Protein AF-R4YSG7-F1 (afdb_monomer_lite)

Secondary structure (DSSP, 8-state):
--EE-HHHHHHHHHHHHHT------EEEEE--TT--TTSPPPTT--PPPTTTEEEEEE--EEEEEETTEEEEEEEE-TTSPPEEEEEEEEEETTTTEEEEEEEEEEEEE---BTTBPPPPEEEEEEEE-TTHHHHHT--SBGGGG----HHHHHHHHHHHHHHHHHHH-SEEE-TTTT-EEEETTEEEEPPEEEEETTEEEEE-SPEEE---SSSEEEEEEEEEEEETTEEEEEEEEEEESS-----EEETTEEEEEEEEEEEEETTEEEE-S----S-------SEESSHHHHHHHHHT-GGGSTT-----SS-HHHHHHHT-PSS----TT-S--SSS-PPPTT-SB-BTBS-BEES-SSEEGGGGT--TT-S--HHHHHHHHHHHHHTT--EEE--S-B------GGGGGSSTTSSEEESS--BS-SSSTT-TTTT-PPBPTTPPP-PPPPPSS--EE-SSPPGGGEEEEEEEESGGGSTTSS-SSGGGSHHHHHHHHHHHH-TT-EEEEEE---TT--HHHHTS----SS--TT-TT---TTS-TTHHHHTT--SEEEEE--TTTGGG--HHHHHHHHHHHHHH--PEEEEEPPP---SS--STTS-HHHHSHHHHHHHHHHHHHHHHHHHHHT--EE-HHHHHHHHTS-EEEEEEEEEE-SS-EEETTEEE--GGG-BSEEEEEEEE-TTTTTSSS-EEEESSS-TTSEEEEEE-SSSEEEEEE-SS-TT-EEEEEE-S-PPPSS-EEEEEEEETTEEEEEE-TTTT-SS-EEEEE-----S-B--EEEETTSS---EEEEEEEEEEEEE---S--HHHHH--PPTT-SS-TTT-S-SSSS--HHHHIIIIIHHHHT----EE----TT----EEEE-TTS-EEEES-----TT--------SSS-TT---EE---SSS---EE---SS--------TTB-TTT--B-TT--------SPPP-

Foldseek 3Di:
DKDFAPQLVVQLVVLVVVVHADDFWKKWFFADPPDDQVDYDDSNDDDDDPVRTQDMDTFPDKAAQDQFKIKTKDKDDLQRAWDKGFKMFTDGPVVRDGGMIHGHPIDIWHHDDDPRGTDMDMDMDMDGDHRNCSRNVHHHHPVVPPDDCPVVVVVVVVVQLVVLCVQQNQKDFDDQAQAWAFDPNFIWGAFAWMQHSSRTDGGHGIHTDDQDDDWKWKKKWWKWDQDPVGIDTDIDIDIDPPDDDAWDDDPHMTIGIGTQFIDHDNVDTGGPDDYDPDDPPPPPPLAAQALLRNLVVCVVCCVVQDPDDFDAPDDPVVCVVQVHRPSLHPPQPCSDDDDAADDQQQASDDRHPRGHHYPDPAAELVSLNFDPPDQASAVSVLSSQSNCLSNVNAEYEDAAEGEHDQDDLVLLQTNLLSHAAEYNYWYLFQFFQRTSNPLHIHFYPPFAALFFDAFPLQAAEFLDFDDVQEAEEEEEEALLRAQPNFELHSCLGLPNLVVVLQCVQPVVGHYDYHYLYYYLAALVCLLAFRPDPDDDPSHVLCDDRRDHSCVSVLVVQHRAYEYEYQLNCFLVDAPVSVVSSVCVDVVRHSHAYEYEQAAAKAQHAFDDPDASVRNGPSNRLSSQQSRLLSVLVCVQQSGHYFYLHQSNCCQRSQFRQQDWDKDWDPQWDQDQNKTKGDSSQWFQKKKKWFKFFFCQQPDPFFKWKANFAQLQQIWTWHDDPQAIKIFGGQNNDLPRGPDIDDWNHHRDRGIFTWMWMDHRQKTWIGGCPPPPPDDTIDIHRGRGTGGIHMTIIAGRPDNHGRTDDIGMMHTDTRGHRHNRGLCQFANHADPPGQFHNPFTHRSIRRTGSRNSCSRNVSNSVVYRYHYNNDDDVPDDDWDWDQDPVRKTWTDDDDDDDPPDDDPDAPPPVDDPPADWDWDDDPDDDTDTDGPDPDDDDDGDDDPQADPVPRDGPPDDDDTDTGIDDDDD

pLDDT: mean 78.71, std 20.75, range [23.42, 98.5]

Organism: NCBI:txid698738

Radius of gyration: 39.84 Å; chains: 1; bounding box: 134×80×85 Å

InterPro domains:
  IPR022225 Phage tail fibre protein, N-terminal domain [PF12571] (3-155)
  IPR036514 SGNH hydrolase superfamily [G3DSA:3.40.50.1110] (457-668)

Sequence (968 aa):
MPVITRAGEVLITQQQQAGQPLIIDKMILANVMGLDSDVIPSRDQVMPAAEDIKIIKPITKDGLLNSNVVVYSTVFPSTDGTFDFNYMGLYSSAHDVIVAVAYVPQQTKIKTVGTDIGNVITKNFAIEFTAAADITGINISAESWQIDYTARLMSMDKNQRDMAKNIYGQSTFLNDAFKVKYAGDKYYLSAGKSILGGINYDLPADVEMVPGGLPQTVWIDAYQEASMVGLLSKFDVVFNDGTVIVDYIDGAVEHSLIRLGVINSSIDIIDGRGIVCSDLSLISSNVFNGVSEAVSFVTANPDRYKGGFTNSFYTKEECDELGISFPDGGCAAYIFGDDLGIHDSHSIFDAGRKQLKLNTNSLDVRQFGVNDGVIDNTERVLAAADYAYENKIRIVTVDKDVVINETNPSYLNNNRGNVIFVGNGKFSDVVTENSPLYRRQVIPVSAPSPNPKKDKNLDLSLKMNPDNGVIRVVFIGDSLSTSNANDLSTAGTKSVHFQQFIKECNPDCEFEFINRSIGGRRLIHINSTPSIPTIAAGYPWYTDPDRPWLDYVYDVNPHIVIIASGTNDASNLEPAHVTSVVDKIENNTSANIVFITNIGTVTSGLNDIVGSSHSTHSAKEGRDYAAGFYRSFANENGYPFIDLNRTFNMVVDGRDILATTVHASKTATLTNGFLTVDDSELCHEFSAEITVEAGAFTGAVSMAVSLSRVSTNQVLLISNSTGIVLKFKDGSGVNSIYKTVFTYIPVPVGEFKFECGVSGNEFFFKDISNGGRSGDVLTYPCRRFGGLFKPEIKYDQTVTGPVVSYDLNIGVPTPIMPQLTDYEFWGVVESGAYQDWAIGGNGINHPSSLGAAALYKSHYSQQVMRIKNDRTESEVYRYVRLNNDGTADICGRIVLTEGVTLVSLPFALINPERRANATCVSGGAYSVSVDSASSNNNSLALVGYDLATHNAAHGFPVVYNIIGAELV

Structure (mmCIF, N/CA/C/O backbone):
data_AF-R4YSG7-F1
#
_entry.id   AF-R4YSG7-F1
#
loop_
_atom_site.group_PDB
_atom_site.id
_atom_site.type_symbol
_atom_site.label_atom_id
_atom_site.label_alt_id
_atom_site.label_comp_id
_atom_site.label_asym_id
_atom_site.label_entity_id
_atom_site.label_seq_id
_atom_site.pdbx_PDB_ins_code
_atom_site.Cartn_x
_atom_site.Cartn_y
_atom_site.Cartn_z
_atom_site.occupancy
_atom_site.B_iso_or_equiv
_atom_site.auth_seq_id
_atom_site.auth_comp_id
_atom_site.auth_asym_id
_atom_site.auth_atom_id
_atom_site.pdbx_PDB_model_num
ATOM 1 N N . MET A 1 1 ? 16.746 -30.890 -36.910 1.00 60.03 1 MET A N 1
ATOM 2 C CA . MET A 1 1 ? 16.146 -30.266 -35.698 1.00 60.03 1 MET A CA 1
ATOM 3 C C . MET A 1 1 ? 16.240 -31.242 -34.530 1.00 60.03 1 MET A C 1
ATOM 5 O O . MET A 1 1 ? 16.244 -32.438 -34.810 1.00 60.03 1 MET A O 1
ATOM 9 N N . PRO A 1 2 ? 16.351 -30.780 -33.269 1.00 84.06 2 PRO A N 1
ATOM 10 C CA . PRO A 1 2 ? 16.314 -31.664 -32.105 1.00 84.06 2 PRO A CA 1
ATOM 11 C C . PRO A 1 2 ? 14.935 -32.319 -31.944 1.00 84.06 2 PRO A C 1
ATOM 13 O O . PRO A 1 2 ? 13.930 -31.783 -32.410 1.00 84.06 2 PRO A O 1
ATOM 16 N N . VAL A 1 3 ? 14.887 -33.461 -31.261 1.00 90.62 3 VAL A N 1
ATOM 17 C CA . VAL A 1 3 ? 13.644 -34.148 -30.892 1.00 90.62 3 VAL A CA 1
ATOM 18 C C . VAL A 1 3 ? 13.739 -34.698 -29.468 1.00 90.62 3 VAL A C 1
ATOM 20 O O . VAL A 1 3 ? 14.797 -35.185 -29.066 1.00 90.62 3 VAL A O 1
ATOM 23 N N . ILE A 1 4 ? 12.641 -34.645 -28.713 1.00 93.19 4 ILE A N 1
ATOM 24 C CA . ILE A 1 4 ? 12.508 -35.365 -27.438 1.00 93.19 4 ILE A CA 1
ATOM 25 C C . ILE A 1 4 ? 12.186 -36.830 -27.764 1.00 93.19 4 ILE A C 1
ATOM 27 O O . ILE A 1 4 ? 11.371 -37.115 -28.646 1.00 93.19 4 ILE A O 1
ATOM 31 N N . THR A 1 5 ? 12.864 -37.770 -27.109 1.00 95.62 5 THR A N 1
ATOM 32 C CA . THR A 1 5 ? 12.620 -39.202 -27.325 1.00 95.62 5 THR A CA 1
ATOM 33 C C . THR A 1 5 ? 11.336 -39.632 -26.618 1.00 95.62 5 THR A C 1
ATOM 35 O O . THR A 1 5 ? 10.919 -39.027 -25.630 1.00 95.62 5 THR A O 1
ATOM 38 N N . ARG A 1 6 ? 10.722 -40.732 -27.059 1.00 92.69 6 ARG A N 1
ATOM 39 C CA . ARG A 1 6 ? 9.551 -41.313 -26.386 1.00 92.69 6 ARG A CA 1
ATOM 40 C C . ARG A 1 6 ? 9.862 -41.724 -24.938 1.00 92.69 6 ARG A C 1
ATOM 42 O O . ARG A 1 6 ? 8.989 -41.633 -24.081 1.00 92.69 6 ARG A O 1
ATOM 49 N N . ALA A 1 7 ? 11.102 -42.127 -24.647 1.00 92.06 7 ALA A N 1
ATOM 50 C CA . ALA A 1 7 ? 11.560 -42.381 -23.280 1.00 92.06 7 ALA A CA 1
ATOM 51 C C . ALA A 1 7 ? 11.676 -41.078 -22.462 1.00 92.06 7 ALA A C 1
ATOM 53 O O . ALA A 1 7 ? 11.265 -41.043 -21.304 1.00 92.06 7 ALA A O 1
ATOM 54 N N . GLY A 1 8 ? 12.164 -39.997 -23.079 1.00 94.19 8 GLY A N 1
ATOM 55 C CA . GLY A 1 8 ? 12.208 -38.659 -22.491 1.00 94.19 8 GLY A CA 1
ATOM 56 C C . GLY A 1 8 ? 10.821 -38.107 -22.155 1.00 94.19 8 GLY A C 1
ATOM 57 O O . GLY A 1 8 ? 10.622 -37.612 -21.054 1.00 94.19 8 GLY A O 1
ATOM 58 N N . GLU A 1 9 ? 9.840 -38.255 -23.046 1.00 92.19 9 GLU A N 1
ATOM 59 C CA . GLU A 1 9 ? 8.445 -37.833 -22.815 1.00 92.19 9 GLU A CA 1
ATOM 60 C C . GLU A 1 9 ? 7.784 -38.592 -21.656 1.00 92.19 9 GLU A C 1
ATOM 62 O O . GLU A 1 9 ? 7.096 -37.992 -20.825 1.00 92.19 9 GLU A O 1
ATOM 67 N N . VAL A 1 10 ? 8.024 -39.905 -21.564 1.00 93.00 10 VAL A N 1
ATOM 68 C CA . VAL A 1 10 ? 7.565 -40.724 -20.432 1.00 93.00 10 VAL A CA 1
ATOM 69 C C . VAL A 1 10 ? 8.212 -40.251 -19.130 1.00 93.00 10 VAL A C 1
ATOM 71 O O . VAL A 1 10 ? 7.502 -40.088 -18.140 1.00 93.00 10 VAL A O 1
ATOM 74 N N . LEU A 1 11 ? 9.518 -39.963 -19.130 1.00 93.00 11 LEU A N 1
ATOM 75 C CA . LEU A 1 11 ? 10.219 -39.452 -17.951 1.00 93.00 11 LEU A CA 1
ATOM 76 C C . LEU A 1 11 ? 9.716 -38.060 -17.525 1.00 93.00 11 LEU A C 1
ATOM 78 O O . LEU A 1 11 ? 9.449 -37.853 -16.344 1.00 93.00 11 LEU A O 1
ATOM 82 N N . ILE A 1 12 ? 9.533 -37.129 -18.470 1.00 92.44 12 ILE A N 1
ATOM 83 C CA . ILE A 1 12 ? 8.946 -35.799 -18.218 1.00 92.44 12 ILE A CA 1
ATOM 84 C C . ILE A 1 12 ? 7.578 -35.956 -17.541 1.00 92.44 12 ILE A C 1
ATOM 86 O O . ILE A 1 12 ? 7.343 -35.377 -16.483 1.00 92.44 12 ILE A O 1
ATOM 90 N N . THR A 1 13 ? 6.712 -36.811 -18.098 1.00 89.25 13 THR A N 1
ATOM 91 C CA . THR A 1 13 ? 5.366 -37.072 -17.562 1.00 89.25 13 THR A CA 1
ATOM 92 C C . THR A 1 13 ? 5.413 -37.675 -16.152 1.00 89.25 13 THR A C 1
ATOM 94 O O . THR A 1 13 ? 4.649 -37.267 -15.278 1.00 89.25 13 THR A O 1
ATOM 97 N N . GLN A 1 14 ? 6.315 -38.633 -15.906 1.00 90.19 14 GLN A N 1
ATOM 98 C CA . GLN A 1 14 ? 6.486 -39.271 -14.595 1.00 90.19 14 GLN A CA 1
ATOM 99 C C . GLN A 1 14 ? 6.944 -38.270 -13.528 1.00 90.19 14 GLN A C 1
ATOM 101 O O . GLN A 1 14 ? 6.359 -38.227 -12.446 1.00 90.19 14 GLN A O 1
ATOM 106 N N . GLN A 1 15 ? 7.936 -37.433 -13.839 1.00 90.62 15 GLN A N 1
ATOM 107 C CA . GLN A 1 15 ? 8.450 -36.425 -12.909 1.00 90.62 15 GLN A CA 1
ATOM 108 C C . GLN A 1 15 ? 7.409 -35.324 -12.627 1.00 90.62 15 GLN A C 1
ATOM 110 O O . GLN A 1 15 ? 7.239 -34.936 -11.470 1.00 90.62 15 GLN A O 1
ATOM 115 N N . GLN A 1 16 ? 6.623 -34.916 -13.636 1.00 87.25 16 GLN A N 1
ATOM 116 C CA . GLN A 1 16 ? 5.470 -34.015 -13.477 1.00 87.25 16 GLN A CA 1
ATOM 117 C C . GLN A 1 16 ? 4.418 -34.587 -12.519 1.00 87.25 16 GLN A C 1
ATOM 119 O O . GLN A 1 16 ? 3.986 -33.895 -11.600 1.00 87.25 16 GLN A O 1
ATOM 124 N N . GLN A 1 17 ? 4.029 -35.856 -12.688 1.00 84.00 17 GLN A N 1
ATOM 125 C CA . GLN A 1 17 ? 3.053 -36.512 -11.805 1.00 84.00 17 GLN A CA 1
ATOM 126 C C . GLN A 1 17 ? 3.580 -36.720 -10.378 1.00 84.00 17 GLN A C 1
ATOM 128 O O . GLN A 1 17 ? 2.805 -36.671 -9.426 1.00 84.00 17 GLN A O 1
ATOM 133 N N . ALA A 1 18 ? 4.887 -36.944 -10.218 1.00 83.44 18 ALA A N 1
ATOM 134 C CA . ALA A 1 18 ? 5.530 -37.134 -8.920 1.00 83.44 18 ALA A CA 1
ATOM 135 C C . ALA A 1 18 ? 5.870 -35.818 -8.187 1.00 83.44 18 ALA A C 1
ATOM 137 O O . ALA A 1 18 ? 6.301 -35.862 -7.032 1.00 83.44 18 ALA A O 1
ATOM 138 N N . GLY A 1 19 ? 5.728 -34.660 -8.846 1.00 82.00 19 GLY A N 1
ATOM 139 C CA . GLY A 1 19 ? 6.181 -33.369 -8.319 1.00 82.00 19 GLY A CA 1
ATOM 140 C C . GLY A 1 19 ? 7.690 -33.329 -8.047 1.00 82.00 19 GLY A C 1
ATOM 141 O O . GLY A 1 19 ? 8.124 -32.682 -7.096 1.00 82.00 19 GLY A O 1
ATOM 142 N N . GLN A 1 20 ? 8.481 -34.077 -8.825 1.00 87.00 20 GLN A N 1
ATOM 143 C CA . GLN A 1 20 ? 9.934 -34.191 -8.673 1.00 87.00 20 GLN A CA 1
ATOM 144 C C . GLN A 1 20 ? 10.661 -33.470 -9.816 1.00 87.00 20 GLN A C 1
ATOM 146 O O . GLN A 1 20 ? 10.150 -33.445 -10.936 1.00 87.00 20 GLN A O 1
ATOM 151 N N . PRO A 1 21 ? 11.863 -32.916 -9.579 1.00 86.69 21 PRO A N 1
ATOM 152 C CA . PRO A 1 21 ? 12.602 -32.221 -10.622 1.00 86.69 21 PRO A CA 1
ATOM 153 C C . PRO A 1 21 ? 13.108 -33.181 -11.710 1.00 86.69 21 PRO A C 1
ATOM 155 O O . PRO A 1 21 ? 13.589 -34.284 -11.432 1.00 86.69 21 PRO A O 1
ATOM 158 N N . LEU A 1 22 ? 13.046 -32.747 -12.966 1.00 91.50 22 LEU A N 1
ATOM 159 C CA . LEU A 1 22 ? 13.626 -33.440 -14.111 1.00 91.50 22 LEU A CA 1
ATOM 160 C C . LEU A 1 22 ? 15.122 -33.126 -14.214 1.00 91.50 22 LEU A C 1
ATOM 162 O O . LEU A 1 22 ? 15.522 -32.057 -14.673 1.00 91.50 22 LEU A O 1
ATOM 166 N N . ILE A 1 23 ? 15.954 -34.086 -13.820 1.00 92.62 23 ILE A N 1
ATOM 167 C CA . ILE A 1 23 ? 17.412 -33.946 -13.861 1.00 92.62 23 ILE A CA 1
ATOM 168 C C . ILE A 1 23 ? 17.926 -34.315 -15.257 1.00 92.62 23 ILE A C 1
ATOM 170 O O . ILE A 1 23 ? 17.855 -35.478 -15.650 1.00 92.62 23 ILE A O 1
ATOM 174 N N . ILE A 1 24 ? 18.499 -33.355 -15.984 1.00 95.25 24 ILE A N 1
ATOM 175 C CA . ILE A 1 24 ? 19.258 -33.581 -17.226 1.00 95.25 24 ILE A CA 1
ATOM 176 C C . ILE A 1 24 ? 20.675 -33.063 -16.986 1.00 95.25 24 ILE A C 1
ATOM 178 O O . ILE A 1 24 ? 20.907 -31.859 -16.967 1.00 95.25 24 ILE A O 1
ATOM 182 N N . ASP A 1 25 ? 21.618 -33.973 -16.742 1.00 94.94 25 ASP A N 1
ATOM 183 C CA . ASP A 1 25 ? 22.930 -33.636 -16.177 1.00 94.94 25 ASP A CA 1
ATOM 184 C C . ASP A 1 25 ? 24.100 -33.825 -17.147 1.00 94.94 25 ASP A C 1
ATOM 186 O O . ASP A 1 25 ? 25.201 -33.359 -16.848 1.00 94.94 25 ASP A O 1
ATOM 190 N N . LYS A 1 26 ? 23.905 -34.491 -18.296 1.00 96.38 26 LYS A N 1
ATOM 191 C CA . LYS A 1 26 ? 24.993 -34.821 -19.235 1.00 96.38 26 LYS A CA 1
ATOM 192 C C . LYS A 1 26 ? 24.644 -34.574 -20.701 1.00 96.38 26 LYS A C 1
ATOM 194 O O . LYS A 1 26 ? 23.536 -34.852 -21.157 1.00 96.38 26 LYS A O 1
ATOM 199 N N . MET A 1 27 ? 25.661 -34.147 -21.449 1.00 96.62 27 MET A N 1
ATOM 200 C CA . MET A 1 27 ? 25.668 -34.079 -22.908 1.00 96.62 27 MET A CA 1
ATOM 201 C C . MET A 1 27 ? 26.593 -35.159 -23.486 1.00 96.62 27 MET A C 1
ATOM 203 O O . MET A 1 27 ? 27.713 -35.367 -23.008 1.00 96.62 27 MET A O 1
ATOM 207 N N . ILE A 1 28 ? 26.119 -35.835 -24.530 1.00 96.44 28 ILE A N 1
ATOM 208 C CA . ILE A 1 28 ? 26.810 -36.913 -25.246 1.00 96.44 28 ILE A CA 1
ATOM 209 C C . ILE A 1 28 ? 27.167 -36.420 -26.648 1.00 96.44 28 ILE A C 1
ATOM 211 O O . ILE A 1 28 ? 26.289 -35.921 -27.354 1.00 96.44 28 ILE A O 1
ATOM 215 N N . LEU A 1 29 ? 28.420 -36.620 -27.068 1.00 96.69 29 LEU A N 1
ATOM 216 C CA . LEU A 1 29 ? 28.835 -36.505 -28.469 1.00 96.69 29 LEU A CA 1
ATOM 217 C C . LEU A 1 29 ? 29.210 -37.890 -29.006 1.00 96.69 29 LEU A C 1
ATOM 219 O O . LEU A 1 29 ? 30.015 -38.605 -28.399 1.00 96.69 29 LEU A O 1
ATOM 223 N N . ALA A 1 30 ? 28.651 -38.251 -30.158 1.00 95.88 30 ALA A N 1
ATOM 224 C CA . ALA A 1 30 ? 28.930 -39.508 -30.848 1.00 95.88 30 ALA A CA 1
ATOM 225 C C . ALA A 1 30 ? 29.201 -39.277 -32.344 1.00 95.88 30 ALA A C 1
ATOM 227 O O . ALA A 1 30 ? 28.830 -38.242 -32.907 1.00 95.88 30 ALA A O 1
ATOM 228 N N . ASN A 1 31 ? 29.863 -40.242 -32.980 1.00 95.94 31 ASN A N 1
ATOM 229 C CA . ASN A 1 31 ? 30.063 -40.281 -34.427 1.00 95.94 31 ASN A CA 1
ATOM 230 C C . ASN A 1 31 ? 29.450 -41.564 -34.980 1.00 95.94 31 ASN A C 1
ATOM 232 O O . ASN A 1 31 ? 30.066 -42.621 -34.873 1.00 95.94 31 ASN A O 1
ATOM 236 N N . VAL A 1 32 ? 28.245 -41.456 -35.531 1.00 91.06 32 VAL A N 1
ATOM 237 C CA . VAL A 1 32 ? 27.503 -42.577 -36.114 1.00 91.06 32 VAL A CA 1
ATOM 238 C C . VAL A 1 32 ? 27.799 -42.623 -37.612 1.00 91.06 32 VAL A C 1
ATOM 240 O O . VAL A 1 32 ? 27.617 -41.633 -38.326 1.00 91.06 32 VAL A O 1
ATOM 243 N N . MET A 1 33 ? 28.283 -43.762 -38.107 1.00 89.50 33 MET A N 1
ATOM 244 C CA . MET A 1 33 ? 28.692 -43.897 -39.508 1.00 89.50 33 MET A CA 1
ATOM 245 C C . MET A 1 33 ? 27.499 -43.743 -40.464 1.00 89.50 33 MET A C 1
ATOM 247 O O . MET A 1 33 ? 26.489 -44.426 -40.321 1.00 89.50 33 MET A O 1
ATOM 251 N N . GLY A 1 34 ? 27.633 -42.871 -41.469 1.00 83.25 34 GLY A N 1
ATOM 252 C CA . GLY A 1 34 ? 26.595 -42.655 -42.485 1.00 83.25 34 GLY A CA 1
ATOM 253 C C . GLY A 1 34 ? 25.353 -41.903 -41.991 1.00 83.25 34 GLY A C 1
ATOM 254 O O . GLY A 1 34 ? 24.336 -41.917 -42.679 1.00 83.25 34 GLY A O 1
ATOM 255 N N . LEU A 1 35 ? 25.421 -41.261 -40.820 1.00 88.06 35 LEU A N 1
ATOM 256 C CA . LEU A 1 35 ? 24.339 -40.436 -40.288 1.00 88.06 35 LEU A CA 1
ATOM 257 C C . LEU A 1 35 ? 24.110 -39.193 -41.162 1.00 88.06 35 LEU A C 1
ATOM 259 O O . LEU A 1 35 ? 25.019 -38.384 -41.349 1.00 88.06 35 LEU A O 1
ATOM 263 N N . ASP A 1 36 ? 22.885 -39.036 -41.654 1.00 86.38 36 ASP A N 1
ATOM 264 C CA . ASP A 1 36 ? 22.444 -37.853 -42.391 1.00 86.38 36 ASP A CA 1
ATOM 265 C C . ASP A 1 36 ? 21.999 -36.755 -41.407 1.00 86.38 36 ASP A C 1
ATOM 267 O O . ASP A 1 36 ? 21.080 -36.957 -40.608 1.00 86.38 36 ASP A O 1
ATOM 271 N N . SER A 1 37 ? 22.663 -35.595 -41.443 1.00 86.00 37 SER A N 1
ATOM 272 C CA . SER A 1 37 ? 22.361 -34.461 -40.560 1.00 86.00 37 SER A CA 1
ATOM 273 C C . SER A 1 37 ? 21.094 -33.692 -40.939 1.00 86.00 37 SER A C 1
ATOM 275 O O . SER A 1 37 ? 20.574 -32.952 -40.102 1.00 86.00 37 SER A O 1
ATOM 277 N N . ASP A 1 38 ? 20.596 -33.860 -42.166 1.00 86.38 38 ASP A N 1
ATOM 278 C CA . ASP A 1 38 ? 19.398 -33.170 -42.656 1.00 86.38 38 ASP A CA 1
ATOM 279 C C . ASP A 1 38 ? 18.108 -33.934 -42.290 1.00 86.38 38 ASP A C 1
ATOM 281 O O . ASP A 1 38 ? 17.003 -33.385 -42.336 1.00 86.38 38 ASP A O 1
ATOM 285 N N . VAL A 1 39 ? 18.240 -35.187 -41.839 1.00 86.44 39 VAL A N 1
ATOM 286 C CA . VAL A 1 39 ? 17.139 -36.020 -41.341 1.00 86.44 39 VAL A CA 1
ATOM 287 C C . VAL A 1 39 ? 16.813 -35.685 -39.879 1.00 86.44 39 VAL A C 1
ATOM 289 O O . VAL A 1 39 ? 17.685 -35.541 -39.023 1.00 86.44 39 VAL A O 1
ATOM 292 N N . ILE A 1 40 ? 15.518 -35.587 -39.560 1.00 84.12 40 ILE A N 1
ATOM 293 C CA . ILE A 1 40 ? 15.045 -35.439 -38.175 1.00 84.12 40 ILE A CA 1
ATOM 294 C C . ILE A 1 40 ? 15.239 -36.781 -37.438 1.00 84.12 40 ILE A C 1
ATOM 296 O O . ILE A 1 40 ? 14.775 -37.802 -37.950 1.00 84.12 40 ILE A O 1
ATOM 300 N N . PRO A 1 41 ? 15.865 -36.815 -36.242 1.00 90.19 41 PRO A N 1
ATOM 301 C CA . PRO A 1 41 ? 16.042 -38.055 -35.488 1.00 90.19 41 PRO A CA 1
ATOM 302 C C . PRO A 1 41 ? 14.707 -38.753 -35.185 1.00 90.19 41 PRO A C 1
ATOM 304 O O . PRO A 1 41 ? 13.702 -38.104 -34.894 1.00 90.19 41 PRO A O 1
ATOM 307 N N . SER A 1 42 ? 14.685 -40.089 -35.210 1.00 88.75 42 SER A N 1
ATOM 308 C CA . SER A 1 42 ? 13.478 -40.847 -34.841 1.00 88.75 42 SER A CA 1
ATOM 309 C C . SER A 1 42 ? 13.194 -40.723 -33.342 1.00 88.75 42 SER A C 1
ATOM 311 O O . SER A 1 42 ? 14.094 -40.937 -32.536 1.00 88.75 42 SER A O 1
ATOM 313 N N . ARG A 1 43 ? 11.939 -40.468 -32.945 1.00 89.81 43 ARG A N 1
ATOM 314 C CA . ARG A 1 43 ? 11.529 -40.365 -31.525 1.00 89.81 43 ARG A CA 1
ATOM 315 C C . ARG A 1 43 ? 11.782 -41.635 -30.709 1.00 89.81 43 ARG A C 1
ATOM 317 O O . ARG A 1 43 ? 11.880 -41.549 -29.491 1.00 89.81 43 ARG A O 1
ATOM 324 N N . ASP A 1 44 ? 11.959 -42.779 -31.361 1.00 91.06 44 ASP A N 1
ATOM 325 C CA . ASP A 1 44 ? 12.364 -44.036 -30.725 1.00 91.06 44 ASP A CA 1
ATOM 326 C C . ASP A 1 44 ? 13.908 -44.197 -30.660 1.00 91.06 44 ASP A C 1
ATOM 328 O O . ASP A 1 44 ? 14.415 -45.318 -30.652 1.00 91.06 44 ASP A O 1
ATOM 332 N N . GLN A 1 45 ? 14.682 -43.092 -30.638 1.00 88.81 45 GLN A N 1
ATOM 333 C CA . GLN A 1 45 ? 16.131 -43.138 -30.375 1.00 88.81 45 GLN A CA 1
ATOM 334 C C . GLN A 1 45 ? 16.424 -43.830 -29.037 1.00 88.81 45 GLN A C 1
ATOM 336 O O . GLN A 1 45 ? 15.829 -43.514 -28.007 1.00 88.81 45 GLN A O 1
ATOM 341 N N . VAL A 1 46 ? 17.436 -44.693 -29.060 1.00 88.94 46 VAL A N 1
ATOM 342 C CA . VAL A 1 46 ? 18.100 -45.251 -27.877 1.00 88.94 46 VAL A CA 1
ATOM 343 C C . VAL A 1 46 ? 19.494 -44.637 -27.725 1.00 88.94 46 VAL A C 1
ATOM 345 O O . VAL A 1 46 ? 19.945 -43.877 -28.584 1.00 88.94 46 VAL A O 1
ATOM 348 N N . MET A 1 47 ? 20.187 -44.951 -26.630 1.00 90.12 47 MET A N 1
ATOM 349 C CA . MET A 1 47 ? 21.593 -44.581 -26.454 1.00 90.12 47 MET A CA 1
ATOM 350 C C . MET A 1 47 ? 22.435 -45.095 -27.645 1.00 90.12 47 MET A C 1
ATOM 352 O O . MET A 1 47 ? 22.263 -46.258 -28.021 1.00 90.12 47 MET A O 1
ATOM 356 N N . PRO A 1 48 ? 23.342 -44.287 -28.235 1.00 91.31 48 PRO A N 1
ATOM 357 C CA . PRO A 1 48 ? 24.241 -44.760 -29.287 1.00 91.31 48 PRO A CA 1
ATOM 358 C C . PRO A 1 48 ? 25.096 -45.946 -28.829 1.00 91.31 48 PRO A C 1
ATOM 360 O O . PRO A 1 48 ? 25.359 -46.107 -27.633 1.00 91.31 48 PRO A O 1
ATOM 363 N N . ALA A 1 49 ? 25.576 -46.752 -29.779 1.00 90.06 49 ALA A N 1
ATOM 364 C CA . ALA A 1 49 ? 26.485 -47.848 -29.471 1.00 90.06 49 ALA A CA 1
ATOM 365 C C . ALA A 1 49 ? 27.745 -47.322 -28.759 1.00 90.06 49 ALA A C 1
ATOM 367 O O . ALA A 1 49 ? 28.255 -46.244 -29.072 1.00 90.06 49 ALA A O 1
ATOM 368 N N . ALA A 1 50 ? 28.269 -48.091 -27.799 1.00 88.50 50 ALA A N 1
ATOM 369 C CA . ALA A 1 50 ? 29.383 -47.653 -26.951 1.00 88.50 50 ALA A CA 1
ATOM 370 C C . ALA A 1 50 ? 30.665 -47.305 -27.737 1.00 88.50 50 ALA A C 1
ATOM 372 O O . ALA A 1 50 ? 31.487 -46.529 -27.259 1.00 88.50 50 ALA A O 1
ATOM 373 N N . GLU A 1 51 ? 30.819 -47.856 -28.942 1.00 89.69 51 GLU A N 1
ATOM 374 C CA . GLU A 1 51 ? 31.912 -47.571 -29.879 1.00 89.69 51 GLU A CA 1
ATOM 375 C C . GLU A 1 51 ? 31.737 -46.254 -30.663 1.00 89.69 51 GLU A C 1
ATOM 377 O O . GLU A 1 51 ? 32.728 -45.616 -31.034 1.00 89.69 51 GLU A O 1
ATOM 382 N N . ASP A 1 52 ? 30.500 -45.787 -30.855 1.00 93.19 52 ASP A N 1
ATOM 383 C CA . ASP A 1 52 ? 30.184 -44.525 -31.535 1.00 93.19 52 ASP A CA 1
ATOM 384 C C . ASP A 1 52 ? 30.308 -43.319 -30.598 1.00 93.19 52 ASP A C 1
ATOM 386 O O . ASP A 1 52 ? 30.679 -42.229 -31.043 1.00 93.19 52 ASP A O 1
ATOM 390 N N . ILE A 1 53 ? 30.047 -43.504 -29.300 1.00 95.94 53 ILE A N 1
ATOM 391 C CA . ILE A 1 53 ? 30.189 -42.464 -28.272 1.00 95.94 53 ILE A CA 1
ATOM 392 C C . ILE A 1 53 ? 31.659 -42.045 -28.164 1.00 95.94 53 ILE A C 1
ATOM 394 O O . ILE A 1 53 ? 32.531 -42.855 -27.859 1.00 95.94 53 ILE A O 1
ATOM 398 N N . LYS A 1 54 ? 31.945 -40.757 -28.389 1.00 95.69 54 LYS A N 1
ATOM 399 C CA . LYS A 1 54 ? 33.312 -40.215 -28.312 1.00 95.69 54 LYS A CA 1
ATOM 400 C C . LYS A 1 54 ? 33.581 -39.514 -26.992 1.00 95.69 54 LYS A C 1
ATOM 402 O O . LYS A 1 54 ? 34.687 -39.615 -26.466 1.00 95.69 54 LYS A O 1
ATOM 407 N N . ILE A 1 55 ? 32.577 -38.839 -26.431 1.00 95.06 55 ILE A N 1
ATOM 408 C CA . ILE A 1 55 ? 32.679 -38.255 -25.094 1.00 95.06 55 ILE A CA 1
ATOM 409 C C . ILE A 1 55 ? 31.299 -38.056 -24.451 1.00 95.06 55 ILE A C 1
ATOM 411 O O . ILE A 1 55 ? 30.316 -37.757 -25.130 1.00 95.06 55 ILE A O 1
ATOM 415 N N . ILE A 1 56 ? 31.245 -38.188 -23.125 1.00 95.69 56 ILE A N 1
ATOM 416 C CA . ILE A 1 56 ? 30.109 -37.785 -22.288 1.00 95.69 56 ILE A CA 1
ATOM 417 C C . ILE A 1 56 ? 30.647 -36.791 -21.258 1.00 95.69 56 ILE A C 1
ATOM 419 O O . ILE A 1 56 ? 31.660 -37.061 -20.607 1.00 95.69 56 ILE A O 1
ATOM 423 N N . LYS A 1 57 ? 30.001 -35.634 -21.120 1.00 95.06 57 LYS A N 1
ATOM 424 C CA . LYS A 1 57 ? 30.408 -34.561 -20.199 1.00 95.06 57 LYS A CA 1
ATOM 425 C C . LYS A 1 57 ? 29.205 -34.034 -19.423 1.00 95.06 57 LYS A C 1
ATOM 427 O O . LYS A 1 57 ? 28.094 -34.091 -19.948 1.00 95.06 57 LYS A O 1
ATOM 432 N N . PRO A 1 58 ? 29.403 -33.522 -18.197 1.00 95.56 58 PRO A N 1
ATOM 433 C CA . PRO A 1 58 ? 28.335 -32.850 -17.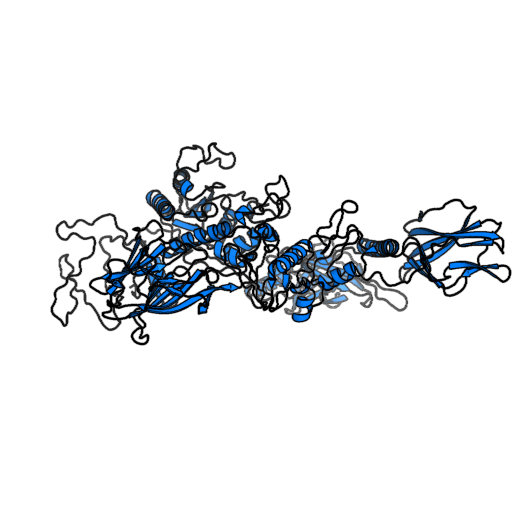477 1.00 95.56 58 PRO A CA 1
ATOM 434 C C . PRO A 1 58 ? 27.880 -31.586 -18.222 1.00 95.56 58 PRO A C 1
ATOM 436 O O . PRO A 1 58 ? 28.640 -30.988 -18.995 1.00 95.56 58 PRO A O 1
ATOM 439 N N . ILE A 1 59 ? 26.648 -31.159 -17.966 1.00 94.25 59 ILE A N 1
ATOM 440 C CA . ILE A 1 59 ? 26.214 -29.797 -18.275 1.00 94.25 59 ILE A CA 1
ATOM 441 C C . ILE A 1 59 ? 27.052 -28.819 -17.440 1.00 94.25 59 ILE A C 1
ATOM 443 O O . ILE A 1 59 ? 27.304 -29.043 -16.258 1.00 94.25 59 ILE A O 1
ATOM 447 N N . THR A 1 60 ? 27.538 -27.756 -18.080 1.00 88.69 60 THR A N 1
ATOM 448 C CA . THR A 1 60 ? 28.366 -26.710 -17.448 1.00 88.69 60 THR A CA 1
ATOM 449 C C . THR A 1 60 ? 27.582 -25.448 -17.100 1.00 88.69 60 THR A C 1
ATOM 451 O O . THR A 1 60 ? 27.957 -24.742 -16.168 1.00 88.69 60 THR A O 1
ATOM 454 N N . LYS A 1 61 ? 26.508 -25.169 -17.846 1.00 86.50 61 LYS A N 1
ATOM 455 C CA . LYS A 1 61 ? 25.509 -24.129 -17.583 1.00 86.50 61 LYS A CA 1
ATOM 456 C C . LYS A 1 61 ? 24.180 -24.536 -18.198 1.00 86.50 61 LYS A C 1
ATOM 458 O O . LYS A 1 61 ? 24.160 -25.217 -19.221 1.00 86.50 61 LYS A O 1
ATOM 463 N N . ASP A 1 62 ? 23.104 -24.012 -17.647 1.00 89.38 62 ASP A N 1
ATOM 464 C CA . ASP A 1 62 ? 21.770 -24.058 -18.223 1.00 89.38 62 ASP A CA 1
ATOM 465 C C . ASP A 1 62 ? 21.092 -22.680 -18.120 1.00 89.38 62 ASP A C 1
ATOM 467 O O . ASP A 1 62 ? 21.641 -21.733 -17.546 1.00 89.38 62 ASP A O 1
ATOM 471 N N . GLY A 1 63 ? 19.949 -22.528 -18.785 1.00 85.44 63 GLY A N 1
ATOM 472 C CA . GLY A 1 63 ? 19.139 -21.314 -18.749 1.00 85.44 63 GLY A CA 1
ATOM 473 C C . GLY A 1 63 ? 17.874 -21.437 -19.596 1.00 85.44 63 GLY A C 1
ATOM 474 O O . GLY A 1 63 ? 17.793 -22.283 -20.484 1.00 85.44 63 GLY A O 1
ATOM 475 N N . LEU A 1 64 ? 16.886 -20.586 -19.338 1.00 85.06 64 LEU A N 1
ATOM 476 C CA . LEU A 1 64 ? 15.614 -20.552 -20.061 1.00 85.06 64 LEU A CA 1
ATOM 477 C C . LEU A 1 64 ? 15.621 -19.504 -21.182 1.00 85.06 64 LEU A C 1
ATOM 479 O O . LEU A 1 64 ? 16.208 -18.433 -21.037 1.00 85.06 64 LEU A O 1
ATOM 483 N N . LEU A 1 65 ? 14.936 -19.800 -22.287 1.00 76.19 65 LEU A N 1
ATOM 484 C CA . LEU A 1 65 ? 14.558 -18.809 -23.307 1.00 76.19 65 LEU A CA 1
ATOM 485 C C . LEU A 1 65 ? 13.130 -18.293 -23.075 1.00 76.19 65 LEU A C 1
ATOM 487 O O . LEU A 1 65 ? 12.829 -17.142 -23.367 1.00 76.19 65 LEU A O 1
ATOM 491 N N . ASN A 1 66 ? 12.254 -19.142 -22.537 1.00 76.25 66 ASN A N 1
ATOM 492 C CA . ASN A 1 66 ? 10.938 -18.801 -21.994 1.00 76.25 66 ASN A CA 1
ATOM 493 C C . ASN A 1 66 ? 10.483 -19.939 -21.053 1.00 76.25 66 ASN A C 1
ATOM 495 O O . ASN A 1 66 ? 11.211 -20.915 -20.877 1.00 76.25 66 ASN A O 1
ATOM 499 N N . SER A 1 67 ? 9.288 -19.853 -20.463 1.00 81.06 67 SER A N 1
ATOM 500 C CA . SER A 1 67 ? 8.772 -20.848 -19.501 1.00 81.06 67 SER A CA 1
ATOM 501 C C . SER A 1 67 ? 8.677 -22.291 -20.029 1.00 81.06 67 SER A C 1
ATOM 503 O O . SER A 1 67 ? 8.692 -23.231 -19.232 1.00 81.06 67 SER A O 1
ATOM 505 N N . ASN A 1 68 ? 8.615 -22.483 -21.351 1.00 84.62 68 ASN A N 1
ATOM 506 C CA . ASN A 1 68 ? 8.522 -23.789 -22.009 1.00 84.62 68 ASN A CA 1
ATOM 507 C C . ASN A 1 68 ? 9.819 -24.218 -22.721 1.00 84.62 68 ASN A C 1
ATOM 509 O O . ASN A 1 68 ? 9.868 -25.320 -23.260 1.00 84.62 68 ASN A O 1
ATOM 513 N N . VAL A 1 69 ? 10.868 -23.384 -22.747 1.00 83.44 69 VAL A N 1
ATOM 514 C CA . VAL A 1 69 ? 12.105 -23.658 -23.501 1.00 83.44 69 VAL A CA 1
ATOM 515 C C . VAL A 1 69 ? 13.332 -23.484 -22.615 1.00 83.44 69 VAL A C 1
ATOM 517 O O . VAL A 1 69 ? 13.665 -22.365 -22.219 1.00 83.44 69 VAL A O 1
ATOM 520 N N . VAL A 1 70 ? 14.052 -24.582 -22.379 1.00 89.62 70 VAL A N 1
ATOM 521 C CA . VAL A 1 70 ? 15.312 -24.609 -21.617 1.00 89.62 70 VAL A CA 1
ATOM 522 C C . VAL A 1 70 ? 16.488 -25.010 -22.507 1.00 89.62 70 VAL A C 1
ATOM 524 O O . VAL A 1 70 ? 16.348 -25.784 -23.457 1.00 89.62 70 VAL A O 1
ATOM 527 N N . VAL A 1 71 ? 17.663 -24.461 -22.208 1.00 90.19 71 VAL A N 1
ATOM 528 C CA . VAL A 1 71 ? 18.904 -24.628 -22.967 1.00 90.19 71 VAL A CA 1
ATOM 529 C C . VAL A 1 71 ? 19.992 -25.151 -22.044 1.00 90.19 71 VAL A C 1
ATOM 531 O O . VAL A 1 71 ? 20.300 -24.535 -21.029 1.00 90.19 71 VAL A O 1
ATOM 534 N N . TYR A 1 72 ? 20.624 -26.250 -22.442 1.00 92.69 72 TYR A N 1
ATOM 535 C CA . TYR A 1 72 ? 21.752 -26.863 -21.748 1.00 92.69 72 TYR A CA 1
ATOM 536 C C . TYR A 1 72 ? 23.053 -26.593 -22.505 1.00 92.69 72 TYR A C 1
ATOM 538 O O . TYR A 1 72 ? 23.097 -26.726 -23.730 1.00 92.69 72 TYR A O 1
ATOM 546 N N . SER A 1 73 ? 24.121 -26.234 -21.793 1.00 91.94 73 SER A N 1
ATOM 547 C CA . SER A 1 73 ? 25.419 -25.869 -22.366 1.00 91.94 73 SER A CA 1
ATOM 548 C C . SER A 1 73 ? 26.575 -26.656 -21.751 1.00 91.94 73 SER A C 1
ATOM 550 O O . SER A 1 73 ? 26.736 -26.696 -20.527 1.00 91.94 73 SER A O 1
ATOM 552 N N . THR A 1 74 ? 27.431 -27.233 -22.595 1.00 93.69 74 THR A N 1
ATOM 553 C CA . THR A 1 74 ? 28.649 -27.950 -22.184 1.00 93.69 74 THR A CA 1
ATOM 554 C C . THR A 1 74 ? 29.882 -27.398 -22.898 1.00 93.69 74 THR A C 1
ATOM 556 O O . THR A 1 74 ? 29.922 -27.320 -24.129 1.00 93.69 74 THR A O 1
ATOM 559 N N . VAL A 1 75 ? 30.916 -27.067 -22.118 1.00 91.00 75 VAL A N 1
ATOM 560 C CA . VAL A 1 75 ? 32.258 -26.718 -22.609 1.00 91.00 75 VAL A CA 1
ATOM 561 C C . VAL A 1 75 ? 33.142 -27.967 -22.691 1.00 91.00 75 VAL A C 1
ATOM 563 O O . VAL A 1 75 ? 33.338 -28.674 -21.702 1.00 91.00 75 VAL A O 1
ATOM 566 N N . PHE A 1 76 ? 33.736 -28.197 -23.860 1.00 90.38 76 PHE A N 1
ATOM 567 C CA . PHE A 1 76 ? 34.710 -29.254 -24.131 1.00 90.38 76 PHE A CA 1
ATOM 568 C C . PHE A 1 76 ? 36.104 -28.617 -24.299 1.00 90.38 76 PHE A C 1
ATOM 570 O O . PHE A 1 76 ? 36.409 -28.093 -25.380 1.00 90.38 76 PHE A O 1
ATOM 577 N N . PRO A 1 77 ? 36.950 -28.591 -23.248 1.00 86.31 77 PRO A N 1
ATOM 578 C CA . PRO A 1 77 ? 38.257 -27.932 -23.275 1.00 86.31 77 PRO A CA 1
ATOM 579 C C . PRO A 1 77 ? 39.238 -28.534 -24.292 1.00 86.31 77 PRO A C 1
ATOM 581 O O . PRO A 1 77 ? 39.104 -29.668 -24.754 1.00 86.31 77 PRO A O 1
ATOM 584 N N . SER A 1 78 ? 40.307 -27.796 -24.594 1.00 83.56 78 SER A N 1
ATOM 585 C CA . SER A 1 78 ? 41.389 -28.228 -25.493 1.00 83.56 78 SER A CA 1
ATOM 586 C C . SER A 1 78 ? 42.184 -29.439 -24.977 1.00 83.56 78 SER A C 1
ATOM 588 O O . SER A 1 78 ? 42.925 -30.056 -25.735 1.00 83.56 78 SER A O 1
ATOM 590 N N . THR A 1 79 ? 41.989 -29.843 -23.719 1.00 83.75 79 THR A N 1
ATOM 591 C CA . THR A 1 79 ? 42.538 -31.074 -23.130 1.00 83.75 79 THR A CA 1
ATOM 592 C C . THR A 1 79 ? 41.747 -32.342 -23.477 1.00 83.75 79 THR A C 1
ATOM 594 O O . THR A 1 79 ? 42.313 -33.438 -23.401 1.00 83.75 79 THR A O 1
ATOM 597 N N . ASP A 1 80 ? 40.477 -32.215 -23.883 1.00 86.31 80 ASP A N 1
ATOM 598 C CA . ASP A 1 80 ? 39.657 -33.341 -24.343 1.00 86.31 80 ASP A CA 1
ATOM 599 C C . ASP A 1 80 ? 40.129 -33.849 -25.713 1.00 86.31 80 ASP A C 1
ATOM 601 O O . ASP A 1 80 ? 40.631 -33.076 -26.532 1.00 86.31 80 ASP A O 1
ATOM 605 N N . GLY A 1 81 ? 39.972 -35.161 -25.933 1.00 86.81 81 GLY A N 1
ATOM 606 C CA . GLY A 1 81 ? 40.549 -35.920 -27.048 1.00 86.81 81 GLY A CA 1
ATOM 607 C C . GLY A 1 81 ? 40.247 -35.392 -28.454 1.00 86.81 81 GLY A C 1
ATOM 608 O O . GLY A 1 81 ? 39.291 -34.654 -28.670 1.00 86.81 81 GLY A O 1
ATOM 609 N N . THR A 1 82 ? 41.065 -35.813 -29.421 1.00 92.44 82 THR A N 1
ATOM 610 C CA . THR A 1 82 ? 40.812 -35.562 -30.846 1.00 92.44 82 THR A CA 1
ATOM 611 C C . THR A 1 82 ? 39.815 -36.592 -31.370 1.00 92.44 82 THR A C 1
ATOM 613 O O . THR A 1 82 ? 40.089 -37.790 -31.291 1.00 92.44 82 THR A O 1
ATOM 616 N N . PHE A 1 83 ? 38.671 -36.144 -31.884 1.00 94.38 83 PHE A N 1
ATOM 617 C CA . PHE A 1 83 ? 37.630 -36.997 -32.464 1.00 94.38 83 PHE A CA 1
ATOM 618 C C . PHE A 1 83 ? 36.682 -36.189 -33.356 1.00 94.38 83 PHE A C 1
ATOM 620 O O . PHE A 1 83 ? 36.459 -35.001 -33.124 1.00 94.38 83 PHE A O 1
ATOM 627 N N . ASP A 1 84 ? 36.070 -36.858 -34.327 1.00 94.69 84 ASP A N 1
ATOM 628 C CA . ASP A 1 84 ? 34.910 -36.334 -35.050 1.00 94.69 84 ASP A CA 1
ATOM 629 C C . ASP A 1 84 ? 33.608 -36.691 -34.324 1.00 94.69 84 ASP A C 1
ATOM 631 O O . ASP A 1 84 ? 33.554 -37.696 -33.612 1.00 94.69 84 ASP A O 1
ATOM 635 N N . PHE A 1 85 ? 32.554 -35.898 -34.515 1.00 95.56 85 PHE A N 1
ATOM 636 C CA . PHE A 1 85 ? 31.193 -36.184 -34.054 1.00 95.56 85 PHE A CA 1
ATOM 637 C C . PHE A 1 85 ? 30.146 -35.607 -35.020 1.00 95.56 85 PHE A C 1
ATOM 639 O O . PHE A 1 85 ? 30.375 -34.577 -35.655 1.00 95.56 85 PHE A O 1
ATOM 646 N N . ASN A 1 86 ? 28.991 -36.266 -35.111 1.00 94.44 86 ASN A N 1
ATOM 647 C CA . ASN A 1 86 ? 27.822 -35.860 -35.910 1.00 94.44 86 ASN A CA 1
ATOM 648 C C . ASN A 1 86 ? 26.484 -36.049 -35.156 1.00 94.44 86 ASN A C 1
ATOM 650 O O . ASN A 1 86 ? 25.415 -35.706 -35.656 1.00 94.44 86 ASN A O 1
ATOM 654 N N . TYR A 1 87 ? 26.539 -36.552 -33.922 1.00 95.44 87 TYR A N 1
ATOM 655 C CA . TYR A 1 87 ? 25.393 -36.795 -33.053 1.00 95.44 87 TYR A CA 1
ATOM 656 C C . TYR A 1 87 ? 25.562 -36.039 -31.733 1.00 95.44 87 TYR A C 1
ATOM 658 O O . TYR A 1 87 ? 26.640 -36.061 -31.129 1.00 95.44 87 TYR A O 1
ATOM 666 N N . MET A 1 88 ? 24.479 -35.422 -31.258 1.00 95.81 88 MET A N 1
ATOM 667 C CA . MET A 1 88 ? 24.367 -34.792 -29.943 1.00 95.81 88 MET A CA 1
ATOM 668 C C . MET A 1 88 ? 23.166 -35.367 -29.182 1.00 95.81 88 MET A C 1
ATOM 670 O O . MET A 1 88 ? 22.076 -35.489 -29.740 1.00 95.81 88 MET A O 1
ATOM 674 N N . GLY A 1 89 ? 23.341 -35.675 -27.896 1.00 96.00 89 GLY A N 1
ATOM 675 C CA . GLY A 1 89 ? 22.264 -36.172 -27.034 1.00 96.00 89 GLY A CA 1
ATOM 676 C C . GLY A 1 89 ? 22.280 -35.564 -25.632 1.00 96.00 89 GLY A C 1
ATOM 677 O O . GLY A 1 89 ? 23.353 -35.337 -25.073 1.00 96.00 89 GLY A O 1
ATOM 678 N N . LEU A 1 90 ? 21.093 -35.333 -25.069 1.00 96.62 90 LEU A N 1
ATOM 679 C CA . LEU A 1 90 ? 20.879 -34.959 -23.668 1.00 96.62 90 LEU A CA 1
ATOM 680 C C . LEU A 1 90 ? 20.437 -36.177 -22.861 1.00 96.62 90 LEU A C 1
ATOM 682 O O . LEU A 1 90 ? 19.505 -36.878 -23.255 1.00 96.62 90 LEU A O 1
ATOM 686 N N . TYR A 1 91 ? 21.092 -36.412 -21.729 1.00 96.25 91 TYR A N 1
ATOM 687 C CA . TYR A 1 91 ? 20.927 -37.622 -20.930 1.00 96.25 91 TYR A CA 1
ATOM 688 C C . TYR A 1 91 ? 20.691 -37.306 -19.453 1.00 96.25 91 TYR A C 1
ATOM 690 O O . TYR A 1 91 ? 21.313 -36.406 -18.884 1.00 96.25 91 TYR A O 1
ATOM 698 N N . SER A 1 92 ? 19.792 -38.083 -18.851 1.00 95.19 92 SER A N 1
ATOM 699 C CA . SER A 1 92 ? 19.473 -38.064 -17.430 1.00 95.19 92 SER A CA 1
ATOM 700 C C . SER A 1 92 ? 20.141 -39.246 -16.735 1.00 95.19 92 SER A C 1
ATOM 702 O O . SER A 1 92 ? 19.693 -40.387 -16.863 1.00 95.19 92 SER A O 1
ATOM 704 N N . SER A 1 93 ? 21.202 -38.994 -15.969 1.00 93.06 93 SER A N 1
ATOM 705 C CA . SER A 1 93 ? 21.896 -40.064 -15.247 1.00 93.06 93 SER A CA 1
ATOM 706 C C . SER A 1 93 ? 21.195 -40.526 -13.975 1.00 93.06 93 SER A C 1
ATOM 708 O O . SER A 1 93 ? 21.483 -41.621 -13.502 1.00 93.06 93 SER A O 1
ATOM 710 N N . ALA A 1 94 ? 20.242 -39.741 -13.464 1.00 91.25 94 ALA A N 1
ATOM 711 C CA . ALA A 1 94 ? 19.377 -40.136 -12.355 1.00 91.25 94 ALA A CA 1
ATOM 712 C C . ALA A 1 94 ? 18.365 -41.230 -12.751 1.00 91.25 94 ALA A C 1
ATOM 714 O O . ALA A 1 94 ? 17.935 -41.996 -11.892 1.00 91.25 94 ALA A O 1
ATOM 715 N N . HIS A 1 95 ? 18.005 -41.309 -14.039 1.00 89.94 95 HIS A N 1
ATOM 716 C CA . HIS A 1 95 ? 16.955 -42.201 -14.543 1.00 89.94 95 HIS A CA 1
ATOM 717 C C . HIS A 1 95 ? 17.419 -43.183 -15.637 1.00 89.94 95 HIS A C 1
ATOM 719 O O . HIS A 1 95 ? 16.626 -44.028 -16.036 1.00 89.94 95 HIS A O 1
ATOM 725 N N . ASP A 1 96 ? 18.673 -43.094 -16.101 1.00 92.88 96 ASP A N 1
ATOM 726 C CA . ASP A 1 96 ? 19.237 -43.891 -17.211 1.00 92.88 96 ASP A CA 1
ATOM 727 C C . ASP A 1 96 ? 18.450 -43.723 -18.532 1.00 92.88 96 ASP A C 1
ATOM 729 O O . ASP A 1 96 ? 18.086 -44.677 -19.219 1.00 92.88 96 ASP A O 1
ATOM 733 N N . VAL A 1 97 ? 18.134 -42.465 -18.875 1.00 94.56 97 VAL A N 1
ATOM 734 C CA . VAL A 1 97 ? 17.299 -42.108 -20.039 1.00 94.56 97 VAL A CA 1
ATOM 735 C C . VAL A 1 97 ? 17.990 -41.081 -20.934 1.00 94.56 97 VAL A C 1
ATOM 737 O O . VAL A 1 97 ? 18.400 -40.007 -20.487 1.00 94.56 97 VAL A O 1
ATOM 740 N N . ILE A 1 98 ? 18.039 -41.373 -22.238 1.00 95.19 98 ILE A N 1
ATOM 741 C CA . ILE A 1 98 ? 18.319 -40.385 -23.287 1.00 95.19 98 ILE A CA 1
ATOM 742 C C . ILE A 1 98 ? 17.053 -39.547 -23.531 1.00 95.19 98 ILE A C 1
ATOM 744 O O . ILE A 1 98 ? 16.054 -40.042 -24.047 1.00 95.19 98 ILE A O 1
ATOM 748 N N . VAL A 1 99 ? 17.067 -38.278 -23.122 1.00 95.19 99 VAL A N 1
ATOM 749 C CA . VAL A 1 99 ? 15.870 -37.418 -23.101 1.00 95.19 99 VAL A CA 1
ATOM 750 C C . VAL A 1 99 ? 15.616 -36.774 -24.461 1.00 95.19 99 VAL A C 1
ATOM 752 O O . VAL A 1 99 ? 14.483 -36.771 -24.935 1.00 95.19 99 VAL A O 1
ATOM 755 N N . ALA A 1 100 ? 16.658 -36.257 -25.115 1.00 95.19 100 ALA A N 1
ATOM 756 C CA . ALA A 1 100 ? 16.542 -35.598 -26.414 1.00 95.19 100 ALA A CA 1
ATOM 757 C C . ALA A 1 100 ? 17.782 -35.816 -27.288 1.00 95.19 100 ALA A C 1
ATOM 759 O O . ALA A 1 100 ? 18.886 -36.020 -26.778 1.00 95.19 100 ALA A O 1
ATOM 760 N N . VAL A 1 101 ? 17.595 -35.768 -28.609 1.00 95.88 101 VAL A N 1
ATOM 761 C CA . VAL A 1 101 ? 18.629 -36.065 -29.613 1.00 95.88 101 VAL A CA 1
ATOM 762 C C . VAL A 1 101 ? 18.592 -35.062 -30.762 1.00 95.88 101 VAL A C 1
ATOM 764 O O . VAL A 1 101 ? 17.521 -34.639 -31.192 1.00 95.88 101 VAL A O 1
ATOM 767 N N . ALA A 1 102 ? 19.767 -34.695 -31.272 1.00 93.19 102 ALA A N 1
ATOM 768 C CA . ALA A 1 102 ? 19.947 -33.897 -32.476 1.00 93.19 102 ALA A CA 1
ATOM 769 C C . ALA A 1 102 ? 21.083 -34.472 -33.332 1.00 93.19 102 ALA A C 1
ATOM 771 O O . ALA A 1 102 ? 22.152 -34.807 -32.818 1.00 93.19 102 ALA A O 1
ATOM 772 N N . TYR A 1 103 ? 20.872 -34.543 -34.644 1.00 93.38 103 TYR A N 1
ATOM 773 C CA . TYR A 1 103 ? 21.948 -34.783 -35.606 1.00 93.38 103 TYR A CA 1
ATOM 774 C C . TYR A 1 103 ? 22.525 -33.434 -36.050 1.00 93.38 103 TYR A C 1
ATOM 776 O O . TYR A 1 103 ? 21.801 -32.438 -36.138 1.00 93.38 103 TYR A O 1
ATOM 784 N N . VAL A 1 104 ? 23.836 -33.389 -36.272 1.00 90.62 104 VAL A N 1
ATOM 785 C CA . VAL A 1 104 ? 24.581 -32.186 -36.661 1.00 90.62 104 VAL A CA 1
ATOM 786 C C . VAL A 1 104 ? 25.586 -32.527 -37.764 1.00 90.62 104 VAL A C 1
ATOM 788 O O . VAL A 1 104 ? 26.086 -33.652 -37.790 1.00 90.62 104 VAL A O 1
ATOM 791 N N . PRO A 1 105 ? 25.937 -31.580 -38.654 1.00 91.00 105 PRO A N 1
ATOM 792 C CA . PRO A 1 105 ? 27.015 -31.788 -39.618 1.00 91.00 105 PRO A CA 1
ATOM 793 C C . PRO A 1 105 ? 28.307 -32.218 -38.914 1.00 91.00 105 PRO A C 1
ATOM 795 O O . PRO A 1 105 ? 28.599 -31.724 -37.818 1.00 91.00 105 PRO A O 1
ATOM 798 N N . GLN A 1 106 ? 29.073 -33.122 -39.534 1.00 92.25 106 GLN A N 1
ATOM 799 C CA . GLN A 1 106 ? 30.289 -33.678 -38.934 1.00 92.25 106 GLN A CA 1
ATOM 800 C C . GLN A 1 106 ? 31.281 -32.568 -38.555 1.00 92.25 106 GLN A C 1
ATOM 802 O O . GLN A 1 106 ? 31.608 -31.699 -39.362 1.00 92.25 106 GLN A O 1
ATOM 807 N N . GLN A 1 107 ? 31.763 -32.613 -37.315 1.00 92.75 107 GLN A N 1
ATOM 808 C CA . GLN A 1 107 ? 32.658 -31.618 -36.728 1.00 92.75 107 GLN A CA 1
ATOM 809 C C . GLN A 1 107 ? 33.805 -32.288 -35.977 1.00 92.75 107 GLN A C 1
ATOM 811 O O . GLN A 1 107 ? 33.613 -33.318 -35.334 1.00 92.75 107 GLN A O 1
ATOM 816 N N . THR A 1 108 ? 34.978 -31.656 -36.004 1.00 91.62 108 THR A N 1
ATOM 817 C CA . THR A 1 108 ? 36.209 -32.185 -35.405 1.00 91.62 108 THR A CA 1
ATOM 818 C C . THR A 1 108 ? 36.573 -31.449 -34.113 1.00 91.62 108 THR A C 1
ATOM 820 O O . THR A 1 108 ? 36.776 -30.230 -34.089 1.00 91.62 108 THR A O 1
ATOM 823 N N . LYS A 1 109 ? 36.719 -32.204 -33.023 1.00 91.00 109 LYS A N 1
ATOM 824 C CA . LYS A 1 109 ? 37.422 -31.785 -31.807 1.00 91.00 109 LYS A CA 1
ATOM 825 C C . LYS A 1 109 ? 38.905 -32.125 -31.959 1.00 91.00 109 LYS A C 1
ATOM 827 O O . LYS A 1 109 ? 39.243 -33.216 -32.407 1.00 91.00 109 LYS A O 1
ATOM 832 N N . ILE A 1 110 ? 39.786 -31.211 -31.558 1.00 87.94 110 ILE A N 1
ATOM 833 C CA . ILE A 1 110 ? 41.246 -31.355 -31.593 1.00 87.94 110 ILE A CA 1
ATOM 834 C C . ILE A 1 110 ? 41.789 -31.156 -30.176 1.00 87.94 110 ILE A C 1
ATOM 836 O O . ILE A 1 110 ? 41.448 -30.181 -29.498 1.00 87.94 110 ILE A O 1
ATOM 840 N N . LYS A 1 111 ? 42.635 -32.083 -29.723 1.00 86.19 111 LYS A N 1
ATOM 841 C CA . LYS A 1 111 ? 43.346 -32.006 -28.443 1.00 86.19 111 LYS A CA 1
ATOM 842 C C . LYS A 1 111 ? 44.672 -31.253 -28.585 1.00 86.19 111 LYS A C 1
ATOM 844 O O . LYS A 1 111 ? 45.391 -31.474 -29.552 1.00 86.19 111 LYS A O 1
ATOM 849 N N . THR A 1 112 ? 45.036 -30.450 -27.586 1.00 78.56 112 THR A N 1
ATOM 850 C CA . THR A 1 112 ? 46.382 -29.870 -27.457 1.00 78.56 112 THR A CA 1
ATOM 851 C C . THR A 1 112 ? 47.435 -30.960 -27.247 1.00 78.56 112 THR A C 1
ATOM 853 O O . THR A 1 112 ? 47.314 -31.775 -26.325 1.00 78.56 112 THR A O 1
ATOM 856 N N . VAL A 1 113 ? 48.494 -30.950 -28.059 1.00 72.75 113 VAL A N 1
ATOM 857 C CA . VAL A 1 113 ? 49.631 -31.877 -27.954 1.00 72.75 113 VAL A CA 1
ATOM 858 C C . VAL A 1 113 ? 50.937 -31.093 -28.082 1.00 72.75 113 VAL A C 1
ATOM 860 O O . VAL A 1 113 ? 51.265 -30.577 -29.143 1.00 72.75 113 VAL A O 1
ATOM 863 N N . GLY A 1 114 ? 51.706 -31.006 -26.993 1.00 72.88 114 GLY A N 1
ATOM 864 C CA . GLY A 1 114 ? 52.960 -30.247 -26.982 1.00 72.88 114 GLY A CA 1
ATOM 865 C C . GLY A 1 114 ? 52.725 -28.757 -27.248 1.00 72.88 114 GLY A C 1
ATOM 866 O O . GLY A 1 114 ? 52.034 -28.099 -26.474 1.00 72.88 114 GLY A O 1
ATOM 867 N N . THR A 1 115 ? 53.312 -28.240 -28.328 1.00 66.50 115 THR A N 1
ATOM 868 C CA . THR A 1 115 ? 53.136 -26.857 -28.802 1.00 66.50 115 THR A CA 1
ATOM 869 C C . THR A 1 115 ? 51.904 -26.658 -29.685 1.00 66.50 115 THR A C 1
ATOM 871 O O . THR A 1 115 ? 51.510 -25.516 -29.910 1.00 66.50 115 THR A O 1
ATOM 874 N N . ASP A 1 116 ? 51.287 -27.736 -30.176 1.00 64.69 116 ASP A N 1
ATOM 875 C CA . ASP A 1 116 ? 50.151 -27.655 -31.091 1.00 64.69 116 ASP A CA 1
ATOM 876 C C . ASP A 1 116 ? 48.862 -27.470 -30.281 1.00 64.69 116 ASP A C 1
ATOM 878 O O . ASP A 1 116 ? 48.393 -28.382 -29.592 1.00 64.69 116 ASP A O 1
ATOM 882 N N . ILE A 1 117 ? 48.314 -26.253 -30.320 1.00 69.56 117 ILE A N 1
ATOM 883 C CA . ILE A 1 117 ? 47.151 -25.839 -29.525 1.00 69.56 117 ILE A CA 1
ATOM 884 C C . ILE A 1 117 ? 45.864 -26.409 -30.141 1.00 69.56 117 ILE A C 1
ATOM 886 O O . ILE A 1 117 ? 45.515 -26.105 -31.280 1.00 69.56 117 ILE A O 1
ATOM 890 N N . GLY A 1 118 ? 45.133 -27.216 -29.367 1.00 81.75 118 GLY A N 1
ATOM 891 C CA . GLY A 1 118 ? 43.824 -27.753 -29.741 1.00 81.75 118 GLY A CA 1
ATOM 892 C C . GLY A 1 118 ? 42.677 -26.768 -29.497 1.00 81.75 118 GLY A C 1
ATOM 893 O O . GLY A 1 118 ? 42.822 -25.776 -28.781 1.00 81.75 118 GLY A O 1
ATOM 894 N N . ASN A 1 119 ? 41.499 -27.060 -30.051 1.00 79.12 119 ASN A N 1
ATOM 895 C CA . ASN A 1 119 ? 40.327 -26.191 -29.925 1.00 79.12 119 ASN A CA 1
ATOM 896 C C . ASN A 1 119 ? 39.542 -26.431 -28.621 1.00 79.12 119 ASN A C 1
ATOM 898 O O . ASN A 1 119 ? 39.444 -27.551 -28.114 1.00 79.12 119 ASN A O 1
ATOM 902 N N . VAL A 1 120 ? 38.937 -25.362 -28.101 1.00 83.00 120 VAL A N 1
ATOM 903 C CA . VAL A 1 120 ? 37.830 -25.426 -27.136 1.00 83.00 120 VAL A CA 1
ATOM 904 C C . VAL A 1 120 ? 36.537 -25.308 -27.937 1.00 83.00 120 VAL A C 1
ATOM 906 O O . VAL A 1 120 ? 36.443 -24.438 -28.802 1.00 83.00 120 VAL A O 1
ATOM 909 N N . ILE A 1 121 ? 35.547 -26.159 -27.668 1.00 89.56 121 ILE A N 1
ATOM 910 C CA . ILE A 1 121 ? 34.210 -26.023 -28.265 1.00 89.56 121 ILE A CA 1
ATOM 911 C C . ILE A 1 121 ? 33.153 -25.968 -27.166 1.00 89.56 121 ILE A C 1
ATOM 913 O O . ILE A 1 121 ? 33.209 -26.731 -26.205 1.00 89.56 121 ILE A O 1
ATOM 917 N N . THR A 1 122 ? 32.170 -25.089 -27.331 1.00 88.88 122 THR A N 1
ATOM 918 C CA . THR A 1 122 ? 30.979 -25.021 -26.477 1.00 88.88 122 THR A CA 1
ATOM 919 C C . THR A 1 122 ? 29.787 -25.492 -27.292 1.00 88.88 122 THR A C 1
ATOM 921 O O . THR A 1 122 ? 29.640 -25.103 -28.454 1.00 88.88 122 THR A O 1
ATOM 924 N N . LYS A 1 123 ? 28.946 -26.353 -26.715 1.00 91.31 123 LYS A N 1
ATOM 925 C CA . LYS A 1 123 ? 27.725 -26.844 -27.359 1.00 91.31 123 LYS A CA 1
ATOM 926 C C . LYS A 1 123 ? 26.509 -26.516 -26.520 1.00 91.31 123 LYS A C 1
ATOM 928 O O . LYS A 1 123 ? 26.476 -26.838 -25.340 1.00 91.31 123 LYS A O 1
ATOM 933 N N . ASN A 1 124 ? 25.528 -25.906 -27.177 1.00 89.56 124 ASN A N 1
ATOM 934 C CA . ASN A 1 124 ? 24.225 -25.575 -26.624 1.00 89.56 124 ASN A CA 1
ATOM 935 C C . ASN A 1 124 ? 23.187 -26.530 -27.223 1.00 89.56 124 ASN A C 1
ATOM 937 O O . ASN A 1 124 ? 23.231 -26.811 -28.422 1.00 89.56 124 ASN A O 1
ATOM 941 N N . PHE A 1 125 ? 22.258 -27.009 -26.404 1.00 91.44 125 PHE A N 1
ATOM 942 C CA . PHE A 1 125 ? 21.161 -27.882 -26.807 1.00 91.44 125 PHE A CA 1
ATOM 943 C C . PHE A 1 125 ? 19.876 -27.362 -26.158 1.00 91.44 125 PHE A C 1
ATOM 945 O O . PHE A 1 125 ? 19.754 -27.375 -24.936 1.00 91.44 125 PHE A O 1
ATOM 952 N N . ALA A 1 126 ? 18.931 -26.892 -26.973 1.00 89.25 126 ALA A N 1
ATOM 953 C CA . ALA A 1 126 ? 17.621 -26.433 -26.517 1.00 89.25 126 ALA A CA 1
ATOM 954 C C . ALA A 1 126 ? 16.580 -27.558 -26.608 1.00 89.25 126 ALA A C 1
ATOM 956 O O . ALA A 1 126 ? 16.579 -28.317 -27.582 1.00 89.25 126 ALA A O 1
ATOM 957 N N . ILE A 1 127 ? 15.687 -27.639 -25.621 1.00 89.81 127 ILE A N 1
ATOM 958 C CA . ILE A 1 127 ? 14.486 -28.482 -25.651 1.00 89.81 127 ILE A CA 1
ATOM 959 C C . ILE A 1 127 ? 13.257 -27.659 -25.263 1.00 89.81 127 ILE A C 1
ATOM 961 O O . ILE A 1 127 ? 13.337 -26.769 -24.416 1.00 89.81 127 ILE A O 1
ATOM 965 N N . GLU A 1 128 ? 12.128 -27.970 -25.896 1.00 87.94 128 GLU A N 1
ATOM 966 C CA . GLU A 1 128 ? 10.847 -27.292 -25.704 1.00 87.94 128 GLU A CA 1
ATOM 967 C C . GLU A 1 128 ? 9.780 -28.295 -25.269 1.00 87.94 128 GLU A C 1
ATOM 969 O O . GLU A 1 128 ? 9.567 -29.301 -25.949 1.00 87.94 128 GLU A O 1
ATOM 974 N N . PHE A 1 129 ? 9.117 -28.023 -24.146 1.00 85.25 129 PHE A N 1
ATOM 975 C CA . PHE A 1 129 ? 7.939 -28.748 -23.672 1.00 85.25 129 PHE A CA 1
ATOM 976 C C . PHE A 1 129 ? 7.208 -27.938 -22.582 1.00 85.25 129 PHE A C 1
ATOM 978 O O . PHE A 1 129 ? 7.761 -27.013 -21.989 1.00 85.25 129 PHE A O 1
ATOM 985 N N . THR A 1 130 ? 5.944 -28.268 -22.310 1.00 81.69 130 THR A N 1
ATOM 986 C CA . THR A 1 130 ? 5.096 -27.513 -21.371 1.00 81.69 130 THR A CA 1
ATOM 987 C C . THR A 1 130 ? 5.669 -27.481 -19.950 1.00 81.69 130 THR A C 1
ATOM 989 O O . THR A 1 130 ? 5.971 -28.534 -19.386 1.00 81.69 130 THR A O 1
ATOM 992 N N . ALA A 1 131 ? 5.748 -26.281 -19.360 1.00 81.56 131 ALA A N 1
ATOM 993 C CA . ALA A 1 131 ? 6.251 -26.030 -18.003 1.00 81.56 131 ALA A CA 1
ATOM 994 C C . ALA A 1 131 ? 7.694 -26.533 -17.772 1.00 81.56 131 ALA A C 1
ATOM 996 O O . ALA A 1 131 ? 8.032 -27.076 -16.716 1.00 81.56 131 ALA A O 1
ATOM 997 N N . ALA A 1 132 ? 8.560 -26.360 -18.778 1.00 83.75 132 ALA A N 1
ATOM 998 C CA . ALA A 1 132 ? 9.957 -26.780 -18.714 1.00 83.75 132 ALA A CA 1
ATOM 999 C C . ALA A 1 132 ? 10.745 -26.103 -17.584 1.00 83.75 132 ALA A C 1
ATOM 1001 O O . ALA A 1 132 ? 11.505 -26.784 -16.894 1.00 83.75 132 ALA A O 1
ATOM 1002 N N . ALA A 1 133 ? 10.549 -24.799 -17.361 1.00 84.56 133 ALA A N 1
ATOM 1003 C CA . ALA A 1 133 ? 11.212 -24.077 -16.272 1.00 84.56 133 ALA A CA 1
ATOM 1004 C C . ALA A 1 133 ? 10.840 -24.660 -14.894 1.00 84.56 133 ALA A C 1
ATOM 1006 O O . ALA A 1 133 ? 11.727 -24.955 -14.093 1.00 84.56 133 ALA A O 1
ATOM 1007 N N . ASP A 1 134 ? 9.550 -24.932 -14.666 1.00 84.31 134 ASP A N 1
ATOM 1008 C CA . ASP A 1 134 ? 9.041 -25.442 -13.388 1.00 84.31 134 ASP A CA 1
ATOM 1009 C C . ASP A 1 134 ? 9.522 -26.870 -13.094 1.00 84.31 134 ASP A C 1
ATOM 1011 O O . ASP A 1 134 ? 9.984 -27.146 -11.987 1.00 84.31 134 ASP A O 1
ATOM 1015 N N . ILE A 1 135 ? 9.468 -27.786 -14.077 1.00 87.06 135 ILE A N 1
ATOM 1016 C CA . ILE A 1 135 ? 9.896 -29.178 -13.846 1.00 87.06 135 ILE A CA 1
ATOM 1017 C C . ILE A 1 135 ? 11.420 -29.302 -13.711 1.00 87.06 135 ILE A C 1
ATOM 1019 O O . ILE A 1 135 ? 11.898 -30.195 -13.022 1.00 87.06 135 ILE A O 1
ATOM 1023 N N . THR A 1 136 ? 12.208 -28.461 -14.388 1.00 85.25 136 THR A N 1
ATOM 1024 C CA . THR A 1 136 ? 13.682 -28.547 -14.338 1.00 85.25 136 THR A CA 1
ATOM 1025 C C . THR A 1 136 ? 14.290 -27.689 -13.229 1.00 85.25 136 THR A C 1
ATOM 1027 O O . THR A 1 136 ? 15.436 -27.916 -12.848 1.00 85.25 136 THR A O 1
ATOM 1030 N N . GLY A 1 137 ? 13.541 -26.714 -12.702 1.00 83.69 137 GLY A N 1
ATOM 1031 C CA . GLY A 1 137 ? 14.022 -25.723 -11.736 1.00 83.69 137 GLY A CA 1
ATOM 1032 C C . GLY A 1 137 ? 14.910 -24.625 -12.343 1.00 83.69 137 GLY A C 1
ATOM 1033 O O . GLY A 1 137 ? 15.559 -23.888 -11.598 1.00 83.69 137 GLY A O 1
ATOM 1034 N N . ILE A 1 138 ? 14.971 -24.511 -13.675 1.00 85.44 138 ILE A N 1
ATOM 1035 C CA . ILE A 1 138 ? 15.871 -23.593 -14.390 1.00 85.44 138 ILE A CA 1
ATOM 1036 C C . ILE A 1 138 ? 15.185 -22.233 -14.575 1.00 85.44 138 ILE A C 1
ATOM 1038 O O . ILE A 1 138 ? 14.386 -22.046 -15.490 1.00 85.44 138 ILE A O 1
ATOM 1042 N N . ASN A 1 139 ? 15.545 -21.267 -13.722 1.00 82.06 139 ASN A N 1
ATOM 1043 C CA . ASN A 1 139 ? 14.895 -19.947 -13.627 1.00 82.06 139 ASN A CA 1
ATOM 1044 C C . ASN A 1 139 ? 15.771 -18.751 -14.075 1.00 82.06 139 ASN A C 1
ATOM 1046 O O . ASN A 1 139 ? 15.409 -17.598 -13.851 1.00 82.06 139 ASN A O 1
ATOM 1050 N N . ILE A 1 140 ? 16.928 -18.996 -14.702 1.00 76.69 140 ILE A N 1
ATOM 1051 C CA . ILE A 1 140 ? 17.868 -17.951 -15.156 1.00 76.69 140 ILE A CA 1
ATOM 1052 C C . ILE A 1 140 ? 17.764 -17.779 -16.679 1.00 76.69 140 ILE A C 1
ATOM 1054 O O . ILE A 1 140 ? 17.854 -18.765 -17.406 1.00 76.69 140 ILE A O 1
ATOM 1058 N N . SER A 1 141 ? 17.618 -16.544 -17.184 1.00 73.81 141 SER A N 1
ATOM 1059 C CA . SER A 1 141 ? 17.577 -16.276 -18.638 1.00 73.81 141 SER A CA 1
ATOM 1060 C C . SER A 1 141 ? 18.894 -16.648 -19.333 1.00 73.81 141 SER A C 1
ATOM 1062 O O . SER A 1 141 ? 19.982 -16.237 -18.910 1.00 73.81 141 SER A O 1
ATOM 1064 N N . ALA A 1 142 ? 18.786 -17.376 -20.447 1.00 61.66 142 ALA A N 1
ATOM 1065 C CA . ALA A 1 142 ? 19.905 -17.778 -21.296 1.00 61.66 142 ALA A CA 1
ATOM 1066 C C . ALA A 1 142 ? 20.606 -16.595 -22.000 1.00 61.66 142 ALA A C 1
ATOM 1068 O O . ALA A 1 142 ? 21.757 -16.718 -22.419 1.00 61.66 142 ALA A O 1
ATOM 1069 N N . GLU A 1 143 ? 19.954 -15.432 -22.092 1.00 58.47 143 GLU A N 1
ATOM 1070 C CA . GLU A 1 143 ? 20.514 -14.215 -22.701 1.00 58.47 143 GLU A CA 1
ATOM 1071 C C . GLU A 1 143 ? 21.702 -13.655 -21.901 1.00 58.47 143 GLU A C 1
ATOM 1073 O O . GLU A 1 143 ? 22.621 -13.058 -22.462 1.00 58.47 143 GLU A O 1
ATOM 1078 N N . SER A 1 144 ? 21.730 -13.909 -20.586 1.00 44.97 144 SER A N 1
ATOM 1079 C CA . SER A 1 144 ? 22.726 -13.368 -19.648 1.00 44.97 144 SER A CA 1
ATOM 1080 C C . SER A 1 144 ? 24.180 -13.792 -19.919 1.00 44.97 144 SER A C 1
ATOM 1082 O O . SER A 1 144 ? 25.102 -13.204 -19.353 1.00 44.97 144 SER A O 1
ATOM 1084 N N . TRP A 1 145 ? 24.408 -14.796 -20.775 1.00 58.12 145 TRP A N 1
ATOM 1085 C CA . TRP A 1 145 ? 25.734 -15.350 -21.078 1.00 58.12 145 TRP A CA 1
ATOM 1086 C C . TRP A 1 145 ? 26.070 -15.462 -22.577 1.00 58.12 145 TRP A C 1
ATOM 1088 O O . TRP A 1 145 ? 27.078 -16.082 -22.914 1.00 58.12 145 TRP A O 1
ATOM 1098 N N . GLN A 1 146 ? 25.292 -14.831 -23.468 1.00 43.97 146 GLN A N 1
ATOM 1099 C CA . GLN A 1 146 ? 25.602 -14.732 -24.910 1.00 43.97 146 GLN A CA 1
ATOM 1100 C C . GLN A 1 146 ? 26.249 -13.397 -25.335 1.00 43.97 146 GLN A C 1
ATOM 1102 O O . GLN A 1 146 ? 26.416 -13.141 -26.525 1.00 43.97 146 GLN A O 1
ATOM 1107 N N . ILE A 1 147 ? 26.619 -12.533 -24.387 1.00 42.56 147 ILE A N 1
ATOM 1108 C CA . ILE A 1 147 ? 27.162 -11.201 -24.687 1.00 42.56 147 ILE A CA 1
ATOM 1109 C C . ILE A 1 147 ? 28.567 -11.306 -25.304 1.00 42.56 147 ILE A C 1
ATOM 1111 O O . ILE A 1 147 ? 29.489 -11.836 -24.683 1.00 42.56 147 ILE A O 1
ATOM 1115 N N . ASP A 1 148 ? 28.749 -10.723 -26.493 1.00 46.78 148 ASP A N 1
ATOM 1116 C CA . ASP A 1 148 ? 30.075 -10.410 -27.030 1.00 46.78 148 ASP A CA 1
ATOM 1117 C C . ASP A 1 148 ? 30.694 -9.263 -26.217 1.00 46.78 148 ASP A C 1
ATOM 1119 O O . ASP A 1 148 ? 30.275 -8.105 -26.288 1.00 46.78 148 ASP A O 1
ATOM 1123 N N . TYR A 1 149 ? 31.700 -9.595 -25.410 1.00 48.53 149 TYR A N 1
ATOM 1124 C CA . TYR A 1 149 ? 32.383 -8.630 -24.557 1.00 48.53 149 TYR A CA 1
ATOM 1125 C C . TYR A 1 149 ? 33.462 -7.814 -25.284 1.00 48.53 149 TYR A C 1
ATOM 1127 O O . TYR A 1 149 ? 34.016 -6.911 -24.664 1.00 48.53 149 TYR A O 1
ATOM 1135 N N . THR A 1 150 ? 33.753 -8.058 -26.567 1.00 53.78 150 THR A N 1
ATOM 1136 C CA . THR A 1 150 ? 34.849 -7.391 -27.300 1.00 53.78 150 THR A CA 1
ATOM 1137 C C . THR A 1 150 ? 34.700 -5.870 -27.282 1.00 53.78 150 THR A C 1
ATOM 1139 O O . THR A 1 150 ? 35.599 -5.160 -26.830 1.00 53.78 150 THR A O 1
ATOM 1142 N N . ALA A 1 151 ? 33.525 -5.363 -27.668 1.00 51.56 151 ALA A N 1
ATOM 1143 C CA . ALA A 1 151 ? 33.234 -3.930 -27.636 1.00 51.56 151 ALA A CA 1
ATOM 1144 C C . ALA A 1 151 ? 33.260 -3.356 -26.205 1.00 51.56 151 ALA A C 1
ATOM 1146 O O . ALA A 1 151 ? 33.685 -2.218 -26.002 1.00 51.56 151 ALA A O 1
ATOM 1147 N N . ARG A 1 152 ? 32.859 -4.143 -25.194 1.00 58.44 152 ARG A N 1
ATOM 1148 C CA . ARG A 1 152 ? 32.875 -3.723 -23.783 1.00 58.44 152 ARG A CA 1
ATOM 1149 C C . ARG A 1 152 ? 34.297 -3.637 -23.228 1.00 58.44 152 ARG A C 1
ATOM 1151 O O . ARG A 1 152 ? 34.585 -2.687 -22.513 1.00 58.44 152 ARG A O 1
ATOM 1158 N N . LEU A 1 153 ? 35.173 -4.579 -23.573 1.00 63.47 153 LEU A N 1
ATOM 1159 C CA . LEU A 1 153 ? 36.582 -4.580 -23.173 1.00 63.47 153 LEU A CA 1
ATOM 1160 C C . LEU A 1 153 ? 37.336 -3.420 -23.836 1.00 63.47 153 LEU A C 1
ATOM 1162 O O . LEU A 1 153 ? 37.945 -2.626 -23.131 1.00 63.47 153 LEU A O 1
ATOM 1166 N N . MET A 1 154 ? 37.170 -3.221 -25.149 1.00 62.09 154 MET A N 1
ATOM 1167 C CA . MET A 1 154 ? 37.719 -2.048 -25.848 1.00 62.09 154 MET A CA 1
ATOM 1168 C C . MET A 1 154 ? 37.208 -0.721 -25.261 1.00 62.09 154 MET A C 1
ATOM 1170 O O . MET A 1 154 ? 37.979 0.224 -25.102 1.00 62.09 154 MET A O 1
ATOM 1174 N N . SER A 1 155 ? 35.925 -0.650 -24.883 1.00 62.72 155 SER A N 1
ATOM 1175 C CA . SER A 1 155 ? 35.369 0.529 -24.201 1.00 62.72 155 SER A CA 1
ATOM 1176 C C . SER A 1 155 ? 35.939 0.708 -22.789 1.00 62.72 155 SER A C 1
ATOM 1178 O O . SER A 1 155 ? 36.126 1.839 -22.357 1.00 62.72 155 SER A O 1
ATOM 1180 N N . MET A 1 156 ? 36.230 -0.373 -22.057 1.00 70.62 156 MET A N 1
ATOM 1181 C CA . MET A 1 156 ? 36.864 -0.303 -20.736 1.00 70.62 156 MET A CA 1
ATOM 1182 C C . MET A 1 156 ? 38.306 0.203 -20.834 1.00 70.62 156 MET A C 1
ATOM 1184 O O . MET A 1 156 ? 38.660 1.111 -20.085 1.00 70.62 156 MET A O 1
ATOM 1188 N N . ASP A 1 157 ? 39.096 -0.306 -21.780 1.00 72.06 157 ASP A N 1
ATOM 1189 C CA . ASP A 1 157 ? 40.477 0.140 -22.005 1.00 72.06 157 ASP A CA 1
ATOM 1190 C C . ASP A 1 157 ? 40.519 1.612 -22.448 1.00 72.06 157 ASP A C 1
ATOM 1192 O O . ASP A 1 157 ? 41.286 2.409 -21.897 1.00 72.06 157 ASP A O 1
ATOM 1196 N N . LYS A 1 158 ? 39.630 2.021 -23.370 1.00 71.19 158 LYS A N 1
ATOM 1197 C CA . LYS A 1 158 ? 39.511 3.434 -23.760 1.00 71.19 158 LYS A CA 1
ATOM 1198 C C . LYS A 1 158 ? 39.065 4.317 -22.593 1.00 71.19 158 LYS A C 1
ATOM 1200 O O . LYS A 1 158 ? 39.698 5.339 -22.347 1.00 71.19 158 LYS A O 1
ATOM 1205 N N . ASN A 1 159 ? 38.052 3.910 -21.827 1.00 76.06 159 ASN A N 1
ATOM 1206 C CA . ASN A 1 159 ? 37.612 4.660 -20.650 1.00 76.06 159 ASN A CA 1
ATOM 1207 C C . ASN A 1 159 ? 38.725 4.780 -19.596 1.00 76.06 159 ASN A C 1
ATOM 1209 O O . ASN A 1 159 ? 38.827 5.822 -18.958 1.00 76.06 159 ASN A O 1
ATOM 1213 N N . GLN A 1 160 ? 39.587 3.770 -19.425 1.00 78.19 160 GLN A N 1
ATOM 1214 C CA . GLN A 1 160 ? 40.758 3.867 -18.545 1.00 78.19 160 GLN A CA 1
ATOM 1215 C C . GLN A 1 160 ? 41.792 4.876 -19.065 1.00 78.19 160 GLN A C 1
ATOM 1217 O O . GLN A 1 160 ? 42.257 5.709 -18.285 1.00 78.19 160 GLN A O 1
ATOM 1222 N N . ARG A 1 161 ? 42.119 4.856 -20.366 1.00 80.31 161 ARG A N 1
ATOM 1223 C CA . ARG A 1 161 ? 43.047 5.825 -20.982 1.00 80.31 161 ARG A CA 1
ATOM 1224 C C . ARG A 1 161 ? 42.501 7.254 -20.926 1.00 80.31 161 ARG A C 1
ATOM 1226 O O . ARG A 1 161 ? 43.230 8.168 -20.545 1.00 80.31 161 ARG A O 1
ATOM 1233 N N . ASP A 1 162 ? 41.225 7.447 -21.244 1.00 75.19 162 ASP A N 1
ATOM 1234 C CA . ASP A 1 162 ? 40.570 8.758 -21.219 1.00 75.19 162 ASP A CA 1
ATOM 1235 C C . ASP A 1 162 ? 40.403 9.266 -19.772 1.00 75.19 162 ASP A C 1
ATOM 1237 O O . ASP A 1 162 ? 40.633 10.443 -19.497 1.00 75.19 162 ASP A O 1
ATOM 1241 N N . MET A 1 163 ? 40.120 8.384 -18.803 1.00 73.81 163 MET A N 1
ATOM 1242 C CA . MET A 1 163 ? 40.148 8.720 -17.374 1.00 73.81 163 MET A CA 1
ATOM 1243 C C . MET A 1 163 ? 41.557 9.126 -16.915 1.00 73.81 163 MET A C 1
ATOM 1245 O O . MET A 1 163 ? 41.699 10.111 -16.194 1.00 73.81 163 MET A O 1
ATOM 1249 N N . ALA A 1 164 ? 42.610 8.441 -17.372 1.00 72.50 164 ALA A N 1
ATOM 1250 C CA . ALA A 1 164 ? 43.989 8.832 -17.086 1.00 72.50 164 ALA A CA 1
ATOM 1251 C C . ALA A 1 164 ? 44.356 10.190 -17.719 1.00 72.50 164 ALA A C 1
ATOM 1253 O O . ALA A 1 164 ? 44.967 11.014 -17.039 1.00 72.50 164 ALA A O 1
ATOM 1254 N N . LYS A 1 165 ? 43.928 10.476 -18.962 1.00 71.06 165 LYS A N 1
ATOM 1255 C CA . LYS A 1 165 ? 44.048 11.813 -19.586 1.00 71.06 165 LYS A CA 1
ATOM 1256 C C . LYS A 1 165 ? 43.318 12.890 -18.769 1.00 71.06 165 LYS A C 1
ATOM 1258 O O . LYS A 1 165 ? 43.860 13.971 -18.560 1.00 71.06 165 LYS A O 1
ATOM 1263 N N . ASN A 1 166 ? 42.119 12.595 -18.263 1.00 64.25 166 ASN A N 1
ATOM 1264 C CA . ASN A 1 166 ? 41.330 13.535 -17.459 1.00 64.25 166 ASN A CA 1
ATOM 1265 C C . ASN A 1 166 ? 41.935 13.805 -16.067 1.00 64.25 166 ASN A C 1
ATOM 1267 O O . ASN A 1 166 ? 41.819 14.921 -15.566 1.00 64.25 166 ASN A O 1
ATOM 1271 N N . ILE A 1 167 ? 42.585 12.813 -15.446 1.00 62.09 167 ILE A N 1
ATOM 1272 C CA . ILE A 1 167 ? 43.210 12.946 -14.117 1.00 62.09 167 ILE A CA 1
ATOM 1273 C C . ILE A 1 167 ? 44.598 13.603 -14.199 1.00 62.09 167 ILE A C 1
ATOM 1275 O O . ILE A 1 167 ? 44.916 14.461 -13.378 1.00 62.09 167 ILE A O 1
ATOM 1279 N N . TYR A 1 168 ? 45.428 13.210 -15.171 1.00 64.50 168 TYR A N 1
ATOM 1280 C CA . TYR A 1 168 ? 46.848 13.593 -15.253 1.00 64.50 168 TYR A CA 1
ATOM 1281 C C . TYR A 1 168 ? 47.171 14.591 -16.380 1.00 64.50 168 TYR A C 1
ATOM 1283 O O . TYR A 1 168 ? 48.338 14.936 -16.590 1.00 64.50 168 TYR A O 1
ATOM 1291 N N . GLY A 1 169 ? 46.156 15.055 -17.113 1.00 67.88 169 GLY A N 1
ATOM 1292 C CA . GLY A 1 169 ? 46.320 15.884 -18.304 1.00 67.88 169 GLY A CA 1
ATOM 1293 C C . GLY A 1 169 ? 46.958 15.131 -19.478 1.00 67.88 169 GLY A C 1
ATOM 1294 O O . GLY A 1 169 ? 47.152 13.915 -19.452 1.00 67.88 169 GLY A O 1
ATOM 1295 N N . GLN A 1 170 ? 47.323 15.874 -20.528 1.00 72.88 170 GLN A N 1
ATOM 1296 C CA . GLN A 1 170 ? 47.940 15.302 -21.735 1.00 72.88 170 GLN A CA 1
ATOM 1297 C C . GLN A 1 170 ? 49.338 14.708 -21.463 1.00 72.88 170 GLN A C 1
ATOM 1299 O O . GLN A 1 170 ? 49.762 13.773 -22.147 1.00 72.88 170 GLN A O 1
ATOM 1304 N N . SER A 1 171 ? 50.050 15.222 -20.453 1.00 80.69 171 SER A N 1
ATOM 1305 C CA . SER A 1 171 ? 51.348 14.700 -20.016 1.00 80.69 171 SER A CA 1
ATOM 1306 C C . SER A 1 171 ? 51.666 15.069 -18.566 1.00 80.69 171 SER A C 1
ATOM 1308 O O . SER A 1 171 ? 51.610 16.248 -18.217 1.00 80.69 171 SER A O 1
ATOM 1310 N N . THR A 1 172 ? 52.105 14.098 -17.766 1.00 81.06 172 THR A N 1
ATOM 1311 C CA . THR A 1 172 ? 52.671 14.297 -16.421 1.00 81.06 172 THR A CA 1
ATOM 1312 C C . THR A 1 172 ? 54.042 13.624 -16.332 1.00 81.06 172 THR A C 1
ATOM 1314 O O . THR A 1 172 ? 54.198 12.467 -16.720 1.00 81.06 172 THR A O 1
ATOM 1317 N N . PHE A 1 173 ? 55.038 14.330 -15.789 1.00 82.75 173 PHE A N 1
ATOM 1318 C CA . PHE A 1 173 ? 56.417 13.852 -15.640 1.00 82.75 173 PHE A CA 1
ATOM 1319 C C . PHE A 1 173 ? 56.829 13.852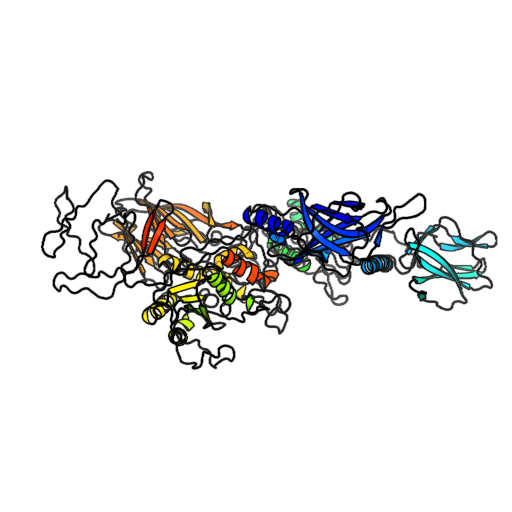 -14.168 1.00 82.75 173 PHE A C 1
ATOM 1321 O O . PHE A 1 173 ? 56.679 14.868 -13.489 1.00 82.75 173 PHE A O 1
ATOM 1328 N N . LEU A 1 174 ? 57.382 12.742 -13.672 1.00 77.25 174 LEU A N 1
ATOM 1329 C CA . LEU A 1 174 ? 57.914 12.681 -12.313 1.00 77.25 174 LEU A CA 1
ATOM 1330 C C . LEU A 1 174 ? 59.355 13.214 -12.290 1.00 77.25 174 LEU A C 1
ATOM 1332 O O . LEU A 1 174 ? 60.268 12.580 -12.819 1.00 77.25 174 LEU A O 1
ATOM 1336 N N . ASN A 1 175 ? 59.574 14.359 -11.640 1.00 81.94 175 ASN A N 1
ATOM 1337 C CA . ASN A 1 175 ? 60.875 15.037 -11.574 1.00 81.94 175 ASN A CA 1
ATOM 1338 C C . ASN A 1 175 ? 61.455 15.318 -12.987 1.00 81.94 175 ASN A C 1
ATOM 1340 O O . ASN A 1 175 ? 60.781 15.842 -13.878 1.00 81.94 175 ASN A O 1
ATOM 1344 N N . ASP A 1 176 ? 62.716 14.951 -13.218 1.00 87.44 176 ASP A N 1
ATOM 1345 C CA . ASP A 1 176 ? 63.405 15.114 -14.501 1.00 87.44 176 ASP A CA 1
ATOM 1346 C C . ASP A 1 176 ? 63.103 13.989 -15.520 1.00 87.44 176 ASP A C 1
ATOM 1348 O O . ASP A 1 176 ? 63.759 13.922 -16.555 1.00 87.44 176 ASP A O 1
ATOM 1352 N N . ALA A 1 177 ? 62.094 13.135 -15.297 1.00 85.75 177 ALA A N 1
ATOM 1353 C CA . ALA A 1 177 ? 61.696 12.103 -16.262 1.00 85.75 177 ALA A CA 1
ATOM 1354 C C . ALA A 1 177 ? 61.384 12.688 -17.655 1.00 85.75 177 ALA A C 1
ATOM 1356 O O . ALA A 1 177 ? 60.687 13.701 -17.777 1.00 85.75 177 ALA A O 1
ATOM 1357 N N . PHE A 1 178 ? 61.903 12.046 -18.708 1.00 91.00 178 PHE A N 1
ATOM 1358 C CA . PHE A 1 178 ? 61.809 12.468 -20.116 1.00 91.00 178 PHE A CA 1
ATOM 1359 C C . PHE A 1 178 ? 62.350 13.886 -20.401 1.00 91.00 178 PHE A C 1
ATOM 1361 O O . PHE A 1 178 ? 62.094 14.458 -21.459 1.00 91.00 178 PHE A O 1
ATOM 1368 N N . LYS A 1 179 ? 63.145 14.471 -19.496 1.00 91.56 179 LYS A N 1
ATOM 1369 C CA . LYS A 1 179 ? 63.805 15.759 -19.731 1.00 91.56 179 LYS A CA 1
ATOM 1370 C C . LYS A 1 179 ? 64.918 15.630 -20.762 1.00 91.56 179 LYS A C 1
ATOM 1372 O O . LYS A 1 179 ? 65.803 14.780 -20.615 1.00 91.56 179 LYS A O 1
ATOM 1377 N N . VAL A 1 180 ? 64.894 16.521 -21.748 1.00 92.50 180 VAL A N 1
ATOM 1378 C CA . VAL A 1 180 ? 65.945 16.692 -22.757 1.00 92.50 180 VAL A CA 1
ATOM 1379 C C . VAL A 1 180 ? 67.214 17.239 -22.093 1.00 92.50 180 VAL A C 1
ATOM 1381 O O . VAL A 1 180 ? 67.174 18.284 -21.446 1.00 92.50 180 VAL A O 1
ATOM 1384 N N . LYS A 1 181 ? 68.350 16.554 -22.260 1.00 91.38 181 LYS A N 1
ATOM 1385 C CA . LYS A 1 181 ? 69.672 16.995 -21.774 1.00 91.38 181 LYS A CA 1
ATOM 1386 C C . LYS A 1 181 ? 70.777 16.724 -22.794 1.00 91.38 181 LYS A C 1
ATOM 1388 O O . LYS A 1 181 ? 70.639 15.833 -23.628 1.00 91.38 181 LYS A O 1
ATOM 1393 N N . TYR A 1 182 ? 71.885 17.457 -22.695 1.00 91.75 182 TYR A N 1
ATOM 1394 C CA . TYR A 1 182 ? 73.117 17.213 -23.454 1.00 91.75 182 TYR A CA 1
ATOM 1395 C C . TYR A 1 182 ? 74.233 16.755 -22.510 1.00 91.75 182 TYR A C 1
ATOM 1397 O O . TYR A 1 182 ? 74.472 17.385 -21.479 1.00 91.75 182 TYR A O 1
ATOM 1405 N N . ALA A 1 183 ? 74.906 15.654 -22.842 1.00 88.56 183 ALA A N 1
ATOM 1406 C CA . ALA A 1 183 ? 76.017 15.097 -22.072 1.00 88.56 183 ALA A CA 1
ATOM 1407 C C . ALA A 1 183 ? 76.927 14.258 -22.983 1.00 88.56 183 ALA A C 1
ATOM 1409 O O . ALA A 1 183 ? 76.435 13.561 -23.863 1.00 88.56 183 ALA A O 1
ATOM 1410 N N . GLY A 1 184 ? 78.250 14.291 -22.780 1.00 85.06 184 GLY A N 1
ATOM 1411 C CA . GLY A 1 184 ? 79.185 13.433 -23.534 1.00 85.06 184 GLY A CA 1
ATOM 1412 C C . GLY A 1 184 ? 79.039 13.531 -25.061 1.00 85.06 184 GLY A C 1
ATOM 1413 O O . GLY A 1 184 ? 79.011 12.508 -25.739 1.00 85.06 184 GLY A O 1
ATOM 1414 N N . ASP A 1 185 ? 78.872 14.755 -25.565 1.00 88.06 185 ASP A N 1
ATOM 1415 C CA . ASP A 1 185 ? 78.627 15.105 -26.971 1.00 88.06 185 ASP A CA 1
ATOM 1416 C C . ASP A 1 185 ? 77.382 14.493 -27.641 1.00 88.06 185 ASP A C 1
ATOM 1418 O O . ASP A 1 185 ? 77.298 14.386 -28.866 1.00 88.06 185 ASP A O 1
ATOM 1422 N N . LYS A 1 186 ? 76.377 14.130 -26.835 1.00 90.94 186 LYS A N 1
ATOM 1423 C CA . LYS A 1 186 ? 75.113 13.525 -27.273 1.00 90.94 186 LYS A CA 1
ATOM 1424 C C . LYS A 1 186 ? 73.909 14.120 -26.540 1.00 90.94 186 LYS A C 1
ATOM 1426 O O . LYS A 1 186 ? 74.035 14.632 -25.426 1.00 90.94 186 LYS A O 1
ATOM 1431 N N . TYR A 1 187 ? 72.731 14.023 -27.155 1.00 92.38 187 TYR A N 1
ATOM 1432 C CA . TYR A 1 187 ? 71.456 14.391 -26.534 1.00 92.38 187 TYR A CA 1
ATOM 1433 C C . TYR A 1 187 ? 70.756 13.153 -25.969 1.00 92.38 187 TYR A C 1
ATOM 1435 O O . TYR A 1 187 ? 70.794 12.087 -26.582 1.00 92.38 187 TYR A O 1
ATOM 1443 N N . TYR A 1 188 ? 70.089 13.309 -24.826 1.00 93.94 188 TYR A N 1
ATOM 1444 C CA . TYR A 1 188 ? 69.348 12.239 -24.160 1.00 93.94 188 TYR A CA 1
ATOM 1445 C C . TYR A 1 188 ? 67.984 12.703 -23.652 1.00 93.94 188 TYR A C 1
ATOM 1447 O O . TYR A 1 188 ? 67.832 13.849 -23.218 1.00 93.94 188 TYR A O 1
ATOM 1455 N N . LEU A 1 189 ? 67.028 11.778 -23.624 1.00 94.06 189 LEU A N 1
ATOM 1456 C CA . LEU A 1 189 ? 65.865 11.831 -22.744 1.00 94.06 189 LEU A CA 1
ATOM 1457 C C . LEU A 1 189 ? 66.224 11.177 -21.412 1.00 94.06 189 LEU A C 1
ATOM 1459 O O . LEU A 1 189 ? 66.767 10.074 -21.383 1.00 94.06 189 LEU A O 1
ATOM 1463 N N . SER A 1 190 ? 65.934 11.864 -20.313 1.00 93.81 190 SER A N 1
ATOM 1464 C CA . SER A 1 190 ? 66.294 11.388 -18.977 1.00 93.81 190 SER A CA 1
ATOM 1465 C C . SER A 1 190 ? 65.380 10.265 -18.476 1.00 93.81 190 SER A C 1
ATOM 1467 O O . SER A 1 190 ? 64.161 10.338 -18.643 1.00 93.81 190 SER A O 1
ATOM 1469 N N . ALA A 1 191 ? 65.965 9.262 -17.818 1.00 91.25 191 ALA A N 1
ATOM 1470 C CA . ALA A 1 191 ? 65.250 8.157 -17.174 1.00 91.25 191 ALA A CA 1
ATOM 1471 C C . ALA A 1 191 ? 64.182 8.630 -16.164 1.00 91.25 191 ALA A C 1
ATOM 1473 O O . ALA A 1 191 ? 64.319 9.686 -15.541 1.00 91.25 191 ALA A O 1
ATOM 1474 N N . GLY A 1 192 ? 63.145 7.816 -15.950 1.00 86.75 192 GLY A N 1
ATOM 1475 C CA . GLY A 1 192 ? 62.104 8.052 -14.947 1.00 86.75 192 GLY A CA 1
ATOM 1476 C C . GLY A 1 192 ? 60.688 7.719 -15.419 1.00 86.75 192 GLY A C 1
ATOM 1477 O O . GLY A 1 192 ? 60.477 7.206 -16.516 1.00 86.75 192 GLY A O 1
ATOM 1478 N N . LYS A 1 193 ? 59.703 8.021 -14.564 1.00 86.56 193 LYS A N 1
ATOM 1479 C CA . LYS A 1 193 ? 58.288 7.683 -14.785 1.00 86.56 193 LYS A CA 1
ATOM 1480 C C . LYS A 1 193 ? 57.494 8.859 -15.340 1.00 86.56 193 LYS A C 1
ATOM 1482 O O . LYS A 1 193 ? 57.683 10.000 -14.909 1.00 86.56 193 LYS A O 1
ATOM 1487 N N . SER A 1 194 ? 56.578 8.580 -16.256 1.00 87.44 194 SER A N 1
ATOM 1488 C CA . SER A 1 194 ? 55.679 9.574 -16.843 1.00 87.44 194 SER A CA 1
ATOM 1489 C C . SER A 1 194 ? 54.333 8.958 -17.221 1.00 87.44 194 SER A C 1
ATOM 1491 O O . SER A 1 194 ? 54.200 7.747 -17.387 1.00 87.44 194 SER A O 1
ATOM 1493 N N . ILE A 1 195 ? 53.322 9.811 -17.363 1.00 87.69 195 ILE A N 1
ATOM 1494 C CA . ILE A 1 195 ? 52.050 9.468 -17.997 1.00 87.69 195 ILE A CA 1
ATOM 1495 C C . ILE A 1 195 ? 51.936 10.357 -19.230 1.00 87.69 195 ILE A C 1
ATOM 1497 O O . ILE A 1 195 ? 51.927 11.579 -19.098 1.00 87.69 195 ILE A O 1
ATOM 1501 N N . LEU A 1 196 ? 51.885 9.757 -20.418 1.00 87.94 196 LEU A N 1
ATOM 1502 C CA . LEU A 1 196 ? 51.865 10.452 -21.708 1.00 87.94 196 LEU A CA 1
ATOM 1503 C C . LEU A 1 196 ? 50.622 10.001 -22.476 1.00 87.94 196 LEU A C 1
ATOM 1505 O O . LEU A 1 196 ? 50.440 8.805 -22.700 1.00 87.94 196 LEU A O 1
ATOM 1509 N N . GLY A 1 197 ? 49.728 10.928 -22.830 1.00 81.62 197 GLY A N 1
ATOM 1510 C CA . GLY A 1 197 ? 48.501 10.595 -23.562 1.00 81.62 197 GLY A CA 1
ATOM 1511 C C . GLY A 1 197 ? 47.604 9.571 -22.849 1.00 81.62 197 GLY A C 1
ATOM 1512 O O . GLY A 1 197 ? 46.971 8.750 -23.514 1.00 81.62 197 GLY A O 1
ATOM 1513 N N . GLY A 1 198 ? 47.582 9.579 -21.511 1.00 82.75 198 GLY A N 1
ATOM 1514 C CA . GLY A 1 198 ? 46.844 8.617 -20.678 1.00 82.75 198 GLY A CA 1
ATOM 1515 C C . GLY A 1 198 ? 47.518 7.251 -20.492 1.00 82.75 198 GLY A C 1
ATOM 1516 O O . GLY A 1 198 ? 46.946 6.382 -19.841 1.00 82.75 198 GLY A O 1
ATOM 1517 N N . ILE A 1 199 ? 48.722 7.045 -21.035 1.00 88.81 199 ILE A N 1
ATOM 1518 C CA . ILE A 1 199 ? 49.471 5.784 -20.953 1.00 88.81 199 ILE A CA 1
ATOM 1519 C C . ILE A 1 199 ? 50.636 5.948 -19.967 1.00 88.81 199 ILE A C 1
ATOM 1521 O O . ILE A 1 199 ? 51.351 6.947 -20.008 1.00 88.81 199 ILE A O 1
ATOM 1525 N N . ASN A 1 200 ? 50.834 4.969 -19.081 1.00 87.94 200 ASN A N 1
ATOM 1526 C CA . ASN A 1 200 ? 51.928 4.955 -18.106 1.00 87.94 200 ASN A CA 1
ATOM 1527 C C . ASN A 1 200 ? 53.231 4.420 -18.733 1.00 87.94 200 ASN A C 1
ATOM 1529 O O . ASN A 1 200 ? 53.221 3.352 -19.352 1.00 87.94 200 ASN A O 1
ATOM 1533 N N . TYR A 1 201 ? 54.339 5.130 -18.516 1.00 89.38 201 TYR A N 1
ATOM 1534 C CA . TYR A 1 201 ? 55.687 4.767 -18.953 1.00 89.38 201 TYR A CA 1
ATOM 1535 C C . TYR A 1 201 ? 56.665 4.785 -17.775 1.00 89.38 201 TYR A C 1
ATOM 1537 O O . TYR A 1 201 ? 56.683 5.709 -16.962 1.00 89.38 201 TYR A O 1
ATOM 1545 N N . ASP A 1 202 ? 57.532 3.777 -17.726 1.00 89.94 202 ASP A N 1
ATOM 1546 C CA . ASP A 1 202 ? 58.639 3.674 -16.777 1.00 89.94 202 ASP A CA 1
ATOM 1547 C C . ASP A 1 202 ? 59.925 3.494 -17.585 1.00 89.94 202 ASP A C 1
ATOM 1549 O O . ASP A 1 202 ? 60.160 2.426 -18.151 1.00 89.94 202 ASP A O 1
ATOM 1553 N N . LEU A 1 203 ? 60.705 4.568 -17.733 1.00 90.44 203 LEU A N 1
ATOM 1554 C CA . LEU A 1 203 ? 61.910 4.575 -18.554 1.00 90.44 203 LEU A CA 1
ATOM 1555 C C . LEU A 1 203 ? 63.136 4.256 -17.676 1.00 90.44 203 LEU A C 1
ATOM 1557 O O . LEU A 1 203 ? 63.556 5.119 -16.901 1.00 90.44 203 LEU A O 1
ATOM 1561 N N . PRO A 1 204 ? 63.737 3.052 -17.773 1.00 86.12 204 PRO A N 1
ATOM 1562 C CA . PRO A 1 204 ? 64.705 2.572 -16.782 1.00 86.12 204 PRO A CA 1
ATOM 1563 C C . PRO A 1 204 ? 66.117 3.161 -16.935 1.00 86.12 204 PRO A C 1
ATOM 1565 O O . PRO A 1 204 ? 66.936 3.017 -16.029 1.00 86.12 204 PRO A O 1
ATOM 1568 N N . ALA A 1 205 ? 66.426 3.786 -18.073 1.00 92.00 205 ALA A N 1
ATOM 1569 C CA . ALA A 1 205 ? 67.727 4.374 -18.383 1.00 92.00 205 ALA A CA 1
ATOM 1570 C C . ALA A 1 205 ? 67.571 5.544 -19.367 1.00 92.00 205 ALA A C 1
ATOM 1572 O O . ALA A 1 205 ? 66.561 5.641 -20.062 1.00 92.00 205 ALA A O 1
ATOM 1573 N N . ASP A 1 206 ? 68.572 6.424 -19.427 1.00 92.62 206 ASP A N 1
ATOM 1574 C CA . ASP A 1 206 ? 68.586 7.544 -20.371 1.00 92.62 206 ASP A CA 1
ATOM 1575 C C . ASP A 1 206 ? 68.583 7.037 -21.827 1.00 92.62 206 ASP A C 1
ATOM 1577 O O . ASP A 1 206 ? 69.374 6.161 -22.183 1.00 92.62 206 ASP A O 1
ATOM 1581 N N . VAL A 1 207 ? 67.731 7.611 -22.681 1.00 92.56 207 VAL A N 1
ATOM 1582 C CA . VAL A 1 207 ? 67.629 7.246 -24.106 1.00 92.56 207 VAL A CA 1
ATOM 1583 C C . VAL A 1 207 ? 68.362 8.271 -24.955 1.00 92.56 207 VAL A C 1
ATOM 1585 O O . VAL A 1 207 ? 68.010 9.448 -24.942 1.00 92.56 207 VAL A O 1
ATOM 1588 N N . GLU A 1 208 ? 69.378 7.827 -25.695 1.00 93.25 208 GLU A N 1
ATOM 1589 C CA . GLU A 1 208 ? 70.098 8.652 -26.670 1.00 93.25 208 GLU A CA 1
ATOM 1590 C C . GLU A 1 208 ? 69.186 9.045 -27.840 1.00 93.25 208 GLU A C 1
ATOM 1592 O O . GLU A 1 208 ? 68.417 8.226 -28.342 1.00 93.25 208 GLU A O 1
ATOM 1597 N N . MET A 1 209 ? 69.299 10.289 -28.306 1.00 92.44 209 MET A N 1
ATOM 1598 C CA . MET A 1 209 ? 68.531 10.798 -29.441 1.00 92.44 209 MET A CA 1
ATOM 1599 C C . MET A 1 209 ? 69.363 11.717 -30.343 1.00 92.44 209 MET A C 1
ATOM 1601 O O . MET A 1 209 ? 70.316 12.363 -29.902 1.00 92.44 209 MET A O 1
ATOM 1605 N N . VAL A 1 210 ? 68.986 11.792 -31.622 1.00 91.06 210 VAL A N 1
ATOM 1606 C CA . VAL A 1 210 ? 69.751 12.490 -32.666 1.00 91.06 210 VAL A CA 1
ATOM 1607 C C . VAL A 1 210 ? 68.848 13.512 -33.376 1.00 91.06 210 VAL A C 1
ATOM 1609 O O . VAL A 1 210 ? 68.196 13.158 -34.355 1.00 91.06 210 VAL A O 1
ATOM 1612 N N . PRO A 1 211 ? 68.795 14.781 -32.918 1.00 84.12 211 PRO A N 1
ATOM 1613 C CA . PRO A 1 211 ? 67.886 15.792 -33.475 1.00 84.12 211 PRO A CA 1
ATOM 1614 C C . PRO A 1 211 ? 68.249 16.261 -34.896 1.00 84.12 211 PRO A C 1
ATOM 1616 O O . PRO A 1 211 ? 67.423 16.853 -35.579 1.00 84.12 211 PRO A O 1
ATOM 1619 N N . GLY A 1 212 ? 69.479 16.031 -35.366 1.00 83.88 212 GLY A N 1
ATOM 1620 C CA . GLY A 1 212 ? 69.932 16.528 -36.668 1.00 83.88 212 G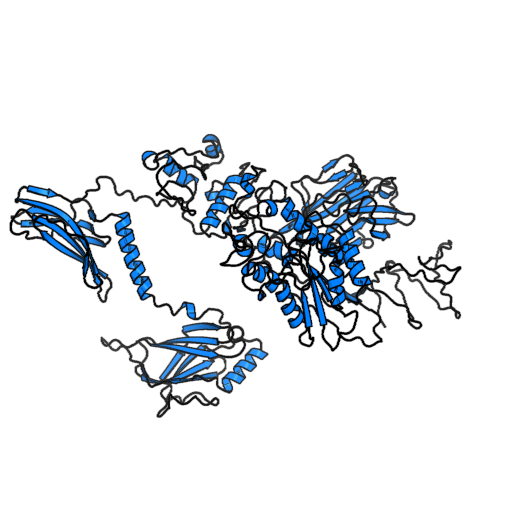LY A CA 1
ATOM 1621 C C . GLY A 1 212 ? 70.287 18.021 -36.647 1.00 83.88 212 GLY A C 1
ATOM 1622 O O . GLY A 1 212 ? 71.017 18.477 -35.767 1.00 83.88 212 GLY A O 1
ATOM 1623 N N . GLY A 1 213 ? 69.838 18.774 -37.657 1.00 84.56 213 GLY A N 1
ATOM 1624 C CA . GLY A 1 213 ? 70.170 20.194 -37.824 1.00 84.56 213 GLY A CA 1
ATOM 1625 C C . GLY A 1 213 ? 69.336 21.104 -36.920 1.00 84.56 213 GLY A C 1
ATOM 1626 O O . GLY A 1 213 ? 68.121 21.167 -37.075 1.00 84.56 213 GLY A O 1
ATOM 1627 N N . LEU A 1 214 ? 69.991 21.816 -36.001 1.00 87.50 214 LEU A N 1
ATOM 1628 C CA . LEU A 1 214 ? 69.353 22.696 -35.013 1.00 87.50 214 LEU A CA 1
ATOM 1629 C C . LEU A 1 214 ? 68.979 24.076 -35.604 1.00 87.50 214 LEU A C 1
ATOM 1631 O O . LEU A 1 214 ? 69.684 24.547 -36.503 1.00 87.50 214 LEU A O 1
ATOM 1635 N N . PRO A 1 215 ? 67.937 24.762 -35.088 1.00 89.81 215 PRO A N 1
ATOM 1636 C CA . PRO A 1 215 ? 67.094 24.383 -33.947 1.00 89.81 215 PRO A CA 1
ATOM 1637 C C . PRO A 1 215 ? 66.052 23.303 -34.283 1.00 89.81 215 PRO A C 1
ATOM 1639 O O . PRO A 1 215 ? 65.602 23.203 -35.421 1.00 89.81 215 PRO A O 1
ATOM 1642 N N . GLN A 1 216 ? 65.653 22.511 -33.284 1.00 91.81 216 GLN A N 1
ATOM 1643 C CA . GLN A 1 216 ? 64.609 21.479 -33.408 1.00 91.81 216 GLN A CA 1
ATOM 1644 C C . GLN A 1 216 ? 63.702 21.459 -32.177 1.00 91.81 216 GLN A C 1
ATOM 1646 O O . GLN A 1 216 ? 64.179 21.542 -31.044 1.00 91.81 216 GLN A O 1
ATOM 1651 N N . THR A 1 217 ? 62.398 21.290 -32.387 1.00 89.81 217 THR A N 1
ATOM 1652 C CA . THR A 1 217 ? 61.438 20.994 -31.314 1.00 89.81 217 THR A CA 1
ATOM 1653 C C . THR A 1 217 ? 61.343 19.485 -31.123 1.00 89.81 217 THR A C 1
ATOM 1655 O O . THR A 1 217 ? 61.237 18.740 -32.095 1.00 89.81 217 THR A O 1
ATOM 1658 N N . VAL A 1 218 ? 61.389 19.041 -29.866 1.00 92.12 218 VAL A N 1
ATOM 1659 C CA . VAL A 1 218 ? 61.337 17.628 -29.477 1.00 92.12 218 VAL A CA 1
ATOM 1660 C C . VAL A 1 218 ? 59.926 17.275 -29.024 1.00 92.12 218 VAL A C 1
ATOM 1662 O O . VAL A 1 218 ? 59.361 17.946 -28.153 1.00 92.12 218 VAL A O 1
ATOM 1665 N N . TRP A 1 219 ? 59.387 16.200 -29.584 1.00 91.12 219 TRP A N 1
ATOM 1666 C CA . TRP A 1 219 ? 58.083 15.633 -29.266 1.00 91.12 219 TRP A CA 1
ATOM 1667 C C . TRP A 1 219 ? 58.208 14.139 -28.952 1.00 91.12 219 TRP A C 1
ATOM 1669 O O . TRP A 1 219 ? 59.149 13.477 -29.391 1.00 91.12 219 TRP A O 1
ATOM 1679 N N . ILE A 1 220 ? 57.236 13.611 -28.214 1.00 92.56 220 ILE A N 1
ATOM 1680 C CA . ILE A 1 220 ? 56.998 12.177 -28.053 1.00 92.56 220 ILE A CA 1
ATOM 1681 C C . ILE A 1 220 ? 55.673 11.832 -28.715 1.00 92.56 220 ILE A C 1
ATOM 1683 O O . ILE A 1 220 ? 54.662 12.460 -28.408 1.00 92.56 220 ILE A O 1
ATOM 1687 N N . ASP A 1 221 ? 55.690 10.822 -29.574 1.00 92.94 221 ASP A N 1
ATOM 1688 C CA . ASP A 1 221 ? 54.502 10.104 -30.022 1.00 92.94 221 ASP A CA 1
ATOM 1689 C C . ASP A 1 221 ? 54.276 8.922 -29.068 1.00 92.94 221 ASP A C 1
ATOM 1691 O O . ASP A 1 221 ? 55.162 8.085 -28.918 1.00 92.94 221 ASP A O 1
ATOM 1695 N N . ALA A 1 222 ? 53.148 8.897 -28.354 1.00 91.62 222 ALA A N 1
ATOM 1696 C CA . ALA A 1 222 ? 52.825 7.912 -27.321 1.00 91.62 222 ALA A CA 1
ATOM 1697 C C . ALA A 1 222 ? 51.578 7.094 -27.694 1.00 91.62 222 ALA A C 1
ATOM 1699 O O . ALA A 1 222 ? 50.489 7.650 -27.885 1.00 91.62 222 ALA A O 1
ATOM 1700 N N . TYR A 1 223 ? 51.721 5.766 -27.733 1.00 91.06 223 TYR A N 1
ATOM 1701 C CA . TYR A 1 223 ? 50.710 4.850 -28.263 1.00 91.06 223 TYR A CA 1
ATOM 1702 C C . TYR A 1 223 ? 50.768 3.447 -27.621 1.00 91.06 223 TYR A C 1
ATOM 1704 O O . TYR A 1 223 ? 51.628 3.142 -26.792 1.00 91.06 223 TYR A O 1
ATOM 1712 N N . GLN A 1 224 ? 49.808 2.583 -27.962 1.00 87.50 224 GLN A N 1
ATOM 1713 C CA . GLN A 1 224 ? 49.744 1.193 -27.490 1.00 87.50 224 GLN A CA 1
ATOM 1714 C C . GLN A 1 224 ? 49.490 0.233 -28.653 1.00 87.50 224 GLN A C 1
ATOM 1716 O O . GLN A 1 224 ? 48.565 0.436 -29.434 1.00 87.50 224 GLN A O 1
ATOM 1721 N N . GLU A 1 225 ? 50.270 -0.844 -28.731 1.00 83.19 225 GLU A N 1
ATOM 1722 C CA . GLU A 1 225 ? 50.086 -1.917 -29.716 1.00 83.19 225 GLU A CA 1
ATOM 1723 C C . GLU A 1 225 ? 49.553 -3.198 -29.064 1.00 83.19 225 GLU A C 1
ATOM 1725 O O . GLU A 1 225 ? 49.918 -3.541 -27.937 1.00 83.19 225 GLU A O 1
ATOM 1730 N N . ALA A 1 226 ? 48.725 -3.948 -29.793 1.00 70.19 226 ALA A N 1
ATOM 1731 C CA . ALA A 1 226 ? 48.226 -5.247 -29.351 1.00 70.19 226 ALA A CA 1
ATOM 1732 C C . ALA A 1 226 ? 49.259 -6.368 -29.565 1.00 70.19 226 ALA A C 1
ATOM 1734 O O . ALA A 1 226 ? 49.874 -6.485 -30.624 1.00 70.19 226 ALA A O 1
ATOM 1735 N N . SER A 1 227 ? 49.400 -7.241 -28.569 1.00 66.56 227 SER A N 1
ATOM 1736 C CA . SER A 1 227 ? 50.264 -8.423 -28.583 1.00 66.56 227 SER A CA 1
ATOM 1737 C C . SER A 1 227 ? 49.532 -9.636 -27.995 1.00 66.56 227 SER A C 1
ATOM 1739 O O . SER A 1 227 ? 48.535 -9.497 -27.289 1.00 66.56 227 SER A O 1
ATOM 1741 N N . MET A 1 228 ? 50.053 -10.848 -28.222 1.00 44.84 228 MET A N 1
ATOM 1742 C CA . MET A 1 228 ? 49.500 -12.096 -27.659 1.00 44.84 228 MET A CA 1
ATOM 1743 C C . MET A 1 228 ? 49.524 -12.154 -26.117 1.00 44.84 228 MET A C 1
ATOM 1745 O O . MET A 1 228 ? 48.951 -13.071 -25.534 1.00 44.84 228 MET A O 1
ATOM 1749 N N . VAL A 1 229 ? 50.185 -11.195 -25.462 1.00 55.50 229 VAL A N 1
ATOM 1750 C CA . VAL A 1 229 ? 50.252 -11.038 -23.998 1.00 55.50 229 VAL A CA 1
ATOM 1751 C C . VAL A 1 229 ? 49.459 -9.831 -23.466 1.00 55.50 229 VAL A C 1
ATOM 1753 O O . VAL A 1 229 ? 49.497 -9.576 -22.266 1.00 55.50 229 VAL A O 1
ATOM 1756 N N . GLY A 1 230 ? 48.746 -9.093 -24.327 1.00 63.97 230 GLY A N 1
ATOM 1757 C CA . GLY A 1 230 ? 48.000 -7.875 -23.978 1.00 63.97 230 GLY A CA 1
ATOM 1758 C C . GLY A 1 230 ? 48.467 -6.633 -24.747 1.00 63.97 230 GLY A C 1
ATOM 1759 O O . GLY A 1 230 ? 49.176 -6.744 -25.748 1.00 63.97 230 GLY A O 1
ATOM 1760 N N . LEU A 1 231 ? 48.064 -5.446 -24.285 1.00 73.44 231 LEU A N 1
ATOM 1761 C CA . LEU A 1 231 ? 48.517 -4.161 -24.831 1.00 73.44 231 LEU A CA 1
ATOM 1762 C C . LEU A 1 231 ? 49.930 -3.818 -24.334 1.00 73.44 231 LEU A C 1
ATOM 1764 O O . LEU A 1 231 ? 50.226 -3.943 -23.145 1.00 73.44 231 LEU A O 1
ATOM 1768 N N . LEU A 1 232 ? 50.789 -3.345 -25.236 1.00 82.19 232 LEU A N 1
ATOM 1769 C CA . LEU A 1 232 ? 52.148 -2.887 -24.944 1.00 82.19 232 LEU A CA 1
ATOM 1770 C C . LEU A 1 232 ? 52.260 -1.379 -25.188 1.00 82.19 232 LEU A C 1
ATOM 1772 O O . LEU A 1 232 ? 52.044 -0.917 -26.307 1.00 82.19 232 LEU A O 1
ATOM 1776 N N . SER A 1 233 ? 52.629 -0.624 -24.151 1.00 87.44 233 SER A N 1
ATOM 1777 C CA . SER A 1 233 ? 52.930 0.810 -24.247 1.00 87.44 233 SER A CA 1
ATOM 1778 C C . SER A 1 233 ? 54.218 1.045 -25.037 1.00 87.44 233 SER A C 1
ATOM 1780 O O . SER A 1 233 ? 55.258 0.466 -24.711 1.00 87.44 233 SER A O 1
ATOM 1782 N N . LYS A 1 234 ? 54.166 1.921 -26.041 1.00 89.19 234 LYS A N 1
ATOM 1783 C CA . LYS A 1 234 ? 55.298 2.298 -26.895 1.00 89.19 234 LYS A CA 1
ATOM 1784 C C . LYS A 1 234 ? 55.347 3.803 -27.101 1.00 89.19 234 LYS A C 1
ATOM 1786 O O . LYS A 1 234 ? 54.320 4.474 -27.079 1.00 89.19 234 LYS A O 1
ATOM 1791 N N . PHE A 1 235 ? 56.548 4.322 -27.319 1.00 92.69 235 PHE A N 1
ATOM 1792 C CA . PHE A 1 235 ? 56.719 5.712 -27.698 1.00 92.69 235 PHE A CA 1
ATOM 1793 C C . PHE A 1 235 ? 57.860 5.880 -28.698 1.00 92.69 235 PHE A C 1
ATOM 1795 O O . PHE A 1 235 ? 58.851 5.153 -28.626 1.00 92.69 235 PHE A O 1
ATOM 1802 N N . ASP A 1 236 ? 57.736 6.885 -29.558 1.00 92.62 236 ASP A N 1
ATOM 1803 C CA . ASP A 1 236 ? 58.766 7.311 -30.503 1.00 92.62 236 ASP A CA 1
ATOM 1804 C C . ASP A 1 236 ? 59.133 8.784 -30.282 1.00 92.62 236 ASP A C 1
ATOM 1806 O O . ASP A 1 236 ? 58.317 9.597 -29.840 1.00 92.62 236 ASP A O 1
ATOM 1810 N N . VAL A 1 237 ? 60.387 9.141 -30.576 1.00 92.38 237 VAL A N 1
ATOM 1811 C CA . VAL A 1 237 ? 60.887 10.520 -30.453 1.00 92.38 237 VAL A CA 1
ATOM 1812 C C . VAL A 1 237 ? 60.804 11.207 -31.810 1.00 92.38 237 VAL A C 1
ATOM 1814 O O . VAL A 1 237 ? 61.461 10.792 -32.764 1.00 92.38 237 VAL A O 1
ATOM 1817 N N . VAL A 1 238 ? 60.024 12.283 -31.886 1.00 92.12 238 VAL A N 1
ATOM 1818 C CA . VAL A 1 238 ? 59.761 13.028 -33.122 1.00 92.12 238 VAL A CA 1
ATOM 1819 C C . VAL A 1 238 ? 60.415 14.408 -33.042 1.00 92.12 238 VAL A C 1
ATOM 1821 O O . VAL A 1 238 ? 60.284 15.118 -32.044 1.00 92.12 238 VAL A O 1
ATOM 1824 N N . PHE A 1 239 ? 61.110 14.806 -34.108 1.00 91.44 239 PHE A N 1
ATOM 1825 C CA . PHE A 1 239 ? 61.744 16.121 -34.240 1.00 91.44 239 PHE A CA 1
ATOM 1826 C C . PHE A 1 239 ? 61.105 16.912 -35.378 1.00 91.44 239 PHE A C 1
ATOM 1828 O O . PHE A 1 239 ? 60.825 16.347 -36.437 1.00 91.44 239 PHE A O 1
ATOM 1835 N N . ASN A 1 240 ? 60.889 18.213 -35.175 1.00 89.31 240 ASN A N 1
ATOM 1836 C CA . ASN A 1 240 ? 60.467 19.106 -36.250 1.00 89.31 240 ASN A CA 1
ATOM 1837 C C . ASN A 1 240 ? 60.950 20.558 -36.085 1.00 89.31 240 ASN A C 1
ATOM 1839 O O . ASN A 1 240 ? 61.471 20.974 -35.048 1.00 89.31 240 ASN A O 1
ATOM 1843 N N . ASP A 1 241 ? 60.708 21.349 -37.128 1.00 82.12 241 ASP A N 1
ATOM 1844 C CA . ASP A 1 241 ? 61.085 22.760 -37.280 1.00 82.12 241 ASP A CA 1
ATOM 1845 C C . ASP A 1 241 ? 60.330 23.753 -36.369 1.00 82.12 241 ASP A C 1
ATOM 1847 O O . ASP A 1 241 ? 60.472 24.965 -36.521 1.00 82.12 241 ASP A O 1
ATOM 1851 N N . GLY A 1 242 ? 59.537 23.262 -35.410 1.00 73.56 242 GLY A N 1
ATOM 1852 C CA . GLY A 1 242 ? 58.677 24.082 -34.553 1.00 73.56 242 GLY A CA 1
ATOM 1853 C C . GLY A 1 242 ? 57.227 24.198 -35.022 1.00 73.56 242 GLY A C 1
ATOM 1854 O O . GLY A 1 242 ? 56.425 24.823 -34.326 1.00 73.56 242 GLY A O 1
ATOM 1855 N N . THR A 1 243 ? 56.856 23.563 -36.137 1.00 78.38 243 THR A N 1
ATOM 1856 C CA . THR A 1 243 ? 55.449 23.364 -36.511 1.00 78.38 243 THR A CA 1
ATOM 1857 C C . THR A 1 243 ? 54.688 22.630 -35.393 1.00 78.38 243 THR A C 1
ATOM 1859 O O . THR A 1 243 ? 55.197 21.686 -34.787 1.00 78.38 243 THR A O 1
ATOM 1862 N N . VAL A 1 244 ? 53.452 23.040 -35.097 1.00 73.62 244 VAL A N 1
ATOM 1863 C CA . VAL A 1 244 ? 52.601 22.324 -34.131 1.00 73.62 244 VAL A CA 1
ATOM 1864 C C . VAL A 1 244 ? 52.043 21.065 -34.790 1.00 73.62 244 VAL A C 1
ATOM 1866 O O . VAL A 1 244 ? 51.384 21.150 -35.825 1.00 73.62 244 VAL A O 1
ATOM 1869 N N . ILE A 1 245 ? 52.293 19.911 -34.174 1.00 82.12 245 ILE A N 1
ATOM 1870 C CA . ILE A 1 245 ? 51.685 18.622 -34.527 1.00 82.12 245 ILE A CA 1
ATOM 1871 C C . ILE A 1 245 ? 50.626 18.243 -33.486 1.00 82.12 245 ILE A C 1
ATOM 1873 O O . ILE A 1 245 ? 50.633 18.765 -32.371 1.00 82.12 245 ILE A O 1
ATOM 1877 N N . VAL A 1 246 ? 49.686 17.382 -33.874 1.00 80.81 246 VAL A N 1
ATOM 1878 C CA . VAL A 1 246 ? 48.496 17.024 -33.085 1.00 80.81 246 VAL A CA 1
ATOM 1879 C C . VAL A 1 246 ? 48.315 15.509 -33.018 1.00 80.81 246 VAL A C 1
ATOM 1881 O O . VAL A 1 246 ? 48.827 14.791 -33.876 1.00 80.81 246 VAL A O 1
ATOM 1884 N N . ASP A 1 247 ? 47.575 15.047 -32.008 1.00 86.44 247 ASP A N 1
ATOM 1885 C CA . ASP A 1 247 ? 47.123 13.659 -31.856 1.00 86.44 247 ASP A CA 1
ATOM 1886 C C . ASP A 1 247 ? 46.466 13.136 -33.151 1.00 86.44 247 ASP A C 1
ATOM 1888 O O . ASP A 1 247 ? 45.705 13.852 -33.811 1.00 86.44 247 ASP A O 1
ATOM 1892 N N . TYR A 1 248 ? 46.755 11.883 -33.511 1.00 89.94 248 TYR A N 1
ATOM 1893 C CA . TYR A 1 248 ? 46.245 11.233 -34.723 1.00 89.94 248 TYR A CA 1
ATOM 1894 C C . TYR A 1 248 ? 45.869 9.765 -34.470 1.00 89.94 248 TYR A C 1
ATOM 1896 O O . TYR A 1 248 ? 46.090 9.217 -33.391 1.00 89.94 248 TYR A O 1
ATOM 1904 N N . ILE A 1 249 ? 45.247 9.129 -35.463 1.00 85.31 249 ILE A N 1
ATOM 1905 C CA . ILE A 1 249 ? 44.902 7.704 -35.435 1.00 85.31 249 ILE A CA 1
ATOM 1906 C C . ILE A 1 249 ? 45.572 7.044 -36.638 1.00 85.31 249 ILE A C 1
ATOM 1908 O O . ILE A 1 249 ? 45.369 7.505 -37.763 1.00 85.31 249 ILE A O 1
ATOM 1912 N N . ASP A 1 250 ? 46.326 5.970 -36.405 1.00 84.19 250 ASP A N 1
ATOM 1913 C CA . ASP A 1 250 ? 46.808 5.077 -37.462 1.00 84.19 250 ASP A CA 1
ATOM 1914 C C . ASP A 1 250 ? 46.148 3.701 -37.313 1.00 84.19 250 ASP A C 1
ATOM 1916 O O . ASP A 1 250 ? 46.189 3.064 -36.257 1.00 84.19 250 ASP A O 1
ATOM 1920 N N . GLY A 1 251 ? 45.444 3.268 -38.359 1.00 81.69 251 GLY A N 1
ATOM 1921 C CA . GLY A 1 251 ? 44.557 2.106 -38.316 1.00 81.69 251 GLY A CA 1
ATOM 1922 C C . GLY A 1 251 ? 43.510 2.199 -37.195 1.00 81.69 251 GLY A C 1
ATOM 1923 O O . GLY A 1 251 ? 42.507 2.896 -37.327 1.00 81.69 251 GLY A O 1
ATOM 1924 N N . ALA A 1 252 ? 43.738 1.454 -36.110 1.00 71.12 252 ALA A N 1
ATOM 1925 C CA . ALA A 1 252 ? 42.900 1.426 -34.906 1.00 71.12 252 ALA A CA 1
ATOM 1926 C C . ALA A 1 252 ? 43.649 1.880 -33.632 1.00 71.12 252 ALA A C 1
ATOM 1928 O O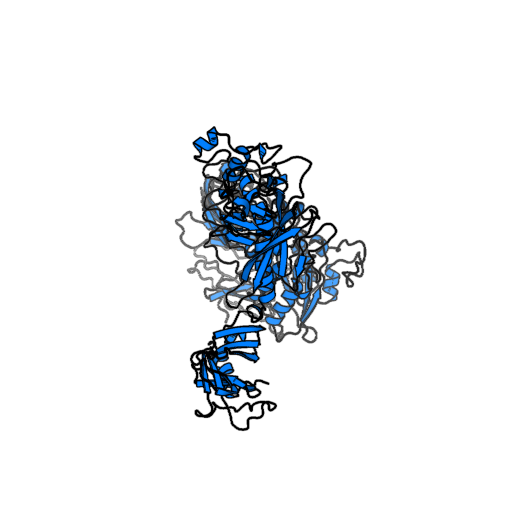 . ALA A 1 252 ? 43.130 1.724 -32.528 1.00 71.12 252 ALA A O 1
ATOM 1929 N N . VAL A 1 253 ? 44.868 2.412 -33.770 1.00 82.25 253 VAL A N 1
ATOM 1930 C CA . VAL A 1 253 ? 45.713 2.870 -32.661 1.00 82.25 253 VAL A CA 1
ATOM 1931 C C . VAL A 1 253 ? 45.636 4.393 -32.555 1.00 82.25 253 VAL A C 1
ATOM 1933 O O . VAL A 1 253 ? 45.829 5.110 -33.533 1.00 82.25 253 VAL A O 1
ATOM 1936 N N . GLU A 1 254 ? 45.345 4.894 -31.354 1.00 85.44 254 GLU A N 1
ATOM 1937 C CA . GLU A 1 254 ? 45.307 6.327 -31.037 1.00 85.44 254 GLU A CA 1
ATOM 1938 C C . GLU A 1 254 ? 46.696 6.794 -30.558 1.00 85.44 254 GLU A C 1
ATOM 1940 O O . GLU A 1 254 ? 47.177 6.347 -29.509 1.00 85.44 254 GLU A O 1
ATOM 1945 N N . HIS A 1 255 ? 47.312 7.703 -31.312 1.00 91.25 255 HIS A N 1
ATOM 1946 C CA . HIS A 1 255 ? 48.632 8.290 -31.076 1.00 91.25 255 HIS A CA 1
ATOM 1947 C C . HIS A 1 255 ? 48.495 9.682 -30.448 1.00 91.25 255 HIS A C 1
ATOM 1949 O O . HIS A 1 255 ? 47.814 10.553 -30.996 1.00 91.25 255 HIS A O 1
ATOM 1955 N N . SER A 1 256 ? 49.140 9.905 -29.299 1.00 88.50 256 SER A N 1
ATOM 1956 C CA . SER A 1 256 ? 49.138 11.205 -28.616 1.00 88.50 256 SER A CA 1
ATOM 1957 C C . SER A 1 256 ? 50.497 11.889 -28.690 1.00 88.50 256 SER A C 1
ATOM 1959 O O . SER A 1 256 ? 51.513 11.266 -28.387 1.00 88.50 256 SER A O 1
ATOM 1961 N N . LEU A 1 257 ? 50.513 13.178 -29.049 1.00 88.31 257 LEU A N 1
ATOM 1962 C CA . LEU A 1 257 ? 51.737 13.940 -29.315 1.00 88.31 257 LEU A CA 1
ATOM 1963 C C . LEU A 1 257 ? 52.035 14.916 -28.173 1.00 88.31 257 LEU A C 1
ATOM 1965 O O . LEU A 1 257 ? 51.319 15.891 -27.945 1.00 88.31 257 LEU A O 1
ATOM 1969 N N . ILE A 1 258 ? 53.129 14.665 -27.452 1.00 87.94 258 ILE A N 1
ATOM 1970 C CA . ILE A 1 258 ? 53.541 15.434 -26.275 1.00 87.94 258 ILE A CA 1
ATOM 1971 C C . ILE A 1 258 ? 54.796 16.243 -26.611 1.00 87.94 258 ILE A C 1
ATOM 1973 O O . ILE A 1 258 ? 55.852 15.679 -26.886 1.00 87.94 258 ILE A O 1
ATOM 1977 N N . ARG A 1 259 ? 54.720 17.575 -26.532 1.00 86.81 259 ARG A N 1
ATOM 1978 C CA . ARG A 1 259 ? 55.885 18.457 -26.704 1.00 86.81 259 ARG A CA 1
ATOM 1979 C C . ARG A 1 259 ? 56.777 18.423 -25.462 1.00 86.81 259 ARG A C 1
ATOM 1981 O O . ARG A 1 259 ? 56.311 18.723 -24.366 1.00 86.81 259 ARG A O 1
ATOM 1988 N N . LEU A 1 260 ? 58.066 18.130 -25.636 1.00 87.19 260 LEU A N 1
ATOM 1989 C CA . LEU A 1 260 ? 59.048 18.116 -24.545 1.00 87.19 260 LEU A CA 1
ATOM 1990 C C . LEU A 1 260 ? 59.871 19.402 -24.440 1.00 87.19 260 LEU A C 1
ATOM 1992 O O . LEU A 1 260 ? 60.275 19.767 -23.342 1.00 87.19 260 LEU A O 1
ATOM 1996 N N . GLY A 1 261 ? 60.149 20.092 -25.548 1.00 87.00 261 GLY A N 1
ATOM 1997 C CA . GLY A 1 261 ? 61.015 21.275 -25.520 1.00 87.00 261 GLY A CA 1
ATOM 1998 C C . GLY A 1 261 ? 61.606 21.651 -26.871 1.00 87.00 261 GLY A C 1
ATOM 1999 O O . GLY A 1 261 ? 61.198 21.122 -27.902 1.00 87.00 261 GLY A O 1
ATOM 2000 N N . VAL A 1 262 ? 62.570 22.572 -26.860 1.00 89.88 262 VAL A N 1
ATOM 2001 C CA . VAL A 1 262 ? 63.311 23.022 -28.051 1.00 89.88 262 VAL A CA 1
ATOM 2002 C C . VAL A 1 262 ? 64.807 22.949 -27.779 1.00 89.88 262 VAL A C 1
ATOM 2004 O O . VAL A 1 262 ? 65.282 23.444 -26.760 1.00 89.88 262 VAL A O 1
ATOM 2007 N N . ILE A 1 263 ? 65.556 22.358 -28.704 1.00 91.06 263 ILE A N 1
ATOM 2008 C CA . ILE A 1 263 ? 67.017 22.360 -28.706 1.00 91.06 263 ILE A CA 1
ATOM 2009 C C . ILE A 1 263 ? 67.464 23.453 -29.678 1.00 91.06 263 ILE A C 1
ATOM 2011 O O . ILE A 1 263 ? 67.342 23.284 -30.892 1.00 91.06 263 ILE A O 1
ATOM 2015 N N . ASN A 1 264 ? 67.992 24.560 -29.155 1.00 88.25 264 ASN A N 1
ATOM 2016 C CA . ASN A 1 264 ? 68.596 25.620 -29.968 1.00 88.25 264 ASN A CA 1
ATOM 2017 C C . ASN A 1 264 ? 70.093 25.357 -30.185 1.00 88.25 264 ASN A C 1
ATOM 2019 O O . ASN A 1 264 ? 70.619 25.575 -31.274 1.00 88.25 264 ASN A O 1
ATOM 2023 N N . SER A 1 265 ? 70.787 24.871 -29.150 1.00 88.06 265 SER A N 1
ATOM 2024 C CA . SER A 1 265 ? 72.193 24.452 -29.202 1.00 88.06 265 SER A CA 1
ATOM 2025 C C . SER A 1 265 ? 72.521 23.472 -28.066 1.00 88.06 265 SER A C 1
ATOM 2027 O O . SER A 1 265 ? 71.698 23.241 -27.184 1.00 88.06 265 SER A O 1
ATOM 2029 N N . SER A 1 266 ? 73.746 22.941 -28.025 1.00 85.44 266 SER A N 1
ATOM 2030 C CA . SER A 1 266 ? 74.209 22.061 -26.936 1.00 85.44 266 SER A CA 1
ATOM 2031 C C . SER A 1 266 ? 74.276 22.736 -25.558 1.00 85.44 266 SER A C 1
ATOM 2033 O O . SER A 1 266 ? 74.354 22.042 -24.546 1.00 85.44 266 SER A O 1
ATOM 2035 N N . ILE A 1 267 ? 74.231 24.073 -25.513 1.00 83.88 267 ILE A N 1
ATOM 2036 C CA . ILE A 1 267 ? 74.208 24.883 -24.284 1.00 83.88 267 ILE A CA 1
ATOM 2037 C C . ILE A 1 267 ? 72.874 25.617 -24.065 1.00 83.88 267 ILE A C 1
ATOM 2039 O O . ILE A 1 267 ? 72.722 26.296 -23.054 1.00 83.88 267 ILE A O 1
ATOM 2043 N N . ASP A 1 268 ? 71.926 25.497 -24.999 1.00 86.19 268 ASP A N 1
ATOM 2044 C CA . ASP A 1 268 ? 70.616 26.154 -24.949 1.00 86.19 268 ASP A CA 1
ATOM 2045 C C . ASP A 1 268 ? 69.518 25.155 -25.336 1.00 86.19 268 ASP A C 1
ATOM 2047 O O . ASP A 1 268 ? 69.218 24.928 -26.515 1.00 86.19 268 ASP A O 1
ATOM 2051 N N . ILE A 1 269 ? 68.968 24.522 -24.301 1.00 91.12 269 ILE A N 1
ATOM 2052 C CA . ILE A 1 269 ? 67.862 23.572 -24.359 1.00 91.12 269 ILE A CA 1
ATOM 2053 C C . ILE A 1 269 ? 66.734 24.160 -23.516 1.00 91.12 269 ILE A C 1
ATOM 2055 O O . ILE A 1 269 ? 66.849 24.271 -22.294 1.00 91.12 269 ILE A O 1
ATOM 2059 N N . ILE A 1 270 ? 65.637 24.515 -24.173 1.00 87.19 270 ILE A N 1
ATOM 2060 C CA . ILE A 1 270 ? 64.438 25.049 -23.536 1.00 87.19 270 ILE A CA 1
ATOM 2061 C C . ILE A 1 270 ? 63.535 23.871 -23.170 1.00 87.19 270 ILE A C 1
ATOM 2063 O O . ILE A 1 270 ? 62.955 23.233 -24.052 1.00 87.19 270 ILE A O 1
ATOM 2067 N N . ASP A 1 271 ? 63.401 23.594 -21.873 1.00 84.44 271 ASP A N 1
ATOM 2068 C CA . ASP A 1 271 ? 62.423 22.633 -21.353 1.00 84.44 271 ASP A CA 1
ATOM 2069 C C . ASP A 1 271 ? 61.005 23.171 -21.607 1.00 84.44 271 ASP A C 1
ATOM 2071 O O . ASP A 1 271 ? 60.658 24.281 -21.200 1.00 84.44 271 ASP A O 1
ATOM 2075 N N . GLY A 1 272 ? 60.210 22.407 -22.352 1.00 72.44 272 GLY A N 1
ATOM 2076 C CA . GLY A 1 272 ? 58.835 22.734 -22.726 1.00 72.44 272 GLY A CA 1
ATOM 2077 C C . GLY A 1 272 ? 57.795 21.874 -22.014 1.00 72.44 272 GLY A C 1
ATOM 2078 O O . GLY A 1 272 ? 56.608 22.027 -22.306 1.00 72.44 272 GLY A O 1
ATOM 2079 N N . ARG A 1 273 ? 58.217 20.977 -21.111 1.00 81.31 273 ARG A N 1
ATOM 2080 C CA . ARG A 1 273 ? 57.320 20.143 -20.305 1.00 81.31 273 ARG A CA 1
ATOM 2081 C C . ARG A 1 273 ? 56.530 21.023 -19.331 1.00 81.31 273 ARG A C 1
ATOM 2083 O O . ARG A 1 273 ? 57.094 21.886 -18.660 1.00 81.31 273 ARG A O 1
ATOM 2090 N N . GLY A 1 274 ? 55.230 20.769 -19.194 1.00 56.44 274 GLY A N 1
ATOM 2091 C CA . GLY A 1 274 ? 54.437 21.347 -18.109 1.00 56.44 274 GLY A CA 1
ATOM 2092 C C . GLY A 1 274 ? 54.830 20.711 -16.775 1.00 56.44 274 GLY A C 1
ATOM 2093 O O . GLY A 1 274 ? 54.540 19.538 -16.552 1.00 56.44 274 GLY A O 1
ATOM 2094 N N . ILE A 1 275 ? 55.505 21.458 -15.896 1.00 51.38 275 ILE A N 1
ATOM 2095 C CA . ILE A 1 275 ? 55.945 20.949 -14.588 1.00 51.38 275 ILE A CA 1
ATOM 2096 C C . ILE A 1 275 ? 54.880 21.242 -13.525 1.00 51.38 275 ILE A C 1
ATOM 2098 O O . ILE A 1 275 ? 54.582 22.401 -13.235 1.00 51.38 275 ILE A O 1
ATOM 2102 N N . VAL A 1 276 ? 54.360 20.193 -12.883 1.00 44.75 276 VAL A N 1
ATOM 2103 C CA . VAL A 1 276 ? 53.544 20.317 -11.666 1.00 44.75 276 VAL A CA 1
ATOM 2104 C C . VAL A 1 276 ? 54.477 20.418 -10.455 1.00 44.75 276 VAL A C 1
ATOM 2106 O O . VAL A 1 276 ? 54.892 19.414 -9.885 1.00 44.75 276 VAL A O 1
ATOM 2109 N N . CYS A 1 277 ? 54.826 21.646 -10.064 1.00 41.41 277 CYS A N 1
ATOM 2110 C CA . CYS A 1 277 ? 55.580 21.938 -8.837 1.00 41.41 277 CYS A CA 1
ATOM 2111 C C . CYS A 1 277 ? 54.643 22.197 -7.644 1.00 41.41 277 CYS A C 1
ATOM 2113 O O . CYS A 1 277 ? 54.546 23.313 -7.141 1.00 41.41 277 CYS A O 1
ATOM 2115 N N . SER A 1 278 ? 53.931 21.164 -7.207 1.00 37.12 278 SER A N 1
ATOM 2116 C CA . SER A 1 278 ? 53.371 21.027 -5.852 1.00 37.12 278 SER A CA 1
ATOM 2117 C C . SER A 1 278 ? 52.996 19.559 -5.647 1.00 37.12 278 SER A C 1
ATOM 2119 O O . SER A 1 278 ? 52.803 18.841 -6.628 1.00 37.12 278 SER A O 1
ATOM 2121 N N . ASP A 1 279 ? 52.997 19.094 -4.398 1.00 37.22 279 ASP A N 1
ATOM 2122 C CA . ASP A 1 279 ? 53.007 17.665 -4.082 1.00 37.22 279 ASP A CA 1
ATOM 2123 C C . ASP A 1 279 ? 51.894 16.860 -4.766 1.00 37.22 279 ASP A C 1
ATOM 2125 O O . ASP A 1 279 ? 50.730 17.263 -4.794 1.00 37.22 279 ASP A O 1
ATOM 2129 N N . LEU A 1 280 ? 52.237 15.636 -5.183 1.00 36.12 280 LEU A N 1
ATOM 2130 C CA . LEU A 1 280 ? 51.272 14.558 -5.413 1.00 36.12 280 LEU A CA 1
ATOM 2131 C C . LEU A 1 280 ? 50.693 14.070 -4.069 1.00 36.12 280 LEU A C 1
ATOM 2133 O O . LEU A 1 280 ? 50.724 12.881 -3.749 1.00 36.12 280 LEU A O 1
ATOM 2137 N N . SER A 1 281 ? 50.086 14.977 -3.296 1.00 36.41 281 SER A N 1
ATOM 2138 C CA . SER A 1 281 ? 48.899 14.563 -2.563 1.00 36.41 281 SER A CA 1
ATOM 2139 C C . SER A 1 281 ? 47.915 14.102 -3.628 1.00 36.41 281 SER A C 1
ATOM 2141 O O . SER A 1 281 ? 47.533 14.901 -4.490 1.00 36.41 281 SER A O 1
ATOM 2143 N N . LEU A 1 282 ? 47.520 12.826 -3.582 1.00 35.25 282 LEU A N 1
ATOM 2144 C CA . LEU A 1 282 ? 46.290 12.384 -4.228 1.00 35.25 282 LEU A CA 1
ATOM 2145 C C . LEU A 1 282 ? 45.241 13.474 -4.003 1.00 35.25 282 LEU A C 1
ATOM 2147 O O . LEU A 1 282 ? 45.077 13.935 -2.868 1.00 35.25 282 LEU A O 1
ATOM 2151 N N . ILE A 1 283 ? 44.527 13.871 -5.059 1.00 40.91 283 ILE A N 1
ATOM 2152 C CA . ILE A 1 283 ? 43.203 14.444 -4.844 1.00 40.91 283 ILE A CA 1
ATOM 2153 C C . ILE A 1 283 ? 42.467 13.323 -4.121 1.00 40.91 283 ILE A C 1
ATOM 2155 O O . ILE A 1 283 ? 42.119 12.317 -4.740 1.00 40.91 283 ILE A O 1
ATOM 2159 N N . SER A 1 284 ? 42.359 13.448 -2.795 1.00 43.50 284 SER A N 1
ATOM 2160 C CA . SER A 1 284 ? 41.523 12.586 -1.978 1.00 43.50 284 SER A CA 1
ATOM 2161 C C . SER A 1 284 ? 40.196 12.547 -2.701 1.00 43.50 284 SER A C 1
ATOM 2163 O O . SER A 1 284 ? 39.654 13.613 -3.007 1.00 43.50 284 SER A O 1
ATOM 2165 N N . SER A 1 285 ? 39.748 11.343 -3.058 1.00 51.97 285 SER A N 1
ATOM 2166 C CA . SER A 1 285 ? 38.474 11.149 -3.734 1.00 51.97 285 SER A CA 1
ATOM 2167 C C . SER A 1 285 ? 37.444 12.063 -3.080 1.00 51.97 285 SER A C 1
ATOM 2169 O O . SER A 1 285 ? 37.375 12.089 -1.851 1.00 51.97 285 SER A O 1
ATOM 2171 N N . ASN A 1 286 ? 36.670 12.815 -3.870 1.00 62.44 286 ASN A N 1
ATOM 2172 C CA . ASN A 1 286 ? 35.550 13.622 -3.368 1.00 62.44 286 ASN A CA 1
ATOM 2173 C C . ASN A 1 286 ? 34.399 12.696 -2.911 1.00 62.44 286 ASN A C 1
ATOM 2175 O O . ASN A 1 286 ? 33.260 12.798 -3.357 1.00 62.44 286 ASN A O 1
ATOM 2179 N N . VAL A 1 287 ? 34.741 11.701 -2.109 1.00 66.25 287 VAL A N 1
ATOM 2180 C CA . VAL A 1 287 ? 33.987 10.513 -1.776 1.00 66.25 287 VAL A CA 1
ATOM 2181 C C . VAL A 1 287 ? 34.334 10.249 -0.316 1.00 66.25 287 VAL A C 1
ATOM 2183 O O . VAL A 1 287 ? 35.457 9.856 -0.005 1.00 66.25 287 VAL A O 1
ATOM 2186 N N . PHE A 1 288 ? 33.393 10.562 0.566 1.00 72.62 288 PHE A N 1
ATOM 2187 C CA . PHE A 1 288 ? 33.584 10.625 2.017 1.00 72.62 288 PHE A CA 1
ATOM 2188 C C . PHE A 1 288 ? 32.754 9.537 2.698 1.00 72.62 288 PHE A C 1
ATOM 2190 O O . PHE A 1 288 ? 31.857 8.972 2.082 1.00 72.62 288 PHE A O 1
ATOM 2197 N N . ASN A 1 289 ? 33.005 9.226 3.965 1.00 75.38 289 ASN A N 1
ATOM 2198 C CA . ASN A 1 289 ? 32.216 8.231 4.700 1.00 75.38 289 ASN A CA 1
ATOM 2199 C C . ASN A 1 289 ? 30.984 8.853 5.381 1.00 75.38 289 ASN A C 1
ATOM 2201 O O . ASN A 1 289 ? 30.050 8.128 5.729 1.00 75.38 289 ASN A O 1
ATOM 2205 N N . GLY A 1 290 ? 30.966 10.184 5.530 1.00 72.94 290 GLY A N 1
ATOM 2206 C CA . GLY A 1 290 ? 29.869 10.969 6.098 1.00 72.94 290 GLY A CA 1
ATOM 2207 C C . GLY A 1 290 ? 29.864 12.427 5.619 1.00 72.94 290 GLY A C 1
ATOM 2208 O O . GLY A 1 290 ? 30.890 12.965 5.200 1.00 72.94 290 GLY A O 1
ATOM 2209 N N . VAL A 1 291 ? 28.708 13.079 5.739 1.00 71.94 291 VAL A N 1
ATOM 2210 C CA . VAL A 1 291 ? 28.479 14.513 5.499 1.00 71.94 291 VAL A CA 1
ATOM 2211 C C . VAL A 1 291 ? 29.438 15.354 6.352 1.00 71.94 291 VAL A C 1
ATOM 2213 O O . VAL A 1 291 ? 30.088 16.247 5.822 1.00 71.94 291 VAL A O 1
ATOM 2216 N N . SER A 1 292 ? 29.623 15.027 7.635 1.00 72.75 292 SER A N 1
ATOM 2217 C CA . SER A 1 292 ? 30.527 15.750 8.550 1.00 72.75 292 SER A CA 1
ATOM 2218 C C . SER A 1 292 ? 31.997 15.724 8.089 1.00 72.75 292 SER A C 1
ATOM 2220 O O . SER A 1 292 ? 32.716 16.716 8.219 1.00 72.75 292 SER A O 1
ATOM 2222 N N . GLU A 1 293 ? 32.449 14.611 7.496 1.00 74.56 293 GLU A N 1
ATOM 2223 C CA . GLU A 1 293 ? 33.797 14.469 6.919 1.00 74.56 293 GLU A CA 1
ATOM 2224 C C . GLU A 1 293 ? 33.954 15.353 5.670 1.00 74.56 293 GLU A C 1
ATOM 2226 O O . GLU A 1 293 ? 34.938 16.084 5.538 1.00 74.56 293 GLU A O 1
ATOM 2231 N N . ALA A 1 294 ? 32.945 15.349 4.794 1.00 73.19 294 ALA A N 1
ATOM 2232 C CA . ALA A 1 294 ? 32.903 16.180 3.594 1.00 73.19 294 ALA A CA 1
ATOM 2233 C C . ALA A 1 294 ? 32.870 17.684 3.919 1.00 73.19 294 ALA A C 1
ATOM 2235 O O . ALA A 1 294 ? 33.645 18.450 3.342 1.00 73.19 294 ALA A O 1
ATOM 2236 N N . VAL A 1 295 ? 32.035 18.116 4.876 1.00 70.94 295 VAL A N 1
ATOM 2237 C CA . VAL A 1 295 ? 31.998 19.522 5.312 1.00 70.94 295 VAL A CA 1
ATOM 2238 C C . VAL A 1 295 ? 33.334 19.912 5.939 1.00 70.94 295 VAL A C 1
ATOM 2240 O O . VAL A 1 295 ? 33.912 20.909 5.517 1.00 70.94 295 VAL A O 1
ATOM 2243 N N . SER A 1 296 ? 33.888 19.101 6.848 1.00 72.06 296 SER A N 1
ATOM 2244 C CA . SER A 1 296 ? 35.216 19.345 7.437 1.00 72.06 296 SER A CA 1
ATOM 2245 C C . SER A 1 296 ? 36.298 19.544 6.367 1.00 72.06 296 SER A C 1
ATOM 2247 O O . SER A 1 296 ? 37.130 20.447 6.479 1.00 72.06 296 SER A O 1
ATOM 2249 N N . PHE A 1 297 ? 36.267 18.744 5.295 1.00 73.12 297 PHE A N 1
ATOM 2250 C CA . PHE A 1 297 ? 37.174 18.889 4.159 1.00 73.12 297 PHE A CA 1
ATOM 2251 C C . PHE A 1 297 ? 36.965 20.205 3.395 1.00 73.12 297 PHE A C 1
ATOM 2253 O O . PHE A 1 297 ? 37.949 20.883 3.094 1.00 73.12 297 PHE A O 1
ATOM 2260 N N . VAL A 1 298 ? 35.721 20.606 3.108 1.00 69.38 298 VAL A N 1
ATOM 2261 C CA . VAL A 1 298 ? 35.426 21.881 2.427 1.00 69.38 298 VAL A CA 1
ATOM 2262 C C . VAL A 1 298 ? 35.822 23.081 3.290 1.00 69.38 298 VAL A C 1
ATOM 2264 O O . VAL A 1 298 ? 36.537 23.959 2.806 1.00 69.38 298 VAL A O 1
ATOM 2267 N N . THR A 1 299 ? 35.437 23.102 4.570 1.00 69.50 299 THR A N 1
ATOM 2268 C CA . THR A 1 299 ? 35.764 24.180 5.520 1.00 69.50 299 THR A CA 1
ATOM 2269 C C . THR A 1 299 ? 37.278 24.346 5.695 1.00 69.50 299 THR A C 1
ATOM 2271 O O . THR A 1 299 ? 37.762 25.469 5.812 1.00 69.50 299 THR A O 1
ATOM 2274 N N . ALA A 1 300 ? 38.046 23.251 5.657 1.00 70.44 300 ALA A N 1
ATOM 2275 C CA . ALA A 1 300 ? 39.510 23.284 5.699 1.00 70.44 300 ALA A CA 1
ATOM 2276 C C . ALA A 1 300 ? 40.174 23.707 4.369 1.00 70.44 300 ALA A C 1
ATOM 2278 O O . ALA A 1 300 ? 41.377 23.960 4.341 1.00 70.44 300 ALA A O 1
ATOM 2279 N N . ASN A 1 301 ? 39.421 23.784 3.265 1.00 68.38 301 ASN A N 1
ATOM 2280 C CA . ASN A 1 301 ? 39.926 24.083 1.922 1.00 68.38 301 ASN A CA 1
ATOM 2281 C C . ASN A 1 301 ? 39.135 25.217 1.216 1.00 68.38 301 ASN A C 1
ATOM 2283 O O . ASN A 1 301 ? 38.736 25.043 0.058 1.00 68.38 301 ASN A O 1
ATOM 2287 N N . PRO A 1 302 ? 38.928 26.397 1.837 1.00 64.62 302 PRO A N 1
ATOM 2288 C CA . PRO A 1 302 ? 38.044 27.440 1.301 1.00 64.62 302 PRO A CA 1
ATOM 2289 C C . PRO A 1 302 ? 38.480 27.954 -0.084 1.00 64.62 302 PRO A C 1
ATOM 2291 O O . PRO A 1 302 ? 37.646 28.196 -0.954 1.00 64.62 302 PRO A O 1
ATOM 2294 N N . ASP A 1 303 ? 39.787 28.020 -0.356 1.00 62.28 303 ASP A N 1
ATOM 2295 C CA . ASP A 1 303 ? 40.316 28.426 -1.668 1.00 62.28 303 ASP A CA 1
ATOM 2296 C C . ASP A 1 303 ? 39.966 27.445 -2.804 1.00 62.28 303 ASP A C 1
ATOM 2298 O O . ASP A 1 303 ? 39.973 27.821 -3.981 1.00 62.28 303 ASP A O 1
ATOM 2302 N N . ARG A 1 304 ? 39.647 26.181 -2.477 1.00 62.44 304 ARG A N 1
ATOM 2303 C CA . ARG A 1 304 ? 39.237 25.157 -3.454 1.00 62.44 304 ARG A CA 1
ATOM 2304 C C . ARG A 1 304 ? 37.751 25.253 -3.825 1.00 62.44 304 ARG A C 1
ATOM 2306 O O . ARG A 1 304 ? 37.395 24.715 -4.881 1.00 62.44 304 ARG A O 1
ATOM 2313 N N . TYR A 1 305 ? 36.947 25.935 -3.002 1.00 63.00 305 TYR A N 1
ATOM 2314 C CA . TYR A 1 305 ? 35.481 26.020 -3.040 1.00 63.00 305 TYR A CA 1
ATOM 2315 C C . TYR A 1 305 ? 35.025 27.474 -2.798 1.00 63.00 305 TYR A C 1
ATOM 2317 O O . TYR A 1 305 ? 34.522 27.837 -1.733 1.00 63.00 305 TYR A O 1
ATOM 2325 N N . LYS A 1 306 ? 35.271 28.346 -3.786 1.00 50.72 306 LYS A N 1
ATOM 2326 C CA . LYS A 1 306 ? 35.026 29.792 -3.661 1.00 50.72 306 LYS A CA 1
ATOM 2327 C C . LYS A 1 306 ? 33.548 30.116 -3.417 1.00 50.72 306 LYS A C 1
ATOM 2329 O O . LYS A 1 306 ? 32.673 29.527 -4.034 1.00 50.72 306 LYS A O 1
ATOM 2334 N N . GLY A 1 307 ? 33.311 31.094 -2.542 1.00 52.03 307 GLY A N 1
ATOM 2335 C CA . GLY A 1 307 ? 31.982 31.483 -2.050 1.00 52.03 307 GLY A CA 1
ATOM 2336 C C . GLY A 1 307 ? 31.611 30.846 -0.703 1.00 52.03 307 GLY A C 1
ATOM 2337 O O . GLY A 1 307 ? 30.759 31.386 -0.010 1.00 52.03 307 GLY A O 1
ATOM 2338 N N . GLY A 1 308 ? 32.293 29.758 -0.321 1.00 52.97 308 GLY A N 1
ATOM 2339 C CA . GLY A 1 308 ? 31.985 28.873 0.808 1.00 52.97 308 GLY A CA 1
ATOM 2340 C C . GLY A 1 308 ? 31.561 29.502 2.144 1.00 52.97 308 GLY A C 1
ATOM 2341 O O . GLY A 1 308 ? 32.343 30.178 2.809 1.00 52.97 308 GLY A O 1
ATOM 2342 N N . PHE A 1 309 ? 30.372 29.103 2.599 1.00 52.16 309 PHE A N 1
ATOM 2343 C CA . PHE A 1 309 ? 29.932 29.099 3.994 1.00 52.16 309 PHE A CA 1
ATOM 2344 C C . PHE A 1 309 ? 29.356 27.722 4.331 1.00 52.16 309 PHE A C 1
ATOM 2346 O O . PHE A 1 309 ? 28.532 27.194 3.593 1.00 52.16 309 PHE A O 1
ATOM 2353 N N . THR A 1 310 ? 29.772 27.145 5.453 1.00 53.97 310 THR A N 1
ATOM 2354 C CA . THR A 1 310 ? 29.295 25.841 5.924 1.00 53.97 310 THR A CA 1
ATOM 2355 C C . THR A 1 310 ? 28.696 26.002 7.312 1.00 53.97 310 THR A C 1
ATOM 2357 O O . THR A 1 310 ? 29.432 26.220 8.276 1.00 53.97 310 THR A O 1
ATOM 2360 N N . ASN A 1 311 ? 27.377 25.880 7.420 1.00 56.47 311 ASN A N 1
ATOM 2361 C CA . ASN A 1 311 ? 26.703 25.739 8.702 1.00 56.47 311 ASN A CA 1
ATOM 2362 C C . ASN A 1 311 ? 26.805 24.291 9.191 1.00 56.47 311 ASN A C 1
ATOM 2364 O O . ASN A 1 311 ? 26.714 23.332 8.426 1.00 56.47 311 ASN A O 1
ATOM 2368 N N . SER A 1 312 ? 26.984 24.163 10.496 1.00 66.12 312 SER A N 1
ATOM 2369 C CA . SER A 1 312 ? 26.769 22.940 11.257 1.00 66.12 312 SER A CA 1
ATOM 2370 C C . SER A 1 312 ? 25.340 23.014 11.809 1.00 66.12 312 SER A C 1
ATOM 2372 O O . SER A 1 312 ? 24.897 24.106 12.168 1.00 66.12 312 SER A O 1
ATOM 2374 N N . PHE A 1 313 ? 24.600 21.906 11.847 1.00 68.81 313 PHE A N 1
ATOM 2375 C CA . PHE A 1 313 ? 23.290 21.865 12.504 1.00 68.81 313 PHE A CA 1
ATOM 2376 C C . PHE A 1 313 ? 23.452 21.995 14.029 1.00 68.81 313 PHE A C 1
ATOM 2378 O O . PHE A 1 313 ? 22.577 22.544 14.689 1.00 68.81 313 PHE A O 1
ATOM 2385 N N . TYR A 1 314 ? 24.569 21.500 14.576 1.00 71.88 314 TYR A N 1
ATOM 2386 C CA . TYR A 1 314 ? 24.972 21.712 15.969 1.00 71.88 314 TYR A CA 1
ATOM 2387 C C . TYR A 1 314 ? 26.068 22.768 16.089 1.00 71.88 314 TYR A C 1
ATOM 2389 O O . TYR A 1 314 ? 26.952 22.868 15.235 1.00 71.88 314 TYR A O 1
ATOM 2397 N N . THR A 1 315 ? 26.088 23.485 17.205 1.00 77.44 315 THR A N 1
ATOM 2398 C CA . THR A 1 315 ? 27.253 24.254 17.660 1.00 77.44 315 THR A CA 1
ATOM 2399 C C . THR A 1 315 ? 28.466 23.349 17.918 1.00 77.44 315 THR A C 1
ATOM 2401 O O . THR A 1 315 ? 28.379 22.115 17.934 1.00 77.44 315 THR A O 1
ATOM 2404 N N . LYS A 1 316 ? 29.640 23.964 18.106 1.00 80.69 316 LYS A N 1
ATOM 2405 C CA . LYS A 1 316 ? 30.872 23.225 18.406 1.00 80.69 316 LYS A CA 1
ATOM 2406 C C . LYS A 1 316 ? 30.772 22.534 19.768 1.00 80.69 316 LYS A C 1
ATOM 2408 O O . LYS A 1 316 ? 31.173 21.382 19.898 1.00 80.69 316 LYS A O 1
ATOM 2413 N N . GLU A 1 317 ? 30.184 23.229 20.731 1.00 82.50 317 GLU A N 1
ATOM 2414 C CA . GLU A 1 317 ? 29.916 22.776 22.088 1.00 82.50 317 GLU A CA 1
ATOM 2415 C C . GLU A 1 317 ? 28.984 21.553 22.099 1.00 82.50 317 GLU A C 1
ATOM 2417 O O . GLU A 1 317 ? 29.337 20.528 22.674 1.00 82.50 317 GLU A O 1
ATOM 2422 N N . GLU A 1 318 ? 27.855 21.605 21.383 1.00 77.75 318 GLU A N 1
ATOM 2423 C CA . GLU A 1 318 ? 26.926 20.467 21.253 1.00 77.75 318 GLU A CA 1
ATOM 2424 C C . GLU A 1 318 ? 27.580 19.251 20.575 1.00 77.75 318 GLU A C 1
ATOM 2426 O O . GLU A 1 318 ? 27.353 18.115 20.990 1.00 77.75 318 GLU A O 1
ATOM 2431 N N . CYS A 1 319 ? 28.435 19.458 19.565 1.00 76.25 319 CYS A N 1
ATOM 2432 C CA . CYS A 1 319 ? 29.200 18.359 18.964 1.00 76.25 319 CYS A CA 1
ATOM 2433 C C . CYS A 1 319 ? 30.161 17.699 19.962 1.00 76.25 319 CYS A C 1
ATOM 2435 O O . CYS A 1 319 ? 30.295 16.474 19.965 1.00 76.25 319 CYS A O 1
ATOM 2437 N N . ASP A 1 320 ? 30.821 18.500 20.803 1.00 83.31 320 ASP A N 1
ATOM 2438 C CA . ASP A 1 320 ? 31.757 18.010 21.815 1.00 83.31 320 ASP A CA 1
ATOM 2439 C C . ASP A 1 320 ? 31.030 17.276 22.960 1.00 83.31 320 ASP A C 1
ATOM 2441 O O . ASP A 1 320 ? 31.539 16.267 23.448 1.00 83.31 320 ASP A O 1
ATOM 2445 N N . GLU A 1 321 ? 29.817 17.704 23.332 1.00 83.19 321 GLU A N 1
ATOM 2446 C CA . GLU A 1 321 ? 28.942 16.983 24.273 1.00 83.19 321 GLU A CA 1
ATOM 2447 C C . GLU A 1 321 ? 28.415 15.656 23.696 1.00 83.19 321 GLU A C 1
ATOM 2449 O O . GLU A 1 321 ? 28.397 14.640 24.394 1.00 83.19 321 GLU A O 1
ATOM 2454 N N . LEU A 1 322 ? 28.031 15.636 22.414 1.00 73.94 322 LEU A N 1
ATOM 2455 C CA . LEU A 1 322 ? 27.527 14.447 21.710 1.00 73.94 322 LEU A CA 1
ATOM 2456 C C . LEU A 1 322 ? 28.635 13.487 21.232 1.00 73.94 322 LEU A C 1
ATOM 2458 O O . LEU A 1 322 ? 28.331 12.397 20.740 1.00 73.94 322 LEU A O 1
ATOM 2462 N N . GLY A 1 323 ? 29.911 13.869 21.356 1.00 76.00 323 GLY A N 1
ATOM 2463 C CA . GLY A 1 323 ? 31.062 13.065 20.932 1.00 76.00 323 GLY A CA 1
ATOM 2464 C C . GLY A 1 323 ? 31.208 12.912 19.411 1.00 76.00 323 GLY A C 1
ATOM 2465 O O . GLY A 1 323 ? 31.752 11.909 18.947 1.00 76.00 323 GLY A O 1
ATOM 2466 N N . ILE A 1 324 ? 30.717 13.881 18.634 1.00 72.06 324 ILE A N 1
ATOM 2467 C CA . ILE A 1 324 ? 30.698 13.871 17.162 1.00 72.06 324 ILE A CA 1
ATOM 2468 C C . ILE A 1 324 ? 31.624 14.941 16.569 1.00 72.06 324 ILE A C 1
ATOM 2470 O O . ILE A 1 324 ? 32.000 15.917 17.217 1.00 72.06 324 ILE A O 1
ATOM 2474 N N . SER A 1 325 ? 32.034 14.758 15.313 1.00 72.25 325 SER A N 1
ATOM 2475 C CA . SER A 1 325 ? 32.922 15.706 14.635 1.00 72.25 325 SER A CA 1
ATOM 2476 C C . SER A 1 325 ? 32.167 16.955 14.178 1.00 72.25 325 SER A C 1
ATOM 2478 O O . SER A 1 325 ? 31.310 16.874 13.305 1.00 72.25 325 SER A O 1
ATOM 2480 N N . PHE A 1 326 ? 32.531 18.114 14.730 1.00 71.75 326 PHE A N 1
ATOM 2481 C CA . PHE A 1 326 ? 32.117 19.419 14.208 1.00 71.75 326 PHE A CA 1
ATOM 2482 C C . PHE A 1 326 ? 32.934 19.791 12.954 1.00 71.75 326 PHE A C 1
ATOM 2484 O O . PHE A 1 326 ? 34.163 19.668 13.008 1.00 71.75 326 PHE A O 1
ATOM 2491 N N . PRO A 1 327 ? 32.318 20.357 11.899 1.00 69.25 327 PRO A N 1
ATOM 2492 C CA . PRO A 1 327 ? 30.876 20.583 11.720 1.00 69.25 327 PRO A CA 1
ATOM 2493 C C . PRO A 1 327 ? 30.110 19.286 11.402 1.00 69.25 327 PRO A C 1
ATOM 2495 O O . PRO A 1 327 ? 30.560 18.486 10.584 1.00 69.25 327 PRO A O 1
ATOM 2498 N N . ASP A 1 328 ? 28.933 19.091 12.009 1.00 67.69 328 ASP A N 1
ATOM 2499 C CA . ASP A 1 328 ? 28.198 17.812 11.948 1.00 67.69 328 ASP A CA 1
ATOM 2500 C C . ASP A 1 328 ? 27.537 17.530 10.589 1.00 67.69 328 ASP A C 1
ATOM 2502 O O . ASP A 1 328 ? 27.253 16.372 10.283 1.00 67.69 328 ASP A O 1
ATOM 2506 N N . GLY A 1 329 ? 27.342 18.557 9.756 1.00 65.38 329 GLY A N 1
ATOM 2507 C CA . GLY A 1 329 ? 26.863 18.399 8.379 1.00 65.38 329 GLY A CA 1
ATOM 2508 C C . GLY A 1 329 ? 25.713 19.303 7.923 1.00 65.38 329 GLY A C 1
ATOM 2509 O O . GLY A 1 329 ? 25.106 19.004 6.899 1.00 65.38 329 GLY A O 1
ATOM 2510 N N . GLY A 1 330 ? 25.404 20.385 8.643 1.00 58.12 330 GLY A N 1
ATOM 2511 C CA . GLY A 1 330 ? 24.240 21.274 8.440 1.00 58.12 330 GLY A CA 1
ATOM 2512 C C . GLY A 1 330 ? 24.108 22.077 7.143 1.00 58.12 330 GLY A C 1
ATOM 2513 O O . GLY A 1 330 ? 23.668 23.224 7.198 1.00 58.12 330 GLY A O 1
ATOM 2514 N N . CYS A 1 331 ? 24.476 21.525 5.982 1.00 52.94 331 CYS A N 1
ATOM 2515 C CA . CYS A 1 331 ? 24.453 22.210 4.683 1.00 52.94 331 CYS A CA 1
ATOM 2516 C C . CYS A 1 331 ? 24.123 21.302 3.484 1.00 52.94 331 CYS A C 1
ATOM 2518 O O . CYS A 1 331 ? 24.798 21.363 2.459 1.00 52.94 331 CYS A O 1
ATOM 2520 N N . ALA A 1 332 ? 23.022 20.548 3.541 1.00 45.78 332 ALA A N 1
ATOM 2521 C CA . ALA A 1 332 ? 22.468 19.876 2.354 1.00 45.78 332 ALA A CA 1
ATOM 2522 C C . ALA A 1 332 ? 21.957 20.848 1.251 1.00 45.78 332 ALA A C 1
ATOM 2524 O O . ALA A 1 332 ? 21.453 20.397 0.231 1.00 45.78 332 ALA A O 1
ATOM 2525 N N . ALA A 1 333 ? 22.056 22.175 1.446 1.00 47.88 333 ALA A N 1
ATOM 2526 C CA . ALA A 1 333 ? 21.426 23.188 0.588 1.00 47.88 333 ALA A CA 1
ATOM 2527 C C . ALA A 1 333 ? 22.322 24.368 0.126 1.00 47.88 333 ALA A C 1
ATOM 2529 O O . ALA A 1 333 ? 21.803 25.264 -0.536 1.00 47.88 333 ALA A O 1
ATOM 2530 N N . TYR A 1 334 ? 23.627 24.431 0.453 1.00 43.94 334 TYR A N 1
ATOM 2531 C CA . TYR A 1 334 ? 24.466 25.616 0.139 1.00 43.94 334 TYR A CA 1
ATOM 2532 C C . TYR A 1 334 ? 25.986 25.338 -0.024 1.00 43.94 334 TYR A C 1
ATOM 2534 O O . TYR A 1 334 ? 26.682 25.432 0.983 1.00 43.94 334 TYR A O 1
ATOM 2542 N N . ILE A 1 335 ? 26.543 25.113 -1.244 1.00 44.06 335 ILE A N 1
ATOM 2543 C CA . ILE A 1 335 ? 27.994 25.352 -1.535 1.00 44.06 335 ILE A CA 1
ATOM 2544 C C . ILE A 1 335 ? 28.406 25.792 -3.001 1.00 44.06 335 ILE A C 1
ATOM 2546 O O . ILE A 1 335 ? 29.463 25.394 -3.483 1.00 44.06 335 ILE A O 1
ATOM 2550 N N . PHE A 1 336 ? 27.714 26.599 -3.829 1.00 40.22 336 PHE A N 1
ATOM 2551 C CA . PHE A 1 336 ? 27.560 28.077 -3.760 1.00 40.22 336 PHE A CA 1
ATOM 2552 C C . PHE A 1 336 ? 27.395 28.725 -5.164 1.00 40.22 336 PHE A C 1
ATOM 2554 O O . PHE A 1 336 ? 27.921 28.210 -6.145 1.00 40.22 336 PHE A O 1
ATOM 2561 N N . GLY A 1 337 ? 26.823 29.943 -5.209 1.00 36.94 337 GLY A N 1
ATOM 2562 C CA . GLY A 1 337 ? 27.389 31.082 -5.970 1.00 36.94 337 GLY A CA 1
ATOM 2563 C C . GLY A 1 337 ? 27.366 31.077 -7.511 1.00 36.94 337 GLY A C 1
ATOM 2564 O O . GLY A 1 337 ? 28.391 30.854 -8.151 1.00 36.94 337 GLY A O 1
ATOM 2565 N N . ASP A 1 338 ? 26.200 31.397 -8.076 1.00 37.88 338 ASP A N 1
ATOM 2566 C CA . ASP A 1 338 ? 25.947 32.246 -9.263 1.00 37.88 338 ASP A CA 1
ATOM 2567 C C . ASP A 1 338 ? 26.745 32.159 -10.600 1.00 37.88 338 ASP A C 1
ATOM 2569 O O . ASP A 1 338 ? 26.334 32.875 -11.511 1.00 37.88 338 ASP A O 1
ATOM 2573 N N . ASP A 1 339 ? 27.758 31.294 -10.836 1.00 43.84 339 ASP A N 1
ATOM 2574 C CA . ASP A 1 339 ? 28.440 31.303 -12.168 1.00 43.84 339 ASP A CA 1
ATOM 2575 C C . ASP A 1 339 ? 29.067 30.008 -12.777 1.00 43.84 339 ASP A C 1
ATOM 2577 O O . ASP A 1 339 ? 29.537 30.073 -13.912 1.00 43.84 339 ASP A O 1
ATOM 2581 N N . LEU A 1 340 ? 29.128 28.816 -12.138 1.00 44.31 340 LEU A N 1
ATOM 2582 C CA . LEU A 1 340 ? 29.861 27.655 -12.736 1.00 44.31 340 LEU A CA 1
ATOM 2583 C C . LEU A 1 340 ? 29.307 26.218 -12.503 1.00 44.31 340 LEU A C 1
ATOM 2585 O O . LEU A 1 340 ? 30.031 25.339 -12.020 1.00 44.31 340 LEU A O 1
ATOM 2589 N N . GLY A 1 341 ? 28.103 25.893 -12.991 1.00 44.66 341 GLY A N 1
ATOM 2590 C CA . GLY A 1 341 ? 27.696 24.483 -13.163 1.00 44.66 341 GLY A CA 1
ATOM 2591 C C . GLY A 1 341 ? 26.212 24.230 -13.443 1.00 44.66 341 GLY A C 1
ATOM 2592 O O . GLY A 1 341 ? 25.364 25.032 -13.078 1.00 44.66 341 GLY A O 1
ATOM 2593 N N . ILE A 1 342 ? 25.908 23.091 -14.079 1.00 43.81 342 ILE A N 1
ATOM 2594 C CA . ILE A 1 342 ? 24.580 22.459 -14.016 1.00 43.81 342 ILE A CA 1
ATOM 2595 C C . ILE A 1 342 ? 24.656 21.425 -12.889 1.00 43.81 342 ILE A C 1
ATOM 2597 O O . ILE A 1 342 ? 25.582 20.612 -12.885 1.00 43.81 342 ILE A O 1
ATOM 2601 N N . HIS A 1 343 ? 23.700 21.464 -11.963 1.00 48.81 343 HIS A N 1
ATOM 2602 C CA . HIS A 1 343 ? 23.547 20.494 -10.879 1.00 48.81 343 HIS A CA 1
ATOM 2603 C C . HIS A 1 343 ? 23.419 19.065 -11.439 1.00 48.81 343 HIS A C 1
ATOM 2605 O O . HIS A 1 343 ? 22.561 18.827 -12.291 1.00 48.81 343 HIS A O 1
ATOM 2611 N N . ASP A 1 344 ? 24.224 18.108 -10.958 1.00 48.38 344 ASP A N 1
ATOM 2612 C CA . ASP A 1 344 ? 23.897 16.684 -11.111 1.00 48.38 344 ASP A CA 1
ATOM 2613 C C . ASP A 1 344 ? 23.134 16.227 -9.864 1.00 48.38 344 ASP A C 1
ATOM 2615 O O . ASP A 1 344 ? 23.580 16.417 -8.737 1.00 48.38 344 ASP A O 1
ATOM 2619 N N . SER A 1 345 ? 21.940 15.670 -10.054 1.00 51.38 345 SER A N 1
ATOM 2620 C CA . SER A 1 345 ? 21.064 15.189 -8.974 1.00 51.38 345 SER A CA 1
ATOM 2621 C C . SER A 1 345 ? 21.541 13.836 -8.435 1.00 51.38 345 SER A C 1
ATOM 2623 O O . SER A 1 345 ? 20.802 12.854 -8.484 1.00 51.38 345 SER A O 1
ATOM 2625 N N . HIS A 1 346 ? 22.827 13.764 -8.071 1.00 54.03 346 HIS A N 1
ATOM 2626 C CA . HIS A 1 346 ? 23.547 12.568 -7.613 1.00 54.03 346 HIS A CA 1
ATOM 2627 C C . HIS A 1 346 ? 24.672 12.901 -6.607 1.00 54.03 346 HIS A C 1
ATOM 2629 O O . HIS A 1 346 ? 25.563 12.080 -6.365 1.00 54.03 346 HIS A O 1
ATOM 2635 N N . SER A 1 347 ? 24.679 14.110 -6.045 1.00 55.16 347 SER A N 1
ATOM 2636 C CA . SER A 1 347 ? 25.758 14.644 -5.206 1.00 55.16 347 SER A CA 1
ATOM 2637 C C . SER A 1 347 ? 25.202 15.167 -3.885 1.00 55.16 347 SER A C 1
ATOM 2639 O O . SER A 1 347 ? 24.095 15.679 -3.831 1.00 55.16 347 SER A O 1
ATOM 2641 N N . ILE A 1 348 ? 25.971 15.041 -2.805 1.00 55.28 348 ILE A N 1
ATOM 2642 C CA . ILE A 1 348 ? 25.525 15.419 -1.444 1.00 55.28 348 ILE A CA 1
ATOM 2643 C C . ILE A 1 348 ? 25.693 16.917 -1.203 1.00 55.28 348 ILE A C 1
ATOM 2645 O O . ILE A 1 348 ? 25.038 17.511 -0.353 1.00 55.28 348 ILE A O 1
ATOM 2649 N N . PHE A 1 349 ? 26.595 17.517 -1.971 1.00 58.50 349 PHE A N 1
ATOM 2650 C CA . PHE A 1 349 ? 26.861 18.937 -1.977 1.00 58.50 349 PHE A CA 1
ATOM 2651 C C . PHE A 1 349 ? 27.064 19.368 -3.426 1.00 58.50 349 PHE A C 1
ATOM 2653 O O . PHE A 1 349 ? 27.918 18.805 -4.125 1.00 58.50 349 PHE A O 1
ATOM 2660 N N . ASP A 1 350 ? 26.316 20.380 -3.857 1.00 49.38 350 ASP A N 1
ATOM 2661 C CA . ASP A 1 350 ? 26.692 21.158 -5.031 1.00 49.38 350 ASP A CA 1
ATOM 2662 C C . ASP A 1 350 ? 27.934 21.985 -4.679 1.00 49.38 350 ASP A C 1
ATOM 2664 O O . ASP A 1 350 ? 27.948 22.711 -3.688 1.00 49.38 350 ASP A O 1
ATOM 2668 N N . ALA A 1 351 ? 28.977 21.837 -5.488 1.00 45.81 351 ALA A N 1
ATOM 2669 C CA . ALA A 1 351 ? 30.215 22.606 -5.438 1.00 45.81 351 ALA A CA 1
ATOM 2670 C C . ALA A 1 351 ? 30.676 22.938 -6.874 1.00 45.81 351 ALA A C 1
ATOM 2672 O O . ALA A 1 351 ? 31.862 22.854 -7.229 1.00 45.81 351 ALA A O 1
ATOM 2673 N N . GLY A 1 352 ? 29.702 23.237 -7.742 1.00 46.97 352 GLY A N 1
ATOM 2674 C CA . GLY A 1 352 ? 29.872 23.397 -9.180 1.00 46.97 352 GLY A CA 1
ATOM 2675 C C . GLY A 1 352 ? 30.404 22.115 -9.820 1.00 46.97 352 GLY A C 1
ATOM 2676 O O . GLY A 1 352 ? 29.969 21.004 -9.526 1.00 46.97 352 GLY A O 1
ATOM 2677 N N . ARG A 1 353 ? 31.434 22.236 -10.665 1.00 43.44 353 ARG A N 1
ATOM 2678 C CA . ARG A 1 353 ? 32.077 21.083 -11.336 1.00 43.44 353 ARG A CA 1
ATOM 2679 C C . ARG A 1 353 ? 32.808 20.094 -10.399 1.00 43.44 353 ARG A C 1
ATOM 2681 O O . ARG A 1 353 ? 33.447 19.172 -10.901 1.00 43.44 353 ARG A O 1
ATOM 2688 N N . LYS A 1 354 ? 32.785 20.279 -9.072 1.00 51.12 354 LYS A N 1
ATOM 2689 C CA . LYS A 1 354 ? 33.500 19.448 -8.082 1.00 51.12 354 LYS A CA 1
ATOM 2690 C C . LYS A 1 354 ? 32.543 18.760 -7.107 1.00 51.12 354 LYS A C 1
ATOM 2692 O O . LYS A 1 354 ? 32.552 19.040 -5.915 1.00 51.12 354 LYS A O 1
ATOM 2697 N N . GLN A 1 355 ? 31.770 17.819 -7.623 1.00 58.19 355 GLN A N 1
ATOM 2698 C CA . GLN A 1 355 ? 30.824 16.997 -6.866 1.00 58.19 355 GLN A CA 1
ATOM 2699 C C . GLN A 1 355 ? 31.469 16.283 -5.671 1.00 58.19 355 GLN A C 1
ATOM 2701 O O . GLN A 1 355 ? 32.588 15.780 -5.803 1.00 58.19 355 GLN A O 1
ATOM 2706 N N . LEU A 1 356 ? 30.744 16.198 -4.550 1.00 61.94 356 LEU A N 1
ATOM 2707 C CA . LEU A 1 356 ? 31.090 15.403 -3.367 1.00 61.94 356 LEU A CA 1
ATOM 2708 C C . LEU A 1 356 ? 30.037 14.292 -3.161 1.00 61.94 356 LEU A C 1
ATOM 2710 O O . LEU A 1 356 ? 28.836 14.567 -3.192 1.00 61.94 356 LEU A O 1
ATOM 2714 N N . LYS A 1 357 ? 30.472 13.043 -2.956 1.00 66.12 357 LYS A N 1
ATOM 2715 C CA . LYS A 1 357 ? 29.615 11.839 -2.874 1.00 66.12 357 LYS A CA 1
ATOM 2716 C C . LYS A 1 357 ? 29.929 11.020 -1.610 1.00 66.12 357 LYS A C 1
ATOM 2718 O O . LYS A 1 357 ? 30.941 11.265 -0.953 1.00 66.12 357 LYS A O 1
ATOM 2723 N N . LEU A 1 358 ? 29.079 10.058 -1.245 1.00 71.62 358 LEU A N 1
ATOM 2724 C CA . LEU A 1 358 ? 29.384 9.099 -0.171 1.00 71.62 358 LEU A CA 1
ATOM 2725 C C . LEU A 1 358 ? 30.102 7.865 -0.729 1.00 71.62 358 LEU A C 1
ATOM 2727 O O . LEU A 1 358 ? 29.805 7.392 -1.823 1.00 71.62 358 LEU A O 1
ATOM 2731 N N . ASN A 1 359 ? 31.024 7.310 0.055 1.00 71.94 359 ASN A N 1
ATOM 2732 C CA . ASN A 1 359 ? 31.758 6.084 -0.244 1.00 71.94 359 ASN A CA 1
ATOM 2733 C C . ASN A 1 359 ? 30.931 4.847 0.125 1.00 71.94 359 ASN A C 1
ATOM 2735 O O . ASN A 1 359 ? 31.323 4.073 0.998 1.00 71.94 359 ASN A O 1
ATOM 2739 N N . THR A 1 360 ? 29.740 4.685 -0.457 1.00 68.69 360 THR A N 1
ATOM 2740 C CA . THR A 1 360 ? 28.885 3.554 -0.089 1.00 68.69 360 THR A CA 1
ATOM 2741 C C . THR A 1 360 ? 27.946 3.075 -1.189 1.00 68.69 360 THR A C 1
ATOM 2743 O O . THR A 1 360 ? 27.393 3.860 -1.951 1.00 68.69 360 THR A O 1
ATOM 2746 N N . ASN A 1 361 ? 27.717 1.759 -1.194 1.00 64.44 361 ASN A N 1
ATOM 2747 C CA . ASN A 1 361 ? 26.633 1.098 -1.926 1.00 64.44 361 ASN A CA 1
ATOM 2748 C C . ASN A 1 361 ? 25.398 0.846 -1.028 1.00 64.44 361 ASN A C 1
ATOM 2750 O O . ASN A 1 361 ? 24.397 0.304 -1.489 1.00 64.44 361 ASN A O 1
ATOM 2754 N N . SER A 1 362 ? 25.479 1.190 0.262 1.00 73.62 362 SER A N 1
ATOM 2755 C CA . SER A 1 362 ? 24.437 0.994 1.278 1.00 73.62 362 SER A CA 1
ATOM 2756 C C . SER A 1 362 ? 24.393 2.203 2.212 1.00 73.62 362 SER A C 1
ATOM 2758 O O . SER A 1 362 ? 25.352 2.447 2.948 1.00 73.62 362 SER A O 1
ATOM 2760 N N . LEU A 1 363 ? 23.311 2.976 2.170 1.00 86.50 363 LEU A N 1
ATOM 2761 C CA . LEU A 1 363 ? 23.228 4.231 2.912 1.00 86.50 363 LEU A CA 1
ATOM 2762 C C . LEU A 1 363 ? 22.837 3.999 4.373 1.00 86.50 363 LEU A C 1
ATOM 2764 O O . LEU A 1 363 ? 22.012 3.137 4.660 1.00 86.50 363 LEU A O 1
ATOM 2768 N N . ASP A 1 364 ? 23.376 4.801 5.283 1.00 90.06 364 ASP A N 1
ATOM 2769 C CA . ASP A 1 364 ? 22.994 4.825 6.695 1.00 90.06 364 ASP A CA 1
ATOM 2770 C C . ASP A 1 364 ? 22.733 6.266 7.147 1.00 90.06 364 ASP A C 1
ATOM 2772 O O . ASP A 1 364 ? 23.504 7.171 6.824 1.00 90.06 364 ASP A O 1
ATOM 2776 N N . VAL A 1 365 ? 21.663 6.502 7.912 1.00 87.06 365 VAL A N 1
ATOM 2777 C CA . VAL A 1 365 ? 21.299 7.866 8.342 1.00 87.06 365 VAL A CA 1
ATOM 2778 C C . VAL A 1 365 ? 22.376 8.549 9.194 1.00 87.06 365 VAL A C 1
ATOM 2780 O O . VAL A 1 365 ? 22.490 9.775 9.164 1.00 87.06 365 VAL A O 1
ATOM 2783 N N . ARG A 1 366 ? 23.231 7.788 9.895 1.00 84.62 366 ARG A N 1
ATOM 2784 C CA . ARG A 1 366 ? 24.376 8.327 10.656 1.00 84.62 366 ARG A CA 1
ATOM 2785 C C . ARG A 1 366 ? 25.369 9.063 9.761 1.00 84.62 366 ARG A C 1
ATOM 2787 O O . ARG A 1 366 ? 26.036 9.986 10.218 1.00 84.62 366 ARG A O 1
ATOM 2794 N N . GLN A 1 367 ? 25.434 8.709 8.477 1.00 80.38 367 GLN A N 1
ATOM 2795 C CA . GLN A 1 367 ? 26.268 9.407 7.499 1.00 80.38 367 GLN A CA 1
ATOM 2796 C C . GLN A 1 367 ? 25.806 10.855 7.286 1.00 80.38 367 GLN A C 1
ATOM 2798 O O . GLN A 1 367 ? 26.625 11.680 6.901 1.00 80.38 367 GLN A O 1
ATOM 2803 N N . PHE A 1 368 ? 24.549 11.184 7.603 1.00 79.12 368 PHE A N 1
ATOM 2804 C CA . PHE A 1 368 ? 23.961 12.529 7.547 1.00 79.12 368 PHE A CA 1
ATOM 2805 C C . PHE A 1 368 ? 23.942 13.225 8.919 1.00 79.12 368 PHE A C 1
ATOM 2807 O O . PHE A 1 368 ? 23.213 14.193 9.116 1.00 79.12 368 PHE A O 1
ATOM 2814 N N . GLY A 1 369 ? 24.724 12.729 9.885 1.00 73.50 369 GLY A N 1
ATOM 2815 C CA . GLY A 1 369 ? 24.806 13.289 11.236 1.00 73.50 369 GLY A CA 1
ATOM 2816 C C . GLY A 1 369 ? 23.660 12.881 12.167 1.00 73.50 369 GLY A C 1
ATOM 2817 O O . GLY A 1 369 ? 23.535 13.457 13.247 1.00 73.50 369 GLY A O 1
ATOM 2818 N N . VAL A 1 370 ? 22.810 11.915 11.781 1.00 80.25 370 VAL A N 1
ATOM 2819 C CA . VAL A 1 370 ? 21.772 11.388 12.686 1.00 80.25 370 VAL A CA 1
ATOM 2820 C C . VAL A 1 370 ? 22.431 10.684 13.864 1.00 80.25 370 VAL A C 1
ATOM 2822 O O . VAL A 1 370 ? 23.231 9.765 13.673 1.00 80.25 370 VAL A O 1
ATOM 2825 N N . ASN A 1 371 ? 22.080 11.098 15.081 1.00 75.75 371 ASN A N 1
ATOM 2826 C CA . ASN A 1 371 ? 22.663 10.555 16.303 1.00 75.75 371 ASN A CA 1
ATOM 2827 C C . ASN A 1 371 ? 21.612 10.315 17.399 1.00 75.75 371 ASN A C 1
ATOM 2829 O O . ASN A 1 371 ? 20.508 10.858 17.389 1.00 75.75 371 ASN A O 1
ATOM 2833 N N . ASP A 1 372 ? 21.999 9.462 18.339 1.00 72.25 372 ASP A N 1
ATOM 2834 C CA . ASP A 1 372 ? 21.257 9.087 19.540 1.00 72.25 372 ASP A CA 1
ATOM 2835 C C . ASP A 1 372 ? 21.207 10.249 20.548 1.00 72.25 372 ASP A C 1
ATOM 2837 O O . ASP A 1 372 ? 22.117 11.076 20.588 1.00 72.25 372 ASP A O 1
ATOM 2841 N N . GLY A 1 373 ? 20.154 10.321 21.365 1.00 66.56 373 GLY A N 1
ATOM 2842 C CA . GLY A 1 373 ? 19.955 11.392 22.358 1.00 66.56 373 GLY A CA 1
ATOM 2843 C C . GLY A 1 373 ? 19.654 12.793 21.794 1.00 66.56 373 GLY A C 1
ATOM 2844 O O . GLY A 1 373 ? 19.376 13.713 22.560 1.00 66.56 373 GLY A O 1
ATOM 2845 N N . VAL A 1 374 ? 19.672 12.961 20.472 1.00 72.69 374 VAL A N 1
ATOM 2846 C CA . VAL A 1 374 ? 19.339 14.207 19.771 1.00 72.69 374 VAL A CA 1
ATOM 2847 C C . VAL A 1 374 ? 17.826 14.427 19.753 1.00 72.69 374 VAL A C 1
ATOM 2849 O O . VAL A 1 374 ? 17.071 13.522 19.402 1.00 72.69 374 VAL A O 1
ATOM 2852 N N . ILE A 1 375 ? 17.393 15.653 20.062 1.00 76.44 375 ILE A N 1
ATOM 2853 C CA . ILE A 1 375 ? 15.968 16.018 20.140 1.00 76.44 375 ILE A CA 1
ATOM 2854 C C . ILE A 1 375 ? 15.279 16.213 18.782 1.00 76.44 375 ILE A C 1
ATOM 2856 O O . ILE A 1 375 ? 14.059 16.144 18.737 1.00 76.44 375 ILE A O 1
ATOM 2860 N N . ASP A 1 376 ? 16.018 16.456 17.694 1.00 79.88 376 ASP A N 1
ATOM 2861 C CA . ASP A 1 376 ? 15.474 16.530 16.332 1.00 79.88 376 ASP A CA 1
ATOM 2862 C C . ASP A 1 376 ? 16.495 16.073 15.279 1.00 79.88 376 ASP A C 1
ATOM 2864 O O . ASP A 1 376 ? 17.552 16.683 15.093 1.00 79.88 376 ASP A O 1
ATOM 2868 N N . ASN A 1 377 ? 16.174 14.995 14.569 1.00 83.38 377 ASN A N 1
ATOM 2869 C CA . ASN A 1 377 ? 16.971 14.467 13.462 1.00 83.38 377 ASN A CA 1
ATOM 2870 C C . ASN A 1 377 ? 16.278 14.613 12.099 1.00 83.38 377 ASN A C 1
ATOM 2872 O O . ASN A 1 377 ? 16.787 14.093 11.106 1.00 83.38 377 ASN A O 1
ATOM 2876 N N . THR A 1 378 ? 15.129 15.287 12.032 1.00 82.69 378 THR A N 1
ATOM 2877 C CA . THR A 1 378 ? 14.211 15.212 10.890 1.00 82.69 378 THR A CA 1
ATOM 2878 C C . THR A 1 378 ? 14.888 15.519 9.556 1.00 82.69 378 THR A C 1
ATOM 2880 O O . THR A 1 378 ? 14.930 14.662 8.675 1.00 82.69 378 THR A O 1
ATOM 2883 N N . GLU A 1 379 ? 15.463 16.715 9.414 1.00 79.25 379 GLU A N 1
ATOM 2884 C CA . GLU A 1 379 ? 16.073 17.184 8.159 1.00 79.25 379 GLU A CA 1
ATOM 2885 C C . GLU A 1 379 ? 17.179 16.244 7.660 1.00 79.25 379 GLU A C 1
ATOM 2887 O O . GLU A 1 379 ? 17.319 16.021 6.460 1.00 79.25 379 GLU A O 1
ATOM 2892 N N . ARG A 1 380 ? 17.915 15.619 8.586 1.00 81.12 380 ARG A N 1
ATOM 2893 C CA . ARG A 1 380 ? 19.000 14.676 8.288 1.00 81.12 380 ARG A CA 1
ATOM 2894 C C . ARG A 1 380 ? 18.482 13.351 7.727 1.00 81.12 380 ARG A C 1
ATOM 2896 O O . ARG A 1 380 ? 19.065 12.816 6.787 1.00 81.12 380 ARG A O 1
ATOM 2903 N N . VAL A 1 381 ? 17.377 12.827 8.271 1.00 85.62 381 VAL A N 1
ATOM 2904 C CA . VAL A 1 381 ? 16.730 11.609 7.745 1.00 85.62 381 VAL A CA 1
ATOM 2905 C C . VAL A 1 381 ? 16.134 11.865 6.361 1.00 85.62 381 VAL A C 1
ATOM 2907 O O . VAL A 1 381 ? 16.220 11.001 5.489 1.00 85.62 381 VAL A O 1
ATOM 2910 N N . LEU A 1 382 ? 15.567 13.054 6.136 1.00 82.12 382 LEU A N 1
ATOM 2911 C CA . LEU A 1 382 ? 15.024 13.426 4.830 1.00 82.12 382 LEU A CA 1
ATOM 2912 C C . LEU A 1 382 ? 16.126 13.605 3.783 1.00 82.12 382 LEU A C 1
ATOM 2914 O O . LEU A 1 382 ? 16.032 12.999 2.720 1.00 82.12 382 LEU A O 1
ATOM 2918 N N . ALA A 1 383 ? 17.218 14.298 4.120 1.00 79.25 383 ALA A N 1
ATOM 2919 C CA . ALA A 1 383 ? 18.388 14.414 3.250 1.00 79.25 383 ALA A CA 1
ATOM 2920 C C . ALA A 1 383 ? 18.985 13.041 2.880 1.00 79.25 383 ALA A C 1
ATOM 2922 O O . ALA A 1 383 ? 19.384 12.825 1.734 1.00 79.25 383 ALA A O 1
ATOM 2923 N N . ALA A 1 384 ? 18.988 12.080 3.815 1.00 82.38 384 ALA A N 1
ATOM 2924 C CA . ALA A 1 384 ? 19.383 10.703 3.525 1.00 82.38 384 ALA A CA 1
ATOM 2925 C C . ALA A 1 384 ? 18.431 10.016 2.524 1.00 82.38 384 ALA A C 1
ATOM 2927 O O . ALA A 1 384 ? 18.891 9.316 1.623 1.00 82.38 384 ALA A O 1
ATOM 2928 N N . ALA A 1 385 ? 17.116 10.224 2.648 1.00 84.00 385 ALA A N 1
ATOM 2929 C CA . ALA A 1 385 ? 16.123 9.677 1.721 1.00 84.00 385 ALA A CA 1
ATOM 2930 C C . ALA A 1 385 ? 16.217 10.296 0.314 1.00 84.00 385 ALA A C 1
ATOM 2932 O O . ALA A 1 385 ? 16.140 9.574 -0.682 1.00 84.00 385 ALA A O 1
ATOM 2933 N N . ASP A 1 386 ? 16.425 11.611 0.233 1.00 80.75 386 ASP A N 1
ATOM 2934 C CA . ASP A 1 386 ? 16.598 12.343 -1.023 1.00 80.75 386 ASP A CA 1
ATOM 2935 C C . ASP A 1 386 ? 17.862 11.875 -1.758 1.00 80.75 386 ASP A C 1
ATOM 2937 O O . ASP A 1 386 ? 17.776 11.419 -2.902 1.00 80.75 386 ASP A O 1
ATOM 2941 N N . TYR A 1 387 ? 19.010 11.838 -1.070 1.00 79.31 387 TYR A N 1
ATOM 2942 C CA . TYR A 1 387 ? 20.260 11.333 -1.645 1.00 79.31 387 TYR A CA 1
ATOM 2943 C C . TYR A 1 387 ? 20.164 9.865 -2.093 1.00 79.31 387 TYR A C 1
ATOM 2945 O O . TYR A 1 387 ? 20.680 9.496 -3.153 1.00 79.31 387 TYR A O 1
ATOM 2953 N N . ALA A 1 388 ? 19.493 9.015 -1.308 1.00 82.88 388 ALA A N 1
ATOM 2954 C CA . ALA A 1 388 ? 19.276 7.614 -1.653 1.00 82.88 388 ALA A CA 1
ATOM 2955 C C . ALA A 1 388 ? 18.464 7.458 -2.949 1.00 82.88 388 ALA A C 1
ATOM 2957 O O . ALA A 1 388 ? 18.894 6.735 -3.851 1.00 82.88 388 ALA A O 1
ATOM 2958 N N . TYR A 1 389 ? 17.340 8.167 -3.085 1.00 82.06 389 TYR A N 1
ATOM 2959 C CA . TYR A 1 389 ? 16.518 8.140 -4.299 1.00 82.06 389 TYR A CA 1
ATOM 2960 C C . TYR A 1 389 ? 17.277 8.641 -5.540 1.00 82.06 389 TYR A C 1
ATOM 2962 O O . TYR A 1 389 ? 17.228 8.017 -6.611 1.00 82.06 389 TYR A O 1
ATOM 2970 N N . GLU A 1 390 ? 18.021 9.736 -5.385 1.00 78.06 390 GLU A N 1
ATOM 2971 C CA . GLU A 1 390 ? 18.896 10.295 -6.415 1.00 78.06 390 GLU A CA 1
ATOM 2972 C C . GLU A 1 390 ? 19.950 9.286 -6.896 1.00 78.06 390 GLU A C 1
ATOM 2974 O O . GLU A 1 390 ? 20.159 9.123 -8.100 1.00 78.06 390 GLU A O 1
ATOM 2979 N N . ASN A 1 391 ? 20.554 8.534 -5.973 1.00 77.38 391 ASN A N 1
ATOM 2980 C CA . ASN A 1 391 ? 21.610 7.555 -6.259 1.00 77.38 391 ASN A CA 1
ATOM 2981 C C . ASN A 1 391 ? 21.082 6.125 -6.484 1.00 77.38 391 ASN A C 1
ATOM 2983 O O . ASN A 1 391 ? 21.865 5.180 -6.556 1.00 77.38 391 ASN A O 1
ATOM 2987 N N . LYS A 1 392 ? 19.759 5.955 -6.624 1.00 83.00 392 LYS A N 1
ATOM 2988 C CA . LYS A 1 392 ? 19.077 4.660 -6.841 1.00 83.00 392 LYS A CA 1
ATOM 2989 C C . LYS A 1 392 ? 19.333 3.620 -5.739 1.00 83.00 392 LYS A C 1
ATOM 2991 O O . LYS A 1 392 ? 19.220 2.414 -5.963 1.00 83.00 392 LYS A O 1
ATOM 2996 N N . ILE A 1 393 ? 19.608 4.089 -4.525 1.00 85.75 393 ILE A N 1
ATOM 2997 C CA . ILE A 1 393 ? 19.722 3.277 -3.316 1.00 85.75 393 ILE A CA 1
ATOM 2998 C C . ILE A 1 393 ? 18.313 3.078 -2.741 1.00 85.75 393 ILE A C 1
ATOM 3000 O O . ILE A 1 393 ? 17.675 4.022 -2.289 1.00 85.75 393 ILE A O 1
ATOM 3004 N N . ARG A 1 394 ? 17.811 1.836 -2.741 1.00 89.75 394 ARG A N 1
ATOM 3005 C CA . ARG A 1 394 ? 16.454 1.523 -2.241 1.00 89.75 394 ARG A CA 1
ATOM 3006 C C . ARG A 1 394 ? 16.358 1.425 -0.717 1.00 89.75 394 ARG A C 1
ATOM 3008 O O . ARG A 1 394 ? 15.260 1.553 -0.187 1.00 89.75 394 ARG A O 1
ATOM 3015 N N . ILE A 1 395 ? 17.463 1.138 -0.026 1.00 92.75 395 ILE A N 1
ATOM 3016 C CA . ILE A 1 395 ? 17.484 0.847 1.416 1.00 92.75 395 ILE A CA 1
ATOM 3017 C C . ILE A 1 395 ? 18.349 1.875 2.143 1.00 92.75 395 ILE A C 1
ATOM 3019 O O . ILE A 1 395 ? 19.506 2.080 1.775 1.00 92.75 395 ILE A O 1
ATOM 3023 N N . VAL A 1 396 ? 17.792 2.465 3.200 1.00 93.50 396 VAL A N 1
ATOM 3024 C CA . VAL A 1 396 ? 18.496 3.373 4.112 1.00 93.50 396 VAL A CA 1
ATOM 3025 C C . VAL A 1 396 ? 18.492 2.760 5.511 1.00 93.50 396 VAL A C 1
ATOM 3027 O O . VAL A 1 396 ? 17.433 2.498 6.083 1.00 93.50 396 VAL A O 1
ATOM 3030 N N . THR A 1 397 ? 19.675 2.510 6.064 1.00 95.12 397 THR A N 1
ATOM 3031 C CA . THR A 1 397 ? 19.843 1.859 7.366 1.00 95.12 397 THR A CA 1
ATOM 3032 C C . THR A 1 397 ? 19.547 2.823 8.516 1.00 95.12 397 THR A C 1
ATOM 3034 O O . THR A 1 397 ? 20.043 3.953 8.532 1.00 95.12 397 THR A O 1
ATOM 3037 N N . VAL A 1 398 ? 18.758 2.361 9.492 1.00 95.00 398 VAL A N 1
ATOM 3038 C CA . VAL A 1 398 ? 18.407 3.071 10.733 1.00 95.00 398 VAL A CA 1
ATOM 3039 C C . VAL A 1 398 ? 18.516 2.105 11.921 1.00 95.00 398 VAL A C 1
ATOM 3041 O O . VAL A 1 398 ? 17.565 1.421 12.296 1.00 95.00 398 VAL A O 1
ATOM 3044 N N . ASP A 1 399 ? 19.705 2.020 12.518 1.00 91.44 399 ASP A N 1
ATOM 3045 C CA . ASP A 1 399 ? 20.013 1.061 13.596 1.00 91.44 399 ASP A CA 1
ATOM 3046 C C . ASP A 1 399 ? 19.619 1.512 15.012 1.00 91.44 399 ASP A C 1
ATOM 3048 O O . ASP A 1 399 ? 19.693 0.715 15.948 1.00 91.44 399 ASP A O 1
ATOM 3052 N N . LYS A 1 400 ? 19.235 2.779 15.191 1.00 90.19 400 LYS A N 1
ATOM 3053 C CA . LYS A 1 400 ? 18.924 3.385 16.492 1.00 90.19 400 LYS A CA 1
ATOM 3054 C C . LYS A 1 400 ? 17.587 4.110 16.475 1.00 90.19 400 LYS A C 1
ATOM 3056 O O . LYS A 1 400 ? 17.097 4.480 15.414 1.00 90.19 400 LYS A O 1
ATOM 3061 N N . ASP A 1 401 ? 17.012 4.320 17.654 1.00 91.88 401 ASP A N 1
ATOM 3062 C CA . ASP A 1 401 ? 15.869 5.215 17.821 1.00 91.88 401 ASP A CA 1
ATOM 3063 C C . ASP A 1 401 ? 16.238 6.634 17.356 1.00 91.88 401 ASP A C 1
ATOM 3065 O O . ASP A 1 401 ? 17.302 7.150 17.697 1.00 91.88 401 ASP A O 1
ATOM 3069 N N . VAL A 1 402 ? 15.358 7.257 16.575 1.00 90.75 402 VAL A N 1
ATOM 3070 C CA . VAL A 1 402 ? 15.554 8.583 15.987 1.00 90.75 402 VAL A CA 1
ATOM 3071 C C . VAL A 1 402 ? 14.366 9.465 16.352 1.00 90.75 402 VAL A C 1
ATOM 3073 O O . VAL A 1 402 ? 13.224 9.153 16.007 1.00 90.75 402 VAL A O 1
ATOM 3076 N N . VAL A 1 403 ? 14.635 10.582 17.031 1.00 90.38 403 VAL A N 1
ATOM 3077 C CA . VAL A 1 403 ? 13.602 11.582 17.325 1.00 90.38 403 VAL A CA 1
ATOM 3078 C C . VAL A 1 403 ? 13.311 12.409 16.072 1.00 90.38 403 VAL A C 1
ATOM 3080 O O . VAL A 1 403 ? 14.215 12.996 15.473 1.00 90.38 403 VAL A O 1
ATOM 3083 N N . ILE A 1 404 ? 12.041 12.413 15.686 1.00 87.25 404 ILE A N 1
ATOM 3084 C CA . ILE A 1 404 ? 11.424 13.177 14.604 1.00 87.25 404 ILE A CA 1
ATOM 3085 C C . ILE A 1 404 ? 10.445 14.154 15.250 1.00 87.25 404 ILE A C 1
ATOM 3087 O O . ILE A 1 404 ? 9.655 13.734 16.099 1.00 87.25 404 ILE A O 1
ATOM 3091 N N . ASN A 1 405 ? 10.471 15.415 14.822 1.00 80.50 405 ASN A N 1
ATOM 3092 C CA . ASN A 1 405 ? 9.543 16.443 15.289 1.00 80.50 405 ASN A CA 1
ATOM 3093 C C . ASN A 1 405 ? 8.721 17.025 14.138 1.00 80.50 405 ASN A C 1
ATOM 3095 O O . ASN A 1 405 ? 9.117 17.002 12.966 1.00 80.50 405 ASN A O 1
ATOM 3099 N N . GLU A 1 406 ? 7.588 17.622 14.504 1.00 67.69 406 GLU A N 1
ATOM 3100 C CA . GLU A 1 406 ? 6.796 18.452 13.604 1.00 67.69 406 GLU A CA 1
ATOM 3101 C C . GLU A 1 406 ? 7.635 19.620 13.075 1.00 67.69 406 GLU A C 1
ATOM 3103 O O . GLU A 1 406 ? 8.134 20.459 13.826 1.00 67.69 406 GLU A O 1
ATOM 3108 N N . THR A 1 407 ? 7.790 19.669 11.758 1.00 63.75 407 THR A N 1
ATOM 3109 C CA . THR A 1 407 ? 8.651 20.628 11.061 1.00 63.75 407 THR A CA 1
ATOM 3110 C C . THR A 1 407 ? 7.991 21.088 9.759 1.00 63.75 407 THR A C 1
ATOM 3112 O O . THR A 1 407 ? 6.913 20.632 9.381 1.00 63.75 407 THR A O 1
ATOM 3115 N N . ASN A 1 408 ? 8.606 22.082 9.116 1.00 63.88 408 ASN A N 1
ATOM 3116 C CA . ASN A 1 408 ? 8.047 22.888 8.029 1.00 63.88 408 ASN A CA 1
ATOM 3117 C C . ASN A 1 408 ? 7.282 22.067 6.956 1.00 63.88 408 ASN A C 1
ATOM 3119 O O . ASN A 1 408 ? 7.863 21.139 6.393 1.00 63.88 408 ASN A O 1
ATOM 3123 N N . PRO A 1 409 ? 6.039 22.443 6.573 1.00 62.72 409 PRO A N 1
ATOM 3124 C CA . PRO A 1 409 ? 5.286 21.793 5.493 1.00 62.72 409 PRO A CA 1
ATOM 3125 C C . PRO A 1 409 ? 6.037 21.628 4.161 1.00 62.72 409 PRO A C 1
ATOM 3127 O O . PRO A 1 409 ? 5.705 20.727 3.391 1.00 62.72 409 PRO A O 1
ATOM 3130 N N . SER A 1 410 ? 7.069 22.439 3.887 1.00 60.53 410 SER A N 1
ATOM 3131 C CA . SER A 1 410 ? 7.970 22.239 2.739 1.00 60.53 410 SER A CA 1
ATOM 3132 C C . SER A 1 410 ? 8.630 20.857 2.716 1.00 60.53 410 SER A C 1
ATOM 3134 O O . SER A 1 410 ? 8.922 20.333 1.643 1.00 60.53 410 SER A O 1
ATOM 3136 N N . TYR A 1 411 ? 8.843 20.244 3.882 1.00 67.00 411 TYR A N 1
ATOM 3137 C CA . TYR A 1 411 ? 9.476 18.937 4.015 1.00 67.00 411 TYR A CA 1
ATOM 3138 C C . TYR A 1 411 ? 8.590 17.788 3.536 1.00 67.00 411 TYR A C 1
ATOM 3140 O O . TYR A 1 411 ? 9.117 16.715 3.278 1.00 67.00 411 TYR A O 1
ATOM 3148 N N . LEU A 1 412 ? 7.286 17.982 3.305 1.00 60.88 412 LEU A N 1
ATOM 3149 C CA . LEU A 1 412 ? 6.417 16.935 2.744 1.00 60.88 412 LEU A CA 1
ATOM 3150 C C . LEU A 1 412 ? 6.751 16.570 1.282 1.00 60.88 412 LEU A C 1
ATOM 3152 O O . LEU A 1 412 ? 6.359 15.488 0.831 1.00 60.88 412 LEU A O 1
ATOM 3156 N N . ASN A 1 413 ? 7.518 17.417 0.583 1.00 64.25 413 ASN A N 1
ATOM 3157 C CA . ASN A 1 413 ? 8.014 17.207 -0.785 1.00 64.25 413 ASN A CA 1
ATOM 3158 C C . ASN A 1 413 ? 9.312 16.364 -0.860 1.00 64.25 413 ASN A C 1
ATOM 3160 O O . ASN A 1 413 ? 9.946 16.312 -1.908 1.00 64.25 413 ASN A O 1
ATOM 3164 N N . ASN A 1 414 ? 9.714 15.719 0.241 1.00 71.06 414 ASN A N 1
ATOM 3165 C CA . ASN A 1 414 ? 10.862 14.805 0.309 1.00 71.06 414 ASN A CA 1
ATOM 3166 C C . ASN A 1 414 ? 10.619 13.457 -0.407 1.00 71.06 414 ASN A C 1
ATOM 3168 O O . ASN A 1 414 ? 9.480 13.097 -0.715 1.00 71.06 414 ASN A O 1
ATOM 3172 N N . ASN A 1 415 ? 11.666 12.638 -0.533 1.00 81.25 415 ASN A N 1
ATOM 3173 C CA . ASN A 1 415 ? 11.650 11.294 -1.123 1.00 81.25 415 ASN A CA 1
ATOM 3174 C C . ASN A 1 415 ? 11.464 10.128 -0.123 1.00 81.25 415 ASN A C 1
ATOM 3176 O O . ASN A 1 415 ? 11.797 8.988 -0.448 1.00 81.25 415 ASN A O 1
ATOM 3180 N N . ARG A 1 416 ? 10.884 10.343 1.070 1.00 85.44 416 ARG A N 1
ATOM 3181 C CA . ARG A 1 416 ? 10.631 9.278 2.076 1.00 85.44 416 ARG A CA 1
ATOM 3182 C C . ARG A 1 416 ? 9.838 8.075 1.556 1.00 85.44 416 ARG A C 1
ATOM 3184 O O . ARG A 1 416 ? 9.942 6.987 2.109 1.00 85.44 416 ARG A O 1
ATOM 3191 N N . GLY A 1 417 ? 8.999 8.280 0.541 1.00 88.38 417 GLY A N 1
ATOM 3192 C CA . GLY A 1 417 ? 8.237 7.230 -0.127 1.00 88.38 417 GLY A CA 1
ATOM 3193 C C . GLY A 1 417 ? 9.048 6.422 -1.136 1.00 88.38 417 GLY A C 1
ATOM 3194 O O . GLY A 1 417 ? 8.668 5.302 -1.469 1.00 88.38 417 GLY A O 1
ATOM 3195 N N . ASN A 1 418 ? 10.174 6.965 -1.599 1.00 88.44 418 ASN A N 1
ATOM 3196 C CA . ASN A 1 418 ? 11.022 6.382 -2.635 1.00 88.44 418 ASN A CA 1
ATOM 3197 C C . ASN A 1 418 ? 12.166 5.520 -2.075 1.00 88.44 418 ASN A C 1
ATOM 3199 O O . ASN A 1 418 ? 12.975 4.999 -2.843 1.00 88.44 418 ASN A O 1
ATOM 3203 N N . VAL A 1 419 ? 12.207 5.339 -0.751 1.00 91.19 419 VAL A N 1
ATOM 3204 C CA . VAL A 1 419 ? 13.198 4.546 -0.015 1.00 91.19 419 VAL A CA 1
ATOM 3205 C C . VAL A 1 419 ? 12.523 3.648 1.020 1.00 91.19 419 VAL A C 1
ATOM 3207 O O . VAL A 1 419 ? 11.394 3.892 1.445 1.00 91.19 419 VAL A O 1
ATOM 3210 N N . ILE A 1 420 ? 13.233 2.609 1.453 1.00 94.50 420 ILE A N 1
ATOM 3211 C CA . ILE A 1 420 ? 12.825 1.708 2.530 1.00 94.50 420 ILE A CA 1
ATOM 3212 C C . ILE A 1 420 ? 13.806 1.891 3.690 1.00 94.50 420 ILE A C 1
ATOM 3214 O O . ILE A 1 420 ? 14.987 1.556 3.574 1.00 94.50 420 ILE A O 1
ATOM 3218 N N . PHE A 1 421 ? 13.323 2.413 4.816 1.00 96.00 421 PHE A N 1
ATOM 3219 C CA . PHE A 1 421 ? 14.110 2.487 6.046 1.00 96.00 421 PHE A CA 1
ATOM 3220 C C . PHE A 1 421 ? 14.160 1.105 6.700 1.00 96.00 421 PHE A C 1
ATOM 3222 O O . PHE A 1 421 ? 13.112 0.518 6.966 1.00 96.00 421 PHE A O 1
ATOM 3229 N N . VAL A 1 422 ? 15.356 0.576 6.959 1.00 96.62 422 VAL A N 1
ATOM 3230 C CA . VAL A 1 422 ? 15.550 -0.781 7.504 1.00 96.62 422 VAL A CA 1
ATOM 3231 C C . VAL A 1 422 ? 16.526 -0.747 8.675 1.00 96.62 422 VAL A C 1
ATOM 3233 O O . VAL A 1 422 ? 17.535 -0.055 8.613 1.00 96.62 422 VAL A O 1
ATOM 3236 N N . GLY A 1 423 ? 16.271 -1.505 9.739 1.00 95.06 423 GLY A N 1
ATOM 3237 C CA . GLY A 1 423 ? 17.217 -1.634 10.851 1.00 95.06 423 GLY A CA 1
ATOM 3238 C C . GLY A 1 423 ? 16.559 -1.999 12.174 1.00 95.06 423 GLY A C 1
ATOM 3239 O O . GLY A 1 423 ? 15.441 -2.507 12.204 1.00 95.06 423 GLY A O 1
ATOM 3240 N N . ASN A 1 424 ? 17.280 -1.765 13.271 1.00 92.00 424 ASN A N 1
ATOM 3241 C CA . ASN A 1 424 ? 16.810 -2.038 14.638 1.00 92.00 424 ASN A CA 1
ATOM 3242 C C . ASN A 1 424 ? 16.225 -0.804 15.349 1.00 92.00 424 ASN A C 1
ATOM 3244 O O . ASN A 1 424 ? 15.737 -0.920 16.472 1.00 92.00 424 ASN A O 1
ATOM 3248 N N . GLY A 1 425 ? 16.307 0.368 14.718 1.00 92.69 425 GLY A N 1
ATOM 3249 C CA . GLY A 1 425 ? 15.778 1.620 15.237 1.00 92.69 425 GLY A CA 1
ATOM 3250 C C . GLY A 1 425 ? 14.275 1.794 15.044 1.00 92.69 425 GLY A C 1
ATOM 3251 O O . GLY A 1 425 ? 13.590 0.947 14.473 1.00 92.69 425 GLY A O 1
ATOM 3252 N N . LYS A 1 426 ? 13.767 2.951 15.472 1.00 92.12 426 LYS A N 1
ATOM 3253 C CA . LYS A 1 426 ? 12.421 3.445 15.148 1.00 92.12 426 LYS A CA 1
ATOM 3254 C C . LYS A 1 426 ? 12.417 4.966 15.065 1.00 92.12 426 LYS A C 1
ATOM 3256 O O . LYS A 1 426 ? 13.232 5.621 15.708 1.00 92.12 426 LYS A O 1
ATOM 3261 N N . PHE A 1 427 ? 11.462 5.523 14.337 1.00 92.38 427 PHE A N 1
ATOM 3262 C CA . PHE A 1 427 ? 11.160 6.951 14.393 1.00 92.38 427 PHE A CA 1
ATOM 3263 C C . PHE A 1 427 ? 10.195 7.225 15.554 1.00 92.38 427 PHE A C 1
ATOM 3265 O O . PHE A 1 427 ? 9.300 6.414 15.797 1.00 92.38 427 PHE A O 1
ATOM 3272 N N . SER A 1 428 ? 10.376 8.331 16.281 1.00 89.69 428 SER A N 1
ATOM 3273 C CA . SER A 1 428 ? 9.504 8.682 17.418 1.00 89.69 428 SER A CA 1
ATOM 3274 C C . SER A 1 428 ? 8.071 9.021 17.012 1.00 89.69 428 SER A C 1
ATOM 3276 O O . SER A 1 428 ? 7.163 8.801 17.806 1.00 89.69 428 SER A O 1
ATOM 3278 N N . ASP A 1 429 ? 7.871 9.527 15.794 1.00 88.50 429 ASP A N 1
ATOM 3279 C CA . ASP A 1 429 ? 6.559 9.874 15.257 1.00 88.50 429 ASP A CA 1
ATOM 3280 C C . ASP A 1 429 ? 6.447 9.510 13.770 1.00 88.50 429 ASP A C 1
ATOM 3282 O O . ASP A 1 429 ? 7.187 10.010 12.921 1.00 88.50 429 ASP A O 1
ATOM 3286 N N . VAL A 1 430 ? 5.475 8.648 13.465 1.00 88.12 430 VAL A N 1
ATOM 3287 C CA . VAL A 1 430 ? 5.060 8.248 12.109 1.00 88.12 430 VAL A CA 1
ATOM 3288 C C . VAL A 1 430 ? 3.534 8.271 11.947 1.00 88.12 430 VAL A C 1
ATOM 3290 O O . VAL A 1 430 ? 3.009 7.689 10.991 1.00 88.12 430 VAL A O 1
ATOM 3293 N N . VAL A 1 431 ? 2.811 8.896 12.885 1.00 88.88 431 VAL A N 1
ATOM 3294 C CA . VAL A 1 431 ? 1.344 8.792 13.011 1.00 88.88 431 VAL A CA 1
ATOM 3295 C C . VAL A 1 431 ? 0.624 10.136 13.060 1.00 88.88 431 VAL A C 1
ATOM 3297 O O . VAL A 1 431 ? -0.521 10.187 12.608 1.00 88.88 431 VAL A O 1
ATOM 3300 N N . THR A 1 432 ? 1.259 11.209 13.545 1.00 87.19 432 THR A N 1
ATOM 3301 C CA . THR A 1 432 ? 0.613 12.531 13.632 1.00 87.19 432 THR A CA 1
ATOM 3302 C C . THR A 1 432 ? 0.317 13.123 12.248 1.00 87.19 432 THR A C 1
ATOM 3304 O O . THR A 1 432 ? 0.856 12.691 11.222 1.00 87.19 432 THR A O 1
ATOM 3307 N N . GLU A 1 433 ? -0.551 14.140 12.208 1.00 81.56 433 GLU A N 1
ATOM 3308 C CA . GLU A 1 433 ? -0.925 14.825 10.963 1.00 81.56 433 GLU A CA 1
ATOM 3309 C C . GLU A 1 433 ? 0.248 15.571 10.309 1.00 81.56 433 GLU A C 1
ATOM 3311 O O . GLU A 1 433 ? 0.364 15.585 9.081 1.00 81.56 433 GLU A O 1
ATOM 3316 N N . ASN A 1 434 ? 1.143 16.126 11.129 1.00 77.19 434 ASN A N 1
ATOM 3317 C CA . ASN A 1 434 ? 2.298 16.903 10.687 1.00 77.19 434 ASN A CA 1
ATOM 3318 C C . ASN A 1 434 ? 3.593 16.079 10.606 1.00 77.19 434 ASN A C 1
ATOM 3320 O O . ASN A 1 434 ? 4.627 16.641 10.239 1.00 77.19 434 ASN A O 1
ATOM 3324 N N . SER A 1 435 ? 3.574 14.775 10.929 1.00 84.69 435 SER A N 1
ATOM 3325 C CA . SER A 1 435 ? 4.796 13.967 10.908 1.00 84.69 435 SER A CA 1
ATOM 3326 C C . SER A 1 435 ? 5.410 13.942 9.499 1.00 84.69 435 SER A C 1
ATOM 3328 O O . SER A 1 435 ? 4.800 13.436 8.547 1.00 84.69 435 SER A O 1
ATOM 3330 N N . PRO A 1 436 ? 6.661 14.405 9.341 1.00 80.88 436 PRO A N 1
ATOM 3331 C CA . PRO A 1 436 ? 7.370 14.373 8.068 1.00 80.88 436 PRO A CA 1
ATOM 3332 C C . PRO A 1 436 ? 7.744 12.945 7.652 1.00 80.88 436 PRO A C 1
ATOM 3334 O O . PRO A 1 436 ? 8.066 12.732 6.485 1.00 80.88 436 PRO A O 1
ATOM 3337 N N . LEU A 1 437 ? 7.659 11.970 8.568 1.00 87.69 437 LEU A N 1
ATOM 3338 C CA . LEU A 1 437 ? 7.768 10.529 8.313 1.00 87.69 437 LEU A CA 1
ATOM 3339 C C . LEU A 1 437 ? 6.442 9.787 8.542 1.00 87.69 437 LEU A C 1
ATOM 3341 O O . LEU A 1 437 ? 6.436 8.567 8.725 1.00 87.69 437 LEU A O 1
ATOM 3345 N N . TYR A 1 438 ? 5.306 10.495 8.476 1.00 88.12 438 TYR A N 1
ATOM 3346 C CA . TYR A 1 438 ? 3.984 9.880 8.540 1.00 88.12 438 TYR A CA 1
ATOM 3347 C C . TYR A 1 438 ? 3.914 8.676 7.589 1.00 88.12 438 TYR A C 1
ATOM 3349 O O . TYR A 1 438 ? 4.225 8.786 6.394 1.00 88.12 438 TYR A O 1
ATOM 3357 N N . ARG A 1 439 ? 3.510 7.519 8.138 1.00 88.31 439 ARG A N 1
ATOM 3358 C CA . ARG A 1 439 ? 3.352 6.241 7.422 1.00 88.31 439 ARG A CA 1
ATOM 3359 C C . ARG A 1 439 ? 4.655 5.646 6.853 1.00 88.31 439 ARG A C 1
ATOM 3361 O O . ARG A 1 439 ? 4.602 4.776 5.987 1.00 88.31 439 ARG A O 1
ATOM 3368 N N . ARG A 1 440 ? 5.822 6.065 7.359 1.00 91.56 440 ARG A N 1
ATOM 3369 C CA . ARG A 1 440 ? 7.141 5.492 7.036 1.00 91.56 440 ARG A CA 1
ATOM 3370 C C . ARG A 1 440 ? 7.915 5.125 8.304 1.00 91.56 440 ARG A C 1
ATOM 3372 O O . ARG A 1 440 ? 8.759 5.881 8.762 1.00 91.56 440 ARG A O 1
ATOM 3379 N N . GLN A 1 441 ? 7.641 3.944 8.856 1.00 93.06 441 GLN A N 1
ATOM 3380 C CA . GLN A 1 441 ? 8.429 3.355 9.946 1.00 93.06 441 GLN A CA 1
ATOM 3381 C C . GLN A 1 441 ? 9.765 2.753 9.471 1.00 93.06 441 GLN A C 1
ATOM 3383 O O . GLN A 1 441 ? 9.920 2.385 8.306 1.00 93.06 441 GLN A O 1
ATOM 3388 N N . VAL A 1 442 ? 10.708 2.591 10.405 1.00 96.00 442 VAL A N 1
ATOM 3389 C CA . VAL A 1 442 ? 11.867 1.702 10.230 1.00 96.00 442 VAL A CA 1
ATOM 3390 C C . VAL A 1 442 ? 11.371 0.257 10.242 1.00 96.00 442 VAL A C 1
ATOM 3392 O O . VAL A 1 442 ? 10.649 -0.154 11.152 1.00 96.00 442 VAL A O 1
ATOM 3395 N N . ILE A 1 443 ? 11.744 -0.515 9.227 1.00 96.94 443 ILE A N 1
ATOM 3396 C CA . ILE A 1 443 ? 11.347 -1.911 9.074 1.00 96.94 443 ILE A CA 1
ATOM 3397 C C . ILE A 1 443 ? 12.434 -2.823 9.666 1.00 96.94 443 ILE A C 1
ATOM 3399 O O . ILE A 1 443 ? 13.588 -2.753 9.234 1.00 96.94 443 ILE A O 1
ATOM 3403 N N . PRO A 1 444 ? 12.107 -3.725 10.610 1.00 95.00 444 PRO A N 1
ATOM 3404 C CA . PRO A 1 444 ? 13.054 -4.727 11.083 1.00 95.00 444 PRO A CA 1
ATOM 3405 C C . PRO A 1 444 ? 13.567 -5.611 9.942 1.00 95.00 444 PRO A C 1
ATOM 3407 O O . PRO A 1 444 ? 12.790 -6.064 9.104 1.00 95.00 444 PRO A O 1
ATOM 3410 N N . VAL A 1 445 ? 14.858 -5.955 9.951 1.00 91.31 445 VAL A N 1
ATOM 3411 C CA . VAL A 1 445 ? 15.454 -6.905 8.981 1.00 91.31 445 VAL A CA 1
ATOM 3412 C C . VAL A 1 445 ? 14.793 -8.293 8.994 1.00 91.31 445 VAL A C 1
ATOM 3414 O O . VAL A 1 445 ? 14.912 -9.047 8.034 1.00 91.31 445 VAL A O 1
ATOM 3417 N N . SER A 1 446 ? 14.095 -8.629 10.081 1.00 93.38 446 SER A N 1
ATOM 3418 C CA . SER A 1 446 ? 13.317 -9.856 10.272 1.00 93.38 446 SER A CA 1
ATOM 3419 C C . SER A 1 446 ? 11.846 -9.745 9.846 1.00 93.38 446 SER A C 1
ATOM 3421 O O . SER A 1 446 ? 11.110 -10.724 9.981 1.00 93.38 446 SER A O 1
ATOM 3423 N N . ALA A 1 447 ? 11.391 -8.582 9.363 1.00 94.81 447 ALA A N 1
ATOM 3424 C CA . ALA A 1 447 ? 10.012 -8.393 8.927 1.00 94.81 447 ALA A CA 1
ATOM 3425 C C . ALA A 1 447 ? 9.684 -9.314 7.732 1.00 94.81 447 ALA A C 1
ATOM 3427 O O . ALA A 1 447 ? 10.489 -9.436 6.804 1.00 94.81 447 ALA A O 1
ATOM 3428 N N . PRO A 1 448 ? 8.510 -9.969 7.722 1.00 95.06 448 PRO A N 1
ATOM 3429 C CA . PRO A 1 448 ? 8.144 -10.892 6.656 1.00 95.06 448 PRO A CA 1
ATOM 3430 C C . PRO A 1 448 ? 7.862 -10.150 5.343 1.00 95.06 448 PRO A C 1
ATOM 3432 O O . PRO A 1 448 ? 7.491 -8.976 5.338 1.00 95.06 448 PRO A O 1
ATOM 3435 N N . SER A 1 449 ? 7.978 -10.863 4.222 1.00 92.75 449 SER A N 1
ATOM 3436 C CA . SER A 1 449 ? 7.574 -10.377 2.897 1.00 92.75 449 SER A CA 1
ATOM 3437 C C . SER A 1 449 ? 6.061 -10.084 2.824 1.00 92.75 449 SER A C 1
ATOM 3439 O O . SER A 1 449 ? 5.283 -10.689 3.576 1.00 92.75 449 SER A O 1
ATOM 3441 N N . PRO A 1 450 ? 5.603 -9.209 1.905 1.00 92.12 450 PRO A N 1
ATOM 3442 C CA . PRO A 1 450 ? 4.227 -8.719 1.862 1.00 92.12 450 PRO A CA 1
ATOM 3443 C C . PRO A 1 450 ? 3.289 -9.700 1.146 1.00 92.12 450 PRO A C 1
ATOM 3445 O O . PRO A 1 450 ? 2.637 -9.369 0.161 1.00 92.12 450 PRO A O 1
ATOM 3448 N N . ASN A 1 451 ? 3.211 -10.928 1.660 1.00 88.75 451 ASN A N 1
ATOM 3449 C CA . ASN A 1 451 ? 2.356 -11.978 1.113 1.00 88.75 451 ASN A CA 1
ATOM 3450 C C . ASN A 1 451 ? 0.872 -11.606 1.302 1.00 88.75 451 ASN A C 1
ATOM 3452 O O . ASN A 1 451 ? 0.443 -11.463 2.459 1.00 88.75 451 ASN A O 1
ATOM 3456 N N . PRO A 1 452 ? 0.077 -11.482 0.218 1.00 87.69 452 PRO A N 1
ATOM 3457 C CA . PRO A 1 452 ? -1.344 -11.171 0.310 1.00 87.69 452 PRO A CA 1
ATOM 3458 C C . PRO A 1 452 ? -2.091 -12.179 1.185 1.00 87.69 452 PRO A C 1
ATOM 3460 O O . PRO A 1 452 ? -1.799 -13.377 1.184 1.00 87.69 452 PRO A O 1
ATOM 3463 N N . LYS A 1 453 ? -3.061 -11.693 1.961 1.00 89.62 453 LYS A N 1
ATOM 3464 C CA . LYS A 1 453 ? -3.887 -12.544 2.824 1.00 89.62 453 LYS A CA 1
ATOM 3465 C C . LYS A 1 453 ? -5.097 -13.057 2.049 1.00 89.62 453 LYS A C 1
ATOM 3467 O O . LYS A 1 453 ? -5.614 -12.357 1.184 1.00 89.62 453 LYS A O 1
ATOM 3472 N N . LYS A 1 454 ? -5.572 -14.252 2.403 1.00 88.94 454 LYS A N 1
ATOM 3473 C CA . LYS A 1 454 ? -6.839 -14.776 1.884 1.00 88.94 454 LYS A CA 1
ATOM 3474 C C . LYS A 1 454 ? -8.007 -13.968 2.433 1.00 88.94 454 LYS A C 1
ATOM 3476 O O . LYS A 1 454 ? -8.125 -13.820 3.653 1.00 88.94 454 LYS A O 1
ATOM 3481 N N . ASP A 1 455 ? -8.856 -13.485 1.541 1.00 88.25 455 ASP A N 1
ATOM 3482 C CA . ASP A 1 455 ? -10.100 -12.822 1.899 1.00 88.25 455 ASP A CA 1
ATOM 3483 C C . ASP A 1 455 ? -11.161 -13.846 2.320 1.00 88.25 455 ASP A C 1
ATOM 3485 O O . ASP A 1 455 ? -11.081 -15.042 2.023 1.00 88.25 455 ASP A O 1
ATOM 3489 N N . LYS A 1 456 ? -12.157 -13.377 3.074 1.00 72.00 456 LYS A N 1
ATOM 3490 C CA . LYS A 1 456 ? -13.239 -14.213 3.606 1.00 72.00 456 LYS A CA 1
ATOM 3491 C C . LYS A 1 456 ? -14.497 -14.061 2.749 1.00 72.00 456 LYS A C 1
ATOM 3493 O O . LYS A 1 456 ? -14.729 -13.016 2.152 1.00 72.00 456 LYS A O 1
ATOM 3498 N N . ASN A 1 457 ? -15.343 -15.091 2.765 1.00 74.06 457 ASN A N 1
ATOM 3499 C CA . ASN A 1 457 ? -16.681 -15.086 2.161 1.00 74.06 457 ASN A CA 1
ATOM 3500 C C . ASN A 1 457 ? -16.704 -14.817 0.636 1.00 74.06 457 ASN A C 1
ATOM 3502 O O . ASN A 1 457 ? -17.664 -14.233 0.147 1.00 74.06 457 ASN A O 1
ATOM 3506 N N . LEU A 1 458 ? -15.671 -15.220 -0.118 1.00 81.88 458 LEU A N 1
ATOM 3507 C CA . LEU A 1 458 ? -15.621 -14.995 -1.572 1.00 81.88 458 LEU A CA 1
ATOM 3508 C C . LEU A 1 458 ? -16.566 -15.896 -2.385 1.00 81.88 458 LEU A C 1
ATOM 3510 O O . LEU A 1 458 ? -17.096 -15.445 -3.398 1.00 81.88 458 LEU A O 1
ATOM 3514 N N . ASP A 1 459 ? -16.776 -17.147 -1.963 1.00 83.19 459 ASP A N 1
ATOM 3515 C CA . ASP A 1 459 ? -17.602 -18.114 -2.698 1.00 83.19 459 ASP A CA 1
ATOM 3516 C C . ASP A 1 459 ? -19.079 -17.657 -2.776 1.00 83.19 459 ASP A C 1
ATOM 3518 O O . ASP A 1 459 ? -19.690 -17.235 -1.789 1.00 83.19 459 ASP A O 1
ATOM 3522 N N . LEU A 1 460 ? -19.666 -17.755 -3.971 1.00 83.88 460 LEU A N 1
ATOM 3523 C CA . LEU A 1 460 ? -20.997 -17.258 -4.315 1.00 83.88 460 LEU A CA 1
ATOM 3524 C C . LEU A 1 460 ? -21.952 -18.373 -4.745 1.00 83.88 460 LEU A C 1
ATOM 3526 O O . LEU A 1 460 ? -21.579 -19.330 -5.415 1.00 83.88 460 LEU A O 1
ATOM 3530 N N . SER A 1 461 ? -23.236 -18.182 -4.446 1.00 81.62 461 SER A N 1
ATOM 3531 C CA . SER A 1 461 ? -24.347 -18.861 -5.120 1.00 81.62 461 SER A CA 1
ATOM 3532 C C . SER A 1 461 ? -25.182 -17.806 -5.833 1.00 81.62 461 SER A C 1
ATOM 3534 O O . SER A 1 461 ? -25.570 -16.813 -5.206 1.00 81.62 461 SER A O 1
ATOM 3536 N N . LEU A 1 462 ? -25.425 -17.982 -7.134 1.00 84.94 462 LEU A N 1
ATOM 3537 C CA . LEU A 1 462 ? -26.156 -16.990 -7.921 1.00 84.94 462 LEU A CA 1
ATOM 3538 C C . LEU A 1 462 ? -27.619 -16.898 -7.462 1.00 84.94 462 LEU A C 1
ATOM 3540 O O . LEU A 1 462 ? -28.313 -17.906 -7.320 1.00 84.94 462 LEU A O 1
ATOM 3544 N N . LYS A 1 463 ? -28.119 -15.675 -7.247 1.00 83.00 463 LYS A N 1
ATOM 3545 C CA . LYS A 1 463 ? -29.531 -15.456 -6.869 1.00 83.00 463 LYS A CA 1
ATOM 3546 C C . LYS A 1 463 ? -30.513 -15.705 -8.033 1.00 83.00 463 LYS A C 1
ATOM 3548 O O . LYS A 1 463 ? -31.712 -15.853 -7.779 1.00 83.00 463 LYS A O 1
ATOM 3553 N N . MET A 1 464 ? -30.028 -15.775 -9.278 1.00 83.31 464 MET A N 1
ATOM 3554 C CA . MET A 1 464 ? -30.779 -16.139 -10.490 1.00 83.31 464 MET A CA 1
ATOM 3555 C C . MET A 1 464 ? -29.914 -16.951 -11.470 1.00 83.31 464 MET A C 1
ATOM 3557 O O . MET A 1 464 ? -28.690 -16.837 -11.446 1.00 83.31 464 MET A O 1
ATOM 3561 N N . ASN A 1 465 ? -30.549 -17.756 -12.327 1.00 83.25 465 ASN A N 1
ATOM 3562 C CA . ASN A 1 465 ? -29.850 -18.593 -13.308 1.00 83.25 465 ASN A CA 1
ATOM 3563 C C . ASN A 1 465 ? -29.249 -17.752 -14.455 1.00 83.25 465 ASN A C 1
ATOM 3565 O O . ASN A 1 465 ? -29.894 -16.790 -14.872 1.00 83.25 465 ASN A O 1
ATOM 3569 N N . PRO A 1 466 ? -28.080 -18.134 -15.008 1.00 85.50 466 PRO A N 1
ATOM 3570 C CA . PRO A 1 466 ? -27.475 -17.444 -16.146 1.00 85.50 466 PRO A CA 1
ATOM 3571 C C . PRO A 1 466 ? -28.305 -17.511 -17.437 1.00 85.50 466 PRO A C 1
ATOM 3573 O O . PRO A 1 466 ? -28.635 -18.601 -17.914 1.00 85.50 466 PRO A O 1
ATOM 3576 N N . ASP A 1 467 ? -28.563 -16.358 -18.062 1.00 77.62 467 ASP A N 1
ATOM 3577 C CA . ASP A 1 467 ? -29.164 -16.281 -19.403 1.00 77.62 467 ASP A CA 1
ATOM 3578 C C . ASP A 1 467 ? -28.294 -17.047 -20.418 1.00 77.62 467 ASP A C 1
ATOM 3580 O O . ASP A 1 467 ? -27.129 -16.713 -20.632 1.00 77.62 467 ASP A O 1
ATOM 3584 N N . ASN A 1 468 ? -28.851 -18.087 -21.051 1.00 83.12 468 ASN A N 1
ATOM 3585 C CA . ASN A 1 468 ? -28.139 -18.985 -21.978 1.00 83.12 468 ASN A CA 1
ATOM 3586 C C . ASN A 1 468 ? -26.823 -19.583 -21.420 1.00 83.12 468 ASN A C 1
ATOM 3588 O O . ASN A 1 468 ? -25.953 -19.969 -22.198 1.00 83.12 468 ASN A O 1
ATOM 3592 N N . GLY A 1 469 ? -26.663 -19.664 -20.093 1.00 84.50 469 GLY A N 1
ATOM 3593 C CA . GLY A 1 469 ? -25.432 -20.140 -19.450 1.00 84.50 469 GLY A CA 1
ATOM 3594 C C . GLY A 1 469 ? -24.346 -19.074 -19.227 1.00 84.50 469 GLY A C 1
ATOM 3595 O O . GLY A 1 469 ? -23.300 -19.409 -18.679 1.00 84.50 469 GLY A O 1
ATOM 3596 N N . VAL A 1 470 ? -24.572 -17.805 -19.599 1.00 93.69 470 VAL A N 1
ATOM 3597 C CA . VAL A 1 470 ? -23.555 -16.738 -19.530 1.00 93.69 470 VAL A CA 1
ATOM 3598 C C . VAL A 1 470 ? -23.707 -15.874 -18.274 1.00 93.69 470 VAL A C 1
ATOM 3600 O O . VAL A 1 470 ? -24.705 -15.176 -18.075 1.00 93.69 470 VAL A O 1
ATOM 3603 N N . ILE A 1 471 ? -22.675 -15.859 -17.429 1.00 95.44 471 ILE A N 1
ATOM 3604 C CA . ILE A 1 471 ? -22.631 -15.074 -16.193 1.00 95.44 471 ILE A CA 1
ATOM 3605 C C . ILE A 1 471 ? -22.175 -13.640 -16.504 1.00 95.44 471 ILE A C 1
ATOM 3607 O O . ILE A 1 471 ? -20.984 -13.342 -16.597 1.00 95.44 471 ILE A O 1
ATOM 3611 N N . ARG A 1 472 ? -23.138 -12.721 -16.630 1.00 97.12 472 ARG A N 1
ATOM 3612 C CA . ARG A 1 472 ? -22.884 -11.265 -16.660 1.00 97.12 472 ARG A CA 1
ATOM 3613 C C . ARG A 1 472 ? -22.363 -10.728 -15.325 1.00 97.12 472 ARG A C 1
ATOM 3615 O O . ARG A 1 472 ? -23.080 -10.782 -14.319 1.00 97.12 472 ARG A O 1
ATOM 3622 N N . VAL A 1 473 ? -21.172 -10.134 -15.354 1.00 97.94 473 VAL A N 1
ATOM 3623 C CA . VAL A 1 473 ? -20.505 -9.469 -14.225 1.00 97.94 473 VAL A CA 1
ATOM 3624 C C . VAL A 1 473 ? -20.281 -7.993 -14.564 1.00 97.94 473 VAL A C 1
ATOM 3626 O O . VAL A 1 473 ? -19.596 -7.669 -15.538 1.00 97.94 473 VAL A O 1
ATOM 3629 N N . VAL A 1 474 ? -20.842 -7.086 -13.759 1.00 98.19 474 VAL A N 1
ATOM 3630 C CA . VAL A 1 474 ? -20.754 -5.632 -13.976 1.00 98.19 474 VAL A CA 1
ATOM 3631 C C . VAL A 1 474 ? -19.804 -4.979 -12.980 1.00 98.19 474 VAL A C 1
ATOM 3633 O O . VAL A 1 474 ? -19.980 -5.108 -11.773 1.00 98.19 474 VAL A O 1
ATOM 3636 N N . PHE A 1 475 ? -18.838 -4.212 -13.481 1.00 97.44 475 PHE A N 1
ATOM 3637 C CA . PHE A 1 475 ? -17.976 -3.350 -12.669 1.00 97.44 475 PHE A CA 1
ATOM 3638 C C . PHE A 1 475 ? -18.559 -1.943 -12.555 1.00 97.44 475 PHE A C 1
ATOM 3640 O O . PHE A 1 475 ? -18.756 -1.290 -13.578 1.00 97.44 475 PHE A O 1
ATOM 3647 N N . ILE A 1 476 ? -18.761 -1.446 -11.333 1.00 96.62 476 ILE A N 1
ATOM 3648 C CA . ILE A 1 476 ? -19.066 -0.036 -11.067 1.00 96.62 476 ILE A CA 1
ATOM 3649 C C . ILE A 1 476 ? -18.082 0.550 -10.049 1.00 96.62 476 ILE A C 1
ATOM 3651 O O . ILE A 1 476 ? -17.738 -0.067 -9.040 1.00 96.62 476 ILE A O 1
ATOM 3655 N N . GLY A 1 477 ? -17.585 1.753 -10.329 1.00 94.75 477 GLY A N 1
ATOM 3656 C CA . GLY A 1 477 ? -16.468 2.309 -9.582 1.00 94.75 477 GLY A CA 1
ATOM 3657 C C . GLY A 1 477 ? -15.867 3.568 -10.189 1.00 94.75 477 GLY A C 1
ATOM 3658 O O . GLY A 1 477 ? -16.423 4.164 -11.114 1.00 94.75 477 GLY A O 1
ATOM 3659 N N . ASP A 1 478 ? -14.717 3.955 -9.641 1.00 92.69 478 ASP A N 1
ATOM 3660 C CA . ASP A 1 478 ? -13.962 5.142 -10.045 1.00 92.69 478 ASP A CA 1
ATOM 3661 C C . ASP A 1 478 ? -12.943 4.868 -11.178 1.00 92.69 478 ASP A C 1
ATOM 3663 O O . ASP A 1 478 ? -13.039 3.869 -11.896 1.00 92.69 478 ASP A O 1
ATOM 3667 N N . SER A 1 479 ? -11.968 5.767 -11.378 1.00 92.19 479 SER A N 1
ATOM 3668 C CA . SER A 1 479 ? -10.966 5.658 -12.448 1.00 92.19 479 SER A CA 1
ATOM 3669 C C . SER A 1 479 ? -10.109 4.394 -12.349 1.00 92.19 479 SER A C 1
ATOM 3671 O O . SER A 1 479 ? -9.816 3.810 -13.391 1.00 92.19 479 SER A O 1
ATOM 3673 N N . LEU A 1 480 ? -9.802 3.905 -11.141 1.00 92.56 480 LEU A N 1
ATOM 3674 C CA . LEU A 1 480 ? -9.070 2.645 -10.934 1.00 92.56 480 LEU A CA 1
ATOM 3675 C C . LEU A 1 480 ? -9.854 1.402 -11.362 1.00 92.56 480 LEU A C 1
ATOM 3677 O O . LEU A 1 480 ? -9.296 0.309 -11.433 1.00 92.56 480 LEU A O 1
ATOM 3681 N N . SER A 1 481 ? -11.160 1.542 -11.573 1.00 92.94 481 SER A N 1
ATOM 3682 C CA . SER A 1 481 ? -12.049 0.461 -11.999 1.00 92.94 481 SER A CA 1
ATOM 3683 C C . SER A 1 481 ? -12.349 0.516 -13.501 1.00 92.94 481 SER A C 1
ATOM 3685 O O . SER A 1 481 ? -13.022 -0.375 -14.011 1.00 92.94 481 SER A O 1
ATOM 3687 N N . THR A 1 482 ? -11.839 1.521 -14.226 1.00 90.00 482 THR A N 1
ATOM 3688 C CA . THR A 1 482 ? -11.922 1.607 -15.697 1.00 90.00 482 THR A CA 1
ATOM 3689 C C . THR A 1 482 ? -10.885 0.704 -16.380 1.00 90.00 482 THR A C 1
ATOM 3691 O O . THR A 1 482 ? -9.947 0.226 -15.746 1.00 90.00 482 THR A O 1
ATOM 3694 N N . SER A 1 483 ? -11.035 0.472 -17.688 1.00 80.81 483 SER A N 1
ATOM 3695 C CA . SER A 1 483 ? -10.092 -0.332 -18.486 1.00 80.81 483 SER A CA 1
ATOM 3696 C C . SER A 1 483 ? -8.786 0.388 -18.843 1.00 80.81 483 SER A C 1
ATOM 3698 O O . SER A 1 483 ? -7.861 -0.261 -19.321 1.00 80.81 483 SER A O 1
ATOM 3700 N N . ASN A 1 484 ? -8.711 1.710 -18.646 1.00 75.38 484 ASN A N 1
ATOM 3701 C CA . ASN A 1 484 ? -7.624 2.572 -19.129 1.00 75.38 484 ASN A CA 1
ATOM 3702 C C . ASN A 1 484 ? -7.048 3.427 -17.977 1.00 75.38 484 ASN A C 1
ATOM 3704 O O . ASN A 1 484 ? -6.883 4.638 -18.114 1.00 75.38 484 ASN A O 1
ATOM 3708 N N . ALA A 1 485 ? -6.800 2.814 -16.816 1.00 79.38 485 ALA A N 1
ATOM 3709 C CA . ALA A 1 485 ? -6.350 3.483 -15.588 1.00 79.38 485 ALA A CA 1
ATOM 3710 C C . ALA A 1 485 ? -4.843 3.839 -15.604 1.00 79.38 485 ALA A C 1
ATOM 3712 O O . ALA A 1 485 ? -4.099 3.410 -14.730 1.00 79.38 485 ALA A O 1
ATOM 3713 N N . ASN A 1 486 ? -4.400 4.561 -16.641 1.00 82.69 486 ASN A N 1
ATOM 3714 C CA . ASN A 1 486 ? -3.013 5.004 -16.878 1.00 82.69 486 ASN A CA 1
ATOM 3715 C C . ASN A 1 486 ? -1.928 3.903 -16.879 1.00 82.69 486 ASN A C 1
ATOM 3717 O O . ASN A 1 486 ? -0.736 4.192 -16.802 1.00 82.69 486 ASN A O 1
ATOM 3721 N N . ASP A 1 487 ? -2.339 2.649 -17.037 1.00 76.62 487 ASP A N 1
ATOM 3722 C CA . ASP A 1 487 ? -1.473 1.494 -17.273 1.00 76.62 487 ASP A CA 1
ATOM 3723 C C . ASP A 1 487 ? -0.918 1.512 -18.715 1.00 76.62 487 ASP A C 1
ATOM 3725 O O . ASP A 1 487 ? -1.584 1.991 -19.640 1.00 76.62 487 ASP A O 1
ATOM 3729 N N . LEU A 1 488 ? 0.281 0.958 -18.930 1.00 82.44 488 LEU A N 1
ATOM 3730 C CA . LEU A 1 488 ? 0.850 0.769 -20.272 1.00 82.44 488 LEU A CA 1
ATOM 3731 C C . LEU A 1 488 ? 0.069 -0.276 -21.081 1.00 82.44 488 LEU A C 1
ATOM 3733 O O . LEU A 1 488 ? 0.117 -0.276 -22.312 1.00 82.44 488 LEU A O 1
ATOM 3737 N N . SER A 1 489 ? -0.653 -1.170 -20.400 1.00 83.12 489 SER A N 1
ATOM 3738 C CA . SER A 1 489 ? -1.519 -2.168 -21.018 1.00 83.12 489 SER A CA 1
ATOM 3739 C C . SER A 1 489 ? -2.840 -2.283 -20.271 1.00 83.12 489 SER A C 1
ATOM 3741 O O . SER A 1 489 ? -2.878 -2.435 -19.054 1.00 83.12 489 SER A O 1
ATOM 3743 N N . THR A 1 490 ? -3.954 -2.333 -21.004 1.00 82.25 490 THR A N 1
ATOM 3744 C CA . THR A 1 490 ? -5.279 -2.577 -20.405 1.00 82.25 490 THR A CA 1
ATOM 3745 C C . THR A 1 490 ? -5.331 -3.897 -19.617 1.00 82.25 490 THR A C 1
ATOM 3747 O O . THR A 1 490 ? -6.120 -4.024 -18.677 1.00 82.25 490 THR A O 1
ATOM 3750 N N . ALA A 1 491 ? -4.451 -4.851 -19.952 1.00 84.88 491 ALA A N 1
ATOM 3751 C CA . ALA A 1 491 ? -4.317 -6.146 -19.294 1.00 84.88 491 ALA A CA 1
ATOM 3752 C C . ALA A 1 491 ? -3.788 -6.087 -17.848 1.00 84.88 491 ALA A C 1
ATOM 3754 O O . ALA A 1 491 ? -4.039 -7.034 -17.105 1.00 84.88 491 ALA A O 1
ATOM 3755 N N . GLY A 1 492 ? -3.087 -5.018 -17.447 1.00 84.62 492 GLY A N 1
ATOM 3756 C CA . GLY A 1 492 ? -2.629 -4.823 -16.064 1.00 84.62 492 GLY A CA 1
ATOM 3757 C C . GLY A 1 492 ? -3.683 -4.190 -15.145 1.00 84.62 492 GLY A C 1
ATOM 3758 O O . GLY A 1 492 ? -3.570 -4.241 -13.918 1.00 84.62 492 GLY A O 1
ATOM 3759 N N . THR A 1 493 ? -4.775 -3.649 -15.704 1.00 89.75 493 THR A N 1
ATOM 3760 C CA . THR A 1 493 ? -5.791 -2.972 -14.889 1.00 89.75 493 THR A CA 1
ATOM 3761 C C . THR A 1 493 ? -6.509 -3.918 -13.923 1.00 89.75 493 THR A C 1
ATOM 3763 O O . THR A 1 493 ? -6.827 -5.066 -14.246 1.00 89.75 493 THR A O 1
ATOM 3766 N N . LYS A 1 494 ? -6.874 -3.384 -12.748 1.00 93.88 494 LYS A N 1
ATOM 3767 C CA . LYS A 1 494 ? -7.654 -4.064 -11.695 1.00 93.88 494 LYS A CA 1
ATOM 3768 C C . LYS A 1 494 ? -8.836 -4.864 -12.246 1.00 93.88 494 LYS A C 1
ATOM 3770 O O . LYS A 1 494 ? -9.060 -6.005 -11.848 1.00 93.88 494 LYS A O 1
ATOM 3775 N N . SER A 1 495 ? -9.589 -4.260 -13.171 1.00 92.88 495 SER A N 1
ATOM 3776 C CA . SER A 1 495 ? -10.774 -4.889 -13.753 1.00 92.88 495 SER A CA 1
ATOM 3777 C C . SER A 1 495 ? -10.432 -6.104 -14.618 1.00 92.88 495 SER A C 1
ATOM 3779 O O . SER A 1 495 ? -11.173 -7.076 -14.570 1.00 92.88 495 SER A O 1
ATOM 3781 N N . VAL A 1 496 ? -9.319 -6.105 -15.362 1.00 92.12 496 VAL A N 1
ATOM 3782 C CA . VAL A 1 496 ? -8.918 -7.242 -16.211 1.00 92.12 496 VAL A CA 1
ATOM 3783 C C . VAL A 1 496 ? -8.248 -8.348 -15.394 1.00 92.12 496 VAL A C 1
ATOM 3785 O O . VAL A 1 496 ? -8.531 -9.523 -15.623 1.00 92.12 496 VAL A O 1
ATOM 3788 N N . HIS A 1 497 ? -7.461 -8.009 -14.371 1.00 93.12 497 HIS A N 1
ATOM 3789 C CA . HIS A 1 497 ? -6.929 -9.018 -13.452 1.00 93.12 497 HIS A CA 1
ATOM 3790 C C . HIS A 1 497 ? -8.030 -9.748 -12.662 1.00 93.12 497 HIS A C 1
ATOM 3792 O O . HIS A 1 497 ? -7.951 -10.964 -12.501 1.00 93.12 497 HIS A O 1
ATOM 3798 N N . PHE A 1 498 ? -9.110 -9.066 -12.261 1.00 95.31 498 PHE A N 1
ATOM 3799 C CA . PHE A 1 498 ? -10.280 -9.747 -11.688 1.00 95.31 498 PHE A CA 1
ATOM 3800 C C . PHE A 1 498 ? -10.972 -10.685 -12.698 1.00 95.31 498 PHE A C 1
ATOM 3802 O O . PHE A 1 498 ? -11.436 -11.759 -12.321 1.00 95.31 498 PHE A O 1
ATOM 3809 N N . GLN A 1 499 ? -11.042 -10.308 -13.982 1.00 95.31 499 GLN A N 1
ATOM 3810 C CA . GLN A 1 499 ? -11.632 -11.154 -15.033 1.00 95.31 499 GLN A CA 1
ATOM 3811 C C . GLN A 1 499 ? -10.852 -12.451 -15.247 1.00 95.31 499 GLN A C 1
ATOM 3813 O O . GLN A 1 499 ? -11.463 -13.493 -15.476 1.00 95.31 499 GLN A O 1
ATOM 3818 N N . GLN A 1 500 ? -9.519 -12.385 -15.180 1.00 93.88 500 GLN A N 1
ATOM 3819 C CA . GLN A 1 500 ? -8.640 -13.556 -15.217 1.00 93.88 500 GLN A CA 1
ATOM 3820 C C . GLN A 1 500 ? -8.904 -14.442 -13.994 1.00 93.88 500 GLN A C 1
ATOM 3822 O O . GLN A 1 500 ? -9.324 -15.584 -14.144 1.00 93.88 500 GLN A O 1
ATOM 3827 N N . PHE A 1 501 ? -8.806 -13.862 -12.797 1.00 94.44 501 PHE A N 1
ATOM 3828 C CA . PHE A 1 501 ? -9.040 -14.528 -11.515 1.00 94.44 501 PHE A CA 1
ATOM 3829 C C . PHE A 1 501 ? -10.365 -15.304 -11.432 1.00 94.44 501 PHE A C 1
ATOM 3831 O O . PHE A 1 501 ? -10.376 -16.486 -11.084 1.00 94.44 501 PHE A O 1
ATOM 3838 N N . ILE A 1 502 ? -11.493 -14.664 -11.755 1.00 94.69 502 ILE A N 1
ATOM 3839 C CA . ILE A 1 502 ? -12.808 -15.305 -11.618 1.00 94.69 502 ILE A CA 1
ATOM 3840 C C . ILE A 1 502 ? -13.027 -16.406 -12.670 1.00 94.69 502 ILE A C 1
ATOM 3842 O O . ILE A 1 502 ? -13.719 -17.382 -12.383 1.00 94.69 502 ILE A O 1
ATOM 3846 N N . LYS A 1 503 ? -12.390 -16.298 -13.847 1.00 95.12 503 LYS A N 1
ATOM 3847 C CA . LYS A 1 503 ? -12.348 -17.359 -14.867 1.00 95.12 503 LYS A CA 1
ATOM 3848 C C . LYS A 1 503 ? -11.469 -18.531 -14.438 1.00 95.12 503 LYS A C 1
ATOM 3850 O O . LYS A 1 503 ? -11.897 -19.673 -14.539 1.00 95.12 503 LYS A O 1
ATOM 3855 N N . GLU A 1 504 ? -10.278 -18.259 -13.909 1.00 91.12 504 GLU A N 1
ATOM 3856 C CA . GLU A 1 504 ? -9.353 -19.275 -13.386 1.00 91.12 504 GLU A CA 1
ATOM 3857 C C . GLU A 1 504 ? -9.978 -20.078 -12.232 1.00 91.12 504 GLU A C 1
ATOM 3859 O O . GLU A 1 504 ? -9.786 -21.289 -12.147 1.00 91.12 504 GLU A O 1
ATOM 3864 N N . CYS A 1 505 ? -10.792 -19.435 -11.387 1.00 86.69 505 CYS A N 1
ATOM 3865 C CA . CYS A 1 505 ? -11.542 -20.114 -10.326 1.00 86.69 505 CYS A CA 1
ATOM 3866 C C . CYS A 1 505 ? -12.759 -20.920 -10.819 1.00 86.69 505 CYS A C 1
ATOM 3868 O O . CYS A 1 505 ? -13.240 -21.778 -10.079 1.00 86.69 505 CYS A O 1
ATOM 3870 N N . ASN A 1 506 ? -13.283 -20.633 -12.017 1.00 88.81 506 ASN A N 1
ATOM 3871 C CA . ASN A 1 506 ? -14.529 -21.205 -12.546 1.00 88.81 506 ASN A CA 1
ATOM 3872 C C . ASN A 1 506 ? -14.391 -21.529 -14.051 1.00 88.81 506 ASN A C 1
ATOM 3874 O O . ASN A 1 506 ? -15.082 -20.917 -14.869 1.00 88.81 506 ASN A O 1
ATOM 3878 N N . PRO A 1 507 ? -13.510 -22.471 -14.440 1.00 86.25 507 PRO A N 1
ATOM 3879 C CA . PRO A 1 507 ? -13.200 -22.744 -15.847 1.00 86.25 507 PRO A CA 1
ATOM 3880 C C . PRO A 1 507 ? -14.394 -23.285 -16.651 1.00 86.25 507 PRO A C 1
ATOM 3882 O O . PRO A 1 507 ? -14.424 -23.128 -17.868 1.00 86.25 507 PRO A O 1
ATOM 3885 N N . ASP A 1 508 ? -15.384 -23.881 -15.980 1.00 86.31 508 ASP A N 1
ATOM 3886 C CA . ASP A 1 508 ? -16.610 -24.415 -16.590 1.00 86.31 508 ASP A CA 1
ATOM 3887 C C . ASP A 1 508 ? -17.726 -23.358 -16.757 1.00 86.31 508 ASP A C 1
ATOM 3889 O O . ASP A 1 508 ? -18.840 -23.685 -17.169 1.00 86.31 508 ASP A O 1
ATOM 3893 N N . CYS A 1 509 ? -17.467 -22.092 -16.403 1.00 88.69 509 CYS A N 1
ATOM 3894 C CA . CYS A 1 509 ? -18.427 -20.991 -16.510 1.00 88.69 509 CYS A CA 1
ATOM 3895 C C . CYS A 1 509 ? -18.083 -20.036 -17.660 1.00 88.69 509 CYS A C 1
ATOM 3897 O O . CYS A 1 509 ? -16.973 -19.510 -17.742 1.00 88.69 509 CYS A O 1
ATOM 3899 N N . GLU A 1 510 ? -19.077 -19.720 -18.490 1.00 94.31 510 GLU A N 1
ATOM 3900 C CA . GLU A 1 510 ? -18.984 -18.636 -19.471 1.00 94.31 510 GLU A CA 1
ATOM 3901 C C . GLU A 1 510 ? -19.302 -17.282 -18.822 1.00 94.31 510 GLU A C 1
ATOM 3903 O O . GLU A 1 510 ? -20.236 -17.162 -18.026 1.00 94.31 510 GLU A O 1
ATOM 3908 N N . PHE A 1 511 ? -18.542 -16.242 -19.176 1.00 96.44 511 PHE A N 1
ATOM 3909 C CA . PHE A 1 511 ? -18.631 -14.918 -18.549 1.00 96.44 511 PHE A CA 1
ATOM 3910 C C . PHE A 1 511 ? -18.706 -13.782 -19.570 1.00 96.44 511 PHE A C 1
ATOM 3912 O O . PHE A 1 511 ? -17.860 -13.675 -20.461 1.00 96.44 511 PHE A O 1
ATOM 3919 N N . GLU A 1 512 ? -19.635 -12.854 -19.342 1.00 97.44 512 GLU A N 1
ATOM 3920 C CA . GLU A 1 512 ? -19.671 -11.548 -20.004 1.00 97.44 512 GLU A CA 1
ATOM 3921 C C . GLU A 1 512 ? -19.285 -10.461 -18.989 1.00 97.44 512 GLU A C 1
ATOM 3923 O O . GLU A 1 512 ? -19.925 -10.304 -17.947 1.00 97.44 512 GLU A O 1
ATOM 3928 N N . PHE A 1 513 ? -18.238 -9.691 -19.293 1.00 97.25 513 PHE A N 1
ATOM 3929 C CA . PHE A 1 513 ? -17.738 -8.632 -18.417 1.00 97.25 513 PHE A CA 1
ATOM 3930 C C . PHE A 1 513 ? -18.104 -7.253 -18.947 1.00 97.25 513 PHE A C 1
ATOM 3932 O O . PHE A 1 513 ? -17.710 -6.869 -20.047 1.00 97.25 513 PHE A O 1
ATOM 3939 N N . ILE A 1 514 ? -18.823 -6.483 -18.133 1.00 97.06 514 ILE A N 1
ATOM 3940 C CA . ILE A 1 514 ? -19.371 -5.187 -18.528 1.00 97.06 514 ILE A CA 1
ATOM 3941 C C . ILE A 1 514 ? -18.823 -4.118 -17.587 1.00 97.06 514 ILE A C 1
ATOM 3943 O O . ILE A 1 514 ? -19.108 -4.110 -16.391 1.00 97.06 514 ILE A O 1
ATOM 3947 N N . ASN A 1 515 ? -18.038 -3.180 -18.117 1.00 95.00 515 ASN A N 1
ATOM 3948 C CA . ASN A 1 515 ? -17.509 -2.084 -17.314 1.00 95.00 515 ASN A CA 1
ATOM 3949 C C . ASN A 1 515 ? -18.432 -0.856 -17.383 1.00 95.00 515 ASN A C 1
ATOM 3951 O O . ASN A 1 515 ? -18.659 -0.280 -18.449 1.00 95.00 515 ASN A O 1
ATOM 3955 N N . ARG A 1 516 ? -18.968 -0.470 -16.223 1.00 95.38 516 ARG A N 1
ATOM 3956 C CA . ARG A 1 516 ? -19.794 0.717 -15.973 1.00 95.38 516 ARG A CA 1
ATOM 3957 C C . ARG A 1 516 ? -19.086 1.712 -15.044 1.00 95.38 516 ARG A C 1
ATOM 3959 O O . ARG A 1 516 ? -19.741 2.565 -14.459 1.00 95.38 516 ARG A O 1
ATOM 3966 N N . SER A 1 517 ? -17.765 1.626 -14.889 1.00 94.38 517 SER A N 1
ATOM 3967 C CA . SER A 1 517 ? -16.978 2.533 -14.037 1.00 94.38 517 SER A CA 1
ATOM 3968 C C . SER A 1 517 ? -16.698 3.868 -14.738 1.00 94.38 517 SER A C 1
ATOM 3970 O O . SER A 1 517 ? -16.503 3.898 -15.953 1.00 94.38 517 SER A O 1
ATOM 3972 N N . ILE A 1 518 ? -16.657 4.973 -13.983 1.00 92.69 518 ILE A N 1
ATOM 3973 C CA . ILE A 1 518 ? -16.428 6.329 -14.513 1.00 92.69 518 ILE A CA 1
ATOM 3974 C C . ILE A 1 518 ? -15.353 7.037 -13.679 1.00 92.69 518 ILE A C 1
ATOM 3976 O O . ILE A 1 518 ? -15.422 7.117 -12.452 1.00 92.69 518 ILE A O 1
ATOM 3980 N N . GLY A 1 519 ? -14.364 7.613 -14.362 1.00 90.75 519 GLY A N 1
ATOM 3981 C CA . GLY A 1 519 ? -13.230 8.298 -13.750 1.00 90.75 519 GLY A CA 1
ATOM 3982 C C . GLY A 1 519 ? -13.580 9.522 -12.895 1.00 90.75 519 GLY A C 1
ATOM 3983 O O . GLY A 1 519 ? -14.475 10.315 -13.208 1.00 90.75 519 GLY A O 1
ATOM 3984 N N . GLY A 1 520 ? -12.846 9.683 -11.789 1.00 89.50 520 GLY A N 1
ATOM 3985 C CA . GLY A 1 520 ? -12.981 10.825 -10.874 1.00 89.50 520 GLY A CA 1
ATOM 3986 C C . GLY A 1 520 ? -14.337 10.925 -10.165 1.00 89.50 520 GLY A C 1
ATOM 3987 O O . GLY A 1 520 ? -14.685 11.994 -9.666 1.00 89.50 520 GLY A O 1
ATOM 3988 N N . ARG A 1 521 ? -15.148 9.858 -10.162 1.00 92.19 521 ARG A N 1
ATOM 3989 C CA . ARG A 1 521 ? -16.448 9.834 -9.481 1.00 92.19 521 ARG A CA 1
ATOM 3990 C C . ARG A 1 521 ? -16.351 9.240 -8.073 1.00 92.19 521 ARG A C 1
ATOM 3992 O O . ARG A 1 521 ? -15.392 8.544 -7.745 1.00 92.19 521 ARG A O 1
ATOM 3999 N N . ARG A 1 522 ? -17.378 9.536 -7.276 1.00 94.81 522 ARG A N 1
ATOM 4000 C CA . ARG A 1 522 ? -17.593 9.142 -5.878 1.00 94.81 522 ARG A CA 1
ATOM 4001 C C . ARG A 1 522 ? -18.844 8.272 -5.770 1.00 94.81 522 ARG A C 1
ATOM 4003 O O . ARG A 1 522 ? -19.693 8.320 -6.665 1.00 94.81 522 ARG A O 1
ATOM 4010 N N . LEU A 1 523 ? -19.025 7.582 -4.651 1.00 95.50 523 LEU A N 1
ATOM 4011 C CA . LEU A 1 523 ? -20.215 6.784 -4.363 1.00 95.50 523 LEU A CA 1
ATOM 4012 C C . LEU A 1 523 ? -21.514 7.607 -4.386 1.00 95.50 523 LEU A C 1
ATOM 4014 O O . LEU A 1 523 ? -22.530 7.111 -4.865 1.00 95.50 523 LEU A O 1
ATOM 4018 N N . ILE A 1 524 ? -21.492 8.879 -3.967 1.00 95.06 524 ILE A N 1
ATOM 4019 C CA . ILE A 1 524 ? -22.657 9.778 -4.102 1.00 95.06 524 ILE A CA 1
ATOM 4020 C C . ILE A 1 524 ? -23.131 9.910 -5.562 1.00 95.06 524 ILE A C 1
ATOM 4022 O O . ILE A 1 524 ? -24.334 9.964 -5.815 1.00 95.06 524 ILE A O 1
ATOM 4026 N N . HIS A 1 525 ? -22.211 9.892 -6.532 1.00 95.12 525 HIS A N 1
ATOM 4027 C CA . HIS A 1 525 ? -22.548 9.948 -7.958 1.00 95.12 525 HIS A CA 1
ATOM 4028 C C . HIS A 1 525 ? -23.081 8.596 -8.463 1.00 95.12 525 HIS A C 1
ATOM 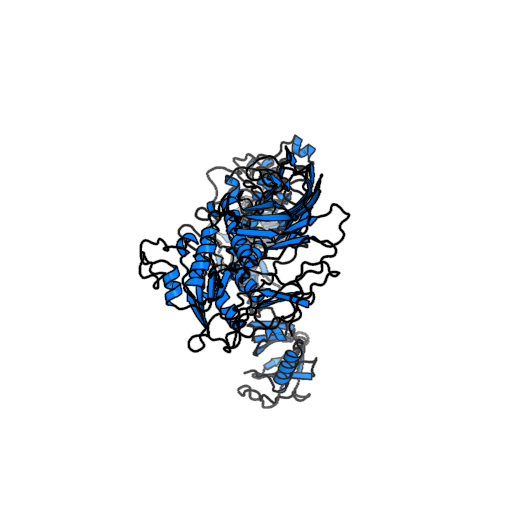4030 O O . HIS A 1 525 ? -23.992 8.580 -9.283 1.00 95.12 525 HIS A O 1
ATOM 4036 N N . ILE A 1 526 ? -22.574 7.464 -7.947 1.00 96.12 526 ILE A N 1
ATOM 4037 C CA . ILE A 1 526 ? -23.157 6.126 -8.193 1.00 96.12 526 ILE A CA 1
ATOM 4038 C C . ILE A 1 526 ? -24.601 6.085 -7.673 1.00 96.12 526 ILE A C 1
ATOM 4040 O O . ILE A 1 526 ? -25.499 5.595 -8.348 1.00 96.12 526 ILE A O 1
ATOM 4044 N N . ASN A 1 527 ? -24.843 6.662 -6.495 1.00 96.19 527 ASN A N 1
ATOM 4045 C CA . ASN A 1 527 ? -26.161 6.734 -5.869 1.00 96.19 527 ASN A CA 1
ATOM 4046 C C . ASN A 1 527 ? -27.141 7.706 -6.570 1.00 96.19 527 ASN A C 1
ATOM 4048 O O . ASN A 1 527 ? -28.310 7.789 -6.183 1.00 96.19 527 ASN A O 1
ATOM 4052 N N . SER A 1 528 ? -26.680 8.461 -7.570 1.00 95.50 528 SER A N 1
ATOM 4053 C CA . SER A 1 528 ? -27.447 9.491 -8.276 1.00 95.50 528 SER A CA 1
ATOM 4054 C C . SER A 1 528 ? -27.025 9.554 -9.753 1.00 95.50 528 SER A C 1
ATOM 4056 O O . SER A 1 528 ? -26.995 8.517 -10.418 1.00 95.50 528 SER A O 1
ATOM 4058 N N . THR A 1 529 ? -26.727 10.738 -10.289 1.00 92.25 529 THR A N 1
ATOM 4059 C CA . THR A 1 529 ? -26.178 10.914 -11.637 1.00 92.25 529 THR A CA 1
ATOM 4060 C C . THR A 1 529 ? -24.649 11.055 -11.581 1.00 92.25 529 THR A C 1
ATOM 4062 O O . THR A 1 529 ? -24.108 11.703 -10.676 1.00 92.25 529 THR A O 1
ATOM 4065 N N . PRO A 1 530 ? -23.906 10.535 -12.578 1.00 88.44 530 PRO A N 1
ATOM 4066 C CA . PRO A 1 530 ? -22.454 10.699 -12.677 1.00 88.44 530 PRO A CA 1
ATOM 4067 C C . PRO A 1 530 ? -21.938 12.144 -12.644 1.00 88.44 530 PRO A C 1
ATOM 4069 O O . PRO A 1 530 ? -20.756 12.350 -12.365 1.00 88.44 530 PRO A O 1
ATOM 4072 N N . SER A 1 531 ? -22.784 13.148 -12.908 1.00 82.12 531 SER A N 1
ATOM 4073 C CA . SER A 1 531 ? -22.415 14.573 -12.897 1.00 82.12 531 SER A CA 1
ATOM 4074 C C . SER A 1 531 ? -21.247 14.894 -13.847 1.00 82.12 531 SER A C 1
ATOM 4076 O O . SER A 1 531 ? -20.261 15.539 -13.475 1.00 82.12 531 SER A O 1
ATOM 4078 N N . ILE A 1 532 ? -21.338 14.387 -15.080 1.00 81.69 532 ILE A N 1
ATOM 4079 C CA . ILE A 1 532 ? -20.459 14.725 -16.211 1.00 81.69 532 ILE A CA 1
ATOM 4080 C C . ILE A 1 532 ? -21.291 15.491 -17.252 1.00 81.69 532 ILE A C 1
ATOM 4082 O O . ILE A 1 532 ? -22.289 14.948 -17.719 1.00 81.69 532 ILE A O 1
ATOM 4086 N N . PRO A 1 533 ? -20.918 16.736 -17.615 1.00 62.59 533 PRO A N 1
ATOM 4087 C CA . PRO A 1 533 ? -21.776 17.641 -18.393 1.00 62.59 533 PRO A CA 1
ATOM 4088 C C . PRO A 1 533 ? -21.872 17.297 -19.887 1.00 62.59 533 PRO A C 1
ATOM 4090 O O . PRO A 1 533 ? -22.648 17.912 -20.612 1.00 62.59 533 PRO A O 1
ATOM 4093 N N . THR A 1 534 ? -21.074 16.343 -20.366 1.00 69.38 534 THR A N 1
ATOM 4094 C CA . THR A 1 534 ? -21.108 15.840 -21.740 1.00 69.38 534 THR A CA 1
ATOM 4095 C C . THR A 1 534 ? -20.933 14.326 -21.747 1.00 69.38 534 THR A C 1
ATOM 4097 O O . THR A 1 534 ? -20.252 13.757 -20.889 1.00 69.38 534 THR A O 1
ATOM 4100 N N . ILE A 1 535 ? -21.523 13.674 -22.752 1.00 68.69 535 ILE A N 1
ATOM 4101 C CA . ILE A 1 535 ? -21.246 12.274 -23.086 1.00 68.69 535 ILE A CA 1
ATOM 4102 C C . ILE A 1 535 ? -19.775 12.197 -23.506 1.00 68.69 535 ILE A C 1
ATOM 4104 O O . ILE A 1 535 ? -19.402 12.615 -24.603 1.00 68.69 535 ILE A O 1
ATOM 4108 N N . ALA A 1 536 ? -18.915 11.735 -22.602 1.00 66.69 536 ALA A N 1
ATOM 4109 C CA . ALA A 1 536 ? -17.488 11.651 -22.868 1.00 66.69 536 ALA A CA 1
ATOM 4110 C C . ALA A 1 536 ? -17.187 10.442 -23.762 1.00 66.69 536 ALA A C 1
ATOM 4112 O O . ALA A 1 536 ? -17.668 9.339 -23.507 1.00 66.69 536 ALA A O 1
ATOM 4113 N N . ALA A 1 537 ? -16.312 10.622 -24.755 1.00 63.94 537 ALA A N 1
ATOM 4114 C CA . ALA A 1 537 ? -15.932 9.572 -25.706 1.00 63.94 537 ALA A CA 1
ATOM 4115 C C . ALA A 1 537 ? -15.351 8.294 -25.051 1.00 63.94 537 ALA A C 1
ATOM 4117 O O . ALA A 1 537 ? -15.343 7.240 -25.677 1.00 63.94 537 ALA A O 1
ATOM 4118 N N . GLY A 1 538 ? -14.898 8.372 -23.792 1.00 76.00 538 GLY A N 1
ATOM 4119 C CA . GLY A 1 538 ? -14.439 7.222 -23.002 1.00 76.00 538 GLY A CA 1
ATOM 4120 C C . GLY A 1 538 ? -15.544 6.365 -22.363 1.00 76.00 538 GLY A C 1
ATOM 4121 O O . GLY A 1 538 ? -15.241 5.275 -21.886 1.00 76.00 538 GLY A O 1
ATOM 4122 N N . TYR A 1 539 ? -16.808 6.809 -22.356 1.00 87.31 539 TYR A N 1
ATOM 4123 C CA . TYR A 1 539 ? -17.942 6.073 -21.770 1.00 87.31 539 TYR A CA 1
ATOM 4124 C C . TYR A 1 539 ? -19.105 5.961 -22.776 1.00 87.31 539 TYR A C 1
ATOM 4126 O O . TYR A 1 539 ? -20.181 6.501 -22.531 1.00 87.31 539 TYR A O 1
ATOM 4134 N N . PRO A 1 540 ? -18.934 5.259 -23.915 1.00 87.25 540 PRO A N 1
ATOM 4135 C CA . PRO A 1 540 ? -19.930 5.219 -24.997 1.00 87.25 540 PRO A CA 1
ATOM 4136 C C . PRO A 1 540 ? -21.282 4.599 -24.601 1.00 87.25 540 PRO A C 1
ATOM 4138 O O . PRO A 1 540 ? -22.258 4.738 -25.330 1.00 87.25 540 PRO A O 1
ATOM 4141 N N . TRP A 1 541 ? -21.351 3.918 -23.455 1.00 90.62 541 TRP A N 1
ATOM 4142 C CA . TRP A 1 541 ? -22.584 3.378 -22.879 1.00 90.62 541 TRP A CA 1
ATOM 4143 C C . TRP A 1 541 ? -23.394 4.404 -22.068 1.00 90.62 541 TRP A C 1
ATOM 4145 O O . TRP A 1 541 ? -24.553 4.139 -21.766 1.00 90.62 541 TRP A O 1
ATOM 4155 N N . TYR A 1 542 ? -22.805 5.545 -21.695 1.00 90.62 542 TYR A N 1
ATOM 4156 C CA . TYR A 1 542 ? -23.460 6.605 -20.926 1.00 90.62 542 TYR A CA 1
ATOM 4157 C C . TYR A 1 542 ? -24.065 7.634 -21.889 1.00 90.62 542 TYR A C 1
ATOM 4159 O O . TYR A 1 542 ? -23.411 8.593 -22.290 1.00 90.62 542 TYR A O 1
ATOM 4167 N N . THR A 1 543 ? -25.299 7.384 -22.324 1.00 90.50 543 THR A N 1
ATOM 4168 C CA . THR A 1 543 ? -25.933 8.069 -23.467 1.00 90.50 543 THR A CA 1
ATOM 4169 C C . THR A 1 543 ? -26.817 9.263 -23.103 1.00 90.50 543 THR A C 1
ATOM 4171 O O . THR A 1 543 ? -27.252 9.988 -23.991 1.00 90.50 543 THR A O 1
ATOM 4174 N N . ASP A 1 544 ? -27.107 9.452 -21.821 1.00 90.44 544 ASP A N 1
ATOM 4175 C CA . ASP A 1 544 ? -27.975 10.492 -21.264 1.00 90.44 544 ASP A CA 1
ATOM 4176 C C . ASP A 1 544 ? -27.328 11.025 -19.967 1.00 90.44 544 ASP A C 1
ATOM 4178 O O . ASP A 1 544 ? -27.124 10.234 -19.036 1.00 90.44 544 ASP A O 1
ATOM 4182 N N . PRO A 1 545 ? -26.961 12.325 -19.902 1.00 86.88 545 PRO A N 1
ATOM 4183 C CA . PRO A 1 545 ? -26.273 12.915 -18.758 1.00 86.88 545 PRO A CA 1
ATOM 4184 C C . PRO A 1 545 ? -27.154 13.101 -17.512 1.00 86.88 545 PRO A C 1
ATOM 4186 O O . PRO A 1 545 ? -26.594 13.247 -16.422 1.00 86.88 545 PRO A O 1
ATOM 4189 N N . ASP A 1 546 ? -28.482 13.086 -17.658 1.00 89.56 546 ASP A N 1
ATOM 4190 C CA . ASP A 1 546 ? -29.444 13.273 -16.565 1.00 89.56 546 ASP A CA 1
ATOM 4191 C C . ASP A 1 546 ? -29.943 11.933 -15.990 1.00 89.56 546 ASP A C 1
ATOM 4193 O O . ASP A 1 546 ? -30.561 11.890 -14.922 1.00 89.56 546 ASP A O 1
ATOM 4197 N N . ARG A 1 547 ? -29.646 10.814 -16.665 1.00 92.50 547 ARG A N 1
ATOM 4198 C CA . ARG A 1 547 ? -30.046 9.470 -16.235 1.00 92.50 547 ARG A CA 1
ATOM 4199 C C . ARG A 1 547 ? -29.200 8.966 -15.048 1.00 92.50 547 ARG A C 1
ATOM 4201 O O . ARG A 1 547 ? -27.967 9.031 -15.109 1.00 92.50 547 ARG A O 1
ATOM 4208 N N . PRO A 1 548 ? -29.820 8.410 -13.985 1.00 95.38 548 PRO A N 1
ATOM 4209 C CA . PRO A 1 548 ? -29.100 7.804 -12.867 1.00 95.38 548 PRO A CA 1
ATOM 4210 C C . PRO A 1 548 ? -28.099 6.730 -13.306 1.00 95.38 548 PRO A C 1
ATOM 4212 O O . PRO A 1 548 ? -28.366 5.934 -14.205 1.00 95.38 548 PRO A O 1
ATOM 4215 N N . TRP A 1 549 ? -26.942 6.672 -12.643 1.00 95.94 549 TRP A N 1
ATOM 4216 C CA . TRP A 1 549 ? -25.855 5.768 -13.034 1.00 95.94 549 TRP A CA 1
ATOM 4217 C C . TRP A 1 549 ? -26.276 4.295 -12.940 1.00 95.94 549 TRP A C 1
ATOM 4219 O O . TRP A 1 549 ? -26.047 3.519 -13.868 1.00 95.94 549 TRP A O 1
ATOM 4229 N N . LEU A 1 550 ? -26.923 3.911 -11.837 1.00 97.81 550 LEU A N 1
ATOM 4230 C CA . LEU A 1 550 ? -27.326 2.524 -11.599 1.00 97.81 550 LEU A CA 1
ATOM 4231 C C . LEU A 1 550 ? -28.345 2.001 -12.624 1.00 97.81 550 LEU A C 1
ATOM 4233 O O . LEU A 1 550 ? -28.360 0.802 -12.878 1.00 97.81 550 LEU A O 1
ATOM 4237 N N . ASP A 1 551 ? -29.105 2.860 -13.304 1.00 97.50 551 ASP A N 1
ATOM 4238 C CA . ASP A 1 551 ? -30.034 2.413 -14.347 1.00 97.50 551 ASP A CA 1
ATOM 4239 C C . ASP A 1 551 ? -29.284 1.743 -15.517 1.00 97.50 551 ASP A C 1
ATOM 4241 O O . ASP A 1 551 ? -29.719 0.715 -16.031 1.00 97.50 551 ASP A O 1
ATOM 4245 N N . TYR A 1 552 ? -28.088 2.237 -15.864 1.00 96.25 552 TYR A N 1
ATOM 4246 C CA . TYR A 1 552 ? -27.197 1.612 -16.855 1.00 96.25 552 TYR A CA 1
ATOM 4247 C C . TYR A 1 552 ? -26.555 0.296 -16.378 1.00 96.25 552 TYR A C 1
ATOM 4249 O O . TYR A 1 552 ? -25.957 -0.425 -17.187 1.00 96.25 552 TYR A O 1
ATOM 4257 N N . VAL A 1 553 ? -26.625 0.002 -15.074 1.00 97.38 553 VAL A N 1
ATOM 4258 C CA . VAL A 1 553 ? -26.275 -1.302 -14.489 1.00 97.38 553 VAL A CA 1
ATOM 4259 C C . VAL A 1 553 ? -27.476 -2.245 -14.567 1.00 97.38 553 VAL A C 1
ATOM 4261 O O . VAL A 1 553 ? -27.290 -3.414 -14.884 1.00 97.38 553 VAL A O 1
ATOM 4264 N N . TYR A 1 554 ? -28.700 -1.756 -14.348 1.00 97.44 554 TYR A N 1
ATOM 4265 C CA . TYR A 1 554 ? -29.917 -2.573 -14.438 1.00 97.44 554 TYR A CA 1
ATOM 4266 C C . TYR A 1 554 ? -30.229 -3.009 -15.875 1.00 97.44 554 TYR A C 1
ATOM 4268 O O . TYR A 1 554 ? -30.598 -4.162 -16.085 1.00 97.44 554 TYR A O 1
ATOM 4276 N N . ASP A 1 555 ? -30.002 -2.132 -16.863 1.00 96.56 555 ASP A N 1
ATOM 4277 C CA . ASP A 1 555 ? -30.208 -2.403 -18.300 1.00 96.56 555 ASP A CA 1
ATOM 4278 C C . ASP A 1 555 ? -29.536 -3.692 -18.797 1.00 96.56 555 ASP A C 1
ATOM 4280 O O . ASP A 1 555 ? -29.984 -4.299 -19.767 1.00 96.56 555 ASP A O 1
ATOM 4284 N N . VAL A 1 556 ? -28.437 -4.098 -18.154 1.00 95.62 556 VAL A N 1
ATOM 4285 C CA . VAL A 1 556 ? -27.644 -5.277 -18.528 1.00 95.62 556 VAL A CA 1
ATOM 4286 C C . VAL A 1 556 ? -27.906 -6.491 -17.632 1.00 95.62 556 VAL A C 1
ATOM 4288 O O . VAL A 1 556 ? -27.117 -7.429 -17.654 1.00 95.62 556 VAL A O 1
ATOM 4291 N N . ASN A 1 557 ? -28.984 -6.482 -16.838 1.00 94.31 557 ASN A N 1
ATOM 4292 C CA . ASN A 1 557 ? -29.470 -7.590 -15.999 1.00 94.31 557 ASN A CA 1
ATOM 4293 C C . ASN A 1 557 ? -28.336 -8.425 -15.327 1.00 94.31 557 ASN A C 1
ATOM 4295 O O . ASN A 1 557 ? -28.089 -9.580 -15.697 1.00 94.31 557 ASN A O 1
ATOM 4299 N N . PRO A 1 558 ? -27.566 -7.830 -14.398 1.00 96.56 558 PRO A N 1
ATOM 4300 C CA . PRO A 1 558 ? -26.331 -8.412 -13.871 1.00 96.56 558 PRO A CA 1
ATOM 4301 C C . PRO A 1 558 ? -26.574 -9.579 -12.913 1.00 96.56 558 PRO A C 1
ATOM 4303 O O . PRO A 1 558 ? -27.405 -9.482 -12.015 1.00 96.56 558 PRO A O 1
ATOM 4306 N N . HIS A 1 559 ? -25.766 -10.636 -13.023 1.00 95.62 559 HIS A N 1
ATOM 4307 C CA . HIS A 1 559 ? -25.728 -11.724 -12.034 1.00 95.62 559 HIS A CA 1
ATOM 4308 C C . HIS A 1 559 ? -24.801 -11.373 -10.866 1.00 95.62 559 HIS A C 1
ATOM 4310 O O . HIS A 1 559 ? -25.063 -11.745 -9.725 1.00 95.62 559 HIS A O 1
ATOM 4316 N N . ILE A 1 560 ? -23.726 -10.630 -11.146 1.00 97.38 560 ILE A N 1
ATOM 4317 C CA . ILE A 1 560 ? -22.774 -10.138 -10.148 1.00 97.38 560 ILE A CA 1
ATOM 4318 C C . ILE A 1 560 ? -22.506 -8.650 -10.409 1.00 97.38 560 ILE A C 1
ATOM 4320 O O . ILE A 1 560 ? -22.234 -8.260 -11.545 1.00 97.38 560 ILE A O 1
ATOM 4324 N N . VAL A 1 561 ? -22.552 -7.825 -9.362 1.00 98.50 561 VAL A N 1
ATOM 4325 C CA . VAL A 1 561 ? -22.133 -6.415 -9.388 1.00 98.50 561 VAL A CA 1
ATOM 4326 C C . VAL A 1 561 ? -20.926 -6.232 -8.472 1.00 98.50 561 VAL A C 1
ATOM 4328 O O . VAL A 1 561 ? -20.990 -6.512 -7.275 1.00 98.50 561 VAL A O 1
ATOM 4331 N N . ILE A 1 562 ? -19.827 -5.740 -9.040 1.00 98.31 562 ILE A N 1
ATOM 4332 C CA . ILE A 1 562 ? -18.592 -5.415 -8.331 1.00 98.31 562 ILE A CA 1
ATOM 4333 C C . ILE A 1 562 ? -18.595 -3.920 -7.997 1.00 98.31 562 ILE A C 1
ATOM 4335 O O . ILE A 1 562 ? -18.544 -3.087 -8.904 1.00 98.31 562 ILE A O 1
ATOM 4339 N N . ILE A 1 563 ? -18.631 -3.580 -6.708 1.00 97.94 563 ILE A N 1
ATOM 4340 C CA . ILE A 1 563 ? -18.551 -2.203 -6.205 1.00 97.94 563 ILE A CA 1
ATOM 4341 C C . ILE A 1 563 ? -17.097 -1.903 -5.828 1.00 97.94 563 ILE A C 1
ATOM 4343 O O . ILE A 1 563 ? -16.580 -2.403 -4.830 1.00 97.94 563 ILE A O 1
ATOM 4347 N N . ALA A 1 564 ? -16.438 -1.072 -6.635 1.00 95.62 564 ALA A N 1
ATOM 4348 C CA . ALA A 1 564 ? -15.022 -0.737 -6.506 1.00 95.62 564 ALA A CA 1
ATOM 4349 C C . ALA A 1 564 ? -14.807 0.788 -6.605 1.00 95.62 564 ALA A C 1
ATOM 4351 O O . ALA A 1 564 ? -14.289 1.303 -7.602 1.00 95.62 564 ALA A O 1
ATOM 4352 N N . SER A 1 565 ? -15.247 1.510 -5.571 1.00 92.81 565 SER A N 1
ATOM 4353 C CA . SER A 1 565 ? -15.121 2.969 -5.404 1.00 92.81 565 SER A CA 1
ATOM 4354 C C . SER A 1 565 ? -14.463 3.306 -4.050 1.00 92.81 565 SER A C 1
ATOM 4356 O O . SER A 1 565 ? -13.869 2.421 -3.441 1.00 92.81 565 SER A O 1
ATOM 4358 N N . GLY A 1 566 ? -14.521 4.561 -3.589 1.00 91.94 566 GLY A N 1
ATOM 4359 C CA . GLY A 1 566 ? -13.913 5.020 -2.331 1.00 91.94 566 GLY A CA 1
ATOM 4360 C C . GLY A 1 566 ? -12.674 5.909 -2.503 1.00 91.94 566 GLY A C 1
ATOM 4361 O O . GLY A 1 566 ? -12.417 6.773 -1.664 1.00 91.94 566 GLY A O 1
ATOM 4362 N N . THR A 1 567 ? -11.941 5.796 -3.619 1.00 92.12 567 THR A N 1
ATOM 4363 C CA . THR A 1 567 ? -10.690 6.558 -3.853 1.00 92.12 567 THR A CA 1
ATOM 4364 C C . THR A 1 567 ? -10.917 8.068 -3.914 1.00 92.12 567 THR A C 1
ATOM 4366 O O . THR A 1 567 ? -10.071 8.846 -3.466 1.00 92.12 567 THR A O 1
ATOM 4369 N N . ASN A 1 568 ? -12.049 8.495 -4.481 1.00 92.62 568 ASN A N 1
ATOM 4370 C CA . ASN A 1 568 ? -12.421 9.911 -4.585 1.00 92.62 568 ASN A CA 1
ATOM 4371 C C . ASN A 1 568 ? -13.368 10.357 -3.466 1.00 92.62 568 ASN A C 1
ATOM 4373 O O . ASN A 1 568 ? -13.506 11.555 -3.232 1.00 92.62 568 ASN A O 1
ATOM 4377 N N . ASP A 1 569 ? -14.049 9.422 -2.801 1.00 95.00 569 ASP A N 1
ATOM 4378 C CA . ASP A 1 569 ? -14.853 9.708 -1.613 1.00 95.00 569 ASP A CA 1
ATOM 4379 C C . ASP A 1 569 ? -13.931 10.165 -0.483 1.00 95.00 569 ASP A C 1
ATOM 4381 O O . ASP A 1 569 ? -14.132 11.236 0.096 1.00 95.00 569 ASP A O 1
ATOM 4385 N N . ALA A 1 570 ? -12.861 9.398 -0.251 1.00 93.56 570 ALA A N 1
ATOM 4386 C CA . ALA A 1 570 ? -11.906 9.610 0.825 1.00 93.56 570 ALA A CA 1
ATOM 4387 C C . ALA A 1 570 ? -12.638 9.827 2.173 1.00 93.56 570 ALA A C 1
ATOM 4389 O O . ALA A 1 570 ? -13.604 9.127 2.480 1.00 93.56 570 ALA A O 1
ATOM 4390 N N . SER A 1 571 ? -12.244 10.843 2.947 1.00 94.06 571 SER A N 1
ATOM 4391 C CA . SER A 1 571 ? -12.905 11.241 4.202 1.00 94.06 571 SER A CA 1
ATOM 4392 C C . SER A 1 571 ? -14.381 11.661 4.049 1.00 94.06 571 SER A C 1
ATOM 4394 O O . SER A 1 571 ? -15.057 11.823 5.057 1.00 94.06 571 SER A O 1
ATOM 4396 N N . ASN A 1 572 ? -14.893 11.837 2.822 1.00 94.44 572 ASN A N 1
ATOM 4397 C CA . ASN A 1 572 ? -16.284 12.219 2.538 1.00 94.44 572 ASN A CA 1
ATOM 4398 C C . ASN A 1 572 ? -17.199 11.010 2.263 1.00 94.44 572 ASN A C 1
ATOM 4400 O O . ASN A 1 572 ? -18.294 11.188 1.729 1.00 94.44 572 ASN A O 1
ATOM 4404 N N . LEU A 1 573 ? -16.760 9.776 2.540 1.00 95.44 573 LEU A N 1
ATOM 4405 C CA . LEU A 1 573 ? -17.633 8.612 2.401 1.00 95.44 573 LEU A CA 1
ATOM 4406 C C . LEU A 1 573 ? -18.746 8.642 3.465 1.00 95.44 573 LEU A C 1
ATOM 4408 O O . LEU A 1 573 ? -18.470 8.553 4.661 1.00 95.44 573 LEU A O 1
ATOM 4412 N N . GLU A 1 574 ? -20.000 8.698 3.015 1.00 93.75 574 GLU A N 1
ATOM 4413 C CA . GLU A 1 574 ? -21.189 8.677 3.874 1.00 93.75 574 GLU A CA 1
ATOM 4414 C C . GLU A 1 574 ? -21.832 7.269 3.936 1.00 93.75 574 GLU A C 1
ATOM 4416 O O . GLU A 1 574 ? -22.184 6.714 2.886 1.00 93.75 574 GLU A O 1
ATOM 4421 N N . PRO A 1 575 ? -22.074 6.692 5.135 1.00 94.12 575 PRO A N 1
ATOM 4422 C CA . PRO A 1 575 ? -22.696 5.366 5.297 1.00 94.12 575 PRO A CA 1
ATOM 4423 C C . PRO A 1 575 ? -24.070 5.223 4.628 1.00 94.12 575 PRO A C 1
ATOM 4425 O O . PRO A 1 575 ? -24.413 4.164 4.088 1.00 94.12 575 PRO A O 1
ATOM 4428 N N . ALA A 1 576 ? -24.850 6.309 4.622 1.00 91.75 576 ALA A N 1
ATOM 4429 C CA . ALA A 1 576 ? -26.165 6.370 3.994 1.00 91.75 576 ALA A CA 1
ATOM 4430 C C . ALA A 1 576 ? -26.103 6.107 2.479 1.00 91.75 576 ALA A C 1
ATOM 4432 O O . ALA A 1 576 ? -27.015 5.498 1.922 1.00 91.75 576 ALA A O 1
ATOM 4433 N N . HIS A 1 577 ? -25.023 6.510 1.800 1.00 94.75 577 HIS A N 1
ATOM 4434 C CA . HIS A 1 577 ? -24.842 6.228 0.376 1.00 94.75 577 HIS A CA 1
ATOM 4435 C C . HIS A 1 577 ? -24.436 4.777 0.110 1.00 94.75 577 HIS A C 1
ATOM 4437 O O . HIS A 1 577 ? -24.895 4.212 -0.878 1.00 94.75 577 HIS A O 1
ATOM 4443 N N . VAL A 1 578 ? -23.648 4.149 0.992 1.00 95.38 578 VAL A N 1
ATOM 4444 C CA . VAL A 1 578 ? -23.315 2.713 0.890 1.00 95.38 578 VAL A CA 1
ATOM 4445 C C . VAL A 1 578 ? -24.582 1.875 1.000 1.00 95.38 578 VAL A C 1
ATOM 4447 O O . VAL A 1 578 ? -24.882 1.094 0.099 1.00 95.38 578 VAL A O 1
ATOM 4450 N N . THR A 1 579 ? -25.366 2.118 2.051 1.00 92.19 579 THR A N 1
ATOM 4451 C CA . THR A 1 579 ? -26.642 1.428 2.281 1.00 92.19 579 THR A CA 1
ATOM 4452 C C . THR A 1 579 ? -27.605 1.673 1.114 1.00 92.19 579 THR A C 1
ATOM 4454 O O . THR A 1 579 ? -28.083 0.726 0.501 1.00 92.19 579 THR A O 1
ATOM 4457 N N . SER A 1 580 ? -27.791 2.933 0.698 1.00 95.19 580 SER A N 1
ATOM 4458 C CA . SER A 1 580 ? -28.715 3.274 -0.390 1.00 95.19 580 SER A CA 1
ATOM 4459 C C . SER A 1 580 ? -28.321 2.703 -1.759 1.00 95.19 580 SER A C 1
ATOM 4461 O O . SER A 1 580 ? -29.222 2.433 -2.551 1.00 95.19 580 SER A O 1
ATOM 4463 N N . VAL A 1 581 ? -27.029 2.536 -2.072 1.00 97.62 581 VAL A N 1
ATOM 4464 C CA . VAL A 1 581 ? -26.584 1.901 -3.330 1.00 97.62 581 VAL A CA 1
ATOM 4465 C C . VAL A 1 581 ? -26.849 0.398 -3.301 1.00 97.62 581 VAL A C 1
ATOM 4467 O O . VAL A 1 581 ? -27.356 -0.140 -4.284 1.00 97.62 581 VAL A O 1
ATOM 4470 N N . VAL A 1 582 ? -26.567 -0.263 -2.176 1.00 94.69 582 VAL A N 1
ATOM 4471 C CA . VAL A 1 582 ? -26.864 -1.689 -1.972 1.00 94.69 582 VAL A CA 1
ATOM 4472 C C . VAL A 1 582 ? -28.365 -1.945 -2.084 1.00 94.69 582 VAL A C 1
ATOM 4474 O O . VAL A 1 582 ? -28.776 -2.728 -2.938 1.00 94.69 582 VAL A O 1
ATOM 4477 N N . ASP A 1 583 ? -29.184 -1.206 -1.329 1.00 92.19 583 ASP A N 1
ATOM 4478 C CA . ASP A 1 583 ? -30.646 -1.315 -1.369 1.00 92.19 583 ASP A CA 1
ATOM 4479 C C . ASP A 1 583 ? -31.182 -1.113 -2.793 1.00 92.19 583 ASP A C 1
ATOM 4481 O O . ASP A 1 583 ? -32.065 -1.838 -3.246 1.00 92.19 583 ASP A O 1
ATOM 4485 N N . LYS A 1 584 ? -30.650 -0.137 -3.537 1.00 96.25 584 LYS A N 1
ATOM 4486 C CA . LYS A 1 584 ? -31.050 0.114 -4.927 1.00 96.25 584 LYS A CA 1
ATOM 4487 C C . LYS A 1 584 ? -30.714 -1.062 -5.847 1.00 96.25 584 LYS A C 1
ATOM 4489 O O . LYS A 1 584 ? -31.576 -1.458 -6.630 1.00 96.25 584 LYS A O 1
ATOM 4494 N N . ILE A 1 585 ? -29.521 -1.647 -5.734 1.00 94.56 585 ILE A N 1
ATOM 4495 C CA . ILE A 1 585 ? -29.125 -2.816 -6.533 1.00 94.56 585 ILE A CA 1
ATOM 4496 C C . ILE A 1 585 ? -29.993 -4.032 -6.183 1.00 94.56 585 ILE A C 1
ATOM 4498 O O . ILE A 1 585 ? -30.507 -4.680 -7.093 1.00 94.56 585 ILE A O 1
ATOM 4502 N N . GLU A 1 586 ? -30.213 -4.323 -4.898 1.00 90.69 586 GLU A N 1
ATOM 4503 C CA . GLU A 1 586 ? -30.991 -5.496 -4.470 1.00 90.69 586 GLU A CA 1
ATOM 4504 C C . GLU A 1 586 ? -32.501 -5.372 -4.735 1.00 90.69 586 GLU A C 1
ATOM 4506 O O . GLU A 1 586 ? -33.166 -6.383 -4.950 1.00 90.69 586 GLU A O 1
ATOM 4511 N N . ASN A 1 587 ? -33.055 -4.154 -4.765 1.00 92.12 587 ASN A N 1
ATOM 4512 C CA . ASN A 1 587 ? -34.465 -3.936 -5.107 1.00 92.12 587 ASN A CA 1
ATOM 4513 C C . ASN A 1 587 ? -34.740 -3.943 -6.624 1.00 92.12 587 ASN A C 1
ATOM 4515 O O . ASN A 1 587 ? -35.877 -4.194 -7.020 1.00 92.12 587 ASN A O 1
ATOM 4519 N N . ASN A 1 588 ? -33.739 -3.666 -7.471 1.00 94.00 588 ASN A N 1
ATOM 4520 C CA . ASN A 1 588 ? -33.904 -3.601 -8.934 1.00 94.00 588 ASN A CA 1
ATOM 4521 C C . ASN A 1 588 ? -33.274 -4.785 -9.690 1.00 94.00 588 ASN A C 1
ATOM 4523 O O . ASN A 1 588 ? -33.526 -4.947 -10.881 1.00 94.00 588 ASN A O 1
ATOM 4527 N N . THR A 1 589 ? -32.460 -5.618 -9.034 1.00 91.69 589 THR A N 1
ATOM 4528 C CA . THR A 1 589 ? -31.767 -6.757 -9.660 1.00 91.69 589 THR A CA 1
ATOM 4529 C C . THR A 1 589 ? -31.745 -7.976 -8.741 1.00 91.69 589 THR A C 1
ATOM 4531 O O . THR A 1 589 ? -31.811 -7.855 -7.522 1.00 91.69 589 THR A O 1
ATOM 4534 N N . SER A 1 590 ? -31.556 -9.166 -9.316 1.00 89.06 590 SER A N 1
ATOM 4535 C CA . SER A 1 590 ? -31.160 -10.363 -8.558 1.00 89.06 590 SER A CA 1
ATOM 4536 C C . SER A 1 590 ? -29.640 -10.576 -8.598 1.00 89.06 590 SER A C 1
ATOM 4538 O O . SER A 1 590 ? -29.177 -11.704 -8.732 1.00 89.06 590 SER A O 1
ATOM 4540 N N . ALA A 1 591 ? -28.850 -9.503 -8.497 1.00 92.94 591 ALA A N 1
ATOM 4541 C CA . ALA A 1 591 ? -27.395 -9.606 -8.480 1.00 92.94 591 ALA A CA 1
ATOM 4542 C C . ALA A 1 591 ? -26.848 -10.009 -7.100 1.00 92.94 591 ALA A C 1
ATOM 4544 O O . ALA A 1 591 ? -27.337 -9.584 -6.045 1.00 92.94 591 ALA A O 1
ATOM 4545 N N . ASN A 1 592 ? -25.763 -10.777 -7.101 1.00 93.25 592 ASN A N 1
ATOM 4546 C CA . ASN A 1 592 ? -24.844 -10.860 -5.972 1.00 93.25 592 ASN A CA 1
ATOM 4547 C C . ASN A 1 592 ? -23.938 -9.614 -5.974 1.00 93.25 592 ASN A C 1
ATOM 4549 O O . ASN A 1 592 ? -23.469 -9.190 -7.029 1.00 93.25 592 ASN A O 1
ATOM 4553 N N . ILE A 1 593 ? -23.687 -9.023 -4.805 1.00 95.31 593 ILE A N 1
ATOM 4554 C CA . ILE A 1 593 ? -22.834 -7.834 -4.660 1.00 95.31 593 ILE A CA 1
ATOM 4555 C C . ILE A 1 593 ? -21.481 -8.266 -4.093 1.00 95.31 593 ILE A C 1
ATOM 4557 O O . ILE A 1 593 ? -21.437 -9.018 -3.122 1.00 95.31 593 ILE A O 1
ATOM 4561 N N . VAL A 1 594 ? -20.393 -7.778 -4.690 1.00 96.50 594 VAL A N 1
ATOM 4562 C CA . VAL A 1 594 ? -19.011 -7.988 -4.234 1.00 96.50 594 VAL A CA 1
ATOM 4563 C C . VAL A 1 594 ? -18.355 -6.627 -4.040 1.00 96.50 594 VAL A C 1
ATOM 4565 O O . VAL A 1 594 ? -18.396 -5.786 -4.938 1.00 96.50 594 VAL A O 1
ATOM 4568 N N . PHE A 1 595 ? -17.722 -6.406 -2.893 1.00 97.25 595 PHE A N 1
ATOM 4569 C CA . PHE A 1 595 ? -16.968 -5.182 -2.626 1.00 97.25 595 PHE A CA 1
ATOM 4570 C C . PHE A 1 595 ? -15.487 -5.352 -2.976 1.00 97.25 595 PHE A C 1
ATOM 4572 O O . PHE A 1 595 ? -14.904 -6.414 -2.783 1.00 97.25 595 PHE A O 1
ATOM 4579 N N . ILE A 1 596 ? -14.841 -4.287 -3.442 1.00 97.44 596 ILE A N 1
ATOM 4580 C CA . ILE A 1 596 ? -13.378 -4.209 -3.524 1.00 97.44 596 ILE A CA 1
ATOM 4581 C C . ILE A 1 596 ? -12.945 -2.922 -2.827 1.00 97.44 596 ILE A C 1
ATOM 4583 O O . ILE A 1 596 ? -13.416 -1.841 -3.185 1.00 97.44 596 ILE A O 1
ATOM 4587 N N . THR A 1 597 ? -12.063 -3.024 -1.830 1.00 97.25 597 THR A N 1
ATOM 4588 C CA . THR A 1 597 ? -11.592 -1.847 -1.085 1.00 97.25 597 THR A CA 1
ATOM 4589 C C . THR A 1 597 ? -10.700 -0.959 -1.962 1.00 97.25 597 THR A C 1
ATOM 4591 O O . THR A 1 597 ? -9.932 -1.444 -2.799 1.00 97.25 597 THR A O 1
ATOM 4594 N N . ASN A 1 598 ? -10.803 0.365 -1.806 1.00 96.38 598 ASN A N 1
ATOM 4595 C CA . ASN A 1 598 ? -9.921 1.301 -2.505 1.00 96.38 598 ASN A CA 1
ATOM 4596 C C . ASN A 1 598 ? -8.497 1.256 -1.938 1.00 96.38 598 ASN A C 1
ATOM 4598 O O . ASN A 1 598 ? -8.286 1.066 -0.743 1.00 96.38 598 ASN A O 1
ATOM 4602 N N . ILE A 1 599 ? -7.507 1.518 -2.783 1.00 95.75 599 ILE A N 1
ATOM 4603 C CA . ILE A 1 599 ? -6.117 1.646 -2.336 1.00 95.75 599 ILE A CA 1
ATOM 4604 C C . ILE A 1 599 ? -5.825 3.042 -1.780 1.00 95.75 599 ILE A C 1
ATOM 4606 O O . ILE A 1 599 ? -6.672 3.939 -1.845 1.00 95.75 599 ILE A O 1
ATOM 4610 N N . GLY A 1 600 ? -4.639 3.189 -1.187 1.00 93.06 600 GLY A N 1
ATOM 4611 C CA . GLY A 1 600 ? -4.100 4.479 -0.774 1.00 93.06 600 GLY A CA 1
ATOM 4612 C C . GLY A 1 600 ? -3.604 5.312 -1.958 1.00 93.06 600 GLY A C 1
ATOM 4613 O O . GLY A 1 600 ? -3.935 5.059 -3.116 1.00 93.06 600 GLY A O 1
ATOM 4614 N N . THR A 1 601 ? -2.804 6.320 -1.643 1.00 90.56 601 THR A N 1
ATOM 4615 C CA . THR A 1 601 ? -2.182 7.252 -2.592 1.00 90.56 601 THR A CA 1
ATOM 4616 C C . THR A 1 601 ? -0.692 7.390 -2.286 1.00 90.56 601 THR A C 1
ATOM 4618 O O . THR A 1 601 ? -0.220 6.887 -1.260 1.00 90.56 601 THR A O 1
ATOM 4621 N N . VAL A 1 602 ? 0.044 8.050 -3.180 1.00 87.81 602 VAL A N 1
ATOM 4622 C CA . VAL A 1 602 ? 1.474 8.359 -3.028 1.00 87.81 602 VAL A CA 1
ATOM 4623 C C . VAL A 1 602 ? 1.797 8.999 -1.668 1.00 87.81 602 VAL A C 1
ATOM 4625 O O . VAL A 1 602 ? 0.964 9.672 -1.068 1.00 87.81 602 VAL A O 1
ATOM 4628 N N . THR A 1 603 ? 3.000 8.761 -1.147 1.00 84.12 603 THR A N 1
ATOM 4629 C CA . THR A 1 603 ? 3.507 9.281 0.141 1.00 84.12 603 THR A CA 1
ATOM 4630 C C . THR A 1 603 ? 4.424 10.479 -0.051 1.00 84.12 603 THR A C 1
ATOM 4632 O O . THR A 1 603 ? 4.391 11.399 0.758 1.00 84.12 603 THR A O 1
ATOM 4635 N N . SER A 1 604 ? 5.222 10.475 -1.115 1.00 75.56 604 SER A N 1
ATOM 4636 C CA . SER A 1 604 ? 6.123 11.562 -1.504 1.00 75.56 604 SER A CA 1
ATOM 4637 C C . SER A 1 604 ? 5.607 12.291 -2.744 1.00 75.56 604 SER A C 1
ATOM 4639 O O . SER A 1 604 ? 5.202 11.650 -3.708 1.00 75.56 604 SER A O 1
ATOM 4641 N N . GLY A 1 605 ? 5.634 13.626 -2.747 1.00 63.34 605 GLY A N 1
ATOM 4642 C CA . GLY A 1 605 ? 5.423 14.386 -3.986 1.00 63.34 605 GLY A CA 1
ATOM 4643 C C . GLY A 1 605 ? 6.588 14.153 -4.955 1.00 63.34 605 GLY A C 1
ATOM 4644 O O . GLY A 1 605 ? 7.738 14.154 -4.528 1.00 63.34 605 GLY A O 1
ATOM 4645 N N . LEU A 1 606 ? 6.301 13.939 -6.240 1.00 54.72 606 LEU A N 1
ATOM 4646 C CA . LEU A 1 606 ? 7.295 13.605 -7.270 1.00 54.72 606 LEU A CA 1
ATOM 4647 C C . LEU A 1 606 ? 7.305 14.681 -8.372 1.00 54.72 606 LEU A C 1
ATOM 4649 O O . LEU A 1 606 ? 6.599 14.552 -9.366 1.00 54.72 606 LEU A O 1
ATOM 4653 N N . ASN A 1 607 ? 8.139 15.715 -8.218 1.00 53.25 607 ASN A N 1
ATOM 4654 C CA . ASN A 1 607 ? 8.249 16.884 -9.115 1.00 53.25 607 ASN A CA 1
ATOM 4655 C C . ASN A 1 607 ? 6.988 17.786 -9.197 1.00 53.25 607 ASN A C 1
ATOM 4657 O O . ASN A 1 607 ? 5.905 17.448 -8.718 1.00 53.25 607 ASN A O 1
ATOM 4661 N N . ASP A 1 608 ? 7.143 18.959 -9.829 1.00 42.91 608 ASP A N 1
ATOM 4662 C CA . ASP A 1 608 ? 6.210 20.111 -9.819 1.00 42.91 608 ASP A CA 1
ATOM 4663 C C . ASP A 1 608 ? 4.749 19.850 -10.248 1.00 42.91 608 ASP A C 1
ATOM 4665 O O . ASP A 1 608 ? 3.880 20.687 -10.003 1.00 42.91 608 ASP A O 1
ATOM 4669 N N . ILE A 1 609 ? 4.443 18.724 -10.898 1.00 46.47 609 ILE A N 1
ATOM 4670 C CA . ILE A 1 609 ? 3.081 18.405 -11.371 1.00 46.47 609 ILE A CA 1
ATOM 4671 C C . ILE A 1 609 ? 2.313 17.496 -10.395 1.00 46.47 609 ILE A C 1
ATOM 4673 O O . ILE A 1 609 ? 1.081 17.424 -10.452 1.00 46.47 609 ILE A O 1
ATOM 4677 N N . VAL A 1 610 ? 2.997 16.800 -9.482 1.00 49.88 610 VAL A N 1
ATOM 4678 C CA . VAL A 1 610 ? 2.479 15.533 -8.950 1.00 49.88 610 VAL A CA 1
ATOM 4679 C C . VAL A 1 610 ? 2.213 15.569 -7.441 1.00 49.88 610 VAL A C 1
ATOM 4681 O O . VAL A 1 610 ? 3.087 15.370 -6.600 1.00 49.88 610 VAL A O 1
ATOM 4684 N N . GLY A 1 611 ? 0.930 15.698 -7.095 1.00 53.41 611 GLY A N 1
ATOM 4685 C CA . GLY A 1 611 ? 0.374 14.942 -5.969 1.00 53.41 611 GLY A CA 1
ATOM 4686 C C . GLY A 1 611 ? 0.530 15.486 -4.545 1.00 53.41 611 GLY A C 1
ATOM 4687 O O . GLY A 1 611 ? 0.088 14.786 -3.638 1.00 53.41 611 GLY A O 1
ATOM 4688 N N . SER A 1 612 ? 1.039 16.701 -4.302 1.00 57.34 612 SER A N 1
ATOM 4689 C CA . SER A 1 612 ? 1.189 17.246 -2.929 1.00 57.34 612 SER A CA 1
ATOM 4690 C C . SER A 1 612 ? -0.100 17.207 -2.090 1.00 57.34 612 SER A C 1
ATOM 4692 O O . SER A 1 612 ? -0.067 16.914 -0.900 1.00 57.34 612 SER A O 1
ATOM 4694 N N . SER A 1 613 ? -1.266 17.413 -2.711 1.00 73.56 613 SER A N 1
ATOM 4695 C CA . SER A 1 613 ? -2.575 17.283 -2.052 1.00 73.56 613 SER A CA 1
ATOM 4696 C C . SER A 1 613 ? -2.947 15.840 -1.688 1.00 73.56 613 SER A C 1
ATOM 4698 O O . SER A 1 613 ? -3.707 15.628 -0.747 1.00 73.56 613 SER A O 1
ATOM 4700 N N . HIS A 1 614 ? -2.417 14.853 -2.412 1.00 81.69 614 HIS A N 1
ATOM 4701 C CA . HIS A 1 614 ? -2.703 13.424 -2.261 1.00 81.69 614 HIS A CA 1
ATOM 4702 C C . HIS A 1 614 ? -1.680 12.683 -1.386 1.00 81.69 614 HIS A C 1
ATOM 4704 O O . HIS A 1 614 ? -1.999 11.597 -0.901 1.00 81.69 614 HIS A O 1
ATOM 4710 N N . SER A 1 615 ? -0.505 13.274 -1.151 1.00 82.00 615 SER A N 1
ATOM 4711 C CA . SER A 1 615 ? 0.500 12.798 -0.193 1.00 82.00 615 SER A CA 1
ATOM 4712 C C . SER A 1 615 ? 0.301 13.303 1.238 1.00 82.00 615 SER A C 1
ATOM 4714 O O . SER A 1 615 ? 0.951 12.801 2.157 1.00 82.00 615 SER A O 1
ATOM 4716 N N . THR A 1 616 ? -0.615 14.256 1.456 1.00 82.50 616 THR A N 1
ATOM 4717 C CA . THR A 1 616 ? -0.986 14.719 2.805 1.00 82.50 616 THR A CA 1
ATOM 4718 C C . THR A 1 616 ? -1.514 13.581 3.684 1.00 82.50 616 THR A C 1
ATOM 4720 O O . THR A 1 616 ? -2.179 12.659 3.200 1.00 82.50 616 THR A O 1
ATOM 4723 N N . HIS A 1 617 ? -1.300 13.693 4.999 1.00 86.69 617 HIS A N 1
ATOM 4724 C CA . HIS A 1 617 ? -1.899 12.808 6.002 1.00 86.69 617 HIS A CA 1
ATOM 4725 C C . HIS A 1 617 ? -3.415 12.662 5.787 1.00 86.69 617 HIS A C 1
ATOM 4727 O O . HIS A 1 617 ? -3.908 11.553 5.585 1.00 86.69 617 HIS A O 1
ATOM 4733 N N . SER A 1 618 ? -4.145 13.783 5.708 1.00 88.19 618 SER A N 1
ATOM 4734 C CA . SER A 1 618 ? -5.598 13.806 5.484 1.00 88.19 618 SER A CA 1
ATOM 4735 C C . SER A 1 618 ? -6.027 13.061 4.210 1.00 88.19 618 SER A C 1
ATOM 4737 O O . SER A 1 618 ? -7.026 12.333 4.215 1.00 88.19 618 SER A O 1
ATOM 4739 N N . ALA A 1 619 ? -5.252 13.164 3.125 1.00 88.31 619 ALA A N 1
ATOM 4740 C CA . ALA A 1 619 ? -5.528 12.436 1.894 1.00 88.31 619 ALA A CA 1
ATOM 4741 C C . ALA A 1 619 ? -5.281 10.929 2.010 1.00 88.31 619 ALA A C 1
ATOM 4743 O O . ALA A 1 619 ? -6.114 10.173 1.502 1.00 88.31 619 ALA A O 1
ATOM 4744 N N . LYS A 1 620 ? -4.192 10.490 2.656 1.00 91.12 620 LYS A N 1
ATOM 4745 C CA . LYS A 1 620 ? -3.881 9.062 2.846 1.00 91.12 620 LYS A CA 1
ATOM 4746 C C . LYS A 1 620 ? -4.843 8.410 3.847 1.00 91.12 620 LYS A C 1
ATOM 4748 O O . LYS A 1 620 ? -5.476 7.407 3.513 1.00 91.12 620 LYS A O 1
ATOM 4753 N N . GLU A 1 621 ? -5.053 9.029 5.010 1.00 93.81 621 GLU A N 1
ATOM 4754 C CA . GLU A 1 621 ? -6.046 8.603 6.008 1.00 93.81 621 GLU A CA 1
ATOM 4755 C C . GLU A 1 621 ? -7.467 8.591 5.440 1.00 93.81 621 GLU A C 1
ATOM 4757 O O . GLU A 1 621 ? -8.244 7.684 5.722 1.00 93.81 621 GLU A O 1
ATOM 4762 N N . GLY A 1 622 ? -7.813 9.542 4.568 1.00 95.19 622 GLY A N 1
ATOM 4763 C CA . GLY A 1 622 ? -9.096 9.540 3.868 1.00 95.19 622 GLY A CA 1
ATOM 4764 C C . GLY A 1 622 ? -9.336 8.288 3.016 1.00 95.19 622 GLY A C 1
ATOM 4765 O O . GLY A 1 622 ? -10.476 7.842 2.903 1.00 95.19 622 GLY A O 1
ATOM 4766 N N . ARG A 1 623 ? -8.293 7.675 2.440 1.00 96.12 623 ARG A N 1
ATOM 4767 C CA . ARG A 1 623 ? -8.450 6.444 1.644 1.00 96.12 623 ARG A CA 1
ATOM 4768 C C . ARG A 1 623 ? -8.584 5.217 2.535 1.00 96.12 623 ARG A C 1
ATOM 4770 O O . ARG A 1 623 ? -9.434 4.377 2.247 1.00 96.12 623 ARG A O 1
ATOM 4777 N N . ASP A 1 624 ? -7.826 5.134 3.625 1.00 96.81 624 ASP A N 1
ATOM 4778 C CA . ASP A 1 624 ? -7.985 4.043 4.595 1.00 96.81 624 ASP A CA 1
ATOM 4779 C C . ASP A 1 624 ? -9.336 4.139 5.337 1.00 96.81 624 ASP A C 1
ATOM 4781 O O . ASP A 1 624 ? -9.971 3.115 5.588 1.00 96.81 624 ASP A O 1
ATOM 4785 N N . TYR A 1 625 ? -9.838 5.354 5.589 1.00 97.38 625 TYR A N 1
ATOM 4786 C CA . TYR A 1 625 ? -11.182 5.641 6.105 1.00 97.38 625 TYR A CA 1
ATOM 4787 C C . TYR A 1 625 ? -12.285 4.996 5.258 1.00 97.38 625 TYR A C 1
ATOM 4789 O O . TYR A 1 625 ? -13.082 4.210 5.782 1.00 97.38 625 TYR A O 1
ATOM 4797 N N . ALA A 1 626 ? -12.297 5.277 3.949 1.00 97.75 626 ALA A N 1
ATOM 4798 C CA . ALA A 1 626 ? -13.280 4.725 3.019 1.00 97.75 626 ALA A CA 1
ATOM 4799 C C . ALA A 1 626 ? -13.145 3.198 2.880 1.00 97.75 626 ALA A C 1
ATOM 4801 O O . ALA A 1 626 ? -14.138 2.469 2.977 1.00 97.75 626 ALA A O 1
ATOM 4802 N N . ALA A 1 627 ? -11.911 2.704 2.745 1.00 97.81 627 ALA A N 1
ATOM 4803 C CA . ALA A 1 627 ? -11.624 1.281 2.612 1.00 97.81 627 ALA A CA 1
ATOM 4804 C C . ALA A 1 627 ? -12.061 0.471 3.840 1.00 97.81 627 ALA A C 1
ATOM 4806 O O . ALA A 1 627 ? -12.653 -0.599 3.694 1.00 97.81 627 ALA A O 1
ATOM 4807 N N . GLY A 1 628 ? -11.811 0.984 5.050 1.00 96.81 628 GLY A N 1
ATOM 4808 C CA . GLY A 1 628 ? -12.240 0.342 6.290 1.00 96.81 628 GLY A CA 1
ATOM 4809 C C . GLY A 1 628 ? -13.757 0.295 6.447 1.00 96.81 628 GLY A C 1
ATOM 4810 O O . GLY A 1 628 ? -14.274 -0.718 6.915 1.00 96.81 628 GLY A O 1
ATOM 4811 N N . PHE A 1 629 ? -14.485 1.312 5.970 1.00 97.50 629 PHE A N 1
ATOM 4812 C CA . PHE A 1 629 ? -15.948 1.255 5.960 1.00 97.50 629 PHE A CA 1
ATOM 4813 C C . PHE A 1 629 ? -16.477 0.199 4.984 1.00 97.50 629 PHE A C 1
ATOM 4815 O O . PHE A 1 629 ? -17.351 -0.576 5.354 1.00 97.50 629 PHE A O 1
ATOM 4822 N N . TYR A 1 630 ? -15.931 0.103 3.765 1.00 96.25 630 TYR A N 1
ATOM 4823 C CA . TYR A 1 630 ? -16.329 -0.949 2.814 1.00 96.25 630 TYR A CA 1
ATOM 4824 C C . TYR A 1 630 ? -16.047 -2.349 3.370 1.00 96.25 630 TYR A C 1
ATOM 4826 O O . TYR A 1 630 ? -16.923 -3.212 3.347 1.00 96.25 630 TYR A O 1
ATOM 4834 N N . ARG A 1 631 ? -14.846 -2.552 3.923 1.00 95.31 631 ARG A N 1
ATOM 4835 C CA . ARG A 1 631 ? -14.419 -3.798 4.571 1.00 95.31 631 ARG A CA 1
ATOM 4836 C C . ARG A 1 631 ? -15.360 -4.201 5.709 1.00 95.31 631 ARG A C 1
ATOM 4838 O O . ARG A 1 631 ? -15.820 -5.339 5.758 1.00 95.31 631 ARG A O 1
ATOM 4845 N N . SER A 1 632 ? -15.652 -3.276 6.620 1.00 94.75 632 SER A N 1
ATOM 4846 C CA . SER A 1 632 ? -16.455 -3.559 7.810 1.00 94.75 632 SER A CA 1
ATOM 4847 C C . SER A 1 632 ? -17.948 -3.708 7.499 1.00 94.75 632 SER A C 1
ATOM 4849 O O . SER A 1 632 ? -18.588 -4.615 8.027 1.00 94.75 632 SER A O 1
ATOM 4851 N N . PHE A 1 633 ? -18.491 -2.904 6.577 1.00 94.25 633 PHE A N 1
ATOM 4852 C CA . PHE A 1 633 ? -19.855 -3.045 6.063 1.00 94.25 633 PHE A CA 1
ATOM 4853 C C . PHE A 1 633 ? -20.055 -4.396 5.365 1.00 94.25 633 PHE A C 1
ATOM 4855 O O . PHE A 1 633 ? -21.025 -5.097 5.657 1.00 94.25 633 PHE A O 1
ATOM 4862 N N . ALA A 1 634 ? -19.131 -4.797 4.485 1.00 89.25 634 ALA A N 1
ATOM 4863 C CA . ALA A 1 634 ? -19.207 -6.090 3.812 1.00 89.25 634 ALA A CA 1
ATOM 4864 C C . ALA A 1 634 ? -19.130 -7.254 4.815 1.00 89.25 634 ALA A C 1
ATOM 4866 O O . ALA A 1 634 ? -19.971 -8.151 4.774 1.00 89.25 634 ALA A O 1
ATOM 4867 N N . ASN A 1 635 ? -18.198 -7.192 5.773 1.00 85.50 635 ASN A N 1
ATOM 4868 C CA . ASN A 1 635 ? -18.046 -8.199 6.825 1.00 85.50 635 ASN A CA 1
ATOM 4869 C C . ASN A 1 635 ? -19.290 -8.323 7.731 1.00 85.50 635 ASN A C 1
ATOM 4871 O O . ASN A 1 635 ? -19.691 -9.439 8.046 1.00 85.50 635 ASN A O 1
ATOM 4875 N N . GLU A 1 636 ? -19.924 -7.209 8.121 1.00 85.81 636 GLU A N 1
ATOM 4876 C CA . GLU A 1 636 ? -21.131 -7.204 8.973 1.00 85.81 636 GLU A CA 1
ATOM 4877 C C . GLU A 1 636 ? -22.372 -7.768 8.267 1.00 85.81 636 GLU A C 1
ATOM 4879 O O . GLU A 1 636 ? -23.209 -8.398 8.908 1.00 85.81 636 GLU A O 1
ATOM 4884 N N . ASN A 1 637 ? -22.480 -7.575 6.949 1.00 82.56 637 ASN A N 1
ATOM 4885 C CA . ASN A 1 637 ? -23.637 -8.007 6.153 1.00 82.56 637 ASN A CA 1
ATOM 4886 C C . ASN A 1 637 ? -23.392 -9.331 5.404 1.00 82.56 637 ASN A C 1
ATOM 4888 O O . ASN A 1 637 ? -24.269 -9.802 4.684 1.00 82.56 637 ASN A O 1
ATOM 4892 N N . GLY A 1 638 ? -22.215 -9.945 5.568 1.00 82.25 638 GLY A N 1
ATOM 4893 C CA . GLY A 1 638 ? -21.857 -11.209 4.921 1.00 82.25 638 GLY A CA 1
ATOM 4894 C C . GLY A 1 638 ? -21.584 -11.108 3.415 1.00 82.25 638 GLY A C 1
ATOM 4895 O O . GLY A 1 638 ? -21.584 -12.135 2.739 1.00 82.25 638 GLY A O 1
ATOM 4896 N N . TYR A 1 639 ? -21.341 -9.908 2.879 1.00 85.44 639 TYR A N 1
ATOM 4897 C CA . TYR A 1 639 ? -20.957 -9.744 1.476 1.00 85.44 639 TYR A CA 1
ATOM 4898 C C . TYR A 1 639 ? -19.517 -10.229 1.235 1.00 85.44 639 TYR A C 1
ATOM 4900 O O . TYR A 1 639 ? -18.639 -9.964 2.066 1.00 85.44 639 TYR A O 1
ATOM 4908 N N . PRO A 1 640 ? -19.235 -10.856 0.079 1.00 88.69 640 PRO A N 1
ATOM 4909 C CA . PRO A 1 640 ? -17.875 -11.008 -0.419 1.00 88.69 640 PRO A CA 1
ATOM 4910 C C . PRO A 1 640 ? -17.168 -9.655 -0.509 1.00 88.69 640 PRO A C 1
ATOM 4912 O O . PRO A 1 640 ? -17.731 -8.682 -1.028 1.00 88.69 640 PRO A O 1
ATOM 4915 N N . PHE A 1 641 ? -15.915 -9.595 -0.064 1.00 92.81 641 PHE A N 1
ATOM 4916 C CA . PHE A 1 641 ? -15.061 -8.434 -0.286 1.00 92.81 641 PHE A CA 1
ATOM 4917 C C . PHE A 1 641 ? -13.627 -8.840 -0.612 1.00 92.81 641 PHE A C 1
ATOM 4919 O O . PHE A 1 641 ? -13.143 -9.846 -0.105 1.00 92.81 641 PHE A O 1
ATOM 4926 N N . ILE A 1 642 ? -12.958 -8.028 -1.432 1.00 96.56 642 ILE A N 1
ATOM 4927 C CA . ILE A 1 642 ? -11.545 -8.192 -1.785 1.00 96.56 642 ILE A CA 1
ATOM 4928 C C . ILE A 1 642 ? -10.739 -7.027 -1.211 1.00 96.56 642 ILE A C 1
ATOM 4930 O O . ILE A 1 642 ? -11.021 -5.862 -1.526 1.00 96.56 642 ILE A O 1
ATOM 4934 N N . ASP A 1 643 ? -9.748 -7.317 -0.363 1.00 96.06 643 ASP A N 1
ATOM 4935 C CA . ASP A 1 643 ? -9.073 -6.298 0.450 1.00 96.06 643 ASP A CA 1
ATOM 4936 C C . ASP A 1 643 ? -7.734 -5.804 -0.126 1.00 96.06 643 ASP A C 1
ATOM 4938 O O . ASP A 1 643 ? -6.640 -5.975 0.434 1.00 96.06 643 ASP A O 1
ATOM 4942 N N . LEU A 1 644 ? -7.833 -5.116 -1.264 1.00 97.19 644 LEU A N 1
ATOM 4943 C CA . LEU A 1 644 ? -6.687 -4.492 -1.926 1.00 97.19 644 LEU A CA 1
ATOM 4944 C C . LEU A 1 644 ? -6.057 -3.372 -1.080 1.00 97.19 644 LEU A C 1
ATOM 4946 O O . LEU A 1 644 ? -4.849 -3.168 -1.154 1.00 97.19 644 LEU A O 1
ATOM 4950 N N . ASN A 1 645 ? -6.828 -2.685 -0.231 1.00 97.31 645 ASN A N 1
ATOM 4951 C CA . ASN A 1 645 ? -6.322 -1.677 0.707 1.00 97.31 645 ASN A CA 1
ATOM 4952 C C . ASN A 1 645 ? -5.290 -2.245 1.694 1.00 97.31 645 ASN A C 1
ATOM 4954 O O . ASN A 1 645 ? -4.234 -1.641 1.903 1.00 97.31 645 ASN A O 1
ATOM 4958 N N . ARG A 1 646 ? -5.575 -3.413 2.287 1.00 96.12 646 ARG A N 1
ATOM 4959 C CA . ARG A 1 646 ? -4.639 -4.091 3.196 1.00 96.12 646 ARG A CA 1
ATOM 4960 C C . ARG A 1 646 ? -3.366 -4.493 2.461 1.00 96.12 646 ARG A C 1
ATOM 4962 O O . ARG A 1 646 ? -2.269 -4.235 2.944 1.00 96.12 646 ARG A O 1
ATOM 4969 N N . THR A 1 647 ? -3.510 -5.072 1.271 1.00 97.00 647 THR A N 1
ATOM 4970 C CA . THR A 1 647 ? -2.356 -5.517 0.474 1.00 97.00 647 THR A CA 1
ATOM 4971 C C . THR A 1 647 ? -1.506 -4.337 0.002 1.00 97.00 647 THR A C 1
ATOM 4973 O O . THR A 1 647 ? -0.286 -4.417 0.064 1.00 97.00 647 THR A O 1
ATOM 4976 N N . PHE A 1 648 ? -2.117 -3.205 -0.360 1.00 97.12 648 PHE A N 1
ATOM 4977 C CA . PHE A 1 648 ? -1.404 -1.958 -0.644 1.00 97.12 648 PHE A CA 1
ATOM 4978 C C . PHE A 1 648 ? -0.571 -1.477 0.561 1.00 97.12 648 PHE A C 1
ATOM 4980 O O . PHE A 1 648 ? 0.625 -1.224 0.414 1.00 97.12 648 PHE A O 1
ATOM 4987 N N . ASN A 1 649 ? -1.172 -1.428 1.759 1.00 96.62 649 ASN A N 1
ATOM 4988 C CA . ASN A 1 649 ? -0.465 -1.050 2.990 1.00 96.62 649 ASN A CA 1
ATOM 4989 C C . ASN A 1 649 ? 0.733 -1.984 3.280 1.00 96.62 649 ASN A C 1
ATOM 4991 O O . ASN A 1 649 ? 1.767 -1.525 3.759 1.00 96.62 649 ASN A O 1
ATOM 4995 N N . MET A 1 650 ? 0.637 -3.274 2.941 1.00 96.75 650 MET A N 1
ATOM 4996 C CA . MET A 1 650 ? 1.743 -4.229 3.085 1.00 96.75 650 MET A CA 1
ATOM 4997 C C . MET A 1 650 ? 2.835 -4.049 2.016 1.00 96.75 650 MET A C 1
ATOM 4999 O O . MET A 1 650 ? 4.016 -4.021 2.350 1.00 96.75 650 MET A O 1
ATOM 5003 N N . VAL A 1 651 ? 2.452 -3.930 0.740 1.00 96.12 651 VAL A N 1
ATOM 5004 C CA . VAL A 1 651 ? 3.366 -3.887 -0.419 1.00 96.12 651 VAL A CA 1
ATOM 5005 C C . VAL A 1 651 ? 4.157 -2.578 -0.498 1.00 96.12 651 VAL A C 1
ATOM 5007 O O . VAL A 1 651 ? 5.323 -2.621 -0.894 1.00 96.12 651 VAL A O 1
ATOM 5010 N N . VAL A 1 652 ? 3.541 -1.449 -0.121 1.00 93.69 652 VAL A N 1
ATOM 5011 C CA . VAL A 1 652 ? 4.101 -0.093 -0.296 1.00 93.69 652 VAL A CA 1
ATOM 5012 C C . VAL A 1 652 ? 4.424 0.590 1.032 1.00 93.69 652 VAL A C 1
ATOM 5014 O O . VAL A 1 652 ? 5.518 1.126 1.185 1.00 93.69 652 VAL A O 1
ATOM 5017 N N . ASP A 1 653 ? 3.504 0.582 2.004 1.00 93.69 653 ASP A N 1
ATOM 5018 C CA . ASP A 1 653 ? 3.691 1.273 3.296 1.00 93.69 653 ASP A CA 1
ATOM 5019 C C . ASP A 1 653 ? 4.360 0.390 4.377 1.00 93.69 653 ASP A C 1
ATOM 5021 O O . ASP A 1 653 ? 4.589 0.841 5.500 1.00 93.69 653 ASP A O 1
ATOM 5025 N N . GLY A 1 654 ? 4.656 -0.877 4.068 1.00 95.44 654 GLY A N 1
ATOM 5026 C CA . GLY A 1 654 ? 5.360 -1.804 4.959 1.00 95.44 654 GLY A CA 1
ATOM 5027 C C . GLY A 1 654 ? 4.624 -2.164 6.249 1.00 95.44 654 GLY A C 1
ATOM 5028 O O . GLY A 1 654 ? 5.268 -2.362 7.281 1.00 95.44 654 GLY A O 1
ATOM 5029 N N . ARG A 1 655 ? 3.286 -2.206 6.235 1.00 94.06 655 ARG A N 1
ATOM 5030 C CA . ARG A 1 655 ? 2.466 -2.432 7.439 1.00 94.06 655 ARG A CA 1
ATOM 5031 C C . ARG A 1 655 ? 1.227 -3.285 7.167 1.00 94.06 655 ARG A C 1
ATOM 5033 O O . ARG A 1 655 ? 0.487 -3.031 6.219 1.00 94.06 655 ARG A O 1
ATOM 5040 N N . ASP A 1 656 ? 0.952 -4.269 8.021 1.00 95.12 656 ASP A N 1
ATOM 5041 C CA . ASP A 1 656 ? -0.324 -4.997 8.003 1.00 95.12 656 ASP A CA 1
ATOM 5042 C C . ASP A 1 656 ? -1.315 -4.342 8.979 1.00 95.12 656 ASP A C 1
ATOM 5044 O O . ASP A 1 656 ? -1.291 -4.584 10.185 1.00 95.12 656 ASP A O 1
ATOM 5048 N N . ILE A 1 657 ? -2.196 -3.493 8.443 1.00 92.00 657 ILE A N 1
ATOM 5049 C CA . ILE A 1 657 ? -3.173 -2.706 9.218 1.00 92.00 657 ILE A CA 1
ATOM 5050 C C . ILE A 1 657 ? -4.265 -3.535 9.919 1.00 92.00 657 ILE A C 1
ATOM 5052 O O . ILE A 1 657 ? -5.012 -2.967 10.706 1.00 92.00 657 ILE A O 1
ATOM 5056 N N . LEU A 1 658 ? -4.379 -4.843 9.638 1.00 92.00 658 LEU A N 1
ATOM 5057 C CA . LEU A 1 658 ? -5.297 -5.768 10.331 1.00 92.00 658 LEU A CA 1
ATOM 5058 C C . LEU A 1 658 ? -4.541 -6.889 11.070 1.00 92.00 658 LEU A C 1
ATOM 5060 O O . LEU A 1 658 ? -5.086 -7.970 11.304 1.00 92.00 658 LEU A O 1
ATOM 5064 N N . ALA A 1 659 ? -3.255 -6.688 11.352 1.00 91.56 659 ALA A N 1
ATOM 5065 C CA . ALA A 1 659 ? -2.477 -7.539 12.239 1.00 91.56 659 ALA A CA 1
ATOM 5066 C C . ALA A 1 659 ? -1.660 -6.629 13.154 1.00 91.56 659 ALA A C 1
ATOM 5068 O O . ALA A 1 659 ? -0.580 -6.176 12.781 1.00 91.56 659 ALA A O 1
ATOM 5069 N N . THR A 1 660 ? -2.177 -6.325 14.340 1.00 90.25 660 THR A N 1
ATOM 5070 C CA . THR A 1 660 ? -1.533 -5.395 15.275 1.00 90.25 660 THR A CA 1
ATOM 5071 C C . THR A 1 660 ? -0.775 -6.111 16.388 1.00 90.25 660 THR A C 1
ATOM 5073 O O . THR A 1 660 ? -1.213 -7.152 16.873 1.00 90.25 660 THR A O 1
ATOM 5076 N N . THR A 1 661 ? 0.316 -5.508 16.857 1.00 89.38 661 THR A N 1
ATOM 5077 C CA . THR A 1 661 ? 0.903 -5.814 18.168 1.00 89.38 661 THR A CA 1
ATOM 5078 C C . THR A 1 661 ? 0.350 -4.828 19.192 1.00 89.38 661 THR A C 1
ATOM 5080 O O . THR A 1 661 ? 0.260 -3.632 18.920 1.00 89.38 661 THR A O 1
ATOM 5083 N N . VAL A 1 662 ? -0.065 -5.336 20.351 1.00 88.75 662 VAL A N 1
ATOM 5084 C CA . VAL A 1 662 ? -0.747 -4.554 21.390 1.00 88.75 662 VAL A CA 1
ATOM 5085 C C . VAL A 1 662 ? 0.245 -4.160 22.486 1.00 88.75 662 VAL A C 1
ATOM 5087 O O . VAL A 1 662 ? 0.989 -5.004 22.986 1.00 88.75 662 VAL A O 1
ATOM 5090 N N . HIS A 1 663 ? 0.245 -2.883 22.864 1.00 92.00 663 HIS A N 1
ATOM 5091 C CA . HIS A 1 663 ? 1.141 -2.308 23.870 1.00 92.00 663 HIS A CA 1
ATOM 5092 C C . HIS A 1 663 ? 0.367 -1.425 24.851 1.00 92.00 663 HIS A C 1
ATOM 5094 O O . HIS A 1 663 ? -0.550 -0.723 24.436 1.00 92.00 663 HIS A O 1
ATOM 5100 N N . ALA A 1 664 ? 0.758 -1.411 26.127 1.00 96.12 664 ALA A N 1
ATOM 5101 C CA . ALA A 1 664 ? 0.212 -0.463 27.097 1.00 96.12 664 ALA A CA 1
ATOM 5102 C C . ALA A 1 664 ? 0.516 0.983 26.665 1.00 96.12 664 ALA A C 1
ATOM 5104 O O . ALA A 1 664 ? 1.661 1.305 26.335 1.00 96.12 664 ALA A O 1
ATOM 5105 N N . SER A 1 665 ? -0.517 1.825 26.664 1.00 96.00 665 SER A N 1
ATOM 5106 C CA . SER A 1 665 ? -0.434 3.242 26.309 1.00 96.00 665 SER A CA 1
ATOM 5107 C C . SER A 1 665 ? 0.388 4.020 27.339 1.00 96.00 665 SER A C 1
ATOM 5109 O O . SER A 1 665 ? 0.293 3.784 28.545 1.00 96.00 665 SER A O 1
ATOM 5111 N N . LYS A 1 666 ? 1.199 4.961 26.855 1.00 94.56 666 LYS A N 1
ATOM 5112 C CA . LYS A 1 666 ? 2.010 5.880 27.665 1.00 94.56 666 LYS A CA 1
ATOM 5113 C C . LYS A 1 666 ? 1.361 7.251 27.825 1.00 94.56 666 LYS A C 1
ATOM 5115 O O . LYS A 1 666 ? 1.735 7.973 28.747 1.00 94.56 666 LYS A O 1
ATOM 5120 N N . THR A 1 667 ? 0.429 7.610 26.940 1.00 95.25 667 THR A N 1
ATOM 5121 C CA . THR A 1 667 ? -0.223 8.930 26.900 1.00 95.25 667 THR A CA 1
ATOM 5122 C C . THR A 1 667 ? -1.706 8.889 27.268 1.00 95.25 667 THR A C 1
ATOM 5124 O O . THR A 1 667 ? -2.384 9.917 27.239 1.00 95.25 667 THR A O 1
ATOM 5127 N N . ALA A 1 668 ? -2.215 7.721 27.674 1.00 97.19 668 ALA A N 1
ATOM 5128 C CA . ALA A 1 668 ? -3.549 7.575 28.235 1.00 97.19 668 ALA A CA 1
ATOM 5129 C C . ALA A 1 668 ? -3.775 8.545 29.406 1.00 97.19 668 ALA A C 1
ATOM 5131 O O . ALA A 1 668 ? -3.014 8.596 30.373 1.00 97.19 668 ALA A O 1
ATOM 5132 N N . THR A 1 669 ? -4.861 9.306 29.325 1.00 97.19 669 THR A N 1
ATOM 5133 C CA . THR A 1 669 ? -5.289 10.271 30.337 1.00 97.19 669 THR A CA 1
ATOM 5134 C C . THR A 1 669 ? -6.736 10.016 30.726 1.00 97.19 669 THR A C 1
ATOM 5136 O O . THR A 1 669 ? -7.576 9.694 29.887 1.00 97.19 669 THR A O 1
ATOM 5139 N N . LEU A 1 670 ? -7.031 10.199 32.014 1.00 97.81 670 LEU A N 1
ATOM 5140 C CA . LEU A 1 670 ? -8.377 10.121 32.569 1.00 97.81 670 LEU A CA 1
ATOM 5141 C C . LEU A 1 670 ? -8.755 11.483 33.152 1.00 97.81 670 LEU A C 1
ATOM 5143 O O . LEU A 1 670 ? -8.316 11.843 34.244 1.00 97.81 670 LEU A O 1
ATOM 5147 N N . THR A 1 671 ? -9.572 12.244 32.425 1.00 97.56 671 THR A N 1
ATOM 5148 C CA . THR A 1 671 ? -9.998 13.594 32.825 1.00 97.56 671 THR A CA 1
ATOM 5149 C C . THR A 1 671 ? -11.504 13.605 33.039 1.00 97.56 671 THR A C 1
ATOM 5151 O O . THR A 1 671 ? -12.258 13.385 32.097 1.00 97.56 671 THR A O 1
ATOM 5154 N N . ASN A 1 672 ? -11.970 13.848 34.270 1.00 96.25 672 ASN A N 1
ATOM 5155 C CA . ASN A 1 672 ? -13.401 13.814 34.626 1.00 96.25 672 ASN A CA 1
ATOM 5156 C C . ASN A 1 672 ? -14.122 12.548 34.104 1.00 96.25 672 ASN A C 1
ATOM 5158 O O . ASN A 1 672 ? -15.207 12.619 33.523 1.00 96.25 672 ASN A O 1
ATOM 5162 N N . GLY A 1 673 ? -13.454 11.399 34.246 1.00 96.81 673 GLY A N 1
ATOM 5163 C CA . GLY A 1 673 ? -13.939 10.085 33.824 1.00 96.81 673 GLY A CA 1
ATOM 5164 C C . GLY A 1 673 ? -13.977 9.823 32.310 1.00 96.81 673 GLY A C 1
ATOM 5165 O O . GLY A 1 673 ? -14.412 8.749 31.900 1.00 96.81 673 GLY A O 1
ATOM 5166 N N . PHE A 1 674 ? -13.528 10.769 31.475 1.00 97.75 674 PHE A N 1
ATOM 5167 C CA . PHE A 1 674 ? -13.257 10.552 30.050 1.00 97.75 674 PHE A CA 1
ATOM 5168 C C . PHE A 1 674 ? -11.826 10.019 29.885 1.00 97.75 674 PHE A C 1
ATOM 5170 O O . PHE A 1 674 ? -10.869 10.681 30.290 1.00 97.75 674 PHE A O 1
ATOM 5177 N N . LEU A 1 675 ? -11.705 8.820 29.306 1.00 98.44 675 LEU A N 1
ATOM 5178 C CA . LEU A 1 675 ? -10.443 8.172 28.945 1.00 98.44 675 LEU A CA 1
ATOM 5179 C C . LEU A 1 675 ? -10.118 8.401 27.458 1.00 98.44 675 LEU A C 1
ATOM 5181 O O . LEU A 1 675 ? -10.949 8.100 26.597 1.00 98.44 675 LEU A O 1
ATOM 5185 N N . THR A 1 676 ? -8.911 8.900 27.171 1.00 97.69 676 THR A N 1
ATOM 5186 C CA . THR A 1 676 ? -8.357 9.101 25.814 1.00 97.69 676 THR A CA 1
ATOM 5187 C C . THR A 1 676 ? -6.825 9.082 25.821 1.00 97.69 676 THR A C 1
ATOM 5189 O O . THR A 1 676 ? -6.212 9.194 26.879 1.00 97.69 676 THR A O 1
ATOM 5192 N N . VAL A 1 677 ? -6.211 8.993 24.642 1.00 96.75 677 VAL A N 1
ATOM 5193 C CA . VAL A 1 677 ? -4.774 9.231 24.381 1.00 96.75 677 VAL A CA 1
ATOM 5194 C C . VAL A 1 677 ? -4.540 10.598 23.717 1.00 96.75 677 VAL A C 1
ATOM 5196 O O . VAL A 1 677 ? -5.504 11.259 23.308 1.00 96.75 677 VAL A O 1
ATOM 5199 N N . ASP A 1 678 ? -3.277 11.013 23.589 1.00 93.81 678 ASP A N 1
ATOM 5200 C CA . ASP A 1 678 ? -2.868 12.142 22.736 1.00 93.81 678 ASP A CA 1
ATOM 5201 C C . ASP A 1 678 ? -2.619 11.730 21.264 1.00 93.81 678 ASP A C 1
ATOM 5203 O O . ASP A 1 678 ? -2.903 10.605 20.856 1.00 93.81 678 ASP A O 1
ATOM 5207 N N . ASP A 1 679 ? -2.159 12.662 20.424 1.00 90.94 679 ASP A N 1
ATOM 5208 C CA . ASP A 1 679 ? -1.939 12.425 18.986 1.00 90.94 679 ASP A CA 1
ATOM 5209 C C . ASP A 1 679 ? -0.705 11.560 18.659 1.00 90.94 679 ASP A C 1
ATOM 5211 O O . ASP A 1 679 ? -0.559 11.128 17.517 1.00 90.94 679 ASP A O 1
ATOM 5215 N N . SER A 1 680 ? 0.161 11.251 19.633 1.00 89.25 680 SER A N 1
ATOM 5216 C CA . SER A 1 680 ? 1.330 10.381 19.415 1.00 89.25 680 SER A CA 1
ATOM 5217 C C . SER A 1 680 ? 1.001 8.883 19.496 1.00 89.25 680 SER A C 1
ATOM 5219 O O . SER A 1 680 ? 1.747 8.055 18.977 1.00 89.25 680 SER A O 1
ATOM 5221 N N . GLU A 1 681 ? -0.140 8.526 20.097 1.00 92.06 681 GLU A N 1
ATOM 5222 C CA . GLU A 1 681 ? -0.598 7.140 20.286 1.00 92.06 681 GLU A CA 1
ATOM 5223 C C . GLU A 1 681 ? -1.904 6.831 19.524 1.00 92.06 681 GLU A C 1
ATOM 5225 O O . GLU A 1 681 ? -2.708 5.983 19.924 1.00 92.06 681 GLU A O 1
ATOM 5230 N N . LEU A 1 682 ? -2.107 7.492 18.377 1.00 93.94 682 LEU A N 1
ATOM 5231 C CA . LEU A 1 682 ? -3.156 7.127 17.420 1.00 93.94 682 LEU A CA 1
ATOM 5232 C C . LEU A 1 682 ? -3.000 5.667 16.964 1.00 93.94 682 LEU A C 1
ATOM 5234 O O . LEU A 1 682 ? -1.901 5.203 16.659 1.00 93.94 682 LEU A O 1
ATOM 5238 N N . CYS A 1 683 ? -4.115 4.945 16.862 1.00 93.75 683 CYS A N 1
ATOM 5239 C CA . CYS A 1 683 ? -4.116 3.504 16.598 1.00 93.75 683 CYS A CA 1
ATOM 5240 C C . CYS A 1 683 ? -5.211 3.092 15.601 1.00 93.75 683 CYS A C 1
ATOM 5242 O O . CYS A 1 683 ? -6.084 3.887 15.253 1.00 93.75 683 CYS A O 1
ATOM 5244 N N . HIS A 1 684 ? -5.178 1.837 15.140 1.00 92.75 684 HIS A N 1
ATOM 5245 C CA . HIS A 1 684 ? -6.278 1.223 14.374 1.00 92.75 684 HIS A CA 1
ATOM 5246 C C . HIS A 1 684 ? -7.170 0.315 15.235 1.00 92.75 684 HIS A C 1
ATOM 5248 O O . HIS A 1 684 ? -8.323 0.048 14.879 1.00 92.75 684 HIS A O 1
ATOM 5254 N N . GLU A 1 685 ? -6.644 -0.152 16.364 1.00 94.31 685 GLU A N 1
ATOM 5255 C CA . GLU A 1 685 ? -7.226 -1.142 17.271 1.00 94.31 685 GLU A CA 1
ATOM 5256 C C . GLU A 1 685 ? -6.806 -0.793 18.701 1.00 94.31 685 GLU A C 1
ATOM 5258 O O . GLU A 1 685 ? -5.729 -0.230 18.903 1.00 94.31 685 GLU A O 1
ATOM 5263 N N . PHE A 1 686 ? -7.628 -1.125 19.693 1.00 96.62 686 PHE A N 1
ATOM 5264 C CA . PHE A 1 686 ? -7.289 -0.933 21.106 1.00 96.62 686 PHE A CA 1
ATOM 5265 C C . PHE A 1 686 ? -8.052 -1.918 21.993 1.00 96.62 686 PHE A C 1
ATOM 5267 O O . PHE A 1 686 ? -9.118 -2.412 21.615 1.00 96.62 686 PHE A O 1
ATOM 5274 N N . SER A 1 687 ? -7.527 -2.150 23.195 1.00 96.00 687 SER A N 1
ATOM 5275 C CA . SER A 1 687 ? -8.218 -2.836 24.286 1.00 96.00 687 SER A CA 1
ATOM 5276 C C . SER A 1 687 ? -8.122 -2.009 25.563 1.00 96.00 687 SER A C 1
ATOM 5278 O O . SER A 1 687 ? -7.072 -1.457 25.878 1.00 96.00 687 SER A O 1
ATOM 5280 N N . ALA A 1 688 ? -9.218 -1.912 26.305 1.00 96.94 688 ALA A N 1
ATOM 5281 C CA . ALA A 1 688 ? -9.288 -1.199 27.568 1.00 96.94 688 ALA A CA 1
ATOM 5282 C C . ALA A 1 688 ? -9.911 -2.110 28.630 1.00 96.94 688 ALA A C 1
ATOM 5284 O O . ALA A 1 688 ? -11.086 -2.475 28.535 1.00 96.94 688 ALA A O 1
ATOM 5285 N N . GLU A 1 689 ? -9.124 -2.462 29.642 1.00 95.56 689 GLU A N 1
ATOM 5286 C CA . GLU A 1 689 ? -9.615 -3.031 30.895 1.00 95.56 689 GLU A CA 1
ATOM 5287 C C . GLU A 1 689 ? -9.954 -1.859 31.821 1.00 95.56 689 GLU A C 1
ATOM 5289 O O . GLU A 1 689 ? -9.079 -1.078 32.183 1.00 95.56 689 GLU A O 1
ATOM 5294 N N . ILE A 1 690 ? -11.233 -1.673 32.153 1.00 95.56 690 ILE A N 1
ATOM 5295 C CA . ILE A 1 690 ? -11.707 -0.478 32.864 1.00 95.56 690 ILE A CA 1
ATOM 5296 C C . ILE A 1 690 ? -12.650 -0.813 34.012 1.00 95.56 690 ILE A C 1
ATOM 5298 O O . ILE A 1 690 ? -13.438 -1.758 33.946 1.00 95.56 690 ILE A O 1
ATOM 5302 N N . THR A 1 691 ? -12.588 0.016 35.054 1.00 95.56 691 THR A N 1
ATOM 5303 C CA . THR A 1 691 ? -13.594 0.070 36.120 1.00 95.56 691 THR A CA 1
ATOM 5304 C C . THR A 1 691 ? -14.441 1.320 35.924 1.00 95.56 691 THR A C 1
ATOM 5306 O O . THR A 1 691 ? -13.892 2.410 35.753 1.00 95.56 691 THR A O 1
ATOM 5309 N N . VAL A 1 692 ? -15.764 1.177 35.958 1.00 94.75 692 VAL A N 1
ATOM 5310 C CA . VAL A 1 692 ? -16.720 2.289 35.847 1.00 94.75 692 VAL A CA 1
ATOM 5311 C C . VAL A 1 692 ? -17.528 2.483 37.124 1.00 94.75 692 VAL A C 1
ATOM 5313 O O . VAL A 1 692 ? -17.747 1.534 37.880 1.00 94.75 692 VAL A O 1
ATOM 5316 N N . GLU A 1 693 ? -17.988 3.714 37.342 1.00 91.75 693 GLU A N 1
ATOM 5317 C CA . GLU A 1 693 ? -18.802 4.099 38.494 1.00 91.75 693 GLU A CA 1
ATOM 5318 C C . GLU A 1 693 ? -20.167 3.384 38.543 1.00 91.75 693 GLU A C 1
ATOM 5320 O O . GLU A 1 693 ? -20.722 2.937 37.531 1.00 91.75 693 GLU A O 1
ATOM 5325 N N . ALA A 1 694 ? -20.745 3.306 39.743 1.00 88.00 694 ALA A N 1
ATOM 5326 C CA . ALA A 1 694 ? -22.077 2.747 39.935 1.00 88.00 694 ALA A CA 1
ATOM 5327 C C . ALA A 1 694 ? -23.128 3.548 39.144 1.00 88.00 694 ALA A C 1
ATOM 5329 O O . ALA A 1 694 ? -23.283 4.752 39.328 1.00 88.00 694 ALA A O 1
ATOM 5330 N N . GLY A 1 695 ? -23.883 2.862 38.283 1.00 86.31 695 GLY A N 1
ATOM 5331 C CA . GLY A 1 695 ? -24.922 3.483 37.457 1.00 86.31 695 GLY A CA 1
ATOM 5332 C C . GLY A 1 695 ? -24.463 4.010 36.090 1.00 86.31 695 GLY A C 1
ATOM 5333 O O . GLY A 1 695 ? -25.307 4.538 35.362 1.00 86.31 695 GLY A O 1
ATOM 5334 N N . ALA A 1 696 ? -23.203 3.787 35.689 1.00 89.50 696 ALA A N 1
ATOM 5335 C CA . ALA A 1 696 ? -22.633 4.170 34.384 1.00 89.50 696 ALA A CA 1
ATOM 5336 C C . ALA A 1 696 ? -23.502 3.819 33.154 1.00 89.50 696 ALA A C 1
ATOM 5338 O O . ALA A 1 696 ? -23.493 4.525 32.147 1.00 89.50 696 ALA A O 1
ATOM 5339 N N . PHE A 1 697 ? -24.281 2.734 33.234 1.00 89.88 697 PHE A N 1
ATOM 5340 C CA . PHE A 1 697 ? -25.162 2.259 32.158 1.00 89.88 697 PHE A CA 1
ATOM 5341 C C . PHE A 1 697 ? -26.618 2.749 32.274 1.00 89.88 697 PHE A C 1
ATOM 5343 O O . PHE A 1 697 ? -27.392 2.582 31.334 1.00 89.88 697 PHE A O 1
ATOM 5350 N N . THR A 1 698 ? -26.994 3.332 33.418 1.00 83.38 698 THR A N 1
ATOM 5351 C CA . THR A 1 698 ? -28.371 3.742 33.774 1.00 83.38 698 THR A CA 1
ATOM 5352 C C . THR A 1 698 ? -28.621 5.252 33.671 1.00 83.38 698 THR A C 1
ATOM 5354 O O . THR A 1 698 ? -29.748 5.704 33.875 1.00 83.38 698 THR A O 1
ATOM 5357 N N . GLY A 1 699 ? -27.580 6.041 33.386 1.00 71.25 699 GLY A N 1
ATOM 5358 C CA . GLY A 1 699 ? -27.654 7.499 33.305 1.00 71.25 699 GLY A CA 1
ATOM 5359 C C . GLY A 1 699 ? -28.507 8.025 32.143 1.00 71.25 699 GLY A C 1
ATOM 5360 O O . GLY A 1 699 ? -28.787 7.330 31.168 1.00 71.25 699 GLY A O 1
ATOM 5361 N N . ALA A 1 700 ? -28.885 9.306 32.226 1.00 76.31 700 ALA A N 1
ATOM 5362 C CA . ALA A 1 700 ? -29.603 10.006 31.153 1.00 76.31 700 ALA A CA 1
ATOM 5363 C C . ALA A 1 700 ? -28.767 10.163 29.865 1.00 76.31 700 ALA A C 1
ATOM 5365 O O . ALA A 1 700 ? -29.326 10.356 28.786 1.00 76.31 700 ALA A O 1
ATOM 5366 N N . VAL A 1 701 ? -27.440 10.068 29.984 1.00 84.75 701 VAL A N 1
ATOM 5367 C CA . VAL A 1 701 ? -26.487 9.997 28.875 1.00 84.75 701 VAL A CA 1
ATOM 5368 C C . VAL A 1 701 ? -25.828 8.622 28.921 1.00 84.75 701 VAL A C 1
ATOM 5370 O O . VAL A 1 701 ? -25.409 8.169 29.983 1.00 84.75 701 VAL A O 1
ATOM 5373 N N . SER A 1 702 ? -25.763 7.940 27.780 1.00 90.88 702 SER A N 1
ATOM 5374 C CA . SER A 1 702 ? -25.188 6.595 27.685 1.00 90.88 702 SER A CA 1
ATOM 5375 C C . SER A 1 702 ? -23.664 6.625 27.703 1.00 90.88 702 SER A C 1
ATOM 5377 O O . SER A 1 702 ? -23.059 7.516 27.108 1.00 90.88 702 SER A O 1
ATOM 5379 N N . MET A 1 703 ? -23.039 5.617 28.312 1.00 94.12 703 MET A N 1
ATOM 5380 C CA . MET A 1 703 ? -21.618 5.348 28.105 1.00 94.12 703 MET A CA 1
ATOM 5381 C C . MET A 1 703 ? -21.368 5.000 26.633 1.00 94.12 703 MET A C 1
ATOM 5383 O O . MET A 1 703 ? -22.168 4.291 26.022 1.00 94.12 703 MET A O 1
ATOM 5387 N N . ALA A 1 704 ? -20.263 5.480 26.073 1.00 96.06 704 ALA A N 1
ATOM 5388 C CA . ALA A 1 704 ? -19.891 5.295 24.684 1.00 96.06 704 ALA A CA 1
ATOM 5389 C C . ALA A 1 704 ? -18.411 4.927 24.520 1.00 96.06 704 ALA A C 1
ATOM 5391 O O . ALA A 1 704 ? -17.554 5.418 25.259 1.00 96.06 704 ALA A O 1
ATOM 5392 N N . VAL A 1 705 ? -18.133 4.083 23.525 1.00 97.94 705 VAL A N 1
ATOM 5393 C CA . VAL A 1 705 ? -16.790 3.630 23.133 1.00 97.94 705 VAL A CA 1
ATOM 5394 C C . VAL A 1 705 ? -16.600 3.891 21.635 1.00 97.94 705 VAL A C 1
ATOM 5396 O O . VAL A 1 705 ? -17.439 3.465 20.833 1.00 97.94 705 VAL A O 1
ATOM 5399 N N . SER A 1 706 ? -15.542 4.608 21.241 1.00 97.31 706 SER A N 1
ATOM 5400 C CA . SER A 1 706 ? -15.306 4.965 19.832 1.00 97.31 706 SER A CA 1
ATOM 5401 C C . SER A 1 706 ? -14.928 3.757 18.960 1.00 97.31 706 SER A C 1
ATOM 5403 O O . SER A 1 706 ? -14.239 2.835 19.395 1.00 97.31 706 SER A O 1
ATOM 5405 N N . LEU A 1 707 ? -15.390 3.758 17.702 1.00 97.50 707 LEU A N 1
ATOM 5406 C CA . LEU A 1 707 ? -15.033 2.753 16.687 1.00 97.50 707 LEU A CA 1
ATOM 5407 C C . LEU A 1 707 ? -14.068 3.297 15.621 1.00 97.50 707 LEU A C 1
ATOM 5409 O O . LEU A 1 707 ? -13.411 2.523 14.922 1.00 97.50 707 LEU A O 1
ATOM 5413 N N . SER A 1 708 ? -13.998 4.618 15.464 1.00 96.06 708 SER A N 1
ATOM 5414 C CA . SER A 1 708 ? -13.093 5.323 14.553 1.00 96.06 708 SER A CA 1
ATOM 5415 C C . SER A 1 708 ? -12.987 6.801 14.958 1.00 96.06 708 SER A C 1
ATOM 5417 O O . SER A 1 708 ? -13.558 7.219 15.965 1.00 96.06 708 SER A O 1
ATOM 5419 N N . ARG A 1 709 ? -12.306 7.618 14.144 1.00 94.44 709 ARG A N 1
ATOM 5420 C CA . ARG A 1 709 ? -12.193 9.079 14.326 1.00 94.44 709 ARG A CA 1
ATOM 5421 C C . ARG A 1 709 ? -13.512 9.854 14.157 1.00 94.44 709 ARG A C 1
ATOM 5423 O O . ARG A 1 709 ? -13.542 11.058 14.390 1.00 94.44 709 ARG A O 1
ATOM 5430 N N . VAL A 1 710 ? -14.594 9.206 13.716 1.00 95.19 710 VAL A N 1
ATOM 5431 C CA . VAL A 1 710 ? -15.912 9.846 13.578 1.00 95.19 710 VAL A CA 1
ATOM 5432 C C . VAL A 1 710 ? -16.632 9.801 14.922 1.00 95.19 710 VAL A C 1
ATOM 5434 O O . VAL A 1 710 ? -16.996 8.729 15.392 1.00 95.19 710 VAL A O 1
ATOM 5437 N N . SER A 1 711 ? -16.915 10.963 15.513 1.00 92.62 711 SER A N 1
ATOM 5438 C CA . SER A 1 711 ? -17.561 11.083 16.836 1.00 92.62 711 SER A CA 1
ATOM 5439 C C . SER A 1 711 ? -18.957 10.442 16.933 1.00 92.62 711 SER A C 1
ATOM 5441 O O . SER A 1 711 ? -19.449 10.144 18.022 1.00 92.62 711 SER A O 1
ATOM 5443 N N . THR A 1 712 ? -19.616 10.196 15.800 1.00 94.19 712 THR A N 1
ATOM 5444 C CA . THR A 1 712 ? -20.895 9.476 15.694 1.00 94.19 712 THR A CA 1
ATOM 5445 C C . THR A 1 712 ? -20.743 7.992 15.336 1.00 94.19 712 THR A C 1
ATOM 5447 O O . THR A 1 712 ? -21.757 7.306 15.253 1.00 94.19 712 THR A O 1
ATOM 5450 N N . ASN A 1 713 ? -19.527 7.460 15.154 1.00 96.75 713 ASN A N 1
ATOM 5451 C CA . ASN A 1 713 ? -19.258 6.033 14.933 1.00 96.75 713 ASN A CA 1
ATOM 5452 C C . ASN A 1 713 ? -18.687 5.400 16.211 1.00 96.75 713 ASN A C 1
ATOM 5454 O O . ASN A 1 713 ? -17.489 5.438 16.486 1.00 96.75 713 ASN A O 1
ATOM 5458 N N . GLN A 1 714 ? -19.591 4.856 17.017 1.00 97.19 714 GLN A N 1
ATOM 5459 C CA . GLN A 1 714 ? -19.346 4.461 18.403 1.00 97.19 714 GLN A CA 1
ATOM 5460 C C . GLN A 1 714 ? -20.363 3.399 18.841 1.00 97.19 714 GLN A C 1
ATOM 5462 O O . GLN A 1 714 ? -21.438 3.266 18.243 1.00 97.19 714 GLN A O 1
ATOM 5467 N N . VAL A 1 715 ? -20.040 2.665 19.902 1.00 97.19 715 VAL A N 1
ATOM 5468 C CA . VAL A 1 715 ? -20.959 1.738 20.574 1.00 97.19 715 VAL A CA 1
ATOM 5469 C C . VAL A 1 715 ? -21.444 2.376 21.865 1.00 97.19 715 VAL A C 1
ATOM 5471 O O . VAL A 1 715 ? -20.631 2.737 22.710 1.00 97.19 715 VAL A O 1
ATOM 5474 N N . LEU A 1 716 ? -22.762 2.502 22.030 1.00 95.75 716 LEU A N 1
ATOM 5475 C CA . LEU A 1 716 ? -23.367 2.905 23.297 1.00 95.75 716 LEU A CA 1
ATOM 5476 C C . LEU A 1 716 ? -23.632 1.679 24.169 1.00 95.75 716 LEU A C 1
ATOM 5478 O O . LEU A 1 716 ? -24.282 0.741 23.706 1.00 95.75 716 LEU A O 1
ATOM 5482 N N . LEU A 1 717 ? -23.197 1.714 25.425 1.00 93.88 717 LEU A N 1
ATOM 5483 C CA . LEU A 1 717 ? -23.486 0.705 26.441 1.00 93.88 717 LEU A CA 1
ATOM 5484 C C . LEU A 1 717 ? -24.582 1.254 27.363 1.00 93.88 717 LEU A C 1
ATOM 5486 O O . LEU A 1 717 ? -24.414 2.296 27.998 1.00 93.88 717 LEU A O 1
ATOM 5490 N N . ILE A 1 718 ? -25.728 0.571 27.408 1.00 90.69 718 ILE A N 1
ATOM 5491 C CA . ILE A 1 718 ? -26.947 1.043 28.080 1.00 90.69 718 ILE A CA 1
ATOM 5492 C C . ILE A 1 718 ? -27.586 -0.108 28.855 1.00 90.69 718 ILE A C 1
ATOM 5494 O O . ILE A 1 718 ? -27.696 -1.214 28.339 1.00 90.69 718 ILE A O 1
ATOM 5498 N N . SER A 1 719 ? -28.071 0.135 30.067 1.00 87.00 719 SER A N 1
ATOM 5499 C CA . SER A 1 719 ? -28.877 -0.837 30.810 1.00 87.00 719 SER A CA 1
ATOM 5500 C C . SER A 1 719 ? -30.279 -0.995 30.214 1.00 87.00 719 SER A C 1
ATOM 5502 O O . SER A 1 719 ? -30.902 -0.008 29.813 1.00 87.00 719 SER A O 1
ATOM 5504 N N . ASN A 1 720 ? -30.835 -2.202 30.266 1.00 78.50 720 ASN A N 1
ATOM 5505 C CA . ASN A 1 720 ? -32.280 -2.429 30.205 1.00 78.50 720 ASN A CA 1
ATOM 5506 C C . ASN A 1 720 ? -32.750 -3.208 31.456 1.00 78.50 720 ASN A C 1
ATOM 5508 O O . ASN A 1 720 ? -32.001 -3.373 32.414 1.00 78.50 720 ASN A O 1
ATOM 5512 N N . SER A 1 721 ? -33.993 -3.695 31.469 1.00 68.38 721 SER A N 1
ATOM 5513 C CA . SER A 1 721 ? -34.546 -4.474 32.589 1.00 68.38 721 SER A CA 1
ATOM 5514 C C . SER A 1 721 ? -33.949 -5.881 32.768 1.00 68.38 721 SER A C 1
ATOM 5516 O O . SER A 1 721 ? -34.312 -6.558 33.728 1.00 68.38 721 SER A O 1
ATOM 5518 N N . THR A 1 722 ? -33.078 -6.342 31.863 1.00 67.88 722 THR A N 1
ATOM 5519 C CA . THR A 1 722 ? -32.524 -7.708 31.844 1.00 67.88 722 THR A CA 1
ATOM 5520 C C . THR A 1 722 ? -30.993 -7.772 31.852 1.00 67.88 722 THR A C 1
ATOM 5522 O O . THR A 1 722 ? -30.455 -8.808 32.222 1.00 67.88 722 THR A O 1
ATOM 5525 N N . GLY A 1 723 ? -30.287 -6.707 31.458 1.00 79.75 723 GLY A N 1
ATOM 5526 C CA . GLY A 1 723 ? -28.827 -6.684 31.340 1.00 79.75 723 GLY A CA 1
ATOM 5527 C C . GLY A 1 723 ? -28.292 -5.441 30.621 1.00 79.75 723 GLY A C 1
ATOM 5528 O O . GLY A 1 723 ? -29.002 -4.447 30.439 1.00 79.75 723 GLY A O 1
ATOM 5529 N N . ILE A 1 724 ? -27.028 -5.494 30.203 1.00 84.12 724 ILE A N 1
ATOM 5530 C CA . ILE A 1 724 ? -26.399 -4.465 29.366 1.00 84.12 724 ILE A CA 1
ATOM 5531 C C . ILE A 1 724 ? -26.773 -4.694 27.890 1.00 84.12 724 ILE A C 1
ATOM 5533 O O . ILE A 1 724 ? -26.843 -5.822 27.396 1.00 84.12 724 ILE A O 1
ATOM 5537 N N . VAL A 1 725 ? -27.023 -3.605 27.172 1.00 87.12 725 VAL A N 1
ATOM 5538 C CA . VAL A 1 725 ? -27.404 -3.558 25.760 1.00 87.12 725 VAL A CA 1
ATOM 5539 C C . VAL A 1 725 ? -26.419 -2.666 25.018 1.00 87.12 725 VAL A C 1
ATOM 5541 O O . VAL A 1 725 ? -26.170 -1.533 25.428 1.00 87.12 725 VAL A O 1
ATOM 5544 N N . LEU A 1 726 ? -25.895 -3.165 23.901 1.00 90.44 726 LEU A N 1
ATOM 5545 C CA . LEU A 1 726 ? -25.014 -2.421 23.011 1.00 90.44 726 LEU A CA 1
ATOM 5546 C C . LEU A 1 726 ? -25.836 -1.851 21.856 1.00 90.44 726 LEU A C 1
ATOM 5548 O O . LEU A 1 726 ? -26.559 -2.587 21.179 1.00 90.44 726 LEU A O 1
ATOM 5552 N N . LYS A 1 727 ? -25.709 -0.551 21.593 1.00 92.81 727 LYS A N 1
ATOM 5553 C CA . LYS A 1 727 ? -26.296 0.101 20.414 1.00 92.81 727 LYS A CA 1
ATOM 5554 C C . LYS A 1 727 ? -25.192 0.675 19.541 1.00 92.81 727 LYS A C 1
ATOM 5556 O O . LYS A 1 727 ? -24.477 1.581 19.957 1.00 92.81 727 LYS A O 1
ATOM 5561 N N . PHE A 1 728 ? -25.066 0.151 18.331 1.00 94.00 728 PHE A N 1
ATOM 5562 C CA . PHE A 1 728 ? -24.015 0.526 17.395 1.00 94.00 728 PHE A CA 1
ATOM 5563 C C . PHE A 1 728 ? -24.480 1.684 16.513 1.00 94.00 728 PHE A C 1
ATOM 5565 O O . PHE A 1 728 ? -25.552 1.613 15.899 1.00 94.00 728 PHE A O 1
ATOM 5572 N N . LYS A 1 729 ? -23.649 2.727 16.421 1.00 95.12 729 LYS A N 1
ATOM 5573 C CA . LYS A 1 729 ? -23.807 3.834 15.475 1.00 95.12 729 LYS A CA 1
ATOM 5574 C C . LYS A 1 729 ? -22.776 3.721 14.348 1.00 95.12 729 LYS A C 1
ATOM 5576 O O . LYS A 1 729 ? -21.596 3.494 14.608 1.00 95.12 729 LYS A O 1
ATOM 5581 N N . ASP A 1 730 ? -23.203 3.890 13.100 1.00 92.69 730 ASP A N 1
ATOM 5582 C CA . ASP A 1 730 ? -22.348 3.756 11.904 1.00 92.69 730 ASP A CA 1
ATOM 5583 C C . ASP A 1 730 ? -21.658 5.061 11.475 1.00 92.69 730 ASP A C 1
ATOM 5585 O O . ASP A 1 730 ? -20.848 5.048 10.555 1.00 92.69 730 ASP A O 1
ATOM 5589 N N . GLY A 1 731 ? -21.960 6.180 12.139 1.00 93.19 731 GLY A N 1
ATOM 5590 C CA . GLY A 1 731 ? -21.473 7.512 11.779 1.00 93.19 731 GLY A CA 1
ATOM 5591 C C . GLY A 1 731 ? -22.506 8.421 11.107 1.00 93.19 731 GLY A C 1
ATOM 5592 O O . GLY A 1 731 ? -22.279 9.628 11.079 1.00 93.19 731 GLY A O 1
ATOM 5593 N N . SER A 1 732 ? -23.654 7.907 10.642 1.00 89.62 732 SER A N 1
ATOM 5594 C CA . SER A 1 732 ? -24.643 8.688 9.866 1.00 89.62 732 SER A CA 1
ATOM 5595 C C . SER A 1 732 ? -25.259 9.887 10.607 1.00 89.62 732 SER A C 1
ATOM 5597 O O . SER A 1 732 ? -25.844 10.767 9.979 1.00 89.62 732 SER A O 1
ATOM 5599 N N . GLY A 1 733 ? -25.168 9.938 11.937 1.00 85.19 733 GLY A N 1
ATOM 5600 C CA . GLY A 1 733 ? -25.583 11.077 12.753 1.00 85.19 733 GLY A CA 1
ATOM 5601 C C . GLY A 1 733 ? -25.698 10.733 14.239 1.00 85.19 733 GLY A C 1
ATOM 5602 O O . GLY A 1 733 ? -25.574 9.582 14.647 1.00 85.19 733 GLY A O 1
ATOM 5603 N N . VAL A 1 734 ? -25.976 11.730 15.082 1.00 81.12 734 VAL A N 1
ATOM 5604 C CA . VAL A 1 734 ? -26.021 11.548 16.551 1.00 81.12 734 VAL A CA 1
ATOM 5605 C C . VAL A 1 734 ? -27.022 10.482 17.021 1.00 81.12 734 VAL A C 1
ATOM 5607 O O . VAL A 1 734 ? -26.751 9.783 17.998 1.00 81.12 734 VAL A O 1
ATOM 5610 N N . ASN A 1 735 ? -28.125 10.306 16.284 1.00 82.50 735 ASN A N 1
ATOM 5611 C CA . ASN A 1 735 ? -29.220 9.380 16.596 1.00 82.50 735 ASN A CA 1
ATOM 5612 C C . ASN A 1 735 ? -29.224 8.100 15.729 1.00 82.50 735 ASN A C 1
ATOM 5614 O O . ASN A 1 735 ? -30.172 7.318 15.812 1.00 82.50 735 ASN A O 1
ATOM 5618 N N . SER A 1 736 ? -28.215 7.873 14.875 1.00 86.56 736 SER A N 1
ATOM 5619 C CA . SER A 1 736 ? -28.226 6.774 13.896 1.00 86.56 736 SER A CA 1
ATOM 5620 C C . SER A 1 736 ? -27.792 5.435 14.503 1.00 86.56 736 SER A C 1
ATOM 5622 O O . SER A 1 736 ? -26.644 5.015 14.373 1.00 86.56 736 SER A O 1
ATOM 5624 N N . ILE A 1 737 ? -28.720 4.745 15.167 1.00 90.69 737 ILE A N 1
ATOM 5625 C CA . ILE A 1 737 ? -28.518 3.370 15.644 1.00 90.69 737 ILE A CA 1
ATOM 5626 C C . ILE A 1 737 ? -28.917 2.400 14.526 1.00 90.69 737 ILE A C 1
ATOM 5628 O O . ILE A 1 737 ? -30.103 2.278 14.225 1.00 90.69 737 ILE A O 1
ATOM 5632 N N . TYR A 1 738 ? -27.949 1.691 13.937 1.00 87.56 738 TYR A N 1
ATOM 5633 C CA . TYR A 1 738 ? -28.222 0.679 12.900 1.00 87.56 738 TYR A CA 1
ATOM 5634 C C . TYR A 1 738 ? -28.382 -0.735 13.478 1.00 87.56 738 TYR A C 1
ATOM 5636 O O . TYR A 1 738 ? -29.072 -1.568 12.895 1.00 87.56 738 TYR A O 1
ATOM 5644 N N . LYS A 1 739 ? -27.776 -1.013 14.643 1.00 88.00 739 LYS A N 1
ATOM 5645 C CA . LYS A 1 739 ? -27.864 -2.312 15.323 1.00 88.00 739 LYS A CA 1
ATOM 5646 C C . LYS A 1 739 ? -28.027 -2.145 16.828 1.00 88.00 739 LYS A C 1
ATOM 5648 O O . LYS A 1 739 ? -27.377 -1.308 17.449 1.00 88.00 739 LYS A O 1
ATOM 5653 N N . THR A 1 740 ? -28.868 -2.988 17.419 1.00 87.69 740 THR A N 1
ATOM 5654 C CA . THR A 1 740 ? -28.932 -3.219 18.867 1.00 87.69 740 THR A CA 1
ATOM 5655 C C . THR A 1 740 ? -28.600 -4.684 19.140 1.00 87.69 740 THR A C 1
ATOM 5657 O O . THR A 1 740 ? -29.130 -5.562 18.459 1.00 87.69 740 THR A O 1
ATOM 5660 N N . VAL A 1 741 ? -27.728 -4.944 20.113 1.00 81.06 741 VAL A N 1
ATOM 5661 C CA . VAL A 1 741 ? -27.316 -6.284 20.549 1.00 81.06 741 VAL A CA 1
ATOM 5662 C C . VAL A 1 741 ? -27.519 -6.387 22.058 1.00 81.06 741 VAL A C 1
ATOM 5664 O O . VAL A 1 741 ? -27.101 -5.509 22.811 1.00 81.06 741 VAL A O 1
ATOM 5667 N N . PHE A 1 742 ? -28.190 -7.445 22.502 1.00 80.00 742 PHE A N 1
ATOM 5668 C CA . PHE A 1 742 ? -28.469 -7.699 23.914 1.00 80.00 742 PHE A CA 1
ATOM 5669 C C . PHE A 1 742 ? -27.383 -8.606 24.499 1.00 80.00 742 PHE A C 1
ATOM 5671 O O . PHE A 1 742 ? -27.004 -9.586 23.860 1.00 80.00 742 PHE A O 1
ATOM 5678 N N . THR A 1 743 ? -26.896 -8.294 25.701 1.00 75.19 743 THR A N 1
ATOM 5679 C CA . THR A 1 743 ? -25.995 -9.177 26.459 1.00 75.19 743 THR A CA 1
ATOM 5680 C C . THR A 1 743 ? -26.751 -9.873 27.588 1.00 75.19 743 THR A C 1
ATOM 5682 O O . THR A 1 743 ? -27.834 -9.440 27.985 1.00 75.19 743 THR A O 1
ATOM 5685 N N . TYR A 1 744 ? -26.141 -10.923 28.135 1.00 69.81 744 TYR A N 1
ATOM 5686 C CA . TYR A 1 744 ? -26.587 -11.576 29.368 1.00 69.81 744 TYR A CA 1
ATOM 5687 C C . TYR A 1 744 ? -25.889 -11.010 30.613 1.00 69.81 744 TYR A C 1
ATOM 5689 O O . TYR A 1 744 ? -26.212 -11.420 31.726 1.00 69.81 744 TYR A O 1
ATOM 5697 N N . ILE A 1 745 ? -24.990 -10.031 30.435 1.00 76.06 745 ILE A N 1
ATOM 5698 C CA . ILE A 1 745 ? -24.271 -9.354 31.516 1.00 76.06 745 ILE A CA 1
ATOM 5699 C C . ILE A 1 745 ? -25.297 -8.544 32.320 1.00 76.06 745 ILE A C 1
ATOM 5701 O O . ILE A 1 745 ? -25.905 -7.620 31.763 1.00 76.06 745 ILE A O 1
ATOM 5705 N N . PRO A 1 746 ? -25.536 -8.873 33.605 1.00 76.75 746 PRO A N 1
ATOM 5706 C CA . PRO A 1 746 ? -26.515 -8.169 34.422 1.00 76.75 746 PRO A CA 1
ATOM 5707 C C . PRO A 1 746 ? -26.145 -6.696 34.592 1.00 76.75 746 PRO A C 1
ATOM 5709 O O . PRO A 1 746 ? -24.970 -6.335 34.591 1.00 76.75 746 PRO A O 1
ATOM 5712 N N . VAL A 1 747 ? -27.142 -5.833 34.798 1.00 82.00 747 VAL A N 1
ATOM 5713 C CA . VAL A 1 747 ? -26.875 -4.427 35.132 1.00 82.00 747 VAL A CA 1
ATOM 5714 C C . VAL A 1 747 ? -26.207 -4.372 36.516 1.00 82.00 747 VAL A C 1
ATOM 5716 O O . VAL A 1 747 ? -26.823 -4.810 37.493 1.00 82.00 747 VAL A O 1
ATOM 5719 N N . PRO A 1 748 ? -24.968 -3.864 36.632 1.00 82.00 748 PRO A N 1
ATOM 5720 C CA . PRO A 1 748 ? -24.244 -3.857 37.895 1.00 82.00 748 PRO A CA 1
ATOM 5721 C C . PRO A 1 748 ? -24.841 -2.845 38.877 1.00 82.00 748 PRO A C 1
ATOM 5723 O O . PRO A 1 748 ? -25.225 -1.735 38.509 1.00 82.00 748 PRO A O 1
ATOM 5726 N N . VAL A 1 749 ? -24.891 -3.234 40.153 1.00 80.38 749 VAL A N 1
ATOM 5727 C CA . VAL A 1 749 ? -25.441 -2.423 41.260 1.00 80.38 749 VAL A CA 1
ATOM 5728 C C . VAL A 1 749 ? -24.393 -1.561 41.980 1.00 80.38 749 VAL A C 1
ATOM 5730 O O . VAL A 1 749 ? -24.735 -0.814 42.893 1.00 80.38 749 VAL A O 1
ATOM 5733 N N . GLY A 1 750 ? -23.124 -1.677 41.592 1.00 86.81 750 GLY A N 1
ATOM 5734 C CA . GLY A 1 750 ? -21.984 -0.942 42.141 1.00 86.81 750 GLY A CA 1
ATOM 5735 C C . GLY A 1 750 ? -20.966 -0.642 41.043 1.00 86.81 750 GLY A C 1
ATOM 5736 O O . GLY A 1 750 ? -21.321 -0.668 39.864 1.00 86.81 750 GLY A O 1
ATOM 5737 N N . GLU A 1 751 ? -19.711 -0.387 41.419 1.00 89.69 751 GLU A N 1
ATOM 5738 C CA . GLU A 1 751 ? -18.613 -0.331 40.445 1.00 89.69 751 GLU A CA 1
ATOM 5739 C C . GLU A 1 751 ? -18.538 -1.630 39.633 1.00 89.69 751 GLU A C 1
ATOM 5741 O O . GLU A 1 751 ? -18.771 -2.725 40.156 1.00 89.69 751 GLU A O 1
ATOM 5746 N N . PHE A 1 752 ? -18.216 -1.505 38.348 1.00 90.44 752 PHE A N 1
ATOM 5747 C CA . PHE A 1 752 ? -18.189 -2.632 37.423 1.00 90.44 752 PHE A CA 1
ATOM 5748 C C . PHE A 1 752 ? -16.899 -2.650 36.621 1.00 90.44 752 PHE A C 1
ATOM 5750 O O . PHE A 1 752 ? -16.478 -1.615 36.108 1.00 90.44 752 PHE A O 1
ATOM 5757 N N . LYS A 1 753 ? -16.292 -3.834 36.507 1.00 91.81 753 LYS A N 1
ATOM 5758 C CA . LYS A 1 753 ? -15.011 -4.027 35.833 1.00 91.81 753 LYS A CA 1
ATOM 5759 C C . LYS A 1 753 ? -15.172 -4.925 34.613 1.00 91.81 753 LYS A C 1
ATOM 5761 O O . LYS A 1 753 ? -15.631 -6.061 34.737 1.00 91.81 753 LYS A O 1
ATOM 5766 N N . PHE A 1 754 ? -14.768 -4.422 33.453 1.00 91.81 754 PHE A N 1
ATOM 5767 C CA . PHE A 1 754 ? -14.900 -5.112 32.173 1.00 91.81 754 PHE A CA 1
ATOM 5768 C C . PHE A 1 754 ? -13.738 -4.796 31.232 1.00 91.81 754 PHE A C 1
ATOM 5770 O O . PHE A 1 754 ? -13.009 -3.824 31.414 1.00 91.81 754 PHE A O 1
ATOM 5777 N N . GLU A 1 755 ? -13.595 -5.627 30.209 1.00 92.75 755 GLU A N 1
ATOM 5778 C CA . GLU A 1 755 ? -12.683 -5.431 29.090 1.00 92.75 755 GLU A CA 1
ATOM 5779 C C . GLU A 1 755 ? -13.507 -5.091 27.840 1.00 92.75 755 GLU A C 1
ATOM 5781 O O . GLU A 1 755 ? -14.528 -5.732 27.565 1.00 92.75 755 GLU A O 1
ATOM 5786 N N . CYS A 1 756 ? -13.098 -4.078 27.079 1.00 95.12 756 CYS A N 1
ATOM 5787 C CA . CYS A 1 756 ? -13.725 -3.744 25.801 1.00 95.12 756 CYS A CA 1
ATOM 5788 C C . CYS A 1 756 ? -12.728 -3.165 24.801 1.00 95.12 756 CYS A C 1
ATOM 5790 O O . CYS A 1 756 ? -11.624 -2.767 25.171 1.00 95.12 756 CYS A O 1
ATOM 5792 N N . GLY A 1 757 ? -13.128 -3.082 23.536 1.00 95.31 757 GLY A N 1
ATOM 5793 C CA . GLY A 1 757 ? -12.313 -2.445 22.514 1.00 95.31 757 GLY A CA 1
ATOM 5794 C C . GLY A 1 757 ? -12.696 -2.863 21.106 1.00 95.31 757 GLY A C 1
ATOM 5795 O O . GLY A 1 757 ? -13.802 -3.353 20.856 1.00 95.31 757 GLY A O 1
ATOM 5796 N N . VAL A 1 758 ? -11.762 -2.661 20.182 1.00 94.19 758 VAL A N 1
ATOM 5797 C CA . VAL A 1 758 ? -11.940 -2.970 18.762 1.00 94.19 758 VAL A CA 1
ATOM 5798 C C . VAL A 1 758 ? -10.706 -3.687 18.240 1.00 94.19 758 VAL A C 1
ATOM 5800 O O . VAL A 1 758 ? -9.600 -3.173 18.398 1.00 94.19 758 VAL A O 1
ATOM 5803 N N . SER A 1 759 ? -10.908 -4.824 17.572 1.00 90.75 759 SER A N 1
ATOM 5804 C CA . SER A 1 759 ? -9.871 -5.508 16.794 1.00 90.75 759 SER A CA 1
ATOM 5805 C C . SER A 1 759 ? -10.406 -5.874 15.408 1.00 90.75 759 SER A C 1
ATOM 5807 O O . SER A 1 759 ? -11.544 -6.322 15.260 1.00 90.75 759 SER A O 1
ATOM 5809 N N . GLY A 1 760 ? -9.633 -5.603 14.356 1.00 88.19 760 GLY A N 1
ATOM 5810 C CA . GLY A 1 760 ? -10.078 -5.647 12.969 1.00 88.19 760 GLY A CA 1
ATOM 5811 C C . GLY A 1 760 ? -11.383 -4.874 12.740 1.00 88.19 760 GLY A C 1
ATOM 5812 O O . GLY A 1 760 ? -11.457 -3.657 12.924 1.00 88.19 760 GLY A O 1
ATOM 5813 N N . ASN A 1 761 ? -12.425 -5.603 12.334 1.00 87.56 761 ASN A N 1
ATOM 5814 C CA . ASN A 1 761 ? -13.779 -5.082 12.111 1.00 87.56 761 ASN A CA 1
ATOM 5815 C C . ASN A 1 761 ? -14.755 -5.481 13.234 1.00 87.56 761 ASN A C 1
ATOM 5817 O O . ASN A 1 761 ? -15.962 -5.491 13.007 1.00 87.56 761 ASN A O 1
ATOM 5821 N N . GLU A 1 762 ? -14.260 -5.896 14.399 1.00 89.56 762 GLU A N 1
ATOM 5822 C CA . GLU A 1 762 ? -15.063 -6.473 15.477 1.00 89.56 762 GLU A CA 1
ATOM 5823 C C . GLU A 1 762 ? -14.923 -5.646 16.759 1.00 89.56 762 GLU A C 1
ATOM 5825 O O . GLU A 1 762 ? -13.822 -5.314 17.198 1.00 89.56 762 GLU A O 1
ATOM 5830 N N . PHE A 1 763 ? -16.061 -5.314 17.366 1.00 93.81 763 PHE A N 1
ATOM 5831 C CA . PHE A 1 763 ? -16.118 -4.776 18.722 1.00 93.81 763 PHE A CA 1
ATOM 5832 C C . PHE A 1 763 ? -16.246 -5.931 19.709 1.00 93.81 763 PHE A C 1
ATOM 5834 O O . PHE A 1 763 ? -17.048 -6.841 19.473 1.00 93.81 763 PHE A O 1
ATOM 5841 N N . PHE A 1 764 ? -15.526 -5.868 20.827 1.00 89.88 764 PHE A N 1
ATOM 5842 C CA . PHE A 1 764 ? -15.647 -6.845 21.906 1.00 89.88 764 PHE A CA 1
ATOM 5843 C C . PHE A 1 764 ? -15.991 -6.188 23.248 1.00 89.88 764 PHE A C 1
ATOM 5845 O O . PHE A 1 764 ? -15.595 -5.056 23.532 1.00 89.88 764 PHE A O 1
ATOM 5852 N N . PHE A 1 765 ? -16.740 -6.918 24.074 1.00 89.50 765 PHE A N 1
ATOM 5853 C CA . PHE A 1 765 ? -17.143 -6.535 25.427 1.00 89.50 765 PHE A CA 1
ATOM 5854 C C . PHE A 1 765 ? -17.234 -7.783 26.311 1.00 89.50 765 PHE A C 1
ATOM 5856 O O . PHE A 1 765 ? -17.853 -8.775 25.921 1.00 89.50 765 PHE A O 1
ATOM 5863 N N . LYS A 1 766 ? -16.595 -7.743 27.482 1.00 86.44 766 LYS A N 1
ATOM 5864 C CA . LYS A 1 766 ? -16.356 -8.911 28.338 1.00 86.44 766 LYS A CA 1
ATOM 5865 C C . LYS A 1 766 ? -16.351 -8.516 29.813 1.00 86.44 766 LYS A C 1
ATOM 5867 O O . LYS A 1 766 ? -15.528 -7.708 30.233 1.00 86.44 766 LYS A O 1
ATOM 5872 N N . ASP A 1 767 ? -17.225 -9.120 30.614 1.00 85.50 767 ASP A N 1
ATOM 5873 C CA . ASP A 1 767 ? -17.178 -8.992 32.078 1.00 85.50 767 ASP A CA 1
ATOM 5874 C C . ASP A 1 767 ? -15.925 -9.697 32.639 1.00 85.50 767 ASP A C 1
ATOM 5876 O O . ASP A 1 767 ? -15.627 -10.843 32.284 1.00 85.50 767 ASP A O 1
ATOM 5880 N N . ILE A 1 768 ? -15.180 -9.018 33.518 1.00 85.31 768 ILE A N 1
ATOM 5881 C CA . ILE A 1 768 ? -14.004 -9.572 34.217 1.00 85.31 768 ILE A CA 1
ATOM 5882 C C . ILE A 1 768 ? -14.096 -9.450 35.746 1.00 85.31 768 ILE A C 1
ATOM 5884 O O . ILE A 1 768 ? -13.178 -9.870 36.454 1.00 85.31 768 ILE A O 1
ATOM 5888 N N . SER A 1 769 ? -15.213 -8.941 36.274 1.00 72.50 769 SER A N 1
ATOM 5889 C CA . SER A 1 769 ? -15.433 -8.651 37.699 1.00 72.50 769 SER A CA 1
ATOM 5890 C C . SER A 1 769 ? -15.280 -9.865 38.629 1.00 72.50 769 SER A C 1
ATOM 5892 O O . SER A 1 769 ? -14.908 -9.709 39.790 1.00 72.50 769 SER A O 1
ATOM 5894 N N . ASN A 1 770 ? -15.507 -11.082 38.120 1.00 63.50 770 ASN A N 1
ATOM 5895 C CA . ASN A 1 770 ? -15.494 -12.337 38.884 1.00 63.50 770 ASN A CA 1
ATOM 5896 C C . ASN A 1 770 ? -14.365 -13.309 38.473 1.00 63.50 770 ASN A C 1
ATOM 5898 O O . ASN A 1 770 ? -14.549 -14.528 38.452 1.00 63.50 770 ASN A O 1
ATOM 5902 N N . GLY A 1 771 ? -13.183 -12.788 38.124 1.00 54.50 771 GLY A N 1
ATOM 5903 C CA . GLY A 1 771 ? -11.999 -13.619 37.855 1.00 54.50 771 GLY A CA 1
ATOM 5904 C C . GLY A 1 771 ? -12.080 -14.438 36.560 1.00 54.50 771 GLY A C 1
ATOM 5905 O O . GLY A 1 771 ? -11.521 -15.530 36.483 1.00 54.50 771 GLY A O 1
ATOM 5906 N N . GLY A 1 772 ? -12.797 -13.929 35.551 1.00 51.44 772 GLY A N 1
ATOM 5907 C CA . GLY A 1 772 ? -12.744 -14.436 34.174 1.00 51.44 772 GLY A CA 1
ATOM 5908 C C . GLY A 1 772 ? -13.372 -15.813 33.922 1.00 51.44 772 GLY A C 1
ATOM 5909 O O . GLY A 1 772 ? -13.012 -16.467 32.943 1.00 51.44 772 GLY A O 1
ATOM 5910 N N . ARG A 1 773 ? -14.302 -16.286 34.765 1.00 44.81 773 ARG A N 1
ATOM 5911 C CA . ARG A 1 773 ? -15.020 -17.553 34.525 1.00 44.81 773 ARG A CA 1
ATOM 5912 C C . ARG A 1 773 ? -15.996 -17.459 33.340 1.00 44.81 773 ARG A C 1
ATOM 5914 O O . ARG A 1 773 ? -17.180 -17.235 33.538 1.00 44.81 773 ARG A O 1
ATOM 5921 N N . SER A 1 774 ? -15.465 -17.701 32.139 1.00 44.69 774 SER A N 1
ATOM 5922 C CA . SER A 1 774 ? -16.119 -18.291 30.954 1.00 44.69 774 SER A CA 1
ATOM 5923 C C . SER A 1 774 ? -17.647 -18.127 30.847 1.00 44.69 774 SER A C 1
ATOM 5925 O O . SER A 1 774 ? -18.392 -18.968 31.352 1.00 44.69 774 SER A O 1
ATOM 5927 N N . GLY A 1 775 ? -18.108 -17.138 30.078 1.00 47.44 775 GLY A N 1
ATOM 5928 C CA . GLY A 1 775 ? -19.518 -17.032 29.686 1.00 47.44 775 GLY A CA 1
ATOM 5929 C C . GLY A 1 775 ? -19.800 -15.850 28.764 1.00 47.44 775 GLY A C 1
ATOM 5930 O O . GLY A 1 775 ? -20.138 -16.039 27.600 1.00 47.44 775 GLY A O 1
ATOM 5931 N N . ASP A 1 776 ? -19.602 -14.636 29.272 1.00 56.19 776 ASP A N 1
ATOM 5932 C CA . ASP A 1 776 ? -20.152 -13.422 28.663 1.00 56.19 776 ASP A CA 1
ATOM 5933 C C . ASP A 1 776 ? -19.112 -12.588 27.894 1.00 56.19 776 ASP A C 1
ATOM 5935 O O . ASP A 1 776 ? -18.867 -11.421 28.203 1.00 56.19 776 ASP A O 1
ATOM 5939 N N . VAL A 1 777 ? -18.490 -13.189 26.875 1.00 65.50 777 VAL A N 1
ATOM 5940 C CA . VAL A 1 777 ? -17.747 -12.435 25.851 1.00 65.50 777 VAL A CA 1
ATOM 5941 C C . VAL A 1 777 ? -18.680 -12.192 24.674 1.00 65.50 777 VAL A C 1
ATOM 5943 O O . VAL A 1 777 ? -19.034 -13.129 23.959 1.00 65.50 777 VAL A O 1
ATOM 5946 N N . LEU A 1 778 ? -19.064 -10.938 24.451 1.00 76.31 778 LEU A N 1
ATOM 5947 C CA . LEU A 1 778 ? -19.717 -10.537 23.214 1.00 76.31 778 LEU A CA 1
ATOM 5948 C C . LEU A 1 778 ? -18.664 -10.004 22.243 1.00 76.31 778 LEU A C 1
ATOM 5950 O O . LEU A 1 778 ? -18.063 -8.966 22.508 1.00 76.31 778 LEU A O 1
ATOM 5954 N N . THR A 1 779 ? -18.531 -10.655 21.091 1.00 84.31 779 THR A N 1
ATOM 5955 C CA . THR A 1 779 ? -17.834 -10.117 19.916 1.00 84.31 779 THR A CA 1
ATOM 5956 C C . THR A 1 779 ? -18.863 -9.873 18.813 1.00 84.31 779 THR A C 1
ATOM 5958 O O . THR A 1 779 ? -19.676 -10.753 18.527 1.00 84.31 779 THR A O 1
ATOM 5961 N N . TYR A 1 780 ? -18.866 -8.685 18.203 1.00 83.88 780 TYR A N 1
ATOM 5962 C CA . TYR A 1 780 ? -19.793 -8.332 17.122 1.00 83.88 780 TYR A CA 1
ATOM 5963 C C . TYR A 1 780 ? -19.063 -7.643 15.955 1.00 83.88 780 TYR A C 1
ATOM 5965 O O . TYR A 1 780 ? -18.393 -6.631 16.190 1.00 83.88 780 TYR A O 1
ATOM 5973 N N . PRO A 1 781 ? -19.209 -8.121 14.701 1.00 86.88 781 PRO A N 1
ATOM 5974 C CA . PRO A 1 781 ? -18.668 -7.436 13.530 1.00 86.88 781 PRO A CA 1
ATOM 5975 C C . PRO A 1 781 ? -19.404 -6.109 13.325 1.00 86.88 781 PRO A C 1
ATOM 5977 O O . PRO A 1 781 ? -20.605 -6.093 13.087 1.00 86.88 781 PRO A O 1
ATOM 5980 N N . CYS A 1 782 ? -18.702 -4.986 13.441 1.00 89.06 782 CYS A N 1
ATOM 5981 C CA . CYS A 1 782 ? -19.295 -3.655 13.480 1.00 89.06 782 CYS A CA 1
ATOM 5982 C C . CYS A 1 782 ? -18.889 -2.807 12.267 1.00 89.06 782 CYS A C 1
ATOM 5984 O O . CYS A 1 782 ? -17.739 -2.809 11.837 1.00 89.06 782 CYS A O 1
ATOM 5986 N N . ARG A 1 783 ? -19.832 -2.017 11.742 1.00 93.94 783 ARG A N 1
ATOM 5987 C CA . ARG A 1 783 ? -19.560 -0.970 10.746 1.00 93.94 783 ARG A CA 1
ATOM 5988 C C . ARG A 1 783 ? -18.674 0.107 11.378 1.00 93.94 783 ARG A C 1
ATOM 5990 O O . ARG A 1 783 ? -19.108 0.807 12.298 1.00 93.94 783 ARG A O 1
ATOM 5997 N N . ARG A 1 784 ? -17.445 0.238 10.884 1.00 95.00 784 ARG A N 1
ATOM 5998 C CA . ARG A 1 784 ? -16.452 1.227 11.322 1.00 95.00 784 ARG A CA 1
ATOM 5999 C C . ARG A 1 784 ? -15.640 1.758 10.148 1.00 95.00 784 ARG A C 1
ATOM 6001 O O . ARG A 1 784 ? -15.350 1.024 9.206 1.00 95.00 784 ARG A O 1
ATOM 6008 N N . PHE A 1 785 ? -15.243 3.020 10.215 1.00 97.25 785 PHE A N 1
ATOM 6009 C CA . PHE A 1 785 ? -14.276 3.569 9.265 1.00 97.25 785 PHE A CA 1
ATOM 6010 C C . PHE A 1 785 ? -12.866 3.067 9.580 1.00 97.25 785 PHE A C 1
ATOM 6012 O O . PHE A 1 785 ? -12.562 2.729 10.725 1.00 97.25 785 PHE A O 1
ATOM 6019 N N . GLY A 1 786 ? -12.014 3.012 8.557 1.00 95.44 786 GLY A N 1
ATOM 6020 C CA . GLY A 1 786 ? -10.588 2.744 8.744 1.00 95.44 786 GLY A CA 1
ATOM 6021 C C . GLY A 1 786 ? -9.793 4.013 9.050 1.00 95.44 786 GLY A C 1
ATOM 6022 O O . GLY A 1 786 ? -10.358 5.066 9.356 1.00 95.44 786 GLY A O 1
ATOM 6023 N N . GLY A 1 787 ? -8.473 3.898 8.919 1.00 93.38 787 GLY A N 1
ATOM 6024 C CA . GLY A 1 787 ? -7.541 4.948 9.316 1.00 93.38 787 GLY A CA 1
ATOM 6025 C C . GLY A 1 787 ? -7.223 4.934 10.812 1.00 93.38 787 GLY A C 1
ATOM 6026 O O . GLY A 1 787 ? -7.685 4.065 11.558 1.00 93.38 787 GLY A O 1
ATOM 6027 N N . LEU A 1 788 ? -6.370 5.864 11.216 1.00 94.38 788 LEU A N 1
ATOM 6028 C CA . LEU A 1 788 ? -5.937 6.102 12.586 1.00 94.38 788 LEU A CA 1
ATOM 6029 C C . LEU A 1 788 ? -6.995 6.886 13.378 1.00 94.38 788 LEU A C 1
ATOM 6031 O O . LEU A 1 788 ? -7.687 7.757 12.841 1.00 94.38 788 LEU A O 1
ATOM 6035 N N . PHE A 1 789 ? -7.125 6.588 14.672 1.00 95.12 789 PHE A N 1
ATOM 6036 C CA . PHE A 1 789 ? -8.010 7.317 15.583 1.00 95.12 789 PHE A CA 1
ATOM 6037 C C . PHE A 1 789 ? -7.536 7.275 17.041 1.00 95.12 789 PHE A C 1
ATOM 6039 O O . PHE A 1 789 ? -6.698 6.454 17.420 1.00 95.12 789 PHE A O 1
ATOM 6046 N N . LYS A 1 790 ? -8.117 8.162 17.858 1.00 95.44 790 LYS A N 1
ATOM 6047 C CA . LYS A 1 790 ? -8.007 8.143 19.321 1.00 95.44 790 LYS A CA 1
ATOM 6048 C C . LYS A 1 790 ? -9.069 7.206 19.906 1.00 95.44 790 LYS A C 1
ATOM 6050 O O . LYS A 1 790 ? -10.261 7.434 19.660 1.00 95.44 790 LYS A O 1
ATOM 6055 N N . PRO A 1 791 ? -8.689 6.188 20.694 1.00 96.50 791 PRO A N 1
ATOM 6056 C CA . PRO A 1 791 ? -9.615 5.516 21.591 1.00 96.50 791 PRO A CA 1
ATOM 6057 C C . PRO A 1 791 ? -10.252 6.541 22.528 1.00 96.50 791 PRO A C 1
ATOM 6059 O O . PRO A 1 791 ? -9.548 7.279 23.210 1.00 96.50 791 PRO A O 1
ATOM 6062 N N . GLU A 1 792 ? -11.579 6.592 22.557 1.00 97.50 792 GLU A N 1
ATOM 6063 C CA . GLU A 1 792 ? -12.342 7.452 23.455 1.00 97.50 792 GLU A CA 1
ATOM 6064 C C . GLU A 1 792 ? -13.359 6.600 24.211 1.00 97.50 792 GLU A C 1
ATOM 6066 O O . GLU A 1 792 ? -14.167 5.896 23.596 1.00 97.50 792 GLU A O 1
ATOM 6071 N N . ILE A 1 793 ? -13.354 6.703 25.541 1.00 98.12 793 ILE A N 1
ATOM 6072 C CA . ILE A 1 793 ? -14.380 6.112 26.405 1.00 98.12 793 ILE A CA 1
ATOM 6073 C C . ILE A 1 793 ? -14.955 7.211 27.300 1.00 98.12 793 ILE A C 1
ATOM 6075 O O . ILE A 1 793 ? -14.267 7.742 28.175 1.00 98.12 793 ILE A O 1
ATOM 6079 N N . LYS A 1 794 ? -16.214 7.588 27.046 1.00 96.56 794 LYS A N 1
ATOM 6080 C CA . LYS A 1 794 ? -16.880 8.763 27.640 1.00 96.56 794 LYS A CA 1
ATOM 6081 C C . LYS A 1 794 ? -18.402 8.619 27.667 1.00 96.56 794 LYS A C 1
ATOM 6083 O O . LYS A 1 794 ? -18.941 7.644 27.158 1.00 96.56 794 LYS A O 1
ATOM 6088 N N . TYR A 1 795 ? -19.115 9.580 28.246 1.00 95.88 795 TYR A N 1
ATOM 6089 C CA . TYR A 1 795 ? -20.562 9.718 28.067 1.00 95.88 795 TYR A CA 1
ATOM 6090 C C . TYR A 1 795 ? -20.857 10.354 26.692 1.00 95.88 795 TYR A C 1
ATOM 6092 O O . TYR A 1 795 ? -20.240 11.363 26.335 1.00 95.88 795 TYR A O 1
ATOM 6100 N N . ASP A 1 796 ? -21.790 9.775 25.925 1.00 92.88 796 ASP A N 1
ATOM 6101 C CA . ASP A 1 796 ? -22.145 10.186 24.554 1.00 92.88 796 ASP A CA 1
ATOM 6102 C C . ASP A 1 796 ? -22.381 11.700 24.439 1.00 92.88 796 ASP A C 1
ATOM 6104 O O . ASP A 1 796 ? -23.081 12.295 25.253 1.00 92.88 796 ASP A O 1
ATOM 6108 N N . GLN A 1 797 ? -21.816 12.326 23.404 1.00 90.31 797 GLN A N 1
ATOM 6109 C CA . GLN A 1 797 ? -21.920 13.773 23.144 1.00 90.31 797 GLN A CA 1
ATOM 6110 C C . GLN A 1 797 ? -21.353 14.689 24.259 1.00 90.31 797 GLN A C 1
ATOM 6112 O O . GLN A 1 797 ? -21.610 15.892 24.247 1.00 90.31 797 GLN A O 1
ATOM 6117 N N . THR A 1 798 ? -20.538 14.168 25.187 1.00 92.38 798 THR A N 1
ATOM 6118 C CA . THR A 1 798 ? -19.855 14.962 26.230 1.00 92.38 798 THR A CA 1
ATOM 6119 C C . THR A 1 798 ? -18.324 14.812 26.194 1.00 92.38 798 THR A C 1
ATOM 6121 O O . THR A 1 798 ? -17.772 14.061 25.390 1.00 92.38 798 THR A O 1
ATOM 6124 N N . VAL A 1 799 ? -17.638 15.539 27.086 1.00 92.50 799 VAL A N 1
ATOM 6125 C CA . VAL A 1 799 ? -16.188 15.438 27.371 1.00 92.50 799 VAL A CA 1
ATOM 6126 C C . VAL A 1 799 ? -15.921 14.953 28.807 1.00 92.50 799 VAL A C 1
ATOM 6128 O O . VAL A 1 799 ? -14.917 15.290 29.426 1.00 92.50 799 VAL A O 1
ATOM 6131 N N . THR A 1 800 ? -16.863 14.187 29.350 1.00 95.62 800 THR A N 1
ATOM 6132 C CA . THR A 1 800 ? -16.829 13.559 30.681 1.00 95.62 800 THR A CA 1
ATOM 6133 C C . THR A 1 800 ? -17.218 12.094 30.539 1.00 95.62 800 THR A C 1
ATOM 6135 O O . THR A 1 800 ? -17.848 11.735 29.546 1.00 95.62 800 THR A O 1
ATOM 6138 N N . GLY A 1 801 ? -16.911 11.236 31.503 1.00 95.50 801 GLY A N 1
ATOM 6139 C CA . GLY A 1 801 ? -17.277 9.822 31.408 1.00 95.50 801 GLY A CA 1
ATOM 6140 C C . GLY A 1 801 ? -17.428 9.122 32.757 1.00 95.50 801 GLY A C 1
ATOM 6141 O O . GLY A 1 801 ? -17.213 9.747 33.792 1.00 95.50 801 GLY A O 1
ATOM 6142 N N . PRO A 1 802 ? -17.801 7.832 32.745 1.00 95.62 802 PRO A N 1
ATOM 6143 C CA . PRO A 1 802 ? -17.990 7.027 33.951 1.00 95.62 802 PRO A CA 1
ATOM 6144 C C . PRO A 1 802 ? -16.716 6.321 34.446 1.00 95.62 802 PRO A C 1
ATOM 6146 O O . PRO A 1 802 ? -16.793 5.528 35.384 1.00 95.62 802 PRO A O 1
ATOM 6149 N N . VAL A 1 803 ? -15.567 6.491 33.779 1.00 97.44 803 VAL A N 1
ATOM 6150 C CA . VAL A 1 803 ? -14.370 5.672 34.036 1.00 97.44 803 VAL A CA 1
ATOM 6151 C C . VAL A 1 803 ? -13.682 6.110 35.334 1.00 97.44 803 VAL A C 1
ATOM 6153 O O . VAL A 1 803 ? -13.370 7.284 35.522 1.00 97.44 803 VAL A O 1
ATOM 6156 N N . VAL A 1 804 ? -13.427 5.149 36.222 1.00 97.06 804 VAL A N 1
ATOM 6157 C CA . VAL A 1 804 ? -12.779 5.337 37.534 1.00 97.06 804 VAL A CA 1
ATOM 6158 C C . VAL A 1 804 ? -11.311 4.909 37.488 1.00 97.06 804 VAL A C 1
ATOM 6160 O O . VAL A 1 804 ? -10.446 5.581 38.047 1.00 97.06 804 VAL A O 1
ATOM 6163 N N . SER A 1 805 ? -11.014 3.804 36.802 1.00 96.50 805 SER A N 1
ATOM 6164 C CA . SER A 1 805 ? -9.653 3.303 36.577 1.00 96.50 805 SER A CA 1
ATOM 6165 C C . SER A 1 805 ? -9.560 2.556 35.248 1.00 96.50 805 SER A C 1
ATOM 6167 O O . SER A 1 805 ? -10.580 2.113 34.711 1.00 96.50 805 SER A O 1
ATOM 6169 N N . TYR A 1 806 ? -8.348 2.450 34.703 1.00 97.25 806 TYR A N 1
ATOM 6170 C CA . TYR A 1 806 ? -8.101 1.894 33.378 1.00 97.25 806 TYR A CA 1
ATOM 6171 C C . TYR A 1 806 ? -6.712 1.259 33.257 1.00 97.25 806 TYR A C 1
ATOM 6173 O O . TYR A 1 806 ? -5.751 1.753 33.839 1.00 97.25 806 TYR A O 1
ATOM 6181 N N . ASP A 1 807 ? -6.632 0.243 32.404 1.00 96.75 807 ASP A N 1
ATOM 6182 C CA . ASP A 1 807 ? -5.437 -0.243 31.724 1.00 96.75 807 ASP A CA 1
ATOM 6183 C C . ASP A 1 807 ? -5.750 -0.200 30.215 1.00 96.75 807 ASP A C 1
ATOM 6185 O O . ASP A 1 807 ? -6.512 -1.022 29.697 1.00 96.75 807 ASP A O 1
ATOM 6189 N N . LEU A 1 808 ? -5.232 0.817 29.513 1.00 97.81 808 LEU A N 1
ATOM 6190 C CA . LEU A 1 808 ? -5.472 1.035 28.080 1.00 97.81 808 LEU A CA 1
ATOM 6191 C C . LEU A 1 808 ? -4.281 0.531 27.263 1.00 97.81 808 LEU A C 1
ATOM 6193 O O . LEU A 1 808 ? -3.148 0.963 27.477 1.00 97.81 808 LEU A O 1
ATOM 6197 N N . ASN A 1 809 ? -4.548 -0.328 26.282 1.00 97.00 809 ASN A N 1
ATOM 6198 C CA . ASN A 1 809 ? -3.561 -0.808 25.328 1.00 97.00 809 ASN A CA 1
ATOM 6199 C C . ASN A 1 809 ? -3.935 -0.408 23.897 1.00 97.00 809 ASN A C 1
ATOM 6201 O O . ASN A 1 809 ? -5.086 -0.535 23.480 1.00 97.00 809 ASN A O 1
ATOM 6205 N N . ILE A 1 810 ? -2.936 0.014 23.131 1.00 95.81 810 ILE A N 1
ATOM 6206 C CA . ILE A 1 810 ? -3.036 0.451 21.737 1.00 95.81 810 ILE A CA 1
ATOM 6207 C C . ILE A 1 810 ? -2.449 -0.604 20.794 1.00 95.81 810 ILE A C 1
ATOM 6209 O O . ILE A 1 810 ? -1.421 -1.220 21.084 1.00 95.81 810 ILE A O 1
ATOM 6213 N N . GLY A 1 811 ? -3.113 -0.822 19.660 1.00 92.50 811 GLY A N 1
ATOM 6214 C CA . GLY A 1 811 ? -2.684 -1.725 18.597 1.00 92.50 811 GLY A CA 1
ATOM 6215 C C . GLY A 1 811 ? -1.880 -0.996 17.520 1.00 92.50 811 GLY A C 1
ATOM 6216 O O . GLY A 1 811 ? -2.423 -0.171 16.780 1.00 92.50 811 GLY A O 1
ATOM 6217 N N . VAL A 1 812 ? -0.599 -1.345 17.398 1.00 89.69 812 VAL A N 1
ATOM 6218 C CA . VAL A 1 812 ? 0.319 -0.848 16.362 1.00 89.69 812 VAL A CA 1
ATOM 6219 C C . VAL A 1 812 ? 0.406 -1.881 15.227 1.00 89.69 812 VAL A C 1
ATOM 6221 O O . VAL A 1 812 ? 0.634 -3.056 15.520 1.00 89.69 812 VAL A O 1
ATOM 6224 N N . PRO A 1 813 ? 0.239 -1.507 13.942 1.00 93.50 813 PRO A N 1
ATOM 6225 C CA . PRO A 1 813 ? 0.388 -2.427 12.811 1.00 93.50 813 PRO A CA 1
ATOM 6226 C C . PRO A 1 813 ? 1.710 -3.193 12.807 1.00 93.50 813 PRO A C 1
ATOM 6228 O O . PRO A 1 813 ? 2.775 -2.624 13.039 1.00 93.50 813 PRO A O 1
ATOM 6231 N N . THR A 1 814 ? 1.651 -4.482 12.476 1.00 93.81 814 THR A N 1
ATOM 6232 C CA . THR A 1 814 ? 2.851 -5.314 12.329 1.00 93.81 814 THR A CA 1
ATOM 6233 C C . THR A 1 814 ? 3.666 -4.820 11.131 1.00 93.81 814 THR A C 1
ATOM 6235 O O . THR A 1 814 ? 3.095 -4.686 10.040 1.00 93.81 814 THR A O 1
ATOM 6238 N N . PRO A 1 815 ? 4.981 -4.568 11.284 1.00 94.94 815 PRO A N 1
ATOM 6239 C CA . PRO A 1 815 ? 5.831 -4.179 10.171 1.00 94.94 815 PRO A CA 1
ATOM 6240 C C . PRO A 1 815 ? 6.022 -5.348 9.199 1.00 94.94 815 PRO A C 1
ATOM 6242 O O . PRO A 1 815 ? 6.220 -6.498 9.593 1.00 94.94 815 PRO A O 1
ATOM 6245 N N . ILE A 1 816 ? 5.979 -5.026 7.914 1.00 96.44 816 ILE A N 1
ATOM 6246 C CA . ILE A 1 816 ? 6.105 -5.926 6.768 1.00 96.44 816 ILE A CA 1
ATOM 6247 C C . ILE A 1 816 ? 7.183 -5.333 5.863 1.00 96.44 816 ILE A C 1
ATOM 6249 O O . ILE A 1 816 ? 7.213 -4.121 5.677 1.00 96.44 816 ILE A O 1
ATOM 6253 N N . MET A 1 817 ? 8.053 -6.151 5.276 1.00 95.94 817 MET A N 1
ATOM 6254 C CA . MET A 1 817 ? 9.045 -5.652 4.323 1.00 95.94 817 MET A CA 1
ATOM 6255 C C . MET A 1 817 ? 8.339 -5.146 3.052 1.00 95.94 817 MET A C 1
ATOM 6257 O O . MET A 1 817 ? 7.719 -5.967 2.371 1.00 95.94 817 MET A O 1
ATOM 6261 N N . PRO A 1 818 ? 8.398 -3.842 2.700 1.00 95.25 818 PRO A N 1
ATOM 6262 C CA . PRO A 1 818 ? 7.801 -3.354 1.462 1.00 95.25 818 PRO A CA 1
ATOM 6263 C C . PRO A 1 818 ? 8.463 -4.025 0.263 1.00 95.25 818 PRO A C 1
ATOM 6265 O O . PRO A 1 818 ? 9.680 -4.223 0.235 1.00 95.25 818 PRO A O 1
ATOM 6268 N N . GLN A 1 819 ? 7.670 -4.349 -0.753 1.00 93.31 819 GLN A N 1
ATOM 6269 C CA . GLN A 1 819 ? 8.211 -4.849 -2.013 1.00 93.31 819 GLN A CA 1
ATOM 6270 C C . GLN A 1 819 ? 8.619 -3.689 -2.921 1.00 93.31 819 GLN A C 1
ATOM 6272 O O . GLN A 1 819 ? 9.665 -3.776 -3.565 1.00 93.31 819 GLN A O 1
ATOM 6277 N N . LEU A 1 820 ? 7.811 -2.622 -2.960 1.00 93.44 820 LEU A N 1
ATOM 6278 C CA . LEU A 1 820 ? 7.952 -1.507 -3.895 1.00 93.44 820 LEU A CA 1
ATOM 6279 C C . LEU A 1 820 ? 8.009 -0.154 -3.181 1.00 93.44 820 LEU A C 1
ATOM 6281 O O . LEU A 1 820 ? 7.366 0.049 -2.152 1.00 93.44 820 LEU A O 1
ATOM 6285 N N . THR A 1 821 ? 8.752 0.777 -3.771 1.00 92.31 821 THR A N 1
ATOM 6286 C CA . THR A 1 821 ? 8.758 2.195 -3.393 1.00 92.31 821 THR A CA 1
ATOM 6287 C C . THR A 1 821 ? 7.655 2.969 -4.130 1.00 92.31 821 THR A C 1
ATOM 6289 O O . THR A 1 821 ? 7.051 2.454 -5.071 1.00 92.31 821 THR A O 1
ATOM 6292 N N . ASP A 1 822 ? 7.373 4.213 -3.730 1.00 89.69 822 ASP A N 1
ATOM 6293 C CA . ASP A 1 822 ? 6.373 5.062 -4.396 1.00 89.69 822 ASP A CA 1
ATOM 6294 C C . ASP A 1 822 ? 6.703 5.276 -5.888 1.00 89.69 822 ASP A C 1
ATOM 6296 O O . ASP A 1 822 ? 5.817 5.112 -6.723 1.00 89.69 822 ASP A O 1
ATOM 6300 N N . TYR A 1 823 ? 7.966 5.559 -6.235 1.00 87.25 823 TYR A N 1
ATOM 6301 C CA . TYR A 1 823 ? 8.455 5.624 -7.620 1.00 87.25 823 TYR A CA 1
ATOM 6302 C C . TYR A 1 823 ? 8.083 4.366 -8.418 1.00 87.25 823 TYR A C 1
ATOM 6304 O O . TYR A 1 823 ? 7.493 4.448 -9.494 1.00 87.25 823 TYR A O 1
ATOM 6312 N N . GLU A 1 824 ? 8.395 3.189 -7.871 1.00 91.31 824 GLU A N 1
ATOM 6313 C CA . GLU A 1 824 ? 8.147 1.907 -8.534 1.00 91.31 824 GLU A CA 1
ATOM 6314 C C . GLU A 1 824 ? 6.649 1.591 -8.639 1.00 91.31 824 GLU A C 1
ATOM 6316 O O . GLU A 1 824 ? 6.217 0.979 -9.616 1.00 91.31 824 GLU A O 1
ATOM 6321 N N . PHE A 1 825 ? 5.852 2.001 -7.648 1.00 93.06 825 PHE A N 1
ATOM 6322 C CA . PHE A 1 825 ? 4.425 1.701 -7.579 1.00 93.06 825 PHE A CA 1
ATOM 6323 C C . PHE A 1 825 ? 3.553 2.670 -8.386 1.00 93.06 825 PHE A C 1
ATOM 6325 O O . PHE A 1 825 ? 2.540 2.232 -8.923 1.00 93.06 825 PHE A O 1
ATOM 6332 N N . TRP A 1 826 ? 3.910 3.955 -8.485 1.00 90.00 826 TRP A N 1
ATOM 6333 C CA . TRP A 1 826 ? 3.070 4.998 -9.098 1.00 90.00 826 TRP A CA 1
ATOM 6334 C C . TRP A 1 826 ? 3.627 5.596 -10.399 1.00 90.00 826 TRP A C 1
ATOM 6336 O O . TRP A 1 826 ? 2.846 6.184 -11.148 1.00 90.00 826 TRP A O 1
ATOM 6346 N N . GLY A 1 827 ? 4.929 5.465 -10.671 1.00 87.56 827 GLY A N 1
ATOM 6347 C CA . GLY A 1 827 ? 5.604 6.158 -11.776 1.00 87.56 827 GLY A CA 1
ATOM 6348 C C . GLY A 1 827 ? 5.924 7.629 -11.486 1.00 87.56 827 GLY A C 1
ATOM 6349 O O . GLY A 1 827 ? 5.498 8.190 -10.475 1.00 87.56 827 GLY A O 1
ATOM 6350 N N . VAL A 1 828 ? 6.673 8.273 -12.385 1.00 81.31 828 VAL A N 1
ATOM 6351 C CA . VAL A 1 828 ? 6.938 9.723 -12.367 1.00 81.31 828 VAL A CA 1
ATOM 6352 C C . VAL A 1 828 ? 6.379 10.360 -13.629 1.00 81.31 828 VAL A C 1
ATOM 6354 O O . VAL A 1 828 ? 6.696 9.962 -14.747 1.00 81.31 828 VAL A O 1
ATOM 6357 N N . VAL A 1 829 ? 5.560 11.395 -13.451 1.00 75.38 829 VAL A N 1
ATOM 6358 C CA . VAL A 1 829 ? 4.955 12.128 -14.565 1.00 75.38 829 VAL A CA 1
ATOM 6359 C C . VAL A 1 829 ? 5.774 13.385 -14.847 1.00 75.38 829 VAL A C 1
ATOM 6361 O O . VAL A 1 829 ? 5.882 14.274 -14.003 1.00 75.38 829 VAL A O 1
ATOM 6364 N N . GLU A 1 830 ? 6.360 13.454 -16.041 1.00 70.38 830 GLU A N 1
ATOM 6365 C CA . GLU A 1 830 ? 7.079 14.639 -16.518 1.00 70.38 830 GLU A CA 1
ATOM 6366 C C . GLU A 1 830 ? 6.138 15.831 -16.767 1.00 70.38 830 GLU A C 1
ATOM 6368 O O . GLU A 1 830 ? 4.923 15.685 -16.931 1.00 70.38 830 GLU A O 1
ATOM 6373 N N . SER A 1 831 ? 6.703 17.041 -16.827 1.00 66.81 831 SER A N 1
ATOM 6374 C CA . SER A 1 831 ? 5.915 18.263 -17.009 1.00 66.81 831 SER A CA 1
ATOM 6375 C C . SER A 1 831 ? 5.132 18.252 -18.331 1.00 66.81 831 SER A C 1
ATOM 6377 O O . SER A 1 831 ? 5.707 18.157 -19.413 1.00 66.81 831 SER A O 1
ATOM 6379 N N . GLY A 1 832 ? 3.803 18.347 -18.240 1.00 64.25 832 GLY A N 1
ATOM 6380 C CA . GLY A 1 832 ? 2.875 18.277 -19.374 1.00 64.25 832 GLY A CA 1
ATOM 6381 C C . GLY A 1 832 ? 2.379 16.869 -19.736 1.00 64.25 832 GLY A C 1
ATOM 6382 O O . GLY A 1 832 ? 1.485 16.753 -20.576 1.00 64.25 832 GLY A O 1
ATOM 6383 N N . ALA A 1 833 ? 2.897 15.810 -19.106 1.00 71.94 833 ALA A N 1
ATOM 6384 C CA . ALA A 1 833 ? 2.376 14.452 -19.251 1.00 71.94 833 ALA A CA 1
ATOM 6385 C C . ALA A 1 833 ? 1.210 14.174 -18.277 1.00 71.94 833 ALA A C 1
ATOM 6387 O O . ALA A 1 833 ? 0.937 14.941 -17.355 1.00 71.94 833 ALA A O 1
ATOM 6388 N N . TYR A 1 834 ? 0.502 13.062 -18.498 1.00 78.44 834 TYR A N 1
ATOM 6389 C CA . TYR A 1 834 ? -0.584 12.577 -17.629 1.00 78.44 834 TYR A CA 1
ATOM 6390 C C . TYR A 1 834 ? -0.343 11.158 -17.083 1.00 78.44 834 TYR A C 1
ATOM 6392 O O . TYR A 1 834 ? -1.148 10.653 -16.304 1.00 78.44 834 TYR A O 1
ATOM 6400 N N . GLN A 1 835 ? 0.749 10.519 -17.508 1.00 85.81 835 GLN A N 1
ATOM 6401 C CA . GLN A 1 835 ? 1.225 9.225 -17.033 1.00 85.81 835 GLN A CA 1
ATOM 6402 C C . GLN A 1 835 ? 2.733 9.096 -17.273 1.00 85.81 835 GLN A C 1
ATOM 6404 O O . GLN A 1 835 ? 3.285 9.804 -18.120 1.00 85.81 835 GLN A O 1
ATOM 6409 N N . ASP A 1 836 ? 3.372 8.180 -16.555 1.00 85.75 836 ASP A N 1
ATOM 6410 C CA . ASP A 1 836 ? 4.730 7.717 -16.834 1.00 85.75 836 ASP A CA 1
ATOM 6411 C C . ASP A 1 836 ? 4.698 6.795 -18.070 1.00 85.75 836 ASP A C 1
ATOM 6413 O O . ASP A 1 836 ? 3.964 5.807 -18.108 1.00 85.75 836 ASP A O 1
ATOM 6417 N N . TRP A 1 837 ? 5.465 7.118 -19.113 1.00 86.75 837 TRP A N 1
ATOM 6418 C CA . TRP A 1 837 ? 5.483 6.339 -20.360 1.00 86.75 837 TRP A CA 1
ATOM 6419 C C . TRP A 1 837 ? 6.451 5.148 -20.342 1.00 86.75 837 TRP A C 1
ATOM 6421 O O . TRP A 1 837 ? 6.391 4.317 -21.247 1.00 86.75 837 TRP A O 1
ATOM 6431 N N . ALA A 1 838 ? 7.331 5.057 -19.343 1.00 86.81 838 ALA A N 1
ATOM 6432 C CA . ALA A 1 838 ? 8.306 3.981 -19.204 1.00 86.81 838 ALA A CA 1
ATOM 6433 C C . ALA A 1 838 ? 7.765 2.815 -18.366 1.00 86.81 838 ALA A C 1
ATOM 6435 O O . ALA A 1 838 ? 8.012 1.660 -18.713 1.00 86.81 838 ALA A O 1
ATOM 6436 N N . ILE A 1 839 ? 7.017 3.101 -17.291 1.00 87.81 839 ILE A N 1
ATOM 6437 C CA . ILE A 1 839 ? 6.448 2.069 -16.399 1.00 87.81 839 ILE A CA 1
ATOM 6438 C C . ILE A 1 839 ? 4.926 2.151 -16.198 1.00 87.81 839 ILE A C 1
ATOM 6440 O O . ILE A 1 839 ? 4.331 1.195 -15.689 1.00 87.81 839 ILE A O 1
ATOM 6444 N N . GLY A 1 840 ? 4.267 3.214 -16.664 1.00 89.69 840 GLY A N 1
ATOM 6445 C CA . GLY A 1 840 ? 2.839 3.450 -16.437 1.00 89.69 840 GLY A CA 1
ATOM 6446 C C . GLY A 1 840 ? 2.558 4.066 -15.068 1.00 89.69 840 GLY A C 1
ATOM 6447 O O . GLY A 1 840 ? 3.453 4.231 -14.239 1.00 89.69 840 GLY A O 1
ATOM 6448 N N . GLY A 1 841 ? 1.283 4.335 -14.805 1.00 90.12 841 GLY A N 1
ATOM 6449 C CA . GLY A 1 841 ? 0.831 5.021 -13.599 1.00 90.12 841 GLY A CA 1
ATOM 6450 C C . GLY A 1 841 ? 0.898 6.542 -13.741 1.00 90.12 841 GLY A C 1
ATOM 6451 O O . GLY A 1 841 ? 1.407 7.075 -14.726 1.00 90.12 841 GLY A O 1
ATOM 6452 N N . ASN A 1 842 ? 0.316 7.257 -12.777 1.00 86.81 842 ASN A N 1
ATOM 6453 C CA . ASN A 1 842 ? 0.165 8.719 -12.829 1.00 86.81 842 ASN A CA 1
ATOM 6454 C C . ASN A 1 842 ? 0.901 9.475 -11.709 1.00 86.81 842 ASN A C 1
ATOM 6456 O O . ASN A 1 842 ? 0.627 10.653 -11.490 1.00 86.81 842 ASN A O 1
ATOM 6460 N N . GLY A 1 843 ? 1.780 8.802 -10.963 1.00 85.94 843 GLY A N 1
ATOM 6461 C CA . GLY A 1 843 ? 2.534 9.366 -9.840 1.00 85.94 843 GLY A CA 1
ATOM 6462 C C . GLY A 1 843 ? 1.710 9.735 -8.596 1.00 85.94 843 GLY A C 1
ATOM 6463 O O . GLY A 1 843 ? 2.269 10.245 -7.631 1.00 85.94 843 GLY A O 1
ATOM 6464 N N . ILE A 1 844 ? 0.389 9.502 -8.590 1.00 85.50 844 ILE A N 1
ATOM 6465 C CA . ILE A 1 844 ? -0.524 9.968 -7.529 1.00 85.50 844 ILE A CA 1
ATOM 6466 C C . ILE A 1 844 ? -1.336 8.821 -6.924 1.00 85.50 844 ILE A C 1
ATOM 6468 O O . ILE A 1 844 ? -1.345 8.621 -5.706 1.00 85.50 844 ILE A O 1
ATOM 6472 N N . ASN A 1 845 ? -2.120 8.147 -7.766 1.00 88.75 845 ASN A N 1
ATOM 6473 C CA . ASN A 1 845 ? -3.149 7.200 -7.343 1.00 88.75 845 ASN A CA 1
ATOM 6474 C C . ASN A 1 845 ? -3.488 6.118 -8.377 1.00 88.75 845 ASN A C 1
ATOM 6476 O O . ASN A 1 845 ? -4.329 5.273 -8.076 1.00 88.75 845 ASN A O 1
ATOM 6480 N N . HIS A 1 846 ? -2.883 6.122 -9.570 1.00 91.25 846 HIS A N 1
ATOM 6481 C CA . HIS A 1 846 ? -2.972 5.030 -10.547 1.00 91.25 846 HIS A CA 1
ATOM 6482 C C . HIS A 1 846 ? -1.655 4.256 -10.545 1.00 91.25 846 HIS A C 1
ATOM 6484 O O . HIS A 1 846 ? -0.622 4.884 -10.791 1.00 91.25 846 HIS A O 1
ATOM 6490 N N . PRO A 1 847 ? -1.663 2.943 -10.244 1.00 93.19 847 PRO A N 1
ATOM 6491 C CA . PRO A 1 847 ? -0.441 2.156 -10.212 1.00 93.19 847 PRO A CA 1
ATOM 6492 C C . PRO A 1 847 ? 0.262 2.105 -11.570 1.00 93.19 847 PRO A C 1
ATOM 6494 O O . PRO A 1 847 ? -0.385 2.079 -12.616 1.00 93.19 847 PRO A O 1
ATOM 6497 N N . SER A 1 848 ? 1.586 2.007 -11.529 1.00 92.06 848 SER A N 1
ATOM 6498 C CA . SER A 1 848 ? 2.407 1.553 -12.645 1.00 92.06 848 SER A CA 1
ATOM 6499 C C . SER A 1 848 ? 2.088 0.098 -12.993 1.00 92.06 848 SER A C 1
ATOM 6501 O O . SER A 1 848 ? 1.494 -0.628 -12.194 1.00 92.06 848 SER A O 1
ATOM 6503 N N . SER A 1 849 ? 2.555 -0.381 -14.144 1.00 90.94 849 SER A N 1
ATOM 6504 C CA . SER A 1 849 ? 2.419 -1.794 -14.536 1.00 90.94 849 SER A CA 1
ATOM 6505 C C . SER A 1 849 ? 3.074 -2.735 -13.502 1.00 90.94 849 SER A C 1
ATOM 6507 O O . SER A 1 849 ? 2.603 -3.848 -13.263 1.00 90.94 849 SER A O 1
ATOM 6509 N N . LEU A 1 850 ? 4.146 -2.272 -12.841 1.00 91.56 850 LEU A N 1
ATOM 6510 C CA . LEU A 1 850 ? 4.829 -2.990 -11.762 1.00 91.56 850 LEU A CA 1
ATOM 6511 C C . LEU A 1 850 ? 4.010 -2.970 -10.460 1.00 91.56 850 LEU A C 1
ATOM 6513 O O . LEU A 1 850 ? 3.831 -4.018 -9.837 1.00 91.56 850 LEU A O 1
ATOM 6517 N N . GLY A 1 851 ? 3.461 -1.811 -10.081 1.00 93.12 851 GLY A N 1
ATOM 6518 C CA . GLY A 1 851 ? 2.566 -1.668 -8.930 1.00 93.12 851 GLY A CA 1
ATOM 6519 C C . GLY A 1 851 ? 1.278 -2.481 -9.086 1.00 93.12 851 GLY A C 1
ATOM 6520 O O . GLY A 1 851 ? 0.869 -3.187 -8.164 1.00 93.12 851 GLY A O 1
ATOM 6521 N N . ALA A 1 852 ? 0.682 -2.466 -10.278 1.00 93.00 852 ALA A N 1
ATOM 6522 C CA . ALA A 1 852 ? -0.489 -3.253 -10.646 1.00 93.00 852 ALA A CA 1
ATOM 6523 C C . ALA A 1 852 ? -0.223 -4.766 -10.558 1.00 93.00 852 ALA A C 1
ATOM 6525 O O . ALA A 1 852 ? -1.042 -5.500 -10.005 1.00 93.00 852 ALA A O 1
ATOM 6526 N N . ALA A 1 853 ? 0.941 -5.241 -11.012 1.00 90.19 853 ALA A N 1
ATOM 6527 C CA . ALA A 1 853 ? 1.327 -6.644 -10.870 1.00 90.19 853 ALA A CA 1
ATOM 6528 C C . ALA A 1 853 ? 1.584 -7.042 -9.400 1.00 90.19 853 ALA A C 1
ATOM 6530 O O . ALA A 1 853 ? 1.087 -8.074 -8.941 1.00 90.19 853 ALA A O 1
ATOM 6531 N N . ALA A 1 854 ? 2.323 -6.223 -8.644 1.00 92.94 854 ALA A N 1
ATOM 6532 C CA . ALA A 1 854 ? 2.635 -6.486 -7.237 1.00 92.94 854 ALA A CA 1
ATOM 6533 C C . ALA A 1 854 ? 1.406 -6.401 -6.317 1.00 92.94 854 ALA A C 1
ATOM 6535 O O . ALA A 1 854 ? 1.360 -7.080 -5.294 1.00 92.94 854 ALA A O 1
ATOM 6536 N N . LEU A 1 855 ? 0.397 -5.607 -6.687 1.00 95.50 855 LEU A N 1
ATOM 6537 C CA . LEU A 1 855 ? -0.871 -5.514 -5.974 1.00 95.50 855 LEU A CA 1
ATOM 6538 C C . LEU A 1 855 ? -1.916 -6.493 -6.519 1.00 95.50 855 LEU A C 1
ATOM 6540 O O . LEU A 1 855 ? -2.273 -7.442 -5.832 1.00 95.50 855 LEU A O 1
ATOM 6544 N N . TYR A 1 856 ? -2.446 -6.253 -7.721 1.00 94.56 856 TYR A N 1
ATOM 6545 C CA . TYR A 1 856 ? -3.633 -6.942 -8.232 1.00 94.56 856 TYR A CA 1
ATOM 6546 C C . TYR A 1 856 ? -3.331 -8.405 -8.547 1.00 94.56 856 TYR A C 1
ATOM 6548 O O . TYR A 1 856 ? -3.941 -9.291 -7.953 1.00 94.56 856 TYR A O 1
ATOM 6556 N N . LYS A 1 857 ? -2.361 -8.673 -9.433 1.00 90.06 857 LYS A N 1
ATOM 6557 C CA . LYS A 1 857 ? -2.007 -10.045 -9.832 1.00 90.06 857 LYS A CA 1
ATOM 6558 C C . LYS A 1 857 ? -1.563 -10.878 -8.627 1.00 90.06 857 LYS A C 1
ATOM 6560 O O . LYS A 1 857 ? -2.054 -11.989 -8.440 1.00 90.06 857 LYS A O 1
ATOM 6565 N N . SER A 1 858 ? -0.680 -10.323 -7.793 1.00 91.19 858 SER A N 1
ATOM 6566 C CA . SER A 1 858 ? -0.235 -10.959 -6.547 1.00 91.19 858 SER A CA 1
ATOM 6567 C C . SER A 1 858 ? -1.419 -11.306 -5.642 1.00 91.19 858 SER A C 1
ATOM 6569 O O . SER A 1 858 ? -1.591 -12.467 -5.274 1.00 91.19 858 SER A O 1
ATOM 6571 N N . HIS A 1 859 ? -2.286 -10.333 -5.345 1.00 95.69 859 HIS A N 1
ATOM 6572 C CA . HIS A 1 859 ? -3.415 -10.533 -4.447 1.00 95.69 859 HIS A CA 1
ATOM 6573 C C . HIS A 1 859 ? -4.407 -11.572 -4.974 1.00 95.69 859 HIS A C 1
ATOM 6575 O O . HIS A 1 859 ? -4.702 -12.533 -4.267 1.00 95.69 859 HIS A O 1
ATOM 6581 N N . TYR A 1 860 ? -4.883 -11.423 -6.214 1.00 94.38 860 TYR A N 1
ATOM 6582 C CA . TYR A 1 860 ? -5.861 -12.346 -6.787 1.00 94.38 860 TYR A CA 1
ATOM 6583 C C . TYR A 1 860 ? -5.329 -13.784 -6.892 1.00 94.38 860 TYR A C 1
ATOM 6585 O O . TYR A 1 860 ? -6.092 -14.714 -6.656 1.00 94.38 860 TYR A O 1
ATOM 6593 N N . SER A 1 861 ? -4.024 -13.982 -7.135 1.00 88.38 861 SER A N 1
ATOM 6594 C CA . SER A 1 861 ? -3.408 -15.323 -7.185 1.00 88.38 861 SER A CA 1
ATOM 6595 C C . SER A 1 861 ? -3.498 -16.120 -5.874 1.00 88.38 861 SER A C 1
ATOM 6597 O O . SER A 1 861 ? -3.327 -17.337 -5.880 1.00 88.38 861 SER A O 1
ATOM 6599 N N . GLN A 1 862 ? -3.743 -15.447 -4.742 1.00 88.00 862 GLN A N 1
ATOM 6600 C CA . GLN A 1 862 ? -3.908 -16.086 -3.431 1.00 88.00 862 GLN A CA 1
ATOM 6601 C C . GLN A 1 862 ? -5.375 -16.381 -3.087 1.00 88.00 862 GLN A C 1
ATOM 6603 O O . GLN A 1 862 ? -5.641 -17.118 -2.130 1.00 88.00 862 GLN A O 1
ATOM 6608 N N . GLN A 1 863 ? -6.316 -15.815 -3.847 1.00 89.44 863 GLN A N 1
ATOM 6609 C CA . GLN A 1 863 ? -7.747 -15.948 -3.609 1.00 89.44 863 GLN A CA 1
ATOM 6610 C C . GLN A 1 863 ? -8.341 -17.161 -4.328 1.00 89.44 863 GLN A C 1
ATOM 6612 O O . GLN A 1 863 ? -7.777 -17.701 -5.275 1.00 89.44 863 GLN A O 1
ATOM 6617 N N . VAL A 1 864 ? -9.526 -17.572 -3.879 1.00 83.94 864 VAL A N 1
ATOM 6618 C CA . VAL A 1 864 ? -10.406 -18.497 -4.601 1.00 83.94 864 VAL A CA 1
ATOM 6619 C C . VAL A 1 864 ? -11.825 -17.956 -4.480 1.00 83.94 864 VAL A C 1
ATOM 6621 O O . VAL A 1 864 ? -12.242 -17.593 -3.383 1.00 83.94 864 VAL A O 1
ATOM 6624 N N . MET A 1 865 ? -12.545 -17.889 -5.598 1.00 87.31 865 MET A N 1
ATOM 6625 C CA . MET A 1 865 ? -13.933 -17.428 -5.664 1.00 87.31 865 MET A CA 1
ATOM 6626 C C . MET A 1 865 ? -14.736 -18.381 -6.546 1.00 87.31 865 MET A C 1
ATOM 6628 O O . MET A 1 865 ? -14.736 -18.249 -7.769 1.00 87.31 865 MET A O 1
ATOM 6632 N N . ARG A 1 866 ? -15.403 -19.361 -5.939 1.00 86.19 866 ARG A N 1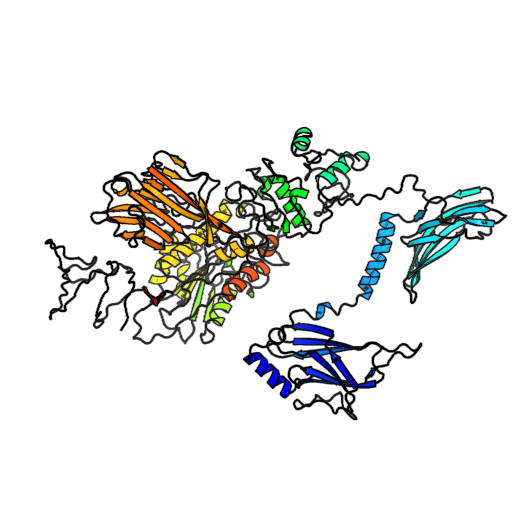
ATOM 6633 C CA . ARG A 1 866 ? -16.270 -20.318 -6.641 1.00 86.19 866 ARG A CA 1
ATOM 6634 C C . ARG A 1 866 ? -17.662 -19.746 -6.845 1.00 86.19 866 ARG A C 1
ATOM 6636 O O . ARG A 1 866 ? -18.178 -19.047 -5.977 1.00 86.19 866 ARG A O 1
ATOM 6643 N N . ILE A 1 867 ? -18.295 -20.097 -7.957 1.00 86.56 867 ILE A N 1
ATOM 6644 C CA . ILE A 1 867 ? -19.669 -19.718 -8.274 1.00 86.56 867 ILE A CA 1
ATOM 6645 C C . ILE A 1 867 ? -20.505 -20.979 -8.452 1.00 86.56 867 ILE A C 1
ATOM 6647 O O . ILE A 1 867 ? -20.277 -21.765 -9.368 1.00 86.56 867 ILE A O 1
ATOM 6651 N N . LYS A 1 868 ? -21.533 -21.135 -7.617 1.00 83.12 868 LYS A N 1
ATOM 6652 C CA . LYS A 1 868 ? -22.619 -22.078 -7.874 1.00 83.12 868 LYS A CA 1
ATOM 6653 C C . LYS A 1 868 ? -23.640 -21.428 -8.811 1.00 83.12 868 LYS A C 1
ATOM 6655 O O . LYS A 1 868 ? -24.249 -20.416 -8.450 1.00 83.12 868 LYS A O 1
ATOM 6660 N N . ASN A 1 869 ? -23.788 -21.987 -10.012 1.00 70.19 869 ASN A N 1
ATOM 6661 C CA . ASN A 1 869 ? -24.604 -21.438 -11.100 1.00 70.19 869 ASN A CA 1
ATOM 6662 C C . ASN A 1 869 ? -25.905 -22.225 -11.371 1.00 70.19 869 ASN A C 1
ATOM 6664 O O . ASN A 1 869 ? -26.716 -21.789 -12.188 1.00 70.19 869 ASN A O 1
ATOM 6668 N N . ASP A 1 870 ? -26.128 -23.338 -10.667 1.00 61.69 870 ASP A N 1
ATOM 6669 C CA . ASP A 1 870 ? -27.282 -24.218 -10.806 1.00 61.69 870 ASP A CA 1
ATOM 6670 C C . ASP A 1 870 ? -28.309 -24.023 -9.675 1.00 61.69 870 ASP A C 1
ATOM 6672 O O . ASP A 1 870 ? -28.114 -24.453 -8.538 1.00 61.69 870 ASP A O 1
ATOM 6676 N N . ARG A 1 871 ? -29.476 -23.442 -9.991 1.00 52.91 871 ARG A N 1
ATOM 6677 C CA . ARG A 1 871 ? -30.683 -23.703 -9.192 1.00 52.91 871 ARG A CA 1
ATOM 6678 C C . ARG A 1 871 ? -31.422 -24.921 -9.714 1.00 52.91 871 ARG A C 1
ATOM 6680 O O . ARG A 1 871 ? -32.083 -24.858 -10.750 1.00 52.91 871 ARG A O 1
ATOM 6687 N N . THR A 1 872 ? -31.447 -25.968 -8.899 1.00 42.88 872 THR A N 1
ATOM 6688 C CA . THR A 1 872 ? -32.646 -26.807 -8.804 1.00 42.88 872 THR A CA 1
ATOM 6689 C C . THR A 1 872 ? -33.703 -26.052 -7.986 1.00 42.88 872 THR A C 1
ATOM 6691 O O . THR A 1 872 ? -33.375 -25.396 -6.996 1.00 42.88 872 THR A O 1
ATOM 6694 N N . GLU A 1 873 ? -34.979 -26.112 -8.386 1.00 37.69 873 GLU A N 1
ATOM 6695 C CA . GLU A 1 873 ? -36.077 -25.324 -7.778 1.00 37.69 873 GLU A CA 1
ATOM 6696 C C . GLU A 1 873 ? -36.308 -25.595 -6.273 1.00 37.69 873 GLU A C 1
ATOM 6698 O O . GLU A 1 873 ? -37.037 -24.859 -5.612 1.00 37.69 873 GLU A O 1
ATOM 6703 N N . SER A 1 874 ? -35.669 -26.624 -5.711 1.00 36.56 874 SER A N 1
ATOM 6704 C CA . SER A 1 874 ? -35.706 -26.984 -4.290 1.00 36.56 874 SER A CA 1
ATOM 6705 C C . SER A 1 874 ? -34.783 -26.164 -3.377 1.00 36.56 874 SER A C 1
ATOM 6707 O O . SER A 1 874 ? -34.927 -26.246 -2.156 1.00 36.56 874 SER A O 1
ATOM 6709 N N . GLU A 1 875 ? -33.827 -25.395 -3.907 1.00 35.44 875 GLU A N 1
ATOM 6710 C CA . GLU A 1 875 ? -32.832 -24.698 -3.075 1.00 35.44 875 GLU A CA 1
ATOM 6711 C C . GLU A 1 875 ? -33.312 -23.337 -2.546 1.00 35.44 875 GLU A C 1
ATOM 6713 O O . GLU A 1 875 ? -32.907 -22.259 -2.990 1.00 35.44 875 GLU A O 1
ATOM 6718 N N . VAL A 1 876 ? -34.156 -23.400 -1.512 1.00 33.41 876 VAL A N 1
ATOM 6719 C CA . VAL A 1 876 ? -34.402 -22.271 -0.606 1.00 33.41 876 VAL A CA 1
ATOM 6720 C C . VAL A 1 876 ? -33.122 -21.988 0.192 1.00 33.41 876 VAL A C 1
ATOM 6722 O O . VAL A 1 876 ? -32.555 -22.893 0.803 1.00 33.41 876 VAL A O 1
ATOM 6725 N N . TYR A 1 877 ? -32.678 -20.727 0.171 1.00 34.94 877 TYR A N 1
ATOM 6726 C CA . TYR A 1 877 ? -31.377 -20.253 0.661 1.00 34.94 877 TYR A CA 1
ATOM 6727 C C . TYR A 1 877 ? -30.884 -20.899 1.970 1.00 34.94 877 TYR A C 1
ATOM 6729 O O . TYR A 1 877 ? -31.485 -20.731 3.032 1.00 34.94 877 TYR A O 1
ATOM 6737 N N . ARG A 1 878 ? -29.708 -21.534 1.898 1.00 35.66 878 ARG A N 1
ATOM 6738 C CA . ARG A 1 878 ? -28.879 -21.931 3.044 1.00 35.66 878 ARG A CA 1
ATOM 6739 C C . ARG A 1 878 ? -27.428 -21.519 2.776 1.00 35.66 878 ARG A C 1
ATOM 6741 O O . ARG A 1 878 ? -26.717 -22.253 2.098 1.00 35.66 878 ARG A O 1
ATOM 6748 N N . TYR A 1 879 ? -26.962 -20.392 3.322 1.00 35.00 879 TYR A N 1
ATOM 6749 C CA . TYR A 1 879 ? -25.524 -20.275 3.592 1.00 35.00 879 TYR A CA 1
ATOM 6750 C C . TYR A 1 879 ? -25.259 -20.956 4.925 1.00 35.00 879 TYR A C 1
ATOM 6752 O O . TYR A 1 879 ? -25.890 -20.610 5.921 1.00 35.00 879 TYR A O 1
ATOM 6760 N N . VAL A 1 880 ? -24.337 -21.914 4.926 1.00 34.50 880 VAL A N 1
ATOM 6761 C CA . VAL A 1 880 ? -23.847 -22.588 6.127 1.00 34.50 880 VAL A CA 1
ATOM 6762 C C . VAL A 1 880 ? -22.353 -22.303 6.210 1.00 34.50 880 VAL A C 1
ATOM 6764 O O . VAL A 1 880 ? -21.567 -22.838 5.429 1.00 34.50 880 VAL A O 1
ATOM 6767 N N . ARG A 1 881 ? -21.960 -21.411 7.116 1.00 36.59 881 ARG A N 1
ATOM 6768 C CA . ARG A 1 881 ? -20.562 -21.063 7.357 1.00 36.59 881 ARG A CA 1
ATOM 6769 C C . ARG A 1 881 ? -19.985 -22.049 8.361 1.00 36.59 881 ARG A C 1
ATOM 6771 O O . ARG A 1 881 ? -20.266 -21.946 9.549 1.00 36.59 881 ARG A O 1
ATOM 6778 N N . LEU A 1 882 ? -19.185 -22.995 7.885 1.00 34.50 882 LEU A N 1
ATOM 6779 C CA . LEU A 1 882 ? -18.471 -23.917 8.763 1.00 34.50 882 LEU A CA 1
ATOM 6780 C C . LEU A 1 882 ? -17.288 -23.199 9.423 1.00 34.50 882 LEU A C 1
ATOM 6782 O O . LEU A 1 882 ? -16.415 -22.660 8.740 1.00 34.50 882 LEU A O 1
ATOM 6786 N N . ASN A 1 883 ? -17.277 -23.198 10.751 1.00 39.31 883 ASN A N 1
ATOM 6787 C CA . ASN A 1 883 ? -16.202 -22.674 11.580 1.00 39.31 883 ASN A CA 1
ATOM 6788 C C . ASN A 1 883 ? -15.137 -23.762 11.819 1.00 39.31 883 ASN A C 1
ATOM 6790 O O . ASN A 1 883 ? -15.399 -24.961 11.711 1.00 39.31 883 ASN A O 1
ATOM 6794 N N . ASN A 1 884 ? -13.916 -23.350 12.177 1.00 34.25 884 ASN A N 1
ATOM 6795 C CA . ASN A 1 884 ? -12.777 -24.265 12.372 1.00 34.25 884 ASN A CA 1
ATOM 6796 C C . ASN A 1 884 ? -12.946 -25.250 13.551 1.00 34.25 884 ASN A C 1
ATOM 6798 O O . ASN A 1 884 ? -12.159 -26.185 13.675 1.00 34.25 884 ASN A O 1
ATOM 6802 N N . ASP A 1 885 ? -13.939 -25.038 14.416 1.00 35.62 885 ASP A N 1
ATOM 6803 C CA . ASP A 1 885 ? -14.317 -25.917 15.529 1.00 35.62 885 ASP A CA 1
ATOM 6804 C C . ASP A 1 885 ? -15.389 -26.961 15.149 1.00 35.62 885 ASP A C 1
ATOM 6806 O O . ASP A 1 885 ? -15.792 -27.765 15.987 1.00 35.62 885 ASP A O 1
ATOM 6810 N N . GLY A 1 886 ? -15.843 -26.964 13.890 1.00 30.34 886 GLY A N 1
ATOM 6811 C CA . GLY A 1 886 ? -16.909 -27.835 13.391 1.00 30.34 886 GLY A CA 1
ATOM 6812 C C . GLY A 1 886 ? -18.326 -27.286 13.588 1.00 30.34 886 GLY A C 1
ATOM 6813 O O . GLY A 1 886 ? -19.281 -27.959 13.203 1.00 30.34 886 GLY A O 1
ATOM 6814 N N . THR A 1 887 ? -18.491 -26.084 14.152 1.00 34.03 887 THR A N 1
ATOM 6815 C CA . THR A 1 887 ? -19.801 -25.416 14.229 1.00 34.03 887 THR A CA 1
ATOM 6816 C C . THR A 1 887 ? -20.195 -24.774 12.896 1.00 34.03 887 THR A C 1
ATOM 6818 O O . THR A 1 887 ? -19.387 -24.657 11.973 1.00 34.03 887 THR A O 1
ATOM 6821 N N . ALA A 1 888 ? -21.464 -24.381 12.777 1.00 32.22 888 ALA A N 1
ATOM 6822 C CA . ALA A 1 888 ? -22.058 -23.886 11.544 1.00 32.22 888 ALA A CA 1
ATOM 6823 C C . ALA A 1 888 ? -22.934 -22.646 11.801 1.00 32.22 888 ALA A C 1
ATOM 6825 O O . ALA A 1 888 ? -23.968 -22.775 12.457 1.00 32.22 888 ALA A O 1
ATOM 6826 N N . ASP A 1 889 ? -22.570 -21.479 11.252 1.00 34.66 889 ASP A N 1
ATOM 6827 C CA . ASP A 1 889 ? -23.451 -20.298 11.248 1.00 34.66 889 ASP A CA 1
ATOM 6828 C C . ASP A 1 889 ? -24.407 -20.384 10.042 1.00 34.66 889 ASP A C 1
ATOM 6830 O O . ASP A 1 889 ? -23.957 -20.598 8.913 1.00 34.66 889 ASP A O 1
ATOM 6834 N N . ILE A 1 890 ? -25.714 -20.172 10.236 1.00 33.56 890 ILE A N 1
ATOM 6835 C CA . ILE A 1 890 ? -26.678 -20.087 9.123 1.00 33.56 890 ILE A CA 1
ATOM 6836 C C . ILE A 1 890 ? -26.993 -18.621 8.814 1.00 33.56 890 ILE A C 1
ATOM 6838 O O . ILE A 1 890 ? -27.607 -17.935 9.628 1.00 33.56 890 ILE A O 1
ATOM 6842 N N . CYS A 1 891 ? -26.636 -18.162 7.613 1.00 33.16 891 CYS A N 1
ATOM 6843 C CA . CYS A 1 891 ? -26.890 -16.792 7.153 1.00 33.16 891 CYS A CA 1
ATOM 6844 C C . CYS A 1 891 ? -27.899 -16.765 5.991 1.00 33.16 891 CYS A C 1
ATOM 6846 O O . CYS A 1 891 ? -27.758 -17.493 5.008 1.00 33.16 891 CYS A O 1
ATOM 6848 N N . GLY A 1 892 ? -28.907 -15.890 6.060 1.00 31.97 892 GLY A N 1
ATOM 6849 C CA . GLY A 1 892 ? -29.785 -15.596 4.921 1.00 31.97 892 GLY A CA 1
ATOM 6850 C C . GLY A 1 892 ? -31.275 -15.473 5.242 1.00 31.97 892 GLY A C 1
ATOM 6851 O O . GLY A 1 892 ? -31.718 -15.550 6.386 1.00 31.97 892 GLY A O 1
ATOM 6852 N N . ARG A 1 893 ? -32.062 -15.254 4.183 1.00 31.16 893 ARG A N 1
ATOM 6853 C CA . ARG A 1 893 ? -33.517 -15.064 4.241 1.00 31.16 893 ARG A CA 1
ATOM 6854 C C . ARG A 1 893 ? -34.239 -16.412 4.203 1.00 31.16 893 ARG A C 1
ATOM 6856 O O . ARG A 1 893 ? -34.398 -16.998 3.133 1.00 31.16 893 ARG A O 1
ATOM 6863 N N . ILE A 1 894 ? -34.739 -16.860 5.352 1.00 31.22 894 ILE A N 1
ATOM 6864 C CA . ILE A 1 894 ? -35.629 -18.025 5.433 1.00 31.22 894 ILE A CA 1
ATOM 6865 C C . ILE A 1 894 ? -37.009 -17.627 4.893 1.00 31.22 894 ILE A C 1
ATOM 6867 O O . ILE A 1 894 ? -37.693 -16.782 5.470 1.00 31.22 894 ILE A O 1
ATOM 6871 N N . VAL A 1 895 ? -37.434 -18.247 3.791 1.00 29.70 895 VAL A N 1
ATOM 6872 C CA . VAL A 1 895 ? -38.832 -18.213 3.344 1.00 29.70 895 VAL A CA 1
ATOM 6873 C C . VAL A 1 895 ? -39.500 -19.477 3.868 1.00 29.70 895 VAL A C 1
ATOM 6875 O O . VAL A 1 895 ? -39.191 -20.576 3.414 1.00 29.70 895 VAL A O 1
ATOM 6878 N N . LEU A 1 896 ? -40.399 -19.323 4.840 1.00 27.31 896 LEU A N 1
ATOM 6879 C CA . LEU A 1 896 ? -41.224 -20.419 5.340 1.00 27.31 896 LEU A CA 1
ATOM 6880 C C . LEU A 1 896 ? -42.306 -20.746 4.304 1.00 27.31 896 LEU A C 1
ATOM 6882 O O . LEU A 1 896 ? -43.378 -20.145 4.305 1.00 27.31 896 LEU A O 1
ATOM 6886 N N . THR A 1 897 ? -42.019 -21.687 3.407 1.00 26.88 897 THR A N 1
ATOM 6887 C CA . THR A 1 897 ? -43.059 -22.391 2.651 1.00 26.88 897 THR A CA 1
ATOM 6888 C C . THR A 1 897 ? -43.718 -23.449 3.537 1.00 26.88 897 THR A C 1
ATOM 6890 O O . THR A 1 897 ? -43.098 -23.994 4.457 1.00 26.88 897 THR A O 1
ATOM 6893 N N . GLU A 1 898 ? -44.999 -23.728 3.287 1.00 28.80 898 GLU A N 1
ATOM 6894 C CA . GLU A 1 898 ? -45.771 -24.719 4.041 1.00 28.80 898 GLU A CA 1
ATOM 6895 C C . GLU A 1 898 ? -45.105 -26.105 3.945 1.00 28.80 898 GLU A C 1
ATOM 6897 O O . GLU A 1 898 ? -45.094 -26.725 2.884 1.00 28.80 898 GLU A O 1
ATOM 6902 N N . GLY A 1 899 ? -44.533 -26.589 5.055 1.00 29.08 899 GLY A N 1
ATOM 6903 C CA . GLY A 1 899 ? -43.937 -27.931 5.140 1.00 29.08 899 GLY A CA 1
ATOM 6904 C C . GLY A 1 899 ? -42.615 -28.040 5.907 1.00 29.08 899 GLY A C 1
ATOM 6905 O O . GLY A 1 899 ? -42.260 -29.141 6.327 1.00 29.08 899 GLY A O 1
ATOM 6906 N N . VAL A 1 900 ? -41.887 -26.941 6.151 1.00 26.55 900 VAL A N 1
ATOM 6907 C CA . VAL A 1 900 ? -40.626 -27.006 6.918 1.00 26.55 900 VAL A CA 1
ATOM 6908 C C . VAL A 1 900 ? -40.907 -27.253 8.405 1.00 26.55 900 VAL A C 1
ATOM 6910 O O . VAL A 1 900 ? -41.333 -26.356 9.130 1.00 26.55 900 VAL A O 1
ATOM 6913 N N . THR A 1 901 ? -40.632 -28.472 8.873 1.00 30.55 901 THR A N 1
ATOM 6914 C CA . THR A 1 901 ? -40.734 -28.845 10.293 1.00 30.55 901 THR A CA 1
ATOM 6915 C C . THR A 1 901 ? -39.364 -28.718 10.960 1.00 30.55 901 THR A C 1
ATOM 6917 O O . THR A 1 901 ? -38.499 -29.568 10.772 1.00 30.55 901 THR A O 1
ATOM 6920 N N . LEU A 1 902 ? -39.156 -27.661 11.749 1.00 29.30 902 LEU A N 1
ATOM 6921 C CA . LEU A 1 902 ? -37.960 -27.504 12.584 1.00 29.30 902 LEU A CA 1
ATOM 6922 C C . LEU A 1 902 ? -38.105 -28.365 13.848 1.00 29.30 902 LEU A C 1
ATOM 6924 O O . LEU A 1 902 ? -38.891 -28.040 14.733 1.00 29.30 902 LEU A O 1
ATOM 6928 N N . VAL A 1 903 ? -37.366 -29.477 13.919 1.00 25.72 903 VAL A N 1
ATOM 6929 C CA . VAL A 1 903 ? -37.540 -30.500 14.973 1.00 25.72 903 VAL A CA 1
ATOM 6930 C C . VAL A 1 903 ? -36.917 -30.086 16.316 1.00 25.72 903 VAL A C 1
ATOM 6932 O O . VAL A 1 903 ? -37.403 -30.492 17.370 1.00 25.72 903 VAL A O 1
ATOM 6935 N N . SER A 1 904 ? -35.895 -29.227 16.305 1.00 28.25 904 SER A N 1
ATOM 6936 C CA . SER A 1 904 ? -35.336 -28.620 17.519 1.00 28.25 904 SER A CA 1
ATOM 6937 C C . SER A 1 904 ? -34.634 -27.298 17.223 1.00 28.25 904 SER A C 1
ATOM 6939 O O . SER A 1 904 ? -33.734 -27.252 16.388 1.00 28.25 904 SER A O 1
ATOM 6941 N N . LEU A 1 905 ? -34.985 -26.247 17.966 1.00 27.34 905 LEU A N 1
ATOM 6942 C CA . LEU A 1 905 ? -34.141 -25.064 18.118 1.00 27.34 905 LEU A CA 1
ATOM 6943 C C . LEU A 1 905 ? -33.333 -25.216 19.415 1.00 27.34 905 LEU A C 1
ATOM 6945 O O . LEU A 1 905 ? -33.930 -25.139 20.493 1.00 27.34 905 LEU A O 1
ATOM 6949 N N . PRO A 1 906 ? -32.001 -25.383 19.365 1.00 28.62 906 PRO A N 1
ATOM 6950 C CA . PRO A 1 906 ? -31.175 -24.964 20.480 1.00 28.62 906 PRO A CA 1
ATOM 6951 C C . PRO A 1 906 ? -31.211 -23.433 20.505 1.00 28.62 906 PRO A C 1
ATOM 6953 O O . PRO A 1 906 ? -30.553 -22.762 19.711 1.00 28.62 906 PRO A O 1
ATOM 6956 N N . PHE A 1 907 ? -32.004 -22.862 21.411 1.00 30.05 907 PHE A N 1
ATOM 6957 C CA . PHE A 1 907 ? -31.877 -21.448 21.754 1.00 30.05 907 PHE A CA 1
ATOM 6958 C C . PHE A 1 907 ? -30.553 -21.275 22.517 1.00 30.05 907 PHE A C 1
ATOM 6960 O O . PHE A 1 907 ? -30.527 -21.326 23.742 1.00 30.05 907 PHE A O 1
ATOM 6967 N N . ALA A 1 908 ? -29.444 -21.139 21.794 1.00 29.66 908 ALA A N 1
ATOM 6968 C CA . ALA A 1 908 ? -28.164 -20.691 22.328 1.00 29.66 908 ALA A CA 1
ATOM 6969 C C . ALA A 1 908 ? -28.007 -19.205 21.952 1.00 29.66 908 ALA A C 1
ATOM 6971 O O . ALA A 1 908 ? -28.152 -18.859 20.786 1.00 29.66 908 ALA A O 1
ATOM 6972 N N . LEU A 1 909 ? -27.772 -18.258 22.864 1.00 29.09 909 LEU A N 1
ATOM 6973 C CA . LEU A 1 909 ? -27.184 -18.374 24.198 1.00 29.09 909 LEU A CA 1
ATOM 6974 C C . LEU A 1 909 ? -28.147 -18.832 25.311 1.00 29.09 909 LEU A C 1
ATOM 6976 O O . LEU A 1 909 ? -28.943 -18.064 25.852 1.00 29.09 909 LEU A O 1
ATOM 6980 N N . ILE A 1 910 ? -27.951 -20.076 25.739 1.00 28.22 910 ILE A N 1
ATOM 6981 C CA . ILE A 1 910 ? -28.274 -20.580 27.068 1.00 28.22 910 ILE A CA 1
ATOM 6982 C C . ILE A 1 910 ? -27.052 -21.405 27.486 1.00 28.22 910 ILE A C 1
ATOM 6984 O O . ILE A 1 910 ? -26.528 -22.197 26.704 1.00 28.22 910 ILE A O 1
ATOM 6988 N N . ASN A 1 911 ? -26.589 -21.183 28.717 1.00 29.03 911 ASN A N 1
ATOM 6989 C CA . ASN A 1 911 ? -25.600 -22.008 29.417 1.00 29.03 911 ASN A CA 1
ATOM 6990 C C . ASN A 1 911 ? -25.885 -23.518 29.183 1.00 29.03 911 ASN A C 1
ATOM 6992 O O . ASN A 1 911 ? -27.051 -23.906 29.295 1.00 29.03 911 ASN A O 1
ATOM 6996 N N . PRO A 1 912 ? -24.876 -24.375 28.904 1.00 28.89 912 PRO A N 1
ATOM 6997 C CA . PRO A 1 912 ? -25.064 -25.793 28.546 1.00 28.89 912 PRO A CA 1
ATOM 6998 C C . PRO A 1 912 ? -25.886 -26.660 29.529 1.00 28.89 912 PRO A C 1
ATOM 7000 O O . PRO A 1 912 ? -26.195 -27.809 29.215 1.00 28.89 912 PRO A O 1
ATOM 7003 N N . GLU A 1 913 ? -26.280 -26.138 30.694 1.00 28.66 913 GLU A N 1
ATOM 7004 C CA . GLU A 1 913 ? -27.056 -26.842 31.721 1.00 28.66 913 GLU A CA 1
ATOM 7005 C C . GLU A 1 913 ? -28.593 -26.643 31.694 1.00 28.66 913 GLU A C 1
ATOM 7007 O O . GLU A 1 913 ? -29.276 -27.242 32.527 1.00 28.66 913 GLU A O 1
ATOM 7012 N N . ARG A 1 914 ? -29.196 -25.847 30.787 1.00 30.25 914 ARG A N 1
ATOM 7013 C CA . ARG A 1 914 ? -30.674 -25.662 30.762 1.00 30.25 914 ARG A CA 1
ATOM 7014 C C . ARG A 1 914 ? -31.335 -25.972 29.416 1.00 30.25 914 ARG A C 1
ATOM 7016 O O . ARG A 1 914 ? -31.053 -25.343 28.405 1.00 30.25 914 ARG A O 1
ATOM 7023 N N . ARG A 1 915 ? -32.288 -26.915 29.435 1.00 27.91 915 ARG A N 1
ATOM 7024 C CA . ARG A 1 915 ? -33.107 -27.331 28.281 1.00 27.91 915 ARG A CA 1
ATOM 7025 C C . ARG A 1 915 ? -34.500 -26.701 28.336 1.00 27.91 915 ARG A C 1
ATOM 7027 O O . ARG A 1 915 ? -35.130 -26.711 29.390 1.00 27.91 915 ARG A O 1
ATOM 7034 N N . ALA A 1 916 ? -35.003 -26.241 27.194 1.00 30.20 916 ALA A N 1
ATOM 7035 C CA . ALA A 1 916 ? -36.418 -25.931 26.989 1.00 30.20 916 ALA A CA 1
ATOM 7036 C C . ALA A 1 916 ? -37.049 -27.015 26.102 1.00 30.20 916 ALA A C 1
ATOM 7038 O O . ALA A 1 916 ? -36.439 -27.430 25.118 1.00 30.20 916 ALA A O 1
ATOM 7039 N N . ASN A 1 917 ? -38.261 -27.461 26.436 1.00 29.19 917 ASN A N 1
ATOM 7040 C CA . ASN A 1 917 ? -39.005 -28.444 25.646 1.00 29.19 917 ASN A CA 1
ATOM 7041 C C . ASN A 1 917 ? -40.145 -27.746 24.895 1.00 29.19 917 ASN A C 1
ATOM 7043 O O . ASN A 1 917 ? -40.939 -27.028 25.501 1.00 29.19 917 ASN A O 1
ATOM 7047 N N . ALA A 1 918 ? -40.252 -27.997 23.591 1.00 30.33 918 ALA A N 1
ATOM 7048 C CA . ALA A 1 918 ? -41.420 -27.641 22.794 1.00 30.33 918 ALA A CA 1
ATOM 7049 C C . ALA A 1 918 ? -42.221 -28.911 22.480 1.00 30.33 918 ALA A C 1
ATOM 7051 O O . ALA A 1 918 ? -41.645 -29.929 22.099 1.00 30.33 918 ALA A O 1
ATOM 7052 N N . THR A 1 919 ? -43.546 -28.845 22.606 1.00 29.95 919 THR A N 1
ATOM 7053 C CA . THR A 1 919 ? -44.439 -29.971 22.301 1.00 29.95 919 THR A CA 1
ATOM 7054 C C . THR A 1 919 ? -45.502 -29.509 21.316 1.00 29.95 919 THR A C 1
ATOM 7056 O O . THR A 1 919 ? -46.175 -28.506 21.550 1.00 29.95 919 THR A O 1
ATOM 7059 N N . CYS A 1 920 ? -45.674 -30.235 20.210 1.00 29.11 920 CYS A N 1
ATOM 7060 C CA . CYS A 1 920 ? -46.749 -29.957 19.263 1.00 29.11 920 CYS A CA 1
ATOM 7061 C C . CYS A 1 920 ? -48.095 -30.353 19.886 1.00 29.11 920 CYS A C 1
ATOM 7063 O O . CYS A 1 920 ? -48.319 -31.527 20.188 1.00 29.11 920 CYS A O 1
ATOM 7065 N N . VAL A 1 921 ? -48.995 -29.385 20.064 1.00 30.97 921 VAL A N 1
ATOM 7066 C CA . VAL A 1 921 ? -50.402 -29.654 20.376 1.00 30.97 921 VAL A CA 1
ATOM 7067 C C . VAL A 1 921 ? -51.162 -29.702 19.053 1.00 30.97 921 VAL A C 1
ATOM 7069 O O . VAL A 1 921 ? -51.013 -28.821 18.207 1.00 30.97 921 VAL A O 1
ATOM 7072 N N . SER A 1 922 ? -51.962 -30.748 18.843 1.00 29.84 922 SER A N 1
ATOM 7073 C CA . SER A 1 922 ? -52.678 -30.971 17.585 1.00 29.84 922 SER A CA 1
ATOM 7074 C C . SER A 1 922 ? -53.706 -29.863 17.316 1.00 29.84 922 SER A C 1
ATOM 7076 O O . SER A 1 922 ? -54.807 -29.897 17.867 1.00 29.84 922 SER A O 1
ATOM 7078 N N . GLY A 1 923 ? -53.353 -28.901 16.458 1.00 38.12 923 GLY A N 1
ATOM 7079 C CA . GLY A 1 923 ? -54.241 -27.810 16.047 1.00 38.12 923 GLY A CA 1
ATOM 7080 C C . GLY A 1 923 ? -53.587 -26.428 16.045 1.00 38.12 923 GLY A C 1
ATOM 7081 O O . GLY A 1 923 ? -53.994 -25.563 16.811 1.00 38.12 923 GLY A O 1
ATOM 7082 N N . GLY A 1 924 ? -52.602 -26.206 15.168 1.00 32.84 924 GLY A N 1
ATOM 7083 C CA . GLY A 1 924 ? -52.199 -24.873 14.682 1.00 32.84 924 GLY A CA 1
ATOM 7084 C C . GLY A 1 924 ? -51.516 -23.894 15.652 1.00 32.84 924 GLY A C 1
ATOM 7085 O O . GLY A 1 924 ? -50.953 -22.911 15.181 1.00 32.84 924 GLY A O 1
ATOM 7086 N N . ALA A 1 925 ? -51.522 -24.136 16.964 1.00 27.38 925 ALA A N 1
ATOM 7087 C CA . ALA A 1 925 ? -50.936 -23.238 17.960 1.00 27.38 925 ALA A CA 1
ATOM 7088 C C . ALA A 1 925 ? -49.688 -23.842 18.625 1.00 27.38 925 ALA A C 1
ATOM 7090 O O . ALA A 1 925 ? -49.736 -24.931 19.199 1.00 27.38 925 ALA A O 1
ATOM 7091 N N . TYR A 1 926 ? -48.580 -23.098 18.600 1.00 33.09 926 TYR A N 1
ATOM 7092 C CA . TYR A 1 926 ? -47.362 -23.425 19.341 1.00 33.09 926 TYR A CA 1
ATOM 7093 C C . TYR A 1 926 ? -47.365 -22.710 20.696 1.00 33.09 926 TYR A C 1
ATOM 7095 O O . TYR A 1 926 ? -47.406 -21.483 20.751 1.00 33.09 926 TYR A O 1
ATOM 7103 N N . SER A 1 927 ? -47.268 -23.464 21.793 1.00 30.92 927 SER A N 1
ATOM 7104 C CA . SER A 1 927 ? -47.022 -22.918 23.132 1.00 30.92 927 SER A CA 1
ATOM 7105 C C . SER A 1 927 ? -45.611 -23.275 23.593 1.00 30.92 927 SER A C 1
ATOM 7107 O O . SER A 1 927 ? -45.305 -24.452 23.781 1.00 30.92 927 SER A O 1
ATOM 7109 N N . VAL A 1 928 ? -44.763 -22.269 23.814 1.00 30.92 928 VAL A N 1
ATOM 7110 C CA . VAL A 1 928 ? -43.443 -22.454 24.435 1.00 30.92 928 VAL A CA 1
ATOM 7111 C C . VAL A 1 928 ? -43.591 -22.298 25.947 1.00 30.92 928 VAL A C 1
ATOM 7113 O O . VAL A 1 928 ? -43.825 -21.195 26.437 1.00 30.92 928 VAL A O 1
ATOM 7116 N N . SER A 1 929 ? -43.448 -23.395 26.689 1.00 31.52 929 SER A N 1
ATOM 7117 C CA . SER A 1 929 ? -43.368 -23.384 28.152 1.00 31.52 929 SER A CA 1
ATOM 7118 C C . SER A 1 929 ? -41.920 -23.574 28.596 1.00 31.52 929 SER A C 1
ATOM 7120 O O . SER A 1 929 ? -41.343 -24.643 28.399 1.00 31.52 929 SER A O 1
ATOM 7122 N N . VAL A 1 930 ? -41.340 -22.551 29.222 1.00 31.17 930 VAL A N 1
ATOM 7123 C CA . VAL A 1 930 ? -40.079 -22.688 29.963 1.00 31.17 930 VAL A CA 1
ATOM 7124 C C . VAL A 1 930 ? -40.415 -23.249 31.342 1.00 31.17 930 VAL A C 1
ATOM 7126 O O . VAL A 1 930 ? -41.307 -22.722 32.005 1.00 31.17 930 VAL A O 1
ATOM 7129 N N . ASP A 1 931 ? -39.727 -24.307 31.771 1.00 30.09 931 ASP A N 1
ATOM 7130 C CA . ASP A 1 931 ? -39.976 -24.922 33.078 1.00 30.09 931 ASP A CA 1
ATOM 7131 C C . ASP A 1 931 ? -39.475 -23.995 34.198 1.00 30.09 931 ASP A C 1
ATOM 7133 O O . ASP A 1 931 ? -38.275 -23.873 34.469 1.00 30.09 931 ASP A O 1
ATOM 7137 N N . SER A 1 932 ? -40.402 -23.237 34.785 1.00 30.11 932 SER A N 1
ATOM 7138 C CA . SER A 1 932 ? -40.092 -22.174 35.731 1.00 30.11 932 SER A CA 1
ATOM 7139 C C . SER A 1 932 ? -40.136 -22.694 37.167 1.00 30.11 932 SER A C 1
ATOM 7141 O O . SER A 1 932 ? -41.181 -22.671 37.821 1.00 30.11 932 SER A O 1
ATOM 7143 N N . ALA A 1 933 ? -38.970 -23.033 37.720 1.00 29.89 933 ALA A N 1
ATOM 7144 C CA . ALA A 1 933 ? -38.770 -23.206 39.165 1.00 29.89 933 ALA A CA 1
ATOM 7145 C C . ALA A 1 933 ? -38.828 -21.870 39.958 1.00 29.89 933 ALA A C 1
ATOM 7147 O O . ALA A 1 933 ? -38.145 -21.692 40.964 1.00 29.89 933 ALA A O 1
ATOM 7148 N N . SER A 1 934 ? -39.642 -20.920 39.495 1.00 28.50 934 SER A N 1
ATOM 7149 C CA . SER A 1 934 ? -40.161 -19.761 40.220 1.00 28.50 934 SER A CA 1
ATOM 7150 C C . SER A 1 934 ? -41.347 -19.194 39.432 1.00 28.50 934 SER A C 1
ATOM 7152 O O . SER A 1 934 ? -41.279 -18.991 38.222 1.00 28.50 934 SER A O 1
ATOM 7154 N N . SER A 1 935 ? -42.475 -18.972 40.102 1.00 30.88 935 SER A N 1
ATOM 7155 C CA . SER A 1 935 ? -43.714 -18.534 39.457 1.00 30.88 935 SER A CA 1
ATOM 7156 C C . SER A 1 935 ? -43.630 -17.078 38.990 1.00 30.88 935 SER A C 1
ATOM 7158 O O . SER A 1 935 ? -43.711 -16.182 39.828 1.00 30.88 935 SER A O 1
ATOM 7160 N N . ASN A 1 936 ? -43.527 -16.843 37.678 1.00 27.53 936 ASN A N 1
ATOM 7161 C CA . ASN A 1 936 ? -43.961 -15.609 37.008 1.00 27.53 936 ASN A CA 1
ATOM 7162 C C . ASN A 1 936 ? -44.135 -15.855 35.497 1.00 27.53 936 ASN A C 1
ATOM 7164 O O . ASN A 1 936 ? -43.166 -16.080 34.775 1.00 27.53 936 ASN A O 1
ATOM 7168 N N . ASN A 1 937 ? -45.382 -15.801 35.019 1.00 29.59 937 ASN A N 1
ATOM 7169 C CA . ASN A 1 937 ? -45.736 -16.025 33.615 1.00 29.59 937 ASN A CA 1
ATOM 7170 C C . ASN A 1 937 ? -45.296 -14.847 32.728 1.00 29.59 937 ASN A C 1
ATOM 7172 O O . ASN A 1 937 ? -46.046 -13.886 32.580 1.00 29.59 937 ASN A O 1
ATOM 7176 N N . ASN A 1 938 ? -44.139 -14.961 32.074 1.00 26.92 938 ASN A N 1
ATOM 7177 C CA . ASN A 1 938 ? -43.747 -14.082 30.968 1.00 26.92 938 ASN A CA 1
ATOM 7178 C C . ASN A 1 938 ? -43.724 -14.877 29.656 1.00 26.92 938 ASN A C 1
ATOM 7180 O O . ASN A 1 938 ? -42.750 -15.554 29.334 1.00 26.92 938 ASN A O 1
ATOM 7184 N N . SER A 1 939 ? -44.813 -14.790 28.893 1.00 26.72 939 SER A N 1
ATOM 7185 C CA . SER A 1 939 ? -44.908 -15.333 27.536 1.00 26.72 939 SER A CA 1
ATOM 7186 C C . SER A 1 939 ? -44.028 -14.535 26.569 1.00 26.72 939 SER A C 1
ATOM 7188 O O . SER A 1 939 ? -44.207 -13.324 26.424 1.00 26.72 939 SER A O 1
ATOM 7190 N N . LEU A 1 940 ? -43.099 -15.214 25.892 1.00 26.05 940 LEU A N 1
ATOM 7191 C CA . LEU A 1 940 ? -42.171 -14.606 24.939 1.00 26.05 940 LEU A CA 1
ATOM 7192 C C . LEU A 1 940 ? -42.906 -14.235 23.636 1.00 26.05 940 LEU A C 1
ATOM 7194 O O . LEU A 1 940 ? -43.286 -15.113 22.863 1.00 26.05 940 LEU A O 1
ATOM 7198 N N . ALA A 1 941 ? -43.116 -12.942 23.386 1.00 24.86 941 ALA A N 1
ATOM 7199 C CA . ALA A 1 941 ? -43.711 -12.465 22.140 1.00 24.86 941 ALA A CA 1
ATOM 7200 C C . ALA A 1 941 ? -42.642 -12.324 21.042 1.00 24.86 941 ALA A C 1
ATOM 7202 O O . ALA A 1 941 ? -41.683 -11.565 21.193 1.00 24.86 941 ALA A O 1
ATOM 7203 N N . LEU A 1 942 ? -42.826 -13.023 19.918 1.00 26.64 942 LEU A N 1
ATOM 7204 C CA . LEU A 1 942 ? -42.057 -12.791 18.694 1.00 26.64 942 LEU A CA 1
ATOM 7205 C C . LEU A 1 942 ? -42.398 -11.404 18.131 1.00 26.64 942 LEU A C 1
ATOM 7207 O O . LEU A 1 942 ? -43.548 -11.123 17.790 1.00 26.64 942 LEU A O 1
ATOM 7211 N N . VAL A 1 943 ? -41.390 -10.536 18.023 1.00 26.28 943 VAL A N 1
ATOM 7212 C CA . VAL A 1 943 ? -41.543 -9.198 17.437 1.00 26.28 943 VAL A CA 1
ATOM 7213 C C . VAL A 1 943 ? -41.907 -9.341 15.956 1.00 26.28 943 VAL A C 1
ATOM 7215 O O . VAL A 1 943 ? -41.098 -9.823 15.169 1.00 26.28 943 VAL A O 1
ATOM 7218 N N . GLY A 1 944 ? -43.120 -8.918 15.586 1.00 30.03 944 GLY A N 1
ATOM 7219 C CA . GLY A 1 944 ? -43.607 -8.915 14.198 1.00 30.03 944 GLY A CA 1
ATOM 7220 C C . GLY A 1 944 ? -44.872 -9.739 13.921 1.00 30.03 944 GLY A C 1
ATOM 7221 O O . GLY A 1 944 ? -45.355 -9.703 12.791 1.00 30.03 944 GLY A O 1
ATOM 7222 N N . TYR A 1 945 ? -45.430 -10.446 14.914 1.00 30.73 945 TYR A N 1
ATOM 7223 C CA . TYR A 1 945 ? -46.673 -11.214 14.756 1.00 30.73 945 TYR A CA 1
ATOM 7224 C C . TYR A 1 945 ? -47.814 -10.646 15.614 1.00 30.73 945 TYR A C 1
ATOM 7226 O O . TYR A 1 945 ? -47.763 -10.704 16.844 1.00 30.73 945 TYR A O 1
ATOM 7234 N N . ASP A 1 946 ? -48.856 -10.112 14.972 1.00 32.47 946 ASP A N 1
ATOM 7235 C CA . ASP A 1 946 ? -50.075 -9.675 15.658 1.00 32.47 946 ASP A CA 1
ATOM 7236 C C . ASP A 1 946 ? -51.064 -10.843 15.812 1.00 32.47 946 ASP A C 1
ATOM 7238 O O . ASP A 1 946 ? -51.767 -11.241 14.877 1.00 32.47 946 ASP A O 1
ATOM 7242 N N . LEU A 1 947 ? -51.136 -11.362 17.039 1.00 32.06 947 LEU A N 1
ATOM 7243 C CA . LEU A 1 947 ? -52.045 -12.434 17.453 1.00 32.06 947 LEU A CA 1
ATOM 7244 C C . LEU A 1 947 ? -53.534 -12.106 17.230 1.00 32.06 947 LEU A C 1
ATOM 7246 O O . LEU A 1 947 ? -54.336 -13.032 17.114 1.00 32.06 947 LEU A O 1
ATOM 7250 N N . ALA A 1 948 ? -53.922 -10.828 17.159 1.00 31.83 948 ALA A N 1
ATOM 7251 C CA . ALA A 1 948 ? -55.313 -10.433 16.951 1.00 31.83 948 ALA A CA 1
ATOM 7252 C C . ALA A 1 948 ? -55.741 -10.470 15.474 1.00 31.83 948 ALA A C 1
ATOM 7254 O O . ALA A 1 948 ? -56.917 -10.705 15.196 1.00 31.83 948 ALA A O 1
ATOM 7255 N N . THR A 1 949 ? -54.818 -10.254 14.528 1.00 38.28 949 THR A N 1
ATOM 7256 C CA . THR A 1 949 ? -55.153 -10.095 13.097 1.00 38.28 949 THR A CA 1
ATOM 7257 C C . THR A 1 949 ? -54.614 -11.190 12.179 1.00 38.28 949 THR A C 1
ATOM 7259 O O . THR A 1 949 ? -55.033 -11.240 11.025 1.00 38.28 949 THR A O 1
ATOM 7262 N N . HIS A 1 950 ? -53.732 -12.078 12.663 1.00 33.44 950 HIS A N 1
ATOM 7263 C CA . HIS A 1 950 ? -53.123 -13.179 11.886 1.00 33.44 950 HIS A CA 1
ATOM 7264 C C . HIS A 1 950 ? -52.337 -12.731 10.632 1.00 33.44 950 HIS A C 1
ATOM 7266 O O . HIS A 1 950 ? -51.944 -13.562 9.813 1.00 33.44 950 HIS A O 1
ATOM 7272 N N . ASN A 1 951 ? -52.059 -11.432 10.485 1.00 27.66 951 ASN A N 1
ATOM 7273 C CA . ASN A 1 951 ? -51.287 -10.893 9.371 1.00 27.66 951 ASN A CA 1
ATOM 7274 C C . ASN A 1 951 ? -49.794 -10.847 9.714 1.00 27.66 951 ASN A C 1
ATOM 7276 O O . ASN A 1 951 ? -49.393 -10.309 10.747 1.00 27.66 951 ASN A O 1
ATOM 7280 N N . ALA A 1 952 ? -48.960 -11.352 8.806 1.00 28.20 952 ALA A N 1
ATOM 7281 C CA . ALA A 1 952 ? -47.521 -11.138 8.864 1.00 28.20 952 ALA A CA 1
ATOM 7282 C C . ALA A 1 952 ? -47.187 -9.703 8.427 1.00 28.20 952 ALA A C 1
ATOM 7284 O O . ALA A 1 952 ? -47.586 -9.262 7.347 1.00 28.20 952 ALA A O 1
ATOM 7285 N N . ALA A 1 953 ? -46.413 -8.978 9.237 1.00 26.84 953 ALA A N 1
ATOM 7286 C CA . ALA A 1 953 ? -45.871 -7.687 8.834 1.00 26.84 953 ALA A CA 1
ATOM 7287 C C . ALA A 1 953 ? -44.769 -7.885 7.775 1.00 26.84 953 ALA A C 1
ATOM 7289 O O . ALA A 1 953 ? -43.616 -8.175 8.097 1.00 26.84 953 ALA A O 1
ATOM 7290 N N . HIS A 1 954 ? -45.113 -7.725 6.496 1.00 27.14 954 HIS A N 1
ATOM 7291 C CA . HIS A 1 954 ? -44.123 -7.659 5.421 1.00 27.14 954 HIS A CA 1
ATOM 7292 C C . HIS A 1 954 ? -43.221 -6.427 5.620 1.00 27.14 954 HIS A C 1
ATOM 7294 O O . HIS A 1 954 ? -43.714 -5.305 5.532 1.00 27.14 954 HIS A O 1
ATOM 7300 N N . GLY A 1 955 ? -41.910 -6.614 5.838 1.00 26.16 955 GLY A N 1
ATOM 7301 C CA . GLY A 1 955 ? -40.953 -5.500 5.714 1.00 26.16 955 GLY A CA 1
ATOM 7302 C C . GLY A 1 955 ? -39.701 -5.474 6.596 1.00 26.16 955 GLY A C 1
ATOM 7303 O O . GLY A 1 955 ? -38.903 -4.565 6.404 1.00 26.16 955 GLY A O 1
ATOM 7304 N N . PHE A 1 956 ? -39.477 -6.416 7.521 1.00 23.42 956 PHE A N 1
ATOM 7305 C CA . PHE A 1 956 ? -38.280 -6.390 8.382 1.00 23.42 956 PHE A CA 1
ATOM 7306 C C . PHE A 1 956 ? -37.365 -7.611 8.181 1.00 23.42 956 PHE A C 1
ATOM 7308 O O . PHE A 1 956 ? -37.767 -8.726 8.518 1.00 23.42 956 PHE A O 1
ATOM 7315 N N . PRO A 1 957 ? -36.124 -7.434 7.681 1.00 24.59 957 PRO A N 1
ATOM 7316 C CA . PRO A 1 957 ? -35.107 -8.475 7.735 1.00 24.59 957 PRO A CA 1
ATOM 7317 C C . PRO A 1 957 ? -34.539 -8.562 9.159 1.00 24.59 957 PRO A C 1
ATOM 7319 O O . PRO A 1 957 ? -33.749 -7.720 9.583 1.00 24.59 957 PRO A O 1
ATOM 7322 N N . VAL A 1 958 ? -34.933 -9.593 9.909 1.00 26.75 958 VAL A N 1
ATOM 7323 C CA . VAL A 1 958 ? -34.302 -9.928 11.194 1.00 26.75 958 VAL A CA 1
ATOM 7324 C C . VAL A 1 958 ? -33.241 -10.997 10.948 1.00 26.75 958 VAL A C 1
ATOM 7326 O O . VAL A 1 958 ? -33.558 -12.113 10.544 1.00 26.75 958 VAL A O 1
ATOM 7329 N N . VAL A 1 959 ? -31.975 -10.644 11.178 1.00 27.83 959 VAL A N 1
ATOM 7330 C CA . VAL A 1 959 ? -30.844 -11.580 11.115 1.00 27.83 959 VAL A CA 1
ATOM 7331 C C . VAL A 1 959 ? -30.709 -12.281 12.464 1.00 27.83 959 VAL A C 1
ATOM 7333 O O . VAL A 1 959 ? -30.510 -11.617 13.483 1.00 27.83 959 VAL A O 1
ATOM 7336 N N . TYR A 1 960 ? -30.792 -13.611 12.459 1.00 30.11 960 TYR A N 1
ATOM 7337 C CA . TYR A 1 960 ? -30.561 -14.459 13.626 1.00 30.11 960 TYR A CA 1
ATOM 7338 C C . TYR A 1 960 ? -29.242 -15.213 13.452 1.00 30.11 960 TYR A C 1
ATOM 7340 O O . TYR A 1 960 ? -29.097 -15.969 12.496 1.00 30.11 960 TYR A O 1
ATOM 7348 N N . ASN A 1 961 ? -28.313 -15.053 14.394 1.00 27.23 961 ASN A N 1
ATOM 7349 C CA . ASN A 1 961 ? -27.136 -15.916 14.475 1.00 27.23 961 ASN A CA 1
ATOM 7350 C C . ASN A 1 961 ? -27.531 -17.173 15.258 1.00 27.23 961 ASN A C 1
ATOM 7352 O O . ASN A 1 961 ? -27.932 -17.069 16.417 1.00 27.23 961 ASN A O 1
ATOM 7356 N N . ILE A 1 962 ? -27.436 -18.344 14.629 1.00 30.20 962 ILE A N 1
ATOM 7357 C CA . ILE A 1 962 ? -27.693 -19.642 15.263 1.00 30.20 962 ILE A CA 1
ATOM 7358 C C . ILE A 1 962 ? -26.353 -20.362 15.373 1.00 30.20 962 ILE A C 1
ATOM 7360 O O . ILE A 1 962 ? -25.748 -20.667 14.351 1.00 30.20 962 ILE A O 1
ATOM 7364 N N . ILE A 1 963 ? -25.904 -20.626 16.601 1.00 27.33 963 ILE A N 1
ATOM 7365 C CA . ILE A 1 963 ? -24.651 -21.335 16.887 1.00 27.33 963 ILE A CA 1
ATOM 7366 C C . ILE A 1 963 ? -24.999 -22.718 17.448 1.00 27.33 963 ILE A C 1
ATOM 7368 O O . ILE A 1 963 ? -25.746 -22.821 18.421 1.00 27.33 963 ILE A O 1
ATOM 7372 N N . GLY A 1 964 ? -24.443 -23.780 16.855 1.00 26.22 964 GLY A N 1
ATOM 7373 C CA . GLY A 1 964 ? -24.508 -25.141 17.408 1.00 26.22 964 GLY A CA 1
ATOM 7374 C C . GLY A 1 964 ? -25.765 -25.960 17.076 1.00 26.22 964 GLY A C 1
ATOM 7375 O O . GLY A 1 964 ? -26.177 -26.785 17.888 1.00 26.22 964 GLY A O 1
ATOM 7376 N N . ALA A 1 965 ? -26.383 -25.757 15.908 1.00 29.05 965 ALA A N 1
ATOM 7377 C CA . ALA A 1 965 ? -27.451 -26.634 15.421 1.00 29.05 965 ALA A CA 1
ATOM 7378 C C . ALA A 1 965 ? -26.891 -27.812 14.599 1.00 29.05 965 ALA A C 1
ATOM 7380 O O . ALA A 1 965 ? -26.190 -27.594 13.611 1.00 29.05 965 ALA A O 1
ATOM 7381 N N . GLU A 1 966 ? -27.251 -29.050 14.952 1.00 23.72 966 GLU A N 1
ATOM 7382 C CA . GLU A 1 966 ? -27.115 -30.192 14.038 1.00 23.72 966 GLU A CA 1
ATOM 7383 C C . GLU A 1 966 ? -28.239 -30.149 12.990 1.00 23.72 966 GLU A C 1
ATOM 7385 O O . GLU A 1 966 ? -29.421 -30.040 13.321 1.00 23.72 966 GLU A O 1
ATOM 7390 N N . LEU A 1 967 ? -27.861 -30.233 11.713 1.00 24.83 967 LEU A N 1
ATOM 7391 C CA . LEU A 1 967 ? -28.781 -30.422 10.592 1.00 24.83 967 LEU A CA 1
ATOM 7392 C C . LEU A 1 967 ? -28.982 -31.925 10.361 1.00 24.83 967 LEU A C 1
ATOM 7394 O O . LEU A 1 967 ? -28.007 -32.640 10.131 1.00 24.83 967 LEU A O 1
ATOM 7398 N N . VAL A 1 968 ? -30.242 -32.369 10.395 1.00 27.94 968 VAL A N 1
ATOM 7399 C CA . VAL A 1 968 ? -30.686 -33.726 10.019 1.00 27.94 968 VAL A CA 1
ATOM 7400 C C . VAL A 1 968 ? -31.294 -33.697 8.619 1.00 27.94 968 VAL A C 1
ATOM 7402 O O . VAL A 1 968 ? -32.067 -32.746 8.350 1.00 27.94 968 VAL A O 1
#